Protein AF-0000000082410310 (afdb_homodimer)

Structure (mmCIF, N/CA/C/O backbone):
data_AF-0000000082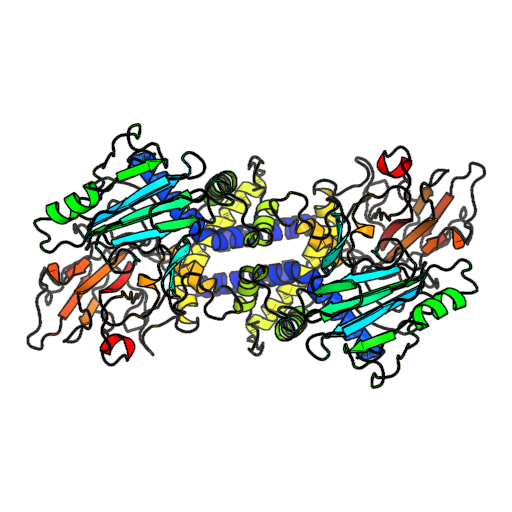410310-model_v1
#
loop_
_entity.id
_entity.type
_entity.pdbx_description
1 polymer 'DUF1254 domain-containing protein'
#
loop_
_atom_site.group_PDB
_atom_site.id
_atom_site.type_symbol
_atom_site.label_atom_id
_atom_site.label_alt_id
_atom_site.label_comp_id
_atom_site.label_asym_id
_atom_site.label_entity_id
_atom_site.label_seq_id
_atom_site.pdbx_PDB_ins_code
_atom_site.Cartn_x
_atom_site.Cartn_y
_atom_site.Cartn_z
_atom_site.occupancy
_atom_site.B_iso_or_equiv
_atom_site.auth_seq_id
_atom_site.auth_comp_id
_atom_site.auth_asym_id
_atom_site.auth_atom_id
_atom_site.pdbx_PDB_model_num
ATOM 1 N N . MET A 1 1 ? -22.594 12.805 -18.594 1 62.59 1 MET A N 1
ATOM 2 C CA . MET A 1 1 ? -21.312 12.867 -17.875 1 62.59 1 MET A CA 1
ATOM 3 C C . MET A 1 1 ? -20.953 11.508 -17.297 1 62.59 1 MET A C 1
ATOM 5 O O . MET A 1 1 ? -21.828 10.758 -16.859 1 62.59 1 MET A O 1
ATOM 9 N N . GLY A 1 2 ? -19.766 10.953 -17.625 1 86.56 2 GLY A N 1
ATOM 10 C CA . GLY A 1 2 ? -19.359 9.625 -17.172 1 86.56 2 GLY A CA 1
ATOM 11 C C . GLY A 1 2 ? -19.109 9.555 -15.672 1 86.56 2 GLY A C 1
ATOM 12 O O . GLY A 1 2 ? -19.141 10.578 -14.984 1 86.56 2 GLY A O 1
ATOM 13 N N . HIS A 1 3 ? -19.234 8.484 -15.047 1 93.5 3 HIS A N 1
ATOM 14 C CA . HIS A 1 3 ? -19.062 8.211 -13.625 1 93.5 3 HIS A CA 1
ATOM 15 C C . HIS A 1 3 ? -17.922 9.039 -13.039 1 93.5 3 HIS A C 1
ATOM 17 O O . HIS A 1 3 ? -18.078 9.648 -11.977 1 93.5 3 HIS A O 1
ATOM 23 N N . TYR A 1 4 ? -16.859 9.227 -13.773 1 97.44 4 TYR A N 1
ATOM 24 C CA . TYR A 1 4 ? -15.695 9.953 -13.281 1 97.44 4 TYR A CA 1
ATOM 25 C C . TYR A 1 4 ? -15.977 11.445 -13.211 1 97.44 4 TYR A C 1
ATOM 27 O O . TYR A 1 4 ? -15.539 12.117 -12.273 1 97.44 4 TYR A O 1
ATOM 35 N N . ASP A 1 5 ? -16.688 11.977 -14.156 1 97.44 5 ASP A N 1
ATOM 36 C CA . ASP A 1 5 ? -17.062 13.391 -14.133 1 97.44 5 ASP A CA 1
ATOM 37 C C . ASP A 1 5 ? -17.984 13.688 -12.945 1 97.44 5 ASP A C 1
ATOM 39 O O . ASP A 1 5 ? -17.828 14.727 -12.289 1 97.44 5 ASP A O 1
ATOM 43 N N . ASP A 1 6 ? -18.938 12.797 -12.711 1 96.88 6 ASP A N 1
ATOM 44 C CA . ASP A 1 6 ? -19.859 12.977 -11.602 1 96.88 6 ASP A CA 1
ATOM 45 C C . ASP A 1 6 ? -19.125 13.055 -10.266 1 96.88 6 ASP A C 1
ATOM 47 O O . ASP A 1 6 ? -19.484 13.859 -9.406 1 96.88 6 ASP A O 1
ATOM 51 N N . LEU A 1 7 ? -18.156 12.18 -10.062 1 98.06 7 LEU A N 1
ATOM 52 C CA . LEU A 1 7 ? -17.359 12.195 -8.836 1 98.06 7 LEU A CA 1
ATOM 53 C C . LEU A 1 7 ? -16.531 13.469 -8.742 1 98.06 7 LEU A C 1
ATOM 55 O O . LEU A 1 7 ? -16.547 14.148 -7.707 1 98.06 7 LEU A O 1
ATOM 59 N N . ALA A 1 8 ? -15.828 13.82 -9.844 1 98 8 ALA A N 1
ATOM 60 C CA . ALA A 1 8 ? -14.938 14.977 -9.875 1 98 8 ALA A CA 1
ATOM 61 C C . ALA A 1 8 ? -15.711 16.266 -9.633 1 98 8 ALA A C 1
ATOM 63 O O . ALA A 1 8 ? -15.172 17.219 -9.078 1 98 8 ALA A O 1
ATOM 64 N N . ASP A 1 9 ? -17 16.281 -9.992 1 97 9 ASP A N 1
ATOM 65 C CA . ASP A 1 9 ? -17.797 17.5 -9.914 1 97 9 ASP A CA 1
ATOM 66 C C . ASP A 1 9 ? -18.828 17.406 -8.789 1 97 9 ASP A C 1
ATOM 68 O O . ASP A 1 9 ? -19.844 18.109 -8.805 1 97 9 ASP A O 1
ATOM 72 N N . SER A 1 10 ? -18.609 16.422 -7.887 1 96.81 10 SER A N 1
ATOM 73 C CA . SER A 1 10 ? -19.531 16.281 -6.766 1 96.81 10 SER A CA 1
ATOM 74 C C . SER A 1 10 ? -19.781 17.625 -6.09 1 96.81 10 SER A C 1
ATOM 76 O O . SER A 1 10 ? -18.875 18.453 -5.961 1 96.81 10 SER A O 1
ATOM 78 N N . LYS A 1 11 ? -20.922 17.828 -5.566 1 96.19 11 LYS A N 1
ATOM 79 C CA . LYS A 1 11 ? -21.375 19.141 -5.121 1 96.19 11 LYS A CA 1
ATOM 80 C C . LYS A 1 11 ? -20.938 19.406 -3.688 1 96.19 11 LYS A C 1
ATOM 82 O O . LYS A 1 11 ? -21.141 18.594 -2.797 1 96.19 11 LYS A O 1
ATOM 87 N N . PHE A 1 12 ? -20.344 20.484 -3.508 1 96.88 12 PHE A N 1
ATOM 88 C CA . PHE A 1 12 ? -20.062 21.078 -2.211 1 96.88 12 PHE A CA 1
ATOM 89 C C . PHE A 1 12 ? -20.766 22.422 -2.064 1 96.88 12 PHE A C 1
ATOM 91 O O . PHE A 1 12 ? -20.969 23.125 -3.051 1 96.88 12 PHE A O 1
ATOM 98 N N . GLU A 1 13 ? -21.219 22.688 -0.843 1 96 13 GLU A N 1
ATOM 99 C CA . GLU A 1 13 ? -21.797 23.969 -0.507 1 96 13 GLU A CA 1
ATOM 100 C C . GLU A 1 13 ? -21 24.672 0.589 1 96 13 GLU A C 1
ATOM 102 O O . GLU A 1 13 ? -20.891 24.156 1.701 1 96 13 GLU A O 1
ATOM 107 N N . THR A 1 14 ? -20.484 25.828 0.313 1 94.62 14 THR A N 1
ATOM 108 C CA . THR A 1 14 ? -19.656 26.641 1.2 1 94.62 14 THR A CA 1
ATOM 109 C C . THR A 1 14 ? -18.469 25.828 1.729 1 94.62 14 THR A C 1
ATOM 111 O O . THR A 1 14 ? -18.125 25.938 2.906 1 94.62 14 THR A O 1
ATOM 114 N N . GLY A 1 15 ? -18 24.906 0.914 1 95.56 15 GLY A N 1
ATOM 115 C CA . GLY A 1 15 ? -16.797 24.172 1.256 1 95.56 15 GLY A CA 1
ATOM 116 C C . GLY A 1 15 ? -17.078 22.875 1.994 1 95.56 15 GLY A C 1
ATOM 117 O O . GLY A 1 15 ? -16.156 22.156 2.367 1 95.56 15 GLY A O 1
ATOM 118 N N . PHE A 1 16 ? -18.344 22.484 2.221 1 98.25 16 PHE A N 1
ATOM 119 C CA . PHE A 1 16 ? -18.719 21.25 2.896 1 98.25 16 PHE A CA 1
ATOM 120 C C . PHE A 1 16 ? -19.531 20.344 1.968 1 98.25 16 PHE A C 1
ATOM 122 O O . PHE A 1 16 ? -20.266 20.828 1.106 1 98.25 16 PHE A O 1
ATOM 129 N N . PRO A 1 17 ? -19.375 19.047 2.082 1 97.94 17 PRO A N 1
ATOM 130 C CA . PRO A 1 17 ? -20.125 18.125 1.202 1 97.94 17 PRO A CA 1
ATOM 131 C C . PRO A 1 17 ? -21.609 18.078 1.519 1 97.94 17 PRO A C 1
ATOM 133 O O . PRO A 1 17 ? -22 18.172 2.686 1 97.94 17 PRO A O 1
ATOM 136 N N . THR A 1 18 ? -22.453 17.953 0.521 1 97.19 18 THR A N 1
ATOM 137 C CA . THR A 1 18 ? -23.859 17.625 0.757 1 97.19 18 THR A CA 1
ATOM 138 C C . THR A 1 18 ? -23.984 16.203 1.304 1 97.19 18 THR A C 1
ATOM 140 O O . THR A 1 18 ? -23.031 15.43 1.279 1 97.19 18 THR A O 1
ATOM 143 N N . ARG A 1 19 ? -25.141 15.922 1.809 1 95.44 19 ARG A N 1
ATOM 144 C CA . ARG A 1 19 ? -25.391 14.562 2.291 1 95.44 19 ARG A CA 1
ATOM 145 C C . ARG A 1 19 ? -25.188 13.539 1.179 1 95.44 19 ARG A C 1
ATOM 147 O O . ARG A 1 19 ? -24.562 12.5 1.395 1 95.44 19 ARG A O 1
ATOM 154 N N . GLU A 1 20 ? -25.703 13.891 -0.002 1 96.31 20 GLU A N 1
ATOM 155 C CA . GLU A 1 20 ? -25.578 13 -1.151 1 96.31 20 GLU A CA 1
ATOM 156 C C . GLU A 1 20 ? -24.109 12.805 -1.527 1 96.31 20 GLU A C 1
ATOM 158 O O . GLU A 1 20 ? -23.688 11.68 -1.816 1 96.31 20 GLU A O 1
ATOM 163 N N . THR A 1 21 ? -23.328 13.898 -1.521 1 97.56 21 THR A N 1
ATOM 164 C CA . THR A 1 21 ? -21.906 13.836 -1.831 1 97.56 21 THR A CA 1
ATOM 165 C C . THR A 1 21 ? -21.156 12.977 -0.811 1 97.56 21 THR A C 1
ATOM 167 O O . THR A 1 21 ? -20.328 12.156 -1.179 1 97.56 21 THR A O 1
ATOM 170 N N . SER A 1 22 ? -21.484 13.125 0.457 1 97.5 22 SER A N 1
ATOM 171 C CA . SER A 1 22 ? -20.828 12.344 1.509 1 97.5 22 SER A CA 1
ATOM 172 C C . SER A 1 22 ? -21.062 10.852 1.311 1 97.5 22 SER A C 1
ATOM 174 O O . SER A 1 22 ? -20.125 10.047 1.427 1 97.5 22 SER A O 1
ATOM 176 N N . ILE A 1 23 ? -22.297 10.477 0.98 1 96.62 23 ILE A N 1
ATOM 177 C CA . ILE A 1 23 ? -22.641 9.078 0.796 1 96.62 23 ILE A CA 1
ATOM 178 C C . ILE A 1 23 ? -21.938 8.523 -0.446 1 96.62 23 ILE A C 1
ATOM 180 O O . ILE A 1 23 ? -21.328 7.457 -0.401 1 96.62 23 ILE A O 1
ATOM 184 N N . SER A 1 24 ? -22.016 9.281 -1.545 1 97 24 SER A N 1
ATOM 185 C CA . SER A 1 24 ? -21.469 8.828 -2.816 1 97 24 SER A CA 1
ATOM 186 C C . SER A 1 24 ? -19.953 8.672 -2.73 1 97 24 SER A C 1
ATOM 188 O O . SER A 1 24 ? -19.406 7.668 -3.191 1 97 24 SER A O 1
ATOM 190 N N . LEU A 1 25 ? -19.25 9.609 -2.131 1 98.5 25 LEU A N 1
ATOM 191 C CA . LEU A 1 25 ? -17.797 9.555 -2.076 1 98.5 25 LEU A CA 1
ATOM 192 C C . LEU A 1 25 ? -17.328 8.531 -1.049 1 98.5 25 LEU A C 1
ATOM 194 O O . LEU A 1 25 ? -16.297 7.895 -1.23 1 98.5 25 LEU A O 1
ATOM 198 N N . ARG A 1 26 ? -18.094 8.328 0.012 1 98.38 26 ARG A N 1
ATOM 199 C CA . ARG A 1 26 ? -17.781 7.246 0.938 1 98.38 26 ARG A CA 1
ATOM 200 C C . ARG A 1 26 ? -17.906 5.891 0.25 1 98.38 26 ARG A C 1
ATOM 202 O O . ARG A 1 26 ? -17.047 5.027 0.397 1 98.38 26 ARG A O 1
ATOM 209 N N . ASN A 1 27 ? -19.016 5.688 -0.485 1 98.06 27 ASN A N 1
ATOM 210 C CA . ASN A 1 27 ? -19.203 4.434 -1.208 1 98.06 27 ASN A CA 1
ATOM 211 C C . ASN A 1 27 ? -18.109 4.203 -2.234 1 98.06 27 ASN A C 1
ATOM 213 O O . ASN A 1 27 ? -17.609 3.082 -2.387 1 98.06 27 ASN A O 1
ATOM 217 N N . GLU A 1 28 ? -17.766 5.301 -2.93 1 98.56 28 GLU A N 1
ATOM 218 C CA . GLU A 1 28 ? -16.688 5.203 -3.896 1 98.56 28 GLU A CA 1
ATOM 219 C C . GLU A 1 28 ? -15.375 4.816 -3.217 1 98.56 28 GLU A C 1
ATOM 221 O O . GLU A 1 28 ? -14.609 4 -3.738 1 98.56 28 GLU A O 1
ATOM 226 N N . LEU A 1 29 ? -15.078 5.398 -2.059 1 98.75 29 LEU A N 1
ATOM 227 C CA . LEU A 1 29 ? -13.875 5.082 -1.298 1 98.75 29 LEU A CA 1
ATOM 228 C C . LEU A 1 29 ? -13.844 3.605 -0.919 1 98.75 29 LEU A C 1
ATOM 230 O O . LEU A 1 29 ? -12.828 2.932 -1.118 1 98.75 29 LEU A O 1
ATOM 234 N N . VAL A 1 30 ? -14.922 3.08 -0.416 1 98.62 30 VAL A N 1
ATOM 235 C CA . VAL A 1 30 ? -15.031 1.685 -0.002 1 98.62 30 VAL A CA 1
ATOM 236 C C . VAL A 1 30 ? -14.859 0.771 -1.214 1 98.62 30 VAL A C 1
ATOM 238 O O . VAL A 1 30 ? -14.102 -0.204 -1.161 1 98.62 30 VAL A O 1
ATOM 241 N N . PHE A 1 31 ? -15.547 1.104 -2.338 1 98.81 31 PHE A N 1
ATOM 242 C CA . PHE A 1 31 ? -15.484 0.291 -3.547 1 98.81 31 PHE A CA 1
ATOM 243 C C . PHE A 1 31 ? -14.055 0.214 -4.074 1 98.81 31 PHE A C 1
ATOM 245 O O . PHE A 1 31 ? -13.555 -0.874 -4.371 1 98.81 31 PHE A O 1
ATOM 252 N N . GLN A 1 32 ? -13.359 1.367 -4.18 1 98.88 32 GLN A N 1
ATOM 253 C CA . GLN A 1 32 ? -11.992 1.401 -4.691 1 98.88 32 GLN A CA 1
ATOM 254 C C . GLN A 1 32 ? -11.055 0.601 -3.797 1 98.88 32 GLN A C 1
ATOM 256 O O . GLN A 1 32 ? -10.242 -0.185 -4.289 1 98.88 32 GLN A O 1
ATOM 261 N N . ARG A 1 33 ? -11.125 0.815 -2.494 1 98.94 33 ARG A N 1
ATOM 262 C CA . ARG A 1 33 ? -10.211 0.133 -1.585 1 98.94 33 ARG A CA 1
ATOM 263 C C . ARG A 1 33 ? -10.508 -1.361 -1.526 1 98.94 33 ARG A C 1
ATOM 265 O O . ARG A 1 33 ? -9.602 -2.174 -1.343 1 98.94 33 ARG A O 1
ATOM 272 N N . ALA A 1 34 ? -11.789 -1.742 -1.723 1 98.94 34 ALA A N 1
ATOM 273 C CA . ALA A 1 34 ? -12.117 -3.162 -1.817 1 98.94 34 ALA A CA 1
ATOM 274 C C . ALA A 1 34 ? -11.484 -3.793 -3.053 1 98.94 34 ALA A C 1
ATOM 276 O O . ALA A 1 34 ? -10.867 -4.855 -2.967 1 98.94 34 ALA A O 1
ATOM 277 N N . VAL A 1 35 ? -11.609 -3.146 -4.215 1 98.94 35 VAL A N 1
ATOM 278 C CA . VAL A 1 35 ? -11.031 -3.654 -5.457 1 98.94 35 VAL A CA 1
ATOM 279 C C . VAL A 1 35 ? -9.516 -3.783 -5.309 1 98.94 35 VAL A C 1
ATOM 281 O O . VAL A 1 35 ? -8.945 -4.828 -5.621 1 98.94 35 VAL A O 1
ATOM 284 N N . GLN A 1 36 ? -8.898 -2.768 -4.805 1 98.94 36 GLN A N 1
ATOM 285 C CA . GLN A 1 36 ? -7.441 -2.758 -4.691 1 98.94 36 GLN A CA 1
ATOM 286 C C . GLN A 1 36 ? -6.965 -3.764 -3.646 1 98.94 36 GLN A C 1
ATOM 288 O O . GLN A 1 36 ? -5.898 -4.359 -3.793 1 98.94 36 GLN A O 1
ATOM 293 N N . SER A 1 37 ? -7.738 -3.916 -2.543 1 98.94 37 SER A N 1
ATOM 294 C CA . SER A 1 37 ? -7.398 -4.922 -1.541 1 98.94 37 SER A CA 1
ATOM 295 C C . SER A 1 37 ? -7.441 -6.328 -2.129 1 98.94 37 SER A C 1
ATOM 297 O O . SER A 1 37 ? -6.582 -7.16 -1.832 1 98.94 37 SER A O 1
ATOM 299 N N . TYR A 1 38 ? -8.477 -6.574 -2.943 1 98.94 38 TYR A N 1
ATOM 300 C CA . TYR A 1 38 ? -8.586 -7.852 -3.635 1 98.94 38 TYR A CA 1
ATOM 301 C C . TYR A 1 38 ? -7.359 -8.109 -4.504 1 98.94 38 TYR A C 1
ATOM 303 O O . TYR A 1 38 ? -6.715 -9.156 -4.383 1 98.94 38 TYR A O 1
ATOM 311 N N . LEU A 1 39 ? -6.98 -7.184 -5.32 1 98.94 39 LEU A N 1
ATOM 312 C CA . LEU A 1 39 ? -5.859 -7.328 -6.242 1 98.94 39 LEU A CA 1
ATOM 313 C C . LEU A 1 39 ? -4.547 -7.477 -5.477 1 98.94 39 LEU A C 1
ATOM 315 O O . LEU A 1 39 ? -3.707 -8.312 -5.828 1 98.94 39 LEU A O 1
ATOM 319 N N . TRP A 1 40 ? -4.367 -6.699 -4.391 1 98.69 40 TRP A N 1
ATOM 320 C CA . TRP A 1 40 ? -3.152 -6.719 -3.586 1 98.69 40 TRP A CA 1
ATOM 321 C C . TRP A 1 40 ? -2.984 -8.062 -2.887 1 98.69 40 TRP A C 1
ATOM 323 O O . TRP A 1 40 ? -1.87 -8.586 -2.787 1 98.69 40 TRP A O 1
ATOM 333 N N . SER A 1 41 ? -4.082 -8.664 -2.449 1 98.81 41 SER A N 1
ATOM 334 C CA . SER A 1 41 ? -3.996 -9.828 -1.574 1 98.81 41 SER A CA 1
ATOM 335 C C . SER A 1 41 ? -4.121 -11.125 -2.365 1 98.81 41 SER A C 1
ATOM 337 O O . SER A 1 41 ? -4.191 -12.203 -1.783 1 98.81 41 SER A O 1
ATOM 339 N N . LEU A 1 42 ? -4.066 -11.055 -3.684 1 98.75 42 LEU A N 1
ATOM 340 C CA . LEU A 1 42 ? -4.219 -12.234 -4.531 1 98.75 42 LEU A CA 1
ATOM 341 C C . LEU A 1 42 ? -3.193 -13.305 -4.164 1 98.75 42 LEU A C 1
ATOM 343 O O . LEU A 1 42 ? -3.539 -14.477 -4.016 1 98.75 42 LEU A O 1
ATOM 347 N N . PRO A 1 43 ? -1.905 -12.953 -3.955 1 98.56 43 PRO A N 1
ATOM 348 C CA . PRO A 1 43 ? -0.968 -14.016 -3.588 1 98.56 43 PRO A CA 1
ATOM 349 C C . PRO A 1 43 ? -1.386 -14.758 -2.322 1 98.56 43 PRO A C 1
ATOM 351 O O . PRO A 1 43 ? -1.319 -15.992 -2.275 1 98.56 43 PRO A O 1
ATOM 354 N N . ALA A 1 44 ? -1.865 -14.055 -1.363 1 98.75 44 ALA A N 1
ATOM 355 C CA . ALA A 1 44 ? -2.205 -14.633 -0.065 1 98.75 44 ALA A CA 1
ATOM 356 C C . ALA A 1 44 ? -3.484 -15.461 -0.15 1 98.75 44 ALA A C 1
ATOM 358 O O . ALA A 1 44 ? -3.551 -16.562 0.387 1 98.75 44 ALA A O 1
ATOM 359 N N . ILE A 1 45 ? -4.516 -14.938 -0.831 1 98.88 45 ILE A N 1
ATOM 360 C CA . ILE A 1 45 ? -5.809 -15.609 -0.82 1 98.88 45 ILE A CA 1
ATOM 361 C C . ILE A 1 45 ? -5.789 -16.781 -1.798 1 98.88 45 ILE A C 1
ATOM 363 O O . ILE A 1 45 ? -6.477 -17.781 -1.591 1 98.88 45 ILE A O 1
ATOM 367 N N . ASN A 1 46 ? -4.957 -16.672 -2.836 1 98.75 46 ASN A N 1
ATOM 368 C CA . ASN A 1 46 ? -4.723 -17.812 -3.709 1 98.75 46 ASN A CA 1
ATOM 369 C C . ASN A 1 46 ? -4.242 -19.031 -2.922 1 98.75 46 ASN A C 1
ATOM 371 O O . ASN A 1 46 ? -4.871 -20.094 -2.971 1 98.75 46 ASN A O 1
ATOM 375 N N . ILE A 1 47 ? -3.242 -18.891 -2.096 1 98.69 47 ILE A N 1
ATOM 376 C CA . ILE A 1 47 ? -2.682 -20.016 -1.354 1 98.69 47 ILE A CA 1
ATOM 377 C C . ILE A 1 47 ? -3.578 -20.344 -0.162 1 98.69 47 ILE A C 1
ATOM 379 O O . ILE A 1 47 ? -3.697 -21.5 0.231 1 98.69 47 ILE A O 1
ATOM 383 N N . TRP A 1 48 ? 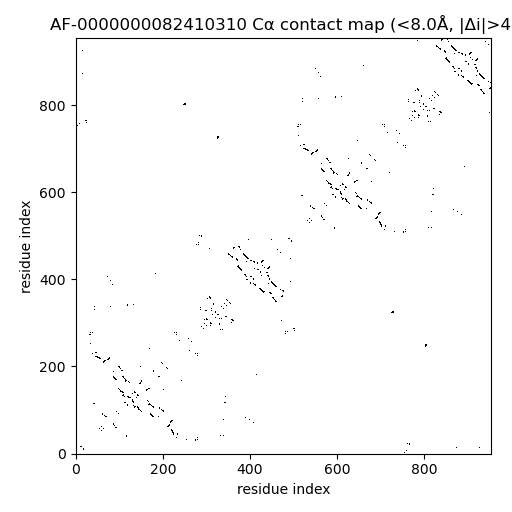-4.227 -19.375 0.393 1 98.88 48 TRP A N 1
ATOM 384 C CA . TRP A 1 48 ? -5.172 -19.656 1.469 1 98.88 48 TRP A CA 1
ATOM 385 C C . TRP A 1 48 ? -6.324 -20.516 0.97 1 98.88 48 TRP A C 1
ATOM 387 O O . TRP A 1 48 ? -6.785 -21.406 1.674 1 98.88 48 TRP A O 1
ATOM 397 N N . ALA A 1 49 ? -6.836 -20.234 -0.211 1 98.88 49 ALA A N 1
ATOM 398 C CA . ALA A 1 49 ? -7.879 -21.047 -0.824 1 98.88 49 ALA A CA 1
ATOM 399 C C . ALA A 1 49 ? -7.395 -22.469 -1.059 1 98.88 49 ALA A C 1
ATOM 401 O O . ALA A 1 49 ? -8.148 -23.422 -0.86 1 98.88 49 ALA A O 1
ATOM 402 N N . MET A 1 50 ? -6.148 -22.609 -1.487 1 98.88 50 MET A N 1
ATOM 403 C CA . MET A 1 50 ? -5.57 -23.938 -1.623 1 98.88 50 MET A CA 1
ATOM 404 C C . MET A 1 50 ? -5.59 -24.688 -0.29 1 98.88 50 MET A C 1
ATOM 406 O O . MET A 1 50 ? -5.992 -25.844 -0.227 1 98.88 50 MET A O 1
ATOM 410 N N . LYS A 1 51 ? -5.148 -23.984 0.728 1 98.88 51 LYS A N 1
ATOM 411 C CA . LYS A 1 51 ? -5.129 -24.578 2.059 1 98.88 51 LYS A CA 1
ATOM 412 C C . LYS A 1 51 ? -6.52 -25.062 2.467 1 98.88 51 LYS A C 1
ATOM 414 O O . LYS A 1 51 ? -6.699 -26.219 2.828 1 98.88 51 LYS A O 1
ATOM 419 N N . GLU A 1 52 ? -7.484 -24.141 2.389 1 98.81 52 GLU A N 1
ATOM 420 C CA . GLU A 1 52 ? -8.828 -24.5 2.836 1 98.81 52 GLU A CA 1
ATOM 421 C C . GLU A 1 52 ? -9.414 -25.609 1.985 1 98.81 52 GLU A C 1
ATOM 423 O O . GLU A 1 52 ? -10.039 -26.547 2.512 1 98.81 52 GLU A O 1
ATOM 428 N N . GLY A 1 53 ? -9.297 -25.531 0.671 1 98.81 53 GLY A N 1
ATOM 429 C CA . GLY A 1 53 ? -9.781 -26.594 -0.205 1 98.81 53 GLY A CA 1
ATOM 430 C C . GLY A 1 53 ? -9.141 -27.938 0.071 1 98.81 53 GLY A C 1
ATOM 431 O O . GLY A 1 53 ? -9.836 -28.938 0.201 1 98.81 53 GLY A O 1
ATOM 432 N N . SER A 1 54 ? -7.812 -27.938 0.188 1 98.75 54 SER A N 1
ATOM 433 C CA . SER A 1 54 ? -7.07 -29.172 0.43 1 98.75 54 SER A CA 1
ATOM 434 C C . SER A 1 54 ? -7.426 -29.781 1.784 1 98.75 54 SER A C 1
ATOM 436 O O . SER A 1 54 ? -7.723 -30.969 1.88 1 98.75 54 SER A O 1
ATOM 438 N N . GLU A 1 55 ? -7.41 -28.969 2.795 1 98.69 55 GLU A N 1
ATOM 439 C CA . GLU A 1 55 ? -7.648 -29.484 4.141 1 98.69 55 GLU A CA 1
ATOM 440 C C . GLU A 1 55 ? -9.086 -29.969 4.297 1 98.69 55 GLU A C 1
ATOM 442 O O . GLU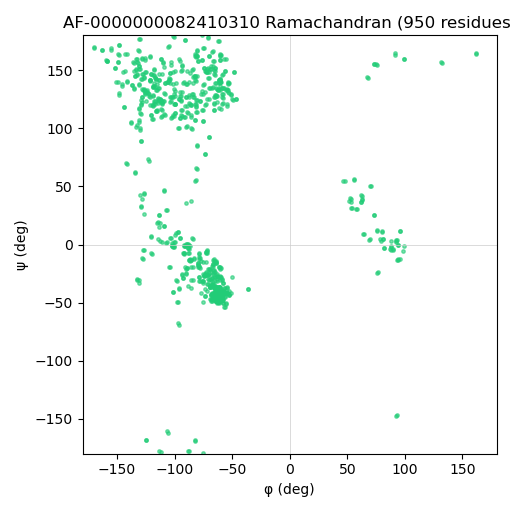 A 1 55 ? -9.344 -30.938 5.027 1 98.69 55 GLU A O 1
ATOM 447 N N . SER A 1 56 ? -10.023 -29.297 3.629 1 98.56 56 SER A N 1
ATOM 448 C CA . SER A 1 56 ? -11.406 -29.75 3.672 1 98.56 56 SER A CA 1
ATOM 449 C C . SER A 1 56 ? -11.555 -31.109 2.998 1 98.56 56 SER A C 1
ATOM 451 O O . SER A 1 56 ? -12.414 -31.906 3.383 1 98.56 56 SER A O 1
ATOM 453 N N . THR A 1 57 ? -10.711 -31.438 2.049 1 98.56 57 THR A N 1
ATOM 454 C CA . THR A 1 57 ? -10.82 -32.656 1.257 1 98.56 57 THR A CA 1
ATOM 455 C C . THR A 1 57 ? -9.938 -33.75 1.834 1 98.56 57 THR A C 1
ATOM 457 O O . THR A 1 57 ? -10.344 -34.938 1.89 1 98.56 57 THR A O 1
ATOM 460 N N . PHE A 1 58 ? -8.75 -33.438 2.332 1 98.62 58 PHE A N 1
ATOM 461 C CA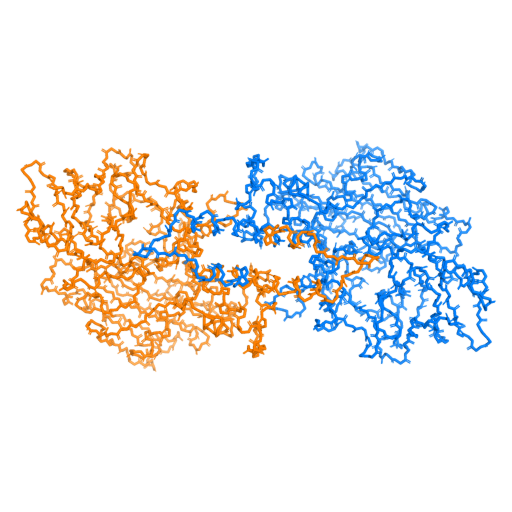 . PHE A 1 58 ? -7.754 -34.469 2.619 1 98.62 58 PHE A CA 1
ATOM 462 C C . PHE A 1 58 ? -7.387 -34.469 4.098 1 98.62 58 PHE A C 1
ATOM 464 O O . PHE A 1 58 ? -6.664 -35.344 4.566 1 98.62 58 PHE A O 1
ATOM 471 N N . GLY A 1 59 ? -7.855 -33.5 4.828 1 98.31 59 GLY A N 1
ATOM 472 C CA . GLY A 1 59 ? -7.492 -33.344 6.227 1 98.31 59 GLY A CA 1
ATOM 473 C C . GLY A 1 59 ? -6.418 -32.312 6.457 1 98.31 59 GLY A C 1
ATOM 474 O O . GLY A 1 59 ? -5.734 -31.891 5.52 1 98.31 59 GLY A O 1
ATOM 475 N N . ALA A 1 60 ? -6.34 -31.828 7.703 1 98 60 ALA A N 1
ATOM 476 C CA . ALA A 1 60 ? -5.391 -30.797 8.109 1 98 60 ALA A CA 1
ATOM 477 C C . ALA A 1 60 ? -4.348 -31.359 9.07 1 98 60 ALA A C 1
ATOM 479 O O . ALA A 1 60 ? -4.574 -32.375 9.719 1 98 60 ALA A O 1
ATOM 480 N N . GLY A 1 61 ? -3.186 -30.625 9.164 1 97.81 61 GLY A N 1
ATOM 481 C CA . GLY A 1 61 ? -2.111 -31 10.062 1 97.81 61 GLY A CA 1
ATOM 482 C C . GLY A 1 61 ? -0.745 -31 9.406 1 97.81 61 GLY A C 1
ATOM 483 O O . GLY A 1 61 ? -0.632 -31.172 8.195 1 97.81 61 GLY A O 1
ATOM 484 N N . TYR A 1 62 ? 0.27 -30.844 10.297 1 98.25 62 TYR A N 1
ATOM 485 C CA . TYR A 1 62 ? 1.626 -30.828 9.766 1 98.25 62 TYR A CA 1
ATOM 486 C C . TYR A 1 62 ? 2.006 -32.188 9.188 1 98.25 62 TYR A C 1
ATOM 488 O O . TYR A 1 62 ? 2.895 -32.281 8.336 1 98.25 62 TYR A O 1
ATOM 496 N N . ASN A 1 63 ? 1.328 -33.281 9.695 1 98.5 63 ASN A N 1
ATOM 497 C CA . ASN A 1 63 ? 1.668 -34.625 9.312 1 98.5 63 ASN A CA 1
ATOM 498 C C . ASN A 1 63 ? 0.845 -35.094 8.109 1 98.5 63 ASN A C 1
ATOM 500 O O . ASN A 1 63 ? 0.919 -36.25 7.719 1 98.5 63 ASN A O 1
ATOM 504 N N . VAL A 1 64 ? -0.055 -34.25 7.586 1 98.75 64 VAL A N 1
ATOM 505 C CA . VAL A 1 64 ? -0.91 -34.594 6.461 1 98.75 64 VAL A CA 1
ATOM 506 C C . VAL A 1 64 ? -0.354 -34 5.176 1 98.75 64 VAL A C 1
ATOM 508 O O . VAL A 1 64 ? -0.4 -32.781 4.996 1 98.75 64 VAL A O 1
ATOM 511 N N . LEU A 1 65 ? 0.145 -34.812 4.27 1 98.81 65 LEU A N 1
ATOM 512 C CA . LEU A 1 65 ? 0.756 -34.375 3.021 1 98.81 65 LEU A CA 1
ATOM 513 C C . LEU A 1 65 ? 0.143 -35.125 1.832 1 98.81 65 LEU A C 1
ATOM 515 O O . LEU A 1 65 ? 0.655 -36.156 1.405 1 98.81 65 LEU A O 1
ATOM 519 N N . PRO A 1 66 ? -0.946 -34.531 1.293 1 98.81 66 PRO A N 1
ATOM 520 C CA . PRO A 1 66 ? -1.556 -35.188 0.13 1 98.81 66 PRO A CA 1
ATOM 521 C C . PRO A 1 66 ? -0.595 -35.281 -1.052 1 98.81 66 PRO A C 1
ATOM 523 O O . PRO A 1 66 ? 0.192 -34.375 -1.304 1 98.81 66 PRO A O 1
ATOM 526 N N . ILE A 1 67 ? -0.665 -36.438 -1.757 1 98.75 67 ILE A N 1
ATOM 527 C CA . ILE A 1 67 ? 0.143 -36.719 -2.941 1 98.75 67 ILE A CA 1
ATOM 528 C C . ILE A 1 67 ? -0.768 -37 -4.133 1 98.75 67 ILE A C 1
ATOM 530 O O . ILE A 1 67 ? -1.729 -37.781 -4.016 1 98.75 67 ILE A O 1
ATOM 534 N N . TRP A 1 68 ? -0.572 -36.312 -5.203 1 97.94 68 TRP A N 1
ATOM 535 C CA . TRP A 1 68 ? -1.196 -36.719 -6.461 1 97.94 68 TRP A CA 1
ATOM 536 C C . TRP A 1 68 ? -0.414 -37.844 -7.133 1 97.94 68 TRP A C 1
ATOM 538 O O . TRP A 1 68 ? 0.338 -37.594 -8.078 1 97.94 68 TRP A O 1
ATOM 548 N N . GLN A 1 69 ? -0.666 -39.094 -6.77 1 97 69 GLN A N 1
ATOM 549 C CA . GLN A 1 69 ? 0.159 -40.281 -7.035 1 97 69 GLN A CA 1
ATOM 550 C C . GLN A 1 69 ? 0.141 -40.656 -8.516 1 97 69 GLN A C 1
ATOM 552 O O . GLN A 1 69 ? 1.08 -41.281 -9.016 1 97 69 GLN A O 1
ATOM 557 N N . ASN A 1 70 ? -0.935 -40.375 -9.164 1 95.44 70 ASN A N 1
ATOM 558 C CA . ASN A 1 70 ? -1.037 -40.625 -10.602 1 95.44 70 ASN A CA 1
ATOM 559 C C . ASN A 1 70 ? -0.974 -39.312 -11.391 1 95.44 70 ASN A C 1
ATOM 561 O O . ASN A 1 70 ? -1.676 -39.156 -12.391 1 95.44 70 ASN A O 1
ATOM 565 N N . ARG A 1 71 ? -0.263 -38.281 -10.859 1 94.81 71 ARG A N 1
ATOM 566 C CA . ARG A 1 71 ? -0.194 -36.938 -11.422 1 94.81 71 ARG A CA 1
ATOM 567 C C . ARG A 1 71 ? -1.499 -36.188 -11.188 1 94.81 71 ARG A C 1
ATOM 569 O O . ARG A 1 71 ? -2.539 -36.781 -10.938 1 94.81 71 ARG A O 1
ATOM 576 N N . ILE A 1 72 ? -1.391 -34.938 -11.188 1 95.12 72 ILE A N 1
ATOM 577 C CA . ILE A 1 72 ? -2.57 -34.094 -10.984 1 95.12 72 ILE A CA 1
ATOM 578 C C . ILE A 1 72 ? -3.395 -34.031 -12.266 1 95.12 72 ILE A C 1
ATOM 580 O O . ILE A 1 72 ? -2.84 -33.969 -13.367 1 95.12 72 ILE A O 1
ATOM 584 N N . ASP A 1 73 ? -4.656 -34.281 -12.195 1 92.69 73 ASP A N 1
ATOM 585 C CA . ASP A 1 73 ? -5.547 -34.219 -13.352 1 92.69 73 ASP A CA 1
ATOM 586 C C . ASP A 1 73 ? -6.527 -33.062 -13.234 1 92.69 73 ASP A C 1
ATOM 588 O O . ASP A 1 73 ? -6.398 -32.219 -12.352 1 92.69 73 ASP A O 1
ATOM 592 N N . ALA A 1 74 ? -7.414 -32.906 -14.195 1 91 74 ALA A N 1
ATOM 593 C CA . ALA A 1 74 ? -8.273 -31.75 -14.336 1 91 74 ALA A CA 1
ATOM 594 C C . ALA A 1 74 ? -9.359 -31.719 -13.258 1 91 74 ALA A C 1
ATOM 596 O O . ALA A 1 74 ? -10.039 -30.719 -13.078 1 91 74 ALA A O 1
ATOM 597 N N . LYS A 1 75 ? -9.477 -32.75 -12.406 1 91.69 75 LYS A N 1
ATOM 598 C CA . LYS A 1 75 ? -10.453 -32.781 -11.312 1 91.69 75 LYS A CA 1
ATOM 599 C C . LYS A 1 75 ? -10.023 -31.891 -10.164 1 91.69 75 LYS A C 1
ATOM 601 O O . LYS A 1 75 ? -10.859 -31.453 -9.367 1 91.69 75 LYS A O 1
ATOM 606 N N . THR A 1 76 ? -8.758 -31.781 -10.008 1 95.44 76 THR A N 1
ATOM 607 C CA . THR A 1 76 ? -8.25 -30.828 -9.039 1 95.44 76 THR A CA 1
ATOM 608 C C . THR A 1 76 ? -8.219 -29.422 -9.633 1 95.44 76 THR A C 1
ATOM 610 O O . THR A 1 76 ? -7.527 -29.172 -10.617 1 95.44 76 THR A O 1
ATOM 613 N N . LEU A 1 77 ? -9.062 -28.562 -9.062 1 97.44 77 LEU A N 1
ATOM 614 C CA . LEU A 1 77 ? -9.055 -27.172 -9.5 1 97.44 77 LEU A CA 1
ATOM 615 C C . LEU A 1 77 ? -7.992 -26.375 -8.758 1 97.44 77 LEU A C 1
ATOM 617 O O . LEU A 1 77 ? -8.203 -25.984 -7.605 1 97.44 77 LEU A O 1
ATOM 621 N N . VAL A 1 78 ? -6.879 -26.172 -9.367 1 98.12 78 VAL A N 1
ATOM 622 C CA . VAL A 1 78 ? -5.758 -25.344 -8.914 1 98.12 78 VAL A CA 1
ATOM 623 C C . VAL A 1 78 ? -5.117 -24.641 -10.109 1 98.12 78 VAL A C 1
ATOM 625 O O . VAL A 1 78 ? -5.188 -25.125 -11.242 1 98.12 78 VAL A O 1
ATOM 628 N N . THR A 1 79 ? -4.586 -23.484 -9.867 1 97.88 79 THR A N 1
ATOM 629 C CA . THR A 1 79 ? -4.09 -22.688 -10.977 1 97.88 79 THR A CA 1
ATOM 630 C C . THR A 1 79 ? -2.814 -23.297 -11.555 1 97.88 79 THR A C 1
ATOM 632 O O . THR A 1 79 ? -1.832 -23.484 -10.836 1 97.88 79 THR A O 1
ATOM 635 N N . THR A 1 80 ? -2.785 -23.562 -12.797 1 97.06 80 THR A N 1
ATOM 636 C CA . THR A 1 80 ? -1.723 -23.953 -13.727 1 97.06 80 THR A CA 1
ATOM 637 C C . THR A 1 80 ? -0.864 -25.062 -13.133 1 97.06 80 THR A C 1
ATOM 639 O O . THR A 1 80 ? 0.364 -24.969 -13.109 1 97.06 80 THR A O 1
ATOM 642 N N . PRO A 1 81 ? -1.456 -26.141 -12.727 1 96.38 81 PRO A N 1
ATOM 643 C CA . PRO A 1 81 ? -0.629 -27.266 -12.281 1 96.38 81 PRO A CA 1
ATOM 644 C C . PRO A 1 81 ? 0.213 -27.859 -13.406 1 96.38 81 PRO A C 1
ATOM 646 O O . PRO A 1 81 ? -0.154 -27.766 -14.578 1 96.38 81 PRO A O 1
ATOM 649 N N . ASN A 1 82 ? 1.37 -28.312 -13.055 1 95.25 82 ASN A N 1
ATOM 650 C CA . ASN A 1 82 ? 2.176 -29.141 -13.945 1 95.25 82 ASN A CA 1
ATOM 651 C C . ASN A 1 82 ? 1.67 -30.578 -13.984 1 95.25 82 ASN A C 1
ATOM 653 O O . ASN A 1 82 ? 1.626 -31.266 -12.953 1 95.25 82 ASN A O 1
ATOM 657 N N . PHE A 1 83 ? 1.349 -31.094 -15.125 1 93.88 83 PHE A N 1
ATOM 658 C CA . PHE A 1 83 ? 0.763 -32.406 -15.258 1 93.88 83 PHE A CA 1
ATOM 659 C C . PHE A 1 83 ? 1.849 -33.469 -15.414 1 93.88 83 PHE A C 1
ATOM 661 O O . PHE A 1 83 ? 1.553 -34.656 -15.5 1 93.88 83 PHE A O 1
ATOM 668 N N . ASP A 1 84 ? 3.074 -33.062 -15.398 1 92 84 ASP A N 1
ATOM 669 C CA . ASP A 1 84 ? 4.156 -33.906 -15.844 1 92 84 ASP A CA 1
ATOM 670 C C . ASP A 1 84 ? 5.09 -34.281 -14.695 1 92 84 ASP A C 1
ATOM 672 O O . ASP A 1 84 ? 6.234 -34.688 -14.914 1 92 84 ASP A O 1
ATOM 676 N N . VAL A 1 85 ? 4.629 -34.062 -13.516 1 93.75 85 VAL A N 1
ATOM 677 C CA . VAL A 1 85 ? 5.355 -34.438 -12.305 1 93.75 85 VAL A CA 1
ATOM 678 C C . VAL A 1 85 ? 4.379 -34.969 -11.266 1 93.75 85 VAL A C 1
ATOM 680 O O . VAL A 1 85 ? 3.16 -34.875 -11.438 1 93.75 85 VAL A O 1
ATOM 683 N N . VAL A 1 86 ? 4.957 -35.656 -10.242 1 96.62 86 VAL A N 1
ATOM 684 C CA . VAL A 1 86 ? 4.164 -36.031 -9.07 1 96.62 86 VAL A CA 1
ATOM 685 C C . VAL A 1 86 ? 4.258 -34.906 -8.023 1 96.62 86 VAL A C 1
ATOM 687 O O . VAL A 1 86 ? 5.355 -34.5 -7.633 1 96.62 86 VAL A O 1
ATOM 690 N N . TYR A 1 87 ? 3.068 -34.438 -7.578 1 97.88 87 TYR A N 1
ATOM 691 C CA . TYR A 1 87 ? 2.986 -33.344 -6.637 1 97.88 87 TYR A CA 1
ATOM 692 C C . TYR A 1 87 ? 2.658 -33.844 -5.23 1 97.88 87 TYR A C 1
ATOM 694 O O . TYR A 1 87 ? 1.971 -34.844 -5.07 1 97.88 87 TYR A O 1
ATOM 702 N N . ALA A 1 88 ? 3.141 -33.188 -4.309 1 98.75 88 ALA A N 1
ATOM 703 C CA . ALA A 1 88 ? 2.6 -33.156 -2.953 1 98.75 88 ALA A CA 1
ATOM 704 C C . ALA A 1 88 ? 2.537 -31.75 -2.398 1 98.75 88 ALA A C 1
ATOM 706 O O . ALA A 1 88 ? 3.453 -30.953 -2.617 1 98.75 88 ALA A O 1
ATOM 707 N N . MET A 1 89 ? 1.399 -31.391 -1.777 1 98.75 89 MET A N 1
ATOM 708 C CA . MET A 1 89 ? 1.214 -30.047 -1.242 1 98.75 89 MET A CA 1
ATOM 709 C C . MET A 1 89 ? 0.771 -30.094 0.216 1 98.75 89 MET A C 1
ATOM 711 O O . MET A 1 89 ? -0.18 -30.797 0.556 1 98.75 89 MET A O 1
ATOM 715 N N . GLY A 1 90 ? 1.458 -29.406 1.077 1 98.62 90 GLY A N 1
ATOM 716 C CA . GLY A 1 90 ? 1.128 -29.266 2.486 1 98.62 90 GLY A CA 1
ATOM 717 C C . GLY A 1 90 ? 1.095 -27.828 2.953 1 98.62 90 GLY A C 1
ATOM 718 O O . GLY A 1 90 ? 1.652 -26.938 2.297 1 98.62 90 GLY A O 1
ATOM 719 N N . TYR A 1 91 ? 0.443 -27.625 4.035 1 98.69 91 TYR A N 1
ATOM 720 C CA . TYR A 1 91 ? 0.247 -26.312 4.629 1 98.69 91 TYR A CA 1
ATOM 721 C C . TYR A 1 91 ? 0.588 -26.328 6.117 1 98.69 91 TYR A C 1
ATOM 723 O O . TYR A 1 91 ? -0.193 -26.812 6.934 1 98.69 91 TYR A O 1
ATOM 731 N N . LEU A 1 92 ? 1.726 -25.719 6.445 1 98.81 92 LEU A N 1
ATOM 732 C CA . LEU A 1 92 ? 2.309 -25.875 7.773 1 98.81 92 LEU A CA 1
ATOM 733 C C . LEU A 1 92 ? 2.002 -24.656 8.641 1 98.81 92 LEU A C 1
ATOM 735 O O . LEU A 1 92 ? 2.385 -23.531 8.305 1 98.81 92 LEU A O 1
ATOM 739 N N . ASP A 1 93 ? 1.338 -24.891 9.75 1 98.38 93 ASP A N 1
ATOM 740 C CA . ASP A 1 93 ? 0.934 -23.828 10.672 1 98.38 93 ASP A CA 1
ATOM 741 C C . ASP A 1 93 ? 1.939 -23.672 11.812 1 98.38 93 ASP A C 1
ATOM 743 O O . ASP A 1 93 ? 1.858 -24.391 12.812 1 98.38 93 ASP A O 1
ATOM 747 N N . LEU A 1 94 ? 2.803 -22.703 11.734 1 98.38 94 LEU A N 1
ATOM 748 C CA . LEU A 1 94 ? 3.865 -22.5 12.719 1 98.38 94 LEU A CA 1
ATOM 749 C C . LEU A 1 94 ? 3.328 -21.812 13.969 1 98.38 94 LEU A C 1
ATOM 751 O O . LEU A 1 94 ? 3.99 -21.812 15.008 1 98.38 94 LEU A O 1
ATOM 755 N N . ASP A 1 95 ? 2.189 -21.219 13.828 1 96.81 95 ASP A N 1
ATOM 756 C CA . ASP A 1 95 ? 1.574 -20.672 15.031 1 96.81 95 ASP A CA 1
ATOM 757 C C . ASP A 1 95 ? 1.112 -21.781 15.969 1 96.81 95 ASP A C 1
ATOM 759 O O . ASP A 1 95 ? 1.221 -21.656 17.188 1 96.81 95 ASP A O 1
ATOM 763 N N . LYS A 1 96 ? 0.673 -22.859 15.469 1 94.62 96 LYS A N 1
ATOM 764 C CA . LYS A 1 96 ? 0.141 -23.984 16.234 1 94.62 96 LYS A CA 1
ATOM 765 C C . LYS A 1 96 ? 1.251 -24.953 16.641 1 94.62 96 LYS A C 1
ATOM 767 O O . LYS A 1 96 ? 1.202 -25.531 17.734 1 94.62 96 LYS A O 1
ATOM 772 N N . TYR A 1 97 ? 2.301 -25.141 15.734 1 92.56 97 TYR A N 1
ATOM 773 C CA . TYR A 1 97 ? 3.279 -26.188 15.945 1 92.56 97 TYR A CA 1
ATOM 774 C C . TYR A 1 97 ? 4.699 -25.656 15.836 1 92.56 97 TYR A C 1
ATOM 776 O O . TYR A 1 97 ? 5.656 -26.422 15.727 1 92.56 97 TYR A O 1
ATOM 784 N N . CYS A 1 98 ? 5.117 -24.641 16.281 1 86.12 98 CYS A N 1
ATOM 785 C CA . CYS A 1 98 ? 6.426 -24.062 16.016 1 86.12 98 CYS A CA 1
ATOM 786 C C . CYS A 1 98 ? 7.461 -24.562 17.016 1 86.12 98 CYS A C 1
ATOM 788 O O . CYS A 1 98 ? 7.141 -24.828 18.172 1 86.12 98 CYS A O 1
ATOM 790 N N . PRO A 1 99 ? 8.734 -24.641 16.531 1 96 99 PRO A N 1
ATOM 791 C CA . PRO A 1 99 ? 9.227 -24.75 15.164 1 96 99 PRO A CA 1
ATOM 792 C C . PRO A 1 99 ? 8.891 -26.094 14.523 1 96 99 PRO A C 1
ATOM 794 O O . PRO A 1 99 ? 8.641 -27.078 15.234 1 96 99 PRO A O 1
ATOM 797 N N . LEU A 1 100 ? 8.75 -26.094 13.266 1 98.44 100 LEU A N 1
ATOM 798 C CA . LEU A 1 100 ? 8.539 -27.359 12.57 1 98.44 100 LEU A CA 1
ATOM 799 C C . LEU A 1 100 ? 9.812 -27.797 11.852 1 98.44 100 LEU A C 1
ATOM 801 O O . LEU A 1 100 ? 10.562 -26.969 11.344 1 98.44 100 LEU A O 1
ATOM 805 N N . VAL A 1 101 ? 10.055 -29.031 11.859 1 98.62 101 VAL A N 1
ATOM 806 C CA . VAL A 1 101 ? 11.164 -29.672 11.156 1 98.62 101 VAL A CA 1
ATOM 807 C C . VAL A 1 101 ? 10.633 -30.469 9.969 1 98.62 101 VAL A C 1
ATOM 809 O O . VAL A 1 101 ? 9.648 -31.203 10.102 1 98.62 101 VAL A O 1
ATOM 812 N N . VAL A 1 102 ? 11.164 -30.281 8.859 1 98.81 102 VAL A N 1
ATOM 813 C CA . VAL A 1 102 ? 10.867 -31.062 7.664 1 98.81 102 VAL A CA 1
ATOM 814 C C . VAL A 1 102 ? 12.117 -31.828 7.23 1 98.81 102 VAL A C 1
ATOM 816 O O . VAL A 1 102 ? 13.141 -31.234 6.902 1 98.81 102 VAL A O 1
ATOM 819 N N . GLU A 1 103 ? 12.07 -33.094 7.262 1 98.62 103 GLU A N 1
ATOM 820 C CA . GLU A 1 103 ? 13.094 -33.938 6.633 1 98.62 103 GLU A CA 1
ATOM 821 C C . GLU A 1 103 ? 12.727 -34.25 5.184 1 98.62 103 GLU A C 1
ATOM 823 O O . GLU A 1 103 ? 11.883 -35.094 4.922 1 98.62 103 GLU A O 1
ATOM 828 N N . ALA A 1 104 ? 13.359 -33.531 4.328 1 98.62 104 ALA A N 1
ATOM 829 C CA . ALA A 1 104 ? 13.133 -33.75 2.9 1 98.62 104 ALA A CA 1
ATOM 830 C C . ALA A 1 104 ? 13.984 -34.875 2.363 1 98.62 104 ALA A C 1
ATOM 832 O O . ALA A 1 104 ? 15.195 -34.938 2.578 1 98.62 104 ALA A O 1
ATOM 833 N N . PRO A 1 105 ? 13.383 -35.781 1.691 1 97.88 105 PRO A N 1
ATOM 834 C CA . PRO A 1 105 ? 14.164 -36.875 1.151 1 97.88 105 PRO A CA 1
ATOM 835 C C . PRO A 1 105 ? 14.984 -36.5 -0.078 1 97.88 105 PRO A C 1
ATOM 837 O O . PRO A 1 105 ? 14.664 -35.5 -0.738 1 97.88 105 PRO A O 1
ATOM 840 N N . ALA A 1 106 ? 16 -37.281 -0.345 1 96.62 106 ALA A N 1
ATOM 841 C CA . ALA A 1 106 ? 16.781 -37.094 -1.568 1 96.62 106 ALA A CA 1
ATOM 842 C C . ALA A 1 106 ? 15.898 -37.25 -2.805 1 96.62 106 ALA A C 1
ATOM 844 O O . ALA A 1 106 ? 15.008 -38.094 -2.838 1 96.62 106 ALA A O 1
ATOM 845 N N . GLY A 1 107 ? 16.141 -36.406 -3.766 1 93.25 107 GLY A N 1
ATOM 846 C CA . GLY A 1 107 ? 15.508 -36.562 -5.066 1 93.25 107 GLY A CA 1
ATOM 847 C C . GLY A 1 107 ? 14.234 -35.75 -5.215 1 93.25 107 GLY A C 1
ATOM 848 O O . GLY A 1 107 ? 13.727 -35.594 -6.324 1 93.25 107 GLY A O 1
ATOM 849 N N . VAL A 1 108 ? 13.703 -35.219 -4.152 1 95.31 108 VAL A N 1
ATOM 850 C CA . VAL A 1 108 ? 12.547 -34.312 -4.277 1 95.31 108 VAL A CA 1
ATOM 851 C C . VAL A 1 108 ? 13.008 -32.906 -4.648 1 95.31 108 VAL A C 1
ATOM 853 O O . VAL A 1 108 ? 14.094 -32.5 -4.25 1 95.31 108 VAL A O 1
ATOM 856 N N . GLN A 1 109 ? 12.25 -32.312 -5.496 1 93.12 109 GLN A N 1
ATOM 857 C CA . GLN A 1 109 ? 12.352 -30.859 -5.73 1 93.12 109 GLN A CA 1
ATOM 858 C C . GLN A 1 109 ? 11.211 -30.109 -5.051 1 93.12 109 GLN A C 1
ATOM 860 O O . GLN A 1 109 ? 10.039 -30.484 -5.188 1 93.12 109 GLN A O 1
ATOM 865 N N . GLY A 1 110 ? 11.609 -29.125 -4.273 1 95.5 110 GLY A N 1
ATOM 866 C CA . GLY A 1 110 ? 10.531 -28.547 -3.496 1 95.5 110 GLY A CA 1
ATOM 867 C C . GLY A 1 110 ? 10.734 -27.062 -3.225 1 95.5 110 GLY A C 1
ATOM 868 O O . GLY A 1 110 ? 11.758 -26.484 -3.598 1 95.5 110 GLY A O 1
ATOM 869 N N . ILE A 1 111 ? 9.641 -26.469 -2.65 1 97.12 111 ILE A N 1
ATOM 870 C CA . ILE A 1 111 ? 9.57 -25.047 -2.334 1 97.12 111 ILE A CA 1
ATOM 871 C C . ILE A 1 111 ? 8.938 -24.859 -0.956 1 97.12 111 ILE A C 1
ATOM 873 O O . ILE A 1 111 ? 7.965 -25.531 -0.612 1 97.12 111 ILE A O 1
ATOM 877 N N . PHE A 1 112 ? 9.547 -23.922 -0.16 1 98.62 112 PHE A N 1
ATOM 878 C CA . PHE A 1 112 ? 8.898 -23.344 1.006 1 98.62 112 PHE A CA 1
ATOM 879 C C . PHE A 1 112 ? 8.523 -21.891 0.744 1 98.62 112 PHE A C 1
ATOM 881 O O . PHE A 1 112 ? 9.406 -21.031 0.612 1 98.62 112 PHE A O 1
ATOM 888 N N . ASP A 1 113 ? 7.25 -21.609 0.656 1 98.75 113 ASP A N 1
ATOM 889 C CA . ASP A 1 113 ? 6.766 -20.234 0.508 1 98.75 113 ASP A CA 1
ATOM 890 C C . ASP A 1 113 ? 5.988 -19.797 1.743 1 98.75 113 ASP A C 1
ATOM 892 O O . ASP A 1 113 ? 5.273 -20.594 2.355 1 98.75 113 ASP A O 1
ATOM 896 N N . ASP A 1 114 ? 6.168 -18.531 2.135 1 98.69 114 ASP A N 1
ATOM 897 C CA . ASP A 1 114 ? 5.211 -18 3.1 1 98.69 114 ASP A CA 1
ATOM 898 C C . ASP A 1 114 ? 3.844 -17.781 2.455 1 98.69 114 ASP A C 1
ATOM 900 O O . ASP A 1 114 ? 3.646 -18.109 1.282 1 98.69 114 ASP A O 1
ATOM 904 N N . PHE A 1 115 ? 2.865 -17.359 3.154 1 98.62 115 PHE A N 1
ATOM 905 C CA . PHE A 1 115 ? 1.5 -17.359 2.645 1 98.62 115 PHE A CA 1
ATOM 906 C C . PHE A 1 115 ? 1.229 -16.109 1.817 1 98.62 115 PHE A C 1
ATOM 908 O O . PHE A 1 115 ? 0.102 -15.891 1.369 1 98.62 115 PHE A O 1
ATOM 915 N N . TRP A 1 116 ? 2.176 -15.258 1.558 1 98.44 116 TRP A N 1
ATOM 916 C CA . TRP A 1 116 ? 2.174 -14.289 0.468 1 98.44 116 TRP A CA 1
ATOM 917 C C . TRP A 1 116 ? 2.906 -14.836 -0.751 1 98.44 116 TRP A C 1
ATOM 919 O O . TRP A 1 116 ? 3.146 -14.109 -1.718 1 98.44 116 TRP A O 1
ATOM 929 N N . GLN A 1 117 ? 3.303 -16.125 -0.654 1 98.25 117 GLN A N 1
ATOM 930 C CA . GLN A 1 117 ? 3.98 -16.906 -1.684 1 98.25 117 GLN A CA 1
ATOM 931 C C . GLN A 1 117 ? 5.344 -16.297 -2.018 1 98.25 117 GLN A C 1
ATOM 933 O O . GLN A 1 117 ? 5.723 -16.219 -3.188 1 98.25 117 GLN A O 1
ATOM 938 N N . ARG A 1 118 ? 6.004 -15.844 -1.024 1 98.06 118 ARG A N 1
ATOM 939 C CA . ARG A 1 118 ? 7.414 -15.461 -1.055 1 98.06 118 ARG A CA 1
ATOM 940 C C . ARG A 1 118 ? 8.297 -16.609 -0.584 1 98.06 118 ARG A C 1
ATOM 942 O O . ARG A 1 118 ? 8.031 -17.219 0.452 1 98.06 118 ARG A O 1
ATOM 949 N N . PRO A 1 119 ? 9.336 -16.891 -1.36 1 98.25 119 PRO A N 1
ATOM 950 C CA . PRO A 1 119 ? 10.25 -17.906 -0.835 1 98.25 119 PRO A CA 1
ATOM 951 C C . PRO A 1 119 ? 10.836 -17.516 0.523 1 98.25 119 PRO A C 1
ATOM 953 O O . PRO A 1 119 ? 11.391 -16.438 0.675 1 98.25 119 PRO A O 1
ATOM 956 N N . ILE A 1 120 ? 10.695 -18.422 1.515 1 98.19 120 ILE A N 1
ATOM 957 C CA . ILE A 1 120 ? 11.133 -18.062 2.857 1 98.19 120 ILE A CA 1
ATOM 958 C C . ILE A 1 120 ? 12.664 -18.062 2.918 1 98.19 120 ILE A C 1
ATOM 960 O O . ILE A 1 120 ? 13.32 -18.812 2.207 1 98.19 120 ILE A O 1
ATOM 964 N N . VAL A 1 121 ? 13.242 -17.219 3.748 1 97.69 121 VAL A N 1
ATOM 965 C CA . VAL A 1 121 ? 14.68 -16.953 3.777 1 97.69 121 VAL A CA 1
ATOM 966 C C . VAL A 1 121 ? 15.383 -18.031 4.613 1 97.69 121 VAL A C 1
ATOM 968 O O . VAL A 1 121 ? 14.961 -18.312 5.738 1 97.69 121 VAL A O 1
ATOM 971 N N . GLY A 1 122 ? 16.391 -18.641 4.004 1 97.69 122 GLY A N 1
ATOM 972 C CA . GLY A 1 122 ? 17.219 -19.625 4.664 1 97.69 122 GLY A CA 1
ATOM 973 C C . GLY A 1 122 ? 18.609 -19.125 5.004 1 97.69 122 GLY A C 1
ATOM 974 O O . GLY A 1 122 ? 18.812 -17.938 5.227 1 97.69 122 GLY A O 1
ATOM 975 N N . PRO A 1 123 ? 19.516 -20 5.234 1 96.94 123 PRO A N 1
ATOM 976 C CA . PRO A 1 123 ? 20.875 -19.609 5.633 1 96.94 123 PRO A CA 1
ATOM 977 C C . PRO A 1 123 ? 21.672 -18.984 4.488 1 96.94 123 PRO A C 1
ATOM 979 O O . PRO A 1 123 ? 21.344 -19.219 3.316 1 96.94 123 PRO A O 1
ATOM 982 N N . THR A 1 124 ? 22.562 -18.125 4.852 1 97.19 124 THR A N 1
ATOM 983 C CA . THR A 1 124 ? 23.594 -17.672 3.922 1 97.19 124 THR A CA 1
ATOM 984 C C . THR A 1 124 ? 24.812 -18.594 3.979 1 97.19 124 THR A C 1
ATOM 986 O O . THR A 1 124 ? 25.438 -18.75 5.035 1 97.19 124 THR A O 1
ATOM 989 N N . ILE A 1 125 ? 25.078 -19.297 2.936 1 96.06 125 ILE A N 1
ATOM 990 C CA . ILE A 1 125 ? 26.203 -20.219 2.801 1 96.06 125 ILE A CA 1
ATOM 991 C C . ILE A 1 125 ? 27.125 -19.734 1.684 1 96.06 125 ILE A C 1
ATOM 993 O O . ILE A 1 125 ? 26.703 -19.594 0.533 1 96.06 125 ILE A O 1
ATOM 997 N N . GLU A 1 126 ? 28.406 -19.469 2.018 1 94.94 126 GLU A N 1
ATOM 998 C CA . GLU A 1 126 ? 29.422 -19.016 1.063 1 94.94 126 GLU A CA 1
ATOM 999 C C . GLU A 1 126 ? 28.938 -17.781 0.298 1 94.94 126 GLU A C 1
ATOM 1001 O O . GLU A 1 126 ? 28.984 -17.75 -0.933 1 94.94 126 GLU A O 1
ATOM 1006 N N . GLY A 1 127 ? 28.297 -16.953 0.995 1 94.75 127 GLY A N 1
ATOM 1007 C CA . GLY A 1 127 ? 27.922 -15.656 0.452 1 94.75 127 GLY A CA 1
ATOM 1008 C C . GLY A 1 127 ? 26.594 -15.68 -0.268 1 94.75 127 GLY A C 1
ATOM 1009 O O . GLY A 1 127 ? 26.109 -14.641 -0.736 1 94.75 127 GLY A O 1
ATOM 1010 N N . HIS A 1 128 ? 25.953 -16.828 -0.35 1 94.12 128 HIS A N 1
ATOM 1011 C CA . HIS A 1 128 ? 24.656 -16.953 -1.006 1 94.12 128 HIS A CA 1
ATOM 1012 C C . HIS A 1 128 ? 23.547 -17.25 0.004 1 94.12 128 HIS A C 1
ATOM 1014 O O . HIS A 1 128 ? 23.641 -18.219 0.753 1 94.12 128 HIS A O 1
ATOM 1020 N N . THR A 1 129 ? 22.594 -16.344 0.02 1 96.5 129 THR A N 1
ATOM 1021 C CA . THR A 1 129 ? 21.422 -16.594 0.87 1 96.5 129 THR A CA 1
ATOM 1022 C C . THR A 1 129 ? 20.391 -17.438 0.143 1 96.5 129 THR A C 1
ATOM 1024 O O . THR A 1 129 ? 19.875 -17.047 -0.904 1 96.5 129 THR A O 1
ATOM 1027 N N . TRP A 1 130 ? 20.109 -18.547 0.687 1 96.56 130 TRP A N 1
ATOM 1028 C CA . TRP A 1 130 ? 19.141 -19.469 0.098 1 96.56 130 TRP A CA 1
ATOM 1029 C C . TRP A 1 130 ? 17.703 -19.062 0.46 1 96.56 130 TRP A C 1
ATOM 1031 O O . TRP A 1 130 ? 17.469 -18.531 1.545 1 96.56 130 TRP A O 1
ATOM 1041 N N . LYS A 1 131 ? 16.812 -19.312 -0.534 1 96.56 131 LYS A N 1
ATOM 1042 C CA . LYS A 1 131 ? 15.43 -18.922 -0.317 1 96.56 131 LYS A CA 1
ATOM 1043 C C . LYS A 1 131 ? 14.477 -20 -0.816 1 96.56 131 LYS A C 1
ATOM 1045 O O . LYS A 1 131 ? 14.219 -20.109 -2.018 1 96.56 131 LYS A O 1
ATOM 1050 N N . GLY A 1 132 ? 13.906 -20.734 -0.045 1 96.19 132 GLY A N 1
ATOM 1051 C CA . GLY A 1 132 ? 12.703 -21.531 -0.197 1 96.19 132 GLY A CA 1
ATOM 1052 C C . GLY A 1 132 ? 12.93 -22.797 -1 1 96.19 132 GLY A C 1
ATOM 1053 O O . GLY A 1 132 ? 12.164 -23.766 -0.879 1 96.19 132 GLY A O 1
ATOM 1054 N N . ASP A 1 133 ? 13.961 -22.875 -1.864 1 94.75 133 ASP A N 1
ATOM 1055 C CA . ASP A 1 133 ? 14.156 -24.031 -2.744 1 94.75 133 ASP A CA 1
ATOM 1056 C C . ASP A 1 133 ? 14.695 -25.234 -1.97 1 94.75 133 ASP A C 1
ATOM 1058 O O . ASP A 1 133 ? 15.547 -25.078 -1.092 1 94.75 133 ASP A O 1
ATOM 1062 N N . VAL A 1 134 ? 14.18 -26.359 -2.252 1 95.94 134 VAL A N 1
ATOM 1063 C CA . VAL A 1 134 ? 14.617 -27.672 -1.785 1 95.94 134 VAL A CA 1
ATOM 1064 C C . VAL A 1 134 ? 14.984 -28.547 -2.979 1 95.94 134 VAL A C 1
ATOM 1066 O O . VAL A 1 134 ? 14.359 -28.469 -4.035 1 95.94 134 VAL A O 1
ATOM 1069 N N . GLY A 1 135 ? 15.977 -29.422 -2.809 1 93.81 135 GLY A N 1
ATOM 1070 C CA . GLY A 1 135 ? 16.406 -30.266 -3.914 1 93.81 135 GLY A CA 1
ATOM 1071 C C . GLY A 1 135 ? 17.562 -29.656 -4.703 1 93.81 135 GLY A C 1
ATOM 1072 O O . GLY A 1 135 ? 18.422 -28.984 -4.137 1 93.81 135 GLY A O 1
ATOM 1073 N N . LEU A 1 136 ? 17.641 -29.875 -5.977 1 87.12 136 LEU A N 1
ATOM 1074 C CA . LEU A 1 136 ? 18.766 -29.5 -6.816 1 87.12 136 LEU A CA 1
ATOM 1075 C C . LEU A 1 136 ? 19.031 -28 -6.73 1 87.12 136 LEU A C 1
ATOM 1077 O O . LEU A 1 136 ? 20.188 -27.562 -6.766 1 87.12 136 LEU A O 1
ATOM 1081 N N . ALA A 1 137 ? 17.953 -27.266 -6.645 1 88.06 137 ALA A N 1
ATOM 1082 C CA . ALA A 1 137 ? 18.078 -25.812 -6.617 1 88.06 137 ALA A CA 1
ATOM 1083 C C . ALA A 1 137 ? 18.266 -25.297 -5.188 1 88.06 137 ALA A C 1
ATOM 1085 O O . ALA A 1 137 ? 18.438 -24.094 -4.965 1 88.06 137 ALA A O 1
ATOM 1086 N N . GLY A 1 138 ? 18.203 -26.203 -4.219 1 92.69 138 GLY A N 1
ATOM 1087 C CA . GLY A 1 138 ? 18.328 -25.828 -2.822 1 92.69 138 GLY A CA 1
ATOM 1088 C C . GLY A 1 138 ? 19.719 -26.094 -2.254 1 92.69 138 GLY A C 1
ATOM 1089 O O . GLY A 1 138 ? 20.594 -26.594 -2.961 1 92.69 138 GLY A O 1
ATOM 1090 N N . PRO A 1 139 ? 19.875 -25.75 -1.033 1 95.31 139 PRO A N 1
ATOM 1091 C CA . PRO A 1 139 ? 21.188 -25.953 -0.392 1 95.31 139 PRO A CA 1
ATOM 1092 C C . PRO A 1 139 ? 21.547 -27.422 -0.243 1 95.31 139 PRO A C 1
ATOM 1094 O O . PRO A 1 139 ? 22.719 -27.766 -0.032 1 95.31 139 PRO A O 1
ATOM 1097 N N . ASP A 1 140 ? 20.578 -28.328 -0.249 1 95.56 140 ASP A N 1
ATOM 1098 C CA . ASP A 1 140 ? 20.828 -29.75 -0.084 1 95.56 140 ASP A CA 1
ATOM 1099 C C . ASP A 1 140 ? 21.312 -30.391 -1.389 1 95.56 140 ASP A C 1
ATOM 1101 O O . ASP A 1 140 ? 21.781 -31.531 -1.397 1 95.56 140 ASP A O 1
ATOM 1105 N N . ALA A 1 141 ? 21.109 -29.656 -2.504 1 93 141 ALA A N 1
ATOM 1106 C CA . ALA A 1 141 ? 21.625 -30.062 -3.809 1 93 141 ALA A CA 1
ATOM 1107 C C . ALA A 1 141 ? 21.094 -31.453 -4.199 1 93 141 ALA A C 1
ATOM 1109 O O . ALA A 1 141 ? 21.828 -32.25 -4.777 1 93 141 ALA A O 1
ATOM 1110 N N . GLY A 1 142 ? 19.969 -31.75 -3.762 1 93.44 142 GLY A N 1
ATOM 1111 C CA . GLY A 1 142 ? 19.312 -32.969 -4.184 1 93.44 142 GLY A CA 1
ATOM 1112 C C . GLY A 1 142 ? 19.562 -34.156 -3.244 1 93.44 142 GLY A C 1
ATOM 1113 O O . GLY A 1 142 ? 18.984 -35.219 -3.404 1 93.44 142 GLY A O 1
ATOM 1114 N N . SER A 1 143 ? 20.312 -33.969 -2.195 1 96.62 143 SER A N 1
ATOM 1115 C CA . SER A 1 143 ? 20.703 -35.062 -1.317 1 96.62 143 SER A CA 1
ATOM 1116 C C . SER A 1 143 ? 19.719 -35.25 -0.177 1 96.62 143 SER A C 1
ATOM 1118 O O . SER A 1 143 ? 19.844 -36.188 0.619 1 96.62 143 SER A O 1
ATOM 1120 N N . GLY A 1 144 ? 18.719 -34.406 -0.167 1 97.19 144 GLY A N 1
ATOM 1121 C CA . GLY A 1 144 ? 17.875 -34.406 1.015 1 97.19 144 GLY A CA 1
ATOM 1122 C C . GLY A 1 144 ? 18.531 -33.719 2.205 1 97.19 144 GLY A C 1
ATOM 1123 O O . GLY A 1 144 ? 19.75 -33.625 2.27 1 97.19 144 GLY A O 1
ATOM 1124 N N . ALA A 1 145 ? 17.719 -33.25 3.037 1 98.12 145 ALA A N 1
ATOM 1125 C CA . ALA A 1 145 ? 18.234 -32.562 4.223 1 98.12 145 ALA A CA 1
ATOM 1126 C C . ALA A 1 145 ? 17.109 -32.281 5.219 1 98.12 145 ALA A C 1
ATOM 1128 O O . ALA A 1 145 ? 15.938 -32.562 4.941 1 98.12 145 ALA A O 1
ATOM 1129 N N . THR A 1 146 ? 17.562 -31.875 6.352 1 98.38 146 THR A N 1
ATOM 1130 C CA . THR A 1 146 ? 16.641 -31.406 7.387 1 98.38 146 THR A CA 1
ATOM 1131 C C . THR A 1 146 ? 16.5 -29.891 7.34 1 98.38 146 THR A C 1
ATOM 1133 O O . THR A 1 146 ? 17.484 -29.172 7.316 1 98.38 146 THR A O 1
ATOM 1136 N N . TYR A 1 147 ? 15.289 -29.453 7.289 1 98.69 147 TYR A N 1
ATOM 1137 C CA . TYR A 1 147 ? 14.953 -28.031 7.324 1 98.69 147 TYR A CA 1
ATOM 1138 C C . TYR A 1 147 ? 14.188 -27.688 8.602 1 98.69 147 TYR A C 1
ATOM 1140 O O . TYR A 1 147 ? 13.32 -28.453 9.031 1 98.69 147 TYR A O 1
ATOM 1148 N N . VAL A 1 148 ? 14.555 -26.609 9.25 1 98.69 148 VAL A N 1
ATOM 1149 C CA . VAL A 1 148 ? 13.836 -26.094 10.414 1 98.69 148 VAL A CA 1
ATOM 1150 C C . VAL A 1 148 ? 13.156 -24.781 10.062 1 98.69 148 VAL A C 1
ATOM 1152 O O . VAL A 1 148 ? 13.812 -23.828 9.625 1 98.69 148 VAL A O 1
ATOM 1155 N N . LEU A 1 149 ? 11.844 -24.688 10.219 1 98.69 149 LEU A N 1
ATOM 1156 C CA . LEU A 1 149 ? 11.039 -23.516 9.867 1 98.69 149 LEU A CA 1
ATOM 1157 C C . LEU A 1 149 ? 10.656 -22.734 11.109 1 98.69 149 LEU A C 1
ATOM 1159 O O . LEU A 1 149 ? 10.039 -23.281 12.031 1 98.69 149 LEU A O 1
ATOM 1163 N N . LEU A 1 150 ? 11 -21.516 11.141 1 98.44 150 LEU A N 1
ATOM 1164 C CA . LEU A 1 150 ? 10.719 -20.641 12.273 1 98.44 150 LEU A CA 1
ATOM 1165 C C . LEU A 1 150 ? 9.641 -19.625 11.922 1 98.44 150 LEU A C 1
ATOM 1167 O O . LEU A 1 150 ? 9.609 -19.109 10.812 1 98.44 150 LEU A O 1
ATOM 1171 N N . PRO A 1 151 ? 8.703 -19.375 12.875 1 97.5 151 PRO A N 1
ATOM 1172 C CA . PRO A 1 151 ? 7.633 -18.391 12.664 1 97.5 151 PRO A CA 1
ATOM 1173 C C . PRO A 1 151 ? 8.125 -16.953 12.766 1 97.5 151 PRO A C 1
ATOM 1175 O O . PRO A 1 151 ? 9.266 -16.719 13.148 1 97.5 151 PRO A O 1
ATOM 1178 N N . PRO A 1 152 ? 7.238 -16.047 12.359 1 96.56 152 PRO A N 1
ATOM 1179 C CA . PRO A 1 152 ? 7.598 -14.648 12.555 1 96.56 152 PRO A CA 1
ATOM 1180 C C . PRO A 1 152 ? 7.895 -14.312 14.016 1 96.56 152 PRO A C 1
ATOM 1182 O O . PRO A 1 152 ? 7.172 -14.75 14.914 1 96.56 152 PRO A O 1
ATOM 1185 N N . GLY A 1 153 ? 8.984 -13.586 14.18 1 92.19 153 GLY A N 1
ATOM 1186 C CA . GLY A 1 153 ? 9.289 -13.078 15.508 1 92.19 153 GLY A CA 1
ATOM 1187 C C . GLY A 1 153 ? 9.836 -14.141 16.438 1 92.19 153 GLY A C 1
ATOM 1188 O O . GLY A 1 153 ? 9.875 -13.945 17.656 1 92.19 153 GLY A O 1
ATOM 1189 N N . TYR A 1 154 ? 10.18 -15.273 15.922 1 95.25 154 TYR A N 1
ATOM 1190 C CA . TYR A 1 154 ? 10.727 -16.328 16.766 1 95.25 154 TYR A CA 1
ATOM 1191 C C . TYR A 1 154 ? 11.844 -15.797 17.656 1 95.25 154 TYR A C 1
ATOM 1193 O O . TYR A 1 154 ? 12.812 -15.211 17.156 1 95.25 154 TYR A O 1
ATOM 1201 N N . SER A 1 155 ? 11.758 -15.953 18.938 1 92.81 155 SER A N 1
ATOM 1202 C CA . SER A 1 155 ? 12.727 -15.453 19.906 1 92.81 155 SER A CA 1
ATOM 1203 C C . SER A 1 155 ? 13.336 -16.594 20.719 1 92.81 155 SER A C 1
ATOM 1205 O O . SER A 1 155 ? 14.023 -16.344 21.719 1 92.81 155 SER A O 1
ATOM 1207 N N . GLY A 1 156 ? 13.062 -17.828 20.375 1 93.44 156 GLY A N 1
ATOM 1208 C CA . GLY A 1 156 ? 13.633 -18.969 21.062 1 93.44 156 GLY A CA 1
ATOM 1209 C C . GLY A 1 156 ? 15.078 -19.234 20.688 1 93.44 156 GLY A C 1
ATOM 1210 O O . GLY A 1 156 ? 15.68 -18.453 19.938 1 93.44 156 GLY A O 1
ATOM 1211 N N . PRO A 1 157 ? 15.602 -20.234 21.281 1 93.88 157 PRO A N 1
ATOM 1212 C CA . PRO A 1 157 ? 16.984 -20.609 20.938 1 93.88 157 PRO A CA 1
ATOM 1213 C C . PRO A 1 157 ? 17.141 -21 19.484 1 93.88 157 PRO A C 1
ATOM 1215 O O . PRO A 1 157 ? 16.25 -21.641 18.906 1 93.88 157 PRO A O 1
ATOM 1218 N N . GLU A 1 158 ? 18.172 -20.609 18.984 1 92.94 158 GLU A N 1
ATOM 1219 C CA . GLU A 1 158 ? 18.469 -21.031 17.609 1 92.94 158 GLU A CA 1
ATOM 1220 C C . GLU A 1 158 ? 18.641 -22.547 17.516 1 92.94 158 GLU A C 1
ATOM 1222 O O . GLU A 1 158 ? 19.344 -23.156 18.328 1 92.94 158 GLU A O 1
ATOM 1227 N N . PRO A 1 159 ? 17.906 -23.125 16.594 1 95.31 159 PRO A N 1
ATOM 1228 C CA . PRO A 1 159 ? 18.094 -24.562 16.422 1 95.31 159 PRO A CA 1
ATOM 1229 C C . PRO A 1 159 ? 19.547 -24.938 16.125 1 95.31 159 PRO A C 1
ATOM 1231 O O . PRO A 1 159 ? 20.25 -24.203 15.422 1 95.31 159 PRO A O 1
ATOM 1234 N N . ALA A 1 160 ? 20.016 -26.172 16.547 1 92.81 160 ALA A N 1
ATOM 1235 C CA . ALA A 1 160 ? 21.406 -26.594 16.469 1 92.81 160 ALA A CA 1
ATOM 1236 C C . ALA A 1 160 ? 21.703 -27.297 15.156 1 92.81 160 ALA A C 1
ATOM 1238 O O . ALA A 1 160 ? 22.859 -27.344 14.711 1 92.81 160 ALA A O 1
ATOM 1239 N N . GLU A 1 161 ? 20.734 -27.812 14.625 1 93.06 161 GLU A N 1
ATOM 1240 C CA . GLU A 1 161 ? 20.922 -28.625 13.422 1 93.06 161 GLU A CA 1
ATOM 1241 C C . GLU A 1 161 ? 19.875 -28.281 12.359 1 93.06 161 GLU A C 1
ATOM 1243 O O . GLU A 1 161 ? 18.859 -27.672 12.664 1 93.06 161 GLU A O 1
ATOM 1248 N N . GLY A 1 162 ? 20.281 -28.594 11 1 96.75 162 GLY A N 1
ATOM 1249 C CA . GLY A 1 162 ? 19.391 -28.375 9.875 1 96.75 162 GLY A CA 1
ATOM 1250 C C . GLY A 1 162 ? 19.562 -27.016 9.25 1 96.75 162 GLY A C 1
ATOM 1251 O O . GLY A 1 162 ? 20.234 -26.141 9.805 1 96.75 162 GLY A O 1
ATOM 1252 N N . TYR A 1 163 ? 19.031 -26.828 8.031 1 98.31 163 TYR A N 1
ATOM 1253 C CA . TYR A 1 163 ? 18.938 -25.516 7.414 1 98.31 163 TYR A CA 1
ATOM 1254 C C . TYR A 1 163 ? 17.797 -24.719 8.023 1 98.31 163 TYR A C 1
ATOM 1256 O O . TYR A 1 163 ? 16.625 -25.094 7.918 1 98.31 163 TYR A O 1
ATOM 1264 N N . ILE A 1 164 ? 18.156 -23.641 8.664 1 98.12 164 ILE A N 1
ATOM 1265 C CA . ILE A 1 164 ? 17.156 -22.844 9.375 1 98.12 164 ILE A CA 1
ATOM 1266 C C . ILE A 1 164 ? 16.531 -21.828 8.422 1 98.12 164 ILE A C 1
ATOM 1268 O O . ILE A 1 164 ? 17.234 -21.047 7.781 1 98.12 164 ILE A O 1
ATOM 1272 N N . TYR A 1 165 ? 15.242 -21.906 8.273 1 98.38 165 TYR A N 1
ATOM 1273 C CA . TYR A 1 165 ? 14.469 -20.984 7.449 1 98.38 165 TYR A CA 1
ATOM 1274 C C . TYR A 1 165 ? 13.492 -20.188 8.297 1 98.38 165 TYR A C 1
ATOM 1276 O O . TYR A 1 165 ? 12.922 -20.703 9.266 1 98.38 165 TYR A O 1
ATOM 1284 N N . ARG A 1 166 ? 13.336 -18.969 7.961 1 97.94 166 ARG A N 1
ATOM 1285 C CA . ARG A 1 166 ? 12.477 -18.047 8.711 1 97.94 166 ARG A CA 1
ATOM 1286 C C . ARG A 1 166 ? 11.344 -17.531 7.832 1 97.94 166 ARG A C 1
ATOM 1288 O O . ARG A 1 166 ? 11.586 -17.016 6.734 1 97.94 166 ARG A O 1
ATOM 1295 N N . SER A 1 167 ? 10.156 -17.656 8.344 1 98.12 167 SER A N 1
ATOM 1296 C CA . SER A 1 167 ? 8.977 -17.234 7.605 1 98.12 167 SER A CA 1
ATOM 1297 C C . SER A 1 167 ? 8.477 -15.875 8.102 1 98.12 167 SER A C 1
ATOM 1299 O O . SER A 1 167 ? 8.594 -15.562 9.289 1 98.12 167 SER A O 1
ATOM 1301 N N . ARG A 1 168 ? 7.898 -15.094 7.184 1 97.56 168 ARG A N 1
ATOM 1302 C CA . ARG A 1 168 ? 7.27 -13.836 7.551 1 97.56 168 ARG A CA 1
ATOM 1303 C C . ARG A 1 168 ? 5.785 -14.031 7.855 1 97.56 168 ARG A C 1
ATOM 1305 O O . ARG A 1 168 ? 5.113 -13.102 8.312 1 97.56 168 ARG A O 1
ATOM 1312 N N . THR A 1 169 ? 5.223 -15.219 7.609 1 98.56 169 THR A N 1
ATOM 1313 C CA . THR A 1 169 ? 3.859 -15.586 7.98 1 98.56 169 THR A CA 1
ATOM 1314 C C . THR A 1 169 ? 3.854 -16.812 8.891 1 98.56 169 THR A C 1
ATOM 1316 O O . THR A 1 169 ? 4.84 -17.547 8.953 1 98.56 169 THR A O 1
ATOM 1319 N N . ASN A 1 170 ? 2.742 -17 9.57 1 98.56 170 ASN A N 1
ATOM 1320 C CA . ASN A 1 170 ? 2.57 -18.172 10.406 1 98.56 170 ASN A CA 1
ATOM 1321 C C . ASN A 1 170 ? 2.461 -19.453 9.562 1 98.56 170 ASN A C 1
ATOM 1323 O O . ASN A 1 170 ? 3.035 -20.484 9.914 1 98.56 170 ASN A O 1
ATOM 1327 N N . ASN A 1 171 ? 1.732 -19.359 8.508 1 98.69 171 ASN A N 1
ATOM 1328 C CA . ASN A 1 171 ? 1.557 -20.5 7.633 1 98.69 171 ASN A CA 1
ATOM 1329 C C . ASN A 1 171 ? 2.629 -20.562 6.547 1 98.69 171 ASN A C 1
ATOM 1331 O O . ASN A 1 171 ? 3.01 -19.516 5.996 1 98.69 171 ASN A O 1
ATOM 1335 N N . VAL A 1 172 ? 3.131 -21.734 6.273 1 98.81 172 VAL A N 1
ATOM 1336 C CA . VAL A 1 172 ? 4.133 -21.969 5.242 1 98.81 172 VAL A CA 1
ATOM 1337 C C . VAL A 1 172 ? 3.641 -23.047 4.285 1 98.81 172 VAL A C 1
ATOM 1339 O O . VAL A 1 172 ? 3.125 -24.078 4.715 1 98.81 172 VAL A O 1
ATOM 1342 N N . PHE A 1 173 ? 3.713 -22.766 3.027 1 98.88 173 PHE A N 1
ATOM 1343 C CA . PHE A 1 173 ? 3.359 -23.703 1.981 1 98.88 173 PHE A CA 1
ATOM 1344 C C . PHE A 1 173 ? 4.52 -24.656 1.7 1 98.88 173 PHE A C 1
ATOM 1346 O O . PHE A 1 173 ? 5.633 -24.219 1.421 1 98.88 173 PHE A O 1
ATOM 1353 N N . LEU A 1 174 ? 4.32 -25.906 1.852 1 98.81 174 LEU A N 1
ATOM 1354 C CA . LEU A 1 174 ? 5.242 -26.953 1.438 1 98.81 174 LEU A CA 1
ATOM 1355 C C . LEU A 1 174 ? 4.809 -27.562 0.109 1 98.81 174 LEU A C 1
ATOM 1357 O O . LEU A 1 174 ? 3.713 -28.125 0.005 1 98.81 174 LEU A O 1
ATOM 1361 N N . PHE A 1 175 ? 5.652 -27.484 -0.866 1 98.56 175 PHE A N 1
ATOM 1362 C CA . PHE A 1 175 ? 5.344 -27.969 -2.207 1 98.56 175 PHE A CA 1
ATOM 1363 C C . PHE A 1 175 ? 6.441 -28.891 -2.719 1 98.56 175 PHE A C 1
ATOM 1365 O O . PHE A 1 175 ? 7.566 -28.453 -2.957 1 98.56 175 PHE A O 1
ATOM 1372 N N . TRP A 1 176 ? 6.168 -30.203 -2.891 1 98.06 176 TRP A N 1
ATOM 1373 C CA . TRP A 1 176 ? 7.105 -31.188 -3.426 1 98.06 176 TRP A CA 1
ATOM 1374 C C . TRP A 1 176 ? 6.75 -31.547 -4.863 1 98.06 176 TRP A C 1
ATOM 1376 O O . TRP A 1 176 ? 5.57 -31.672 -5.203 1 98.06 176 TRP A O 1
ATOM 1386 N N . ARG A 1 177 ? 7.73 -31.719 -5.641 1 95.94 177 ARG A N 1
ATOM 1387 C CA . ARG A 1 177 ? 7.672 -32.312 -6.969 1 95.94 177 ARG A CA 1
ATOM 1388 C C . ARG A 1 177 ? 8.664 -33.469 -7.094 1 95.94 177 ARG A C 1
ATOM 1390 O O . ARG A 1 177 ? 9.781 -33.406 -6.562 1 95.94 177 ARG A O 1
ATOM 1397 N N . ALA A 1 178 ? 8.219 -34.5 -7.609 1 95 178 ALA A N 1
ATOM 1398 C CA . ALA A 1 178 ? 9.125 -35.594 -7.98 1 95 178 ALA A CA 1
ATOM 1399 C C . ALA A 1 178 ? 8.984 -35.938 -9.461 1 95 178 ALA A C 1
ATOM 1401 O O . ALA A 1 178 ? 7.871 -36.125 -9.953 1 95 178 ALA A O 1
ATOM 1402 N N . PHE A 1 179 ? 10.078 -36 -10.094 1 88.19 179 PHE A N 1
ATOM 1403 C CA . PHE A 1 179 ? 10.109 -36.344 -11.508 1 88.19 179 PHE A CA 1
ATOM 1404 C C . PHE A 1 179 ? 10.047 -37.875 -11.688 1 88.19 179 PHE A C 1
ATOM 1406 O O . PHE A 1 179 ? 10.516 -38.625 -10.828 1 88.19 179 PHE A O 1
ATOM 1413 N N . PHE A 1 180 ? 9.445 -38.281 -12.648 1 88.31 180 PHE A N 1
ATOM 1414 C CA . PHE A 1 180 ? 9.414 -39.719 -12.992 1 88.31 180 PHE A CA 1
ATOM 1415 C C . PHE A 1 180 ? 10.062 -39.938 -14.352 1 88.31 180 PHE A C 1
ATOM 1417 O O . PHE A 1 180 ? 10.062 -39.062 -15.211 1 88.31 180 PHE A O 1
ATOM 1424 N N . ALA A 1 181 ? 10.625 -41.125 -14.516 1 82.31 181 ALA A N 1
ATOM 1425 C CA . ALA A 1 181 ? 11.273 -41.5 -15.773 1 82.31 181 ALA A CA 1
ATOM 1426 C C . ALA A 1 181 ? 10.305 -42.219 -16.703 1 82.31 181 ALA A C 1
ATOM 1428 O O . ALA A 1 181 ? 10.484 -42.219 -17.922 1 82.31 181 ALA A O 1
ATOM 1429 N N . ASP A 1 182 ? 9.383 -42.875 -16.125 1 84.62 182 ASP A N 1
ATOM 1430 C CA . ASP A 1 182 ? 8.391 -43.656 -16.844 1 84.62 182 ASP A CA 1
ATOM 1431 C C . ASP A 1 182 ? 6.977 -43.344 -16.375 1 84.62 182 ASP A C 1
ATOM 1433 O O . ASP A 1 182 ? 6.621 -43.625 -15.227 1 84.62 182 ASP A O 1
ATOM 1437 N N . PRO A 1 183 ? 6.152 -42.781 -17.344 1 86.06 183 PRO A N 1
ATOM 1438 C CA . PRO A 1 183 ? 4.793 -42.406 -16.938 1 86.06 183 PRO A CA 1
ATOM 1439 C C . PRO A 1 183 ? 3.953 -43.625 -16.531 1 86.06 183 PRO A C 1
ATOM 1441 O O . PRO A 1 183 ? 2.908 -43.469 -15.891 1 86.06 183 PRO A O 1
ATOM 1444 N N . ALA A 1 184 ? 4.406 -44.812 -16.859 1 87.81 184 ALA A N 1
ATOM 1445 C CA . ALA A 1 184 ? 3.654 -46.031 -16.547 1 87.81 184 ALA A CA 1
ATOM 1446 C C . ALA A 1 184 ? 3.971 -46.5 -15.125 1 87.81 184 ALA A C 1
ATOM 1448 O O . ALA A 1 184 ? 3.248 -47.344 -14.57 1 87.81 184 ALA A O 1
ATOM 1449 N N . ASP A 1 185 ? 5.023 -46.062 -14.625 1 93.81 185 ASP A N 1
ATOM 1450 C CA . ASP A 1 185 ? 5.402 -46.406 -13.266 1 93.81 185 ASP A CA 1
ATOM 1451 C C . ASP A 1 185 ? 5.84 -45.188 -12.469 1 93.81 185 ASP A C 1
ATOM 1453 O O . ASP A 1 185 ? 7.02 -44.812 -12.484 1 93.81 185 ASP A O 1
ATOM 1457 N N . LEU A 1 186 ? 4.992 -44.719 -11.641 1 95.69 186 LEU A N 1
ATOM 1458 C CA . LEU A 1 186 ? 5.246 -43.5 -10.859 1 95.69 186 LEU A CA 1
ATOM 1459 C C . LEU A 1 186 ? 5.668 -43.844 -9.438 1 95.69 186 LEU A C 1
ATOM 1461 O O . LEU A 1 186 ? 5.926 -42.969 -8.625 1 95.69 186 LEU A O 1
ATOM 1465 N N . SER A 1 187 ? 5.801 -45.125 -9.109 1 96.81 187 SER A N 1
ATOM 1466 C CA . SER A 1 187 ? 6.016 -45.562 -7.734 1 96.81 187 SER A CA 1
ATOM 1467 C C . SER A 1 187 ? 7.32 -45 -7.168 1 96.81 187 SER A C 1
ATOM 1469 O O . SER A 1 187 ? 7.371 -44.594 -6.008 1 96.81 187 SER A O 1
ATOM 1471 N N . PRO A 1 188 ? 8.367 -45 -8.016 1 96.06 188 PRO A N 1
ATOM 1472 C CA . PRO A 1 188 ? 9.594 -44.438 -7.43 1 96.06 188 PRO A CA 1
ATOM 1473 C C . PRO A 1 188 ? 9.438 -43 -6.996 1 96.06 188 PRO A C 1
ATOM 1475 O O . PRO A 1 188 ? 9.938 -42.594 -5.938 1 96.06 188 PRO A O 1
ATOM 1478 N N . ALA A 1 189 ? 8.828 -42.188 -7.852 1 96.25 189 ALA A N 1
ATOM 1479 C CA . ALA A 1 189 ? 8.594 -40.781 -7.531 1 96.25 189 ALA A CA 1
ATOM 1480 C C . ALA A 1 189 ? 7.715 -40.656 -6.293 1 96.25 189 ALA A C 1
ATOM 1482 O O . ALA A 1 189 ? 7.996 -39.844 -5.41 1 96.25 189 ALA A O 1
ATOM 1483 N N . VAL A 1 190 ? 6.672 -41.438 -6.16 1 98.19 190 VAL A N 1
ATOM 1484 C CA . VAL A 1 190 ? 5.746 -41.406 -5.031 1 98.19 190 VAL A CA 1
ATOM 1485 C C . VAL A 1 190 ? 6.473 -41.812 -3.756 1 98.19 190 VAL A C 1
ATOM 1487 O O . VAL A 1 190 ? 6.332 -41.156 -2.717 1 98.19 190 VAL A O 1
ATOM 1490 N N . ASN A 1 191 ? 7.25 -42.875 -3.875 1 97.69 191 ASN A N 1
ATOM 1491 C CA . ASN A 1 191 ? 7.988 -43.375 -2.723 1 97.69 191 ASN A CA 1
ATOM 1492 C C . ASN A 1 191 ? 8.961 -42.344 -2.174 1 97.69 191 ASN A C 1
ATOM 1494 O O . ASN A 1 191 ? 9.156 -42.25 -0.96 1 97.69 191 ASN A O 1
ATOM 1498 N N . ARG A 1 192 ? 9.547 -41.594 -3.055 1 97.31 192 ARG A N 1
ATOM 1499 C CA . ARG A 1 192 ? 10.445 -40.531 -2.625 1 97.31 192 ARG A CA 1
ATOM 1500 C C . ARG A 1 192 ? 9.711 -39.531 -1.753 1 97.31 192 ARG A C 1
ATOM 1502 O O . ARG A 1 192 ? 10.188 -39.156 -0.676 1 97.31 192 ARG A O 1
ATOM 1509 N N . ILE A 1 193 ? 8.555 -39.094 -2.213 1 98.5 193 ILE A N 1
ATOM 1510 C CA . ILE A 1 193 ? 7.777 -38.094 -1.479 1 98.5 193 ILE A CA 1
ATOM 1511 C C . ILE A 1 193 ? 7.32 -38.688 -0.145 1 98.5 193 ILE A C 1
ATOM 1513 O O . ILE A 1 193 ? 7.352 -38 0.883 1 98.5 193 ILE A O 1
ATOM 1517 N N . GLU A 1 194 ? 6.977 -39.969 -0.111 1 98.56 194 GLU A N 1
ATOM 1518 C CA . GLU A 1 194 ? 6.426 -40.625 1.074 1 98.56 194 GLU A CA 1
ATOM 1519 C C . GLU A 1 194 ? 7.496 -40.844 2.143 1 98.56 194 GLU A C 1
ATOM 1521 O O . GLU A 1 194 ? 7.184 -41.156 3.287 1 98.56 194 GLU A O 1
ATOM 1526 N N . SER A 1 195 ? 8.695 -40.562 1.827 1 98.31 195 SER A N 1
ATOM 1527 C CA . SER A 1 195 ? 9.781 -40.625 2.803 1 98.31 195 SER A CA 1
ATOM 1528 C C . SER A 1 195 ? 9.93 -39.312 3.557 1 98.31 195 SER A C 1
ATOM 1530 O O . SER A 1 195 ? 10.797 -39.188 4.43 1 98.31 195 SER A O 1
ATOM 1532 N N . THR A 1 196 ? 9.109 -38.344 3.25 1 98.69 196 THR A N 1
ATOM 1533 C CA . THR A 1 196 ? 9.102 -37.062 3.951 1 98.69 196 THR A CA 1
ATOM 1534 C C . THR A 1 196 ? 8.648 -37.25 5.395 1 98.69 196 THR A C 1
ATOM 1536 O O . THR A 1 196 ? 7.691 -37.969 5.664 1 98.69 196 THR A O 1
ATOM 1539 N N . VAL A 1 197 ? 9.367 -36.594 6.324 1 98.44 197 VAL A N 1
ATOM 1540 C CA . VAL A 1 197 ? 8.969 -36.594 7.73 1 98.44 197 VAL A CA 1
ATOM 1541 C C . VAL A 1 197 ? 8.867 -35.156 8.219 1 98.44 197 VAL A C 1
ATOM 1543 O O . VAL A 1 197 ? 9.766 -34.344 7.984 1 98.44 197 VAL A O 1
ATOM 1546 N N . ILE A 1 198 ? 7.773 -34.844 8.867 1 98.75 198 ILE A N 1
ATOM 1547 C CA . ILE A 1 198 ? 7.547 -33.5 9.445 1 98.75 198 ILE A CA 1
ATOM 1548 C C . ILE A 1 198 ? 7.156 -33.656 10.914 1 98.75 198 ILE A C 1
ATOM 1550 O O . ILE A 1 198 ? 6.336 -34.5 11.266 1 98.75 198 ILE A O 1
ATOM 1554 N N . TYR A 1 199 ? 7.746 -32.875 11.781 1 98.31 199 TYR A N 1
ATOM 1555 C CA . TYR A 1 199 ? 7.453 -32.938 13.211 1 98.31 199 TYR A CA 1
ATOM 1556 C C . TYR A 1 199 ? 7.859 -31.641 13.906 1 98.31 199 TYR A C 1
ATOM 1558 O O . TYR A 1 199 ? 8.664 -30.859 13.383 1 98.31 199 TYR A O 1
ATOM 1566 N N . PRO A 1 200 ? 7.262 -31.359 15.102 1 97.56 200 PRO A N 1
ATOM 1567 C CA . PRO A 1 200 ? 7.754 -30.234 15.891 1 97.56 200 PRO A CA 1
ATOM 1568 C C . PRO A 1 200 ? 9.18 -30.438 16.391 1 97.56 200 PRO A C 1
ATOM 1570 O O . PRO A 1 200 ? 9.555 -31.562 16.766 1 97.56 200 PRO A O 1
ATOM 1573 N N . LEU A 1 201 ? 9.945 -29.375 16.328 1 96.94 201 LEU A N 1
ATOM 1574 C CA . LEU A 1 201 ? 11.344 -29.438 16.734 1 96.94 201 LEU A CA 1
ATOM 1575 C C . LEU A 1 201 ? 11.469 -30.062 18.125 1 96.94 201 LEU A C 1
ATOM 1577 O O . LEU A 1 201 ? 10.789 -29.641 19.062 1 96.94 201 LEU A O 1
ATOM 1581 N N . GLY A 1 202 ? 12.328 -31.047 18.234 1 94.56 202 GLY A N 1
ATOM 1582 C CA . GLY A 1 202 ? 12.602 -31.703 19.5 1 94.56 202 GLY A CA 1
ATOM 1583 C C . GLY A 1 202 ? 11.562 -32.75 19.859 1 94.56 202 GLY A C 1
ATOM 1584 O O . GLY A 1 202 ? 11.633 -33.375 20.922 1 94.56 202 GLY A O 1
ATOM 1585 N N . GLN A 1 203 ? 10.633 -33.031 19.031 1 96.06 203 GLN A N 1
ATOM 1586 C CA . GLN A 1 203 ? 9.531 -33.938 19.375 1 96.06 203 GLN A CA 1
ATOM 1587 C C . GLN A 1 203 ? 9.367 -35 18.312 1 96.06 203 GLN A C 1
ATOM 1589 O O . GLN A 1 203 ? 8.242 -35.375 17.969 1 96.06 203 GLN A O 1
ATOM 1594 N N . LYS A 1 204 ? 10.398 -35.406 17.703 1 95.56 204 LYS A N 1
ATOM 1595 C CA . LYS A 1 204 ? 10.312 -36.375 16.641 1 95.56 204 LYS A CA 1
ATOM 1596 C C . LYS A 1 204 ? 9.68 -37.688 17.125 1 95.56 204 LYS A C 1
ATOM 1598 O O . LYS A 1 204 ? 8.828 -38.25 16.453 1 95.56 204 LYS A O 1
ATOM 1603 N N . ASP A 1 205 ? 10.023 -38.156 18.328 1 96 205 ASP A N 1
ATOM 1604 C CA . ASP A 1 205 ? 9.547 -39.438 18.859 1 96 205 ASP A CA 1
ATOM 1605 C C . ASP A 1 205 ? 8.047 -39.406 19.125 1 96 205 ASP A C 1
ATOM 1607 O O . ASP A 1 205 ? 7.359 -40.406 18.984 1 96 205 ASP A O 1
ATOM 1611 N N . GLY A 1 206 ? 7.527 -38.281 19.516 1 95.62 206 GLY A N 1
ATOM 1612 C CA . GLY A 1 206 ? 6.113 -38.156 19.828 1 95.62 206 GLY A CA 1
ATOM 1613 C C . GLY A 1 206 ? 5.301 -37.562 18.703 1 95.62 206 GLY A C 1
ATOM 1614 O O . GLY A 1 206 ? 4.113 -37.25 18.875 1 95.62 206 GLY A O 1
ATOM 1615 N N . ALA A 1 207 ? 5.941 -37.438 17.562 1 96.88 207 ALA A N 1
ATOM 1616 C CA . ALA A 1 207 ? 5.254 -36.781 16.438 1 96.88 207 ALA A CA 1
ATOM 1617 C C . ALA A 1 207 ? 4.156 -37.688 15.883 1 96.88 207 ALA A C 1
ATOM 1619 O O . ALA A 1 207 ? 4.23 -38.938 16.016 1 96.88 207 ALA A O 1
ATOM 1620 N N . LEU A 1 208 ? 3.09 -37.062 15.383 1 97.44 208 LEU A N 1
ATOM 1621 C CA . LEU A 1 208 ? 2.061 -37.844 14.688 1 97.44 208 LEU A CA 1
ATOM 1622 C C . LEU A 1 208 ? 2.643 -38.562 13.469 1 97.44 208 LEU A C 1
ATOM 1624 O O . LEU A 1 208 ? 3.498 -38 12.773 1 97.44 208 LEU A O 1
ATOM 1628 N N . PRO A 1 209 ? 2.227 -39.75 13.242 1 97.94 209 PRO A N 1
ATOM 1629 C CA . PRO A 1 209 ? 2.699 -40.438 12.031 1 97.94 209 PRO A CA 1
ATOM 1630 C C . PRO A 1 209 ? 2.273 -39.688 10.758 1 97.94 209 PRO A C 1
ATOM 1632 O O . PRO A 1 209 ? 1.145 -39.219 10.672 1 97.94 209 PRO A O 1
ATOM 1635 N N . MET A 1 210 ? 3.178 -39.656 9.844 1 98.69 210 MET A N 1
ATOM 1636 C CA . MET A 1 210 ? 2.857 -39.031 8.57 1 98.69 210 MET A CA 1
ATOM 1637 C C . MET A 1 210 ? 1.693 -39.75 7.887 1 98.69 210 MET A C 1
ATOM 1639 O O . MET A 1 210 ? 1.589 -40.969 7.941 1 98.69 210 MET A O 1
ATOM 1643 N N . GLN A 1 211 ? 0.827 -38.969 7.289 1 98.75 211 GLN A N 1
ATOM 1644 C CA . GLN A 1 211 ? -0.244 -39.438 6.414 1 98.75 211 GLN A CA 1
ATOM 1645 C C . GLN A 1 211 ? -0.086 -38.875 5.004 1 98.75 211 GLN A C 1
ATOM 1647 O O . GLN A 1 211 ? 0.207 -37.688 4.828 1 98.75 211 GLN A O 1
ATOM 1652 N N . PHE A 1 212 ? -0.273 -39.719 4.055 1 98.75 212 PHE A N 1
ATOM 1653 C CA . PHE A 1 212 ? -0.161 -39.312 2.656 1 98.75 212 PHE A CA 1
ATOM 1654 C C . PHE A 1 212 ? -1.447 -39.625 1.9 1 98.75 212 PHE A C 1
ATOM 1656 O O . PHE A 1 212 ? -1.472 -40.531 1.05 1 98.75 212 PHE A O 1
ATOM 1663 N N . PRO A 1 213 ? -2.523 -38.844 2.129 1 98.69 213 PRO A N 1
ATOM 1664 C CA . PRO A 1 213 ? -3.768 -39.094 1.391 1 98.69 213 PRO A CA 1
ATOM 1665 C C . PRO A 1 213 ? -3.559 -39.125 -0.121 1 98.69 213 PRO A C 1
ATOM 1667 O O . PRO A 1 213 ? -2.762 -38.344 -0.657 1 98.69 213 PRO A O 1
ATOM 1670 N N . ARG A 1 214 ? -4.23 -40.062 -0.822 1 97.75 214 ARG A N 1
ATOM 1671 C CA . ARG A 1 214 ? -4.238 -40.094 -2.281 1 97.75 214 ARG A CA 1
ATOM 1672 C C . ARG A 1 214 ? -5.109 -39 -2.859 1 97.75 214 ARG A C 1
ATOM 1674 O O . ARG A 1 214 ? -6.324 -38.969 -2.633 1 97.75 214 ARG A O 1
ATOM 1681 N N . ALA A 1 215 ? -4.492 -38.156 -3.643 1 97.88 215 ALA A N 1
ATOM 1682 C CA . ALA A 1 215 ? -5.223 -37 -4.141 1 97.88 215 ALA A CA 1
ATOM 1683 C C . ALA A 1 215 ? -5.629 -37.188 -5.598 1 97.88 215 ALA A C 1
ATOM 1685 O O . ALA A 1 215 ? -6.535 -36.531 -6.09 1 97.88 215 ALA A O 1
ATOM 1686 N N . SER A 1 216 ? -4.977 -38.094 -6.289 1 95.75 216 SER A N 1
ATOM 1687 C CA . SER A 1 216 ? -5.289 -38.312 -7.695 1 95.75 216 SER A CA 1
ATOM 1688 C C . SER A 1 216 ? -6.73 -38.781 -7.871 1 95.75 216 SER A C 1
ATOM 1690 O O . SER A 1 216 ? -7.18 -39.688 -7.176 1 95.75 216 SER A O 1
ATOM 1692 N N . GLY A 1 217 ? -7.383 -38.156 -8.812 1 93 217 GLY A N 1
ATOM 1693 C CA . GLY A 1 217 ? -8.742 -38.562 -9.141 1 93 217 GLY A CA 1
ATOM 1694 C C . GLY A 1 217 ? -9.773 -38.031 -8.164 1 93 217 GLY A C 1
ATOM 1695 O O . GLY A 1 217 ? -10.961 -38.344 -8.289 1 93 217 GLY A O 1
ATOM 1696 N N . VAL A 1 218 ? -9.359 -37.25 -7.219 1 96 218 VAL A N 1
ATOM 1697 C CA . VAL A 1 218 ? -10.273 -36.719 -6.219 1 96 218 VAL A CA 1
ATOM 1698 C C . VAL A 1 218 ? -10.656 -35.281 -6.59 1 96 218 VAL A C 1
ATOM 1700 O O . VAL A 1 218 ? -9.781 -34.469 -6.895 1 96 218 VAL A O 1
ATOM 1703 N N . GLU A 1 219 ? -11.984 -35.031 -6.625 1 96.12 219 GLU A N 1
ATOM 1704 C CA . GLU A 1 219 ? -12.43 -33.656 -6.863 1 96.12 219 GLU A CA 1
ATOM 1705 C C . GLU A 1 219 ? -12.031 -32.75 -5.711 1 96.12 219 GLU A C 1
ATOM 1707 O O . GLU A 1 219 ? -12.367 -33 -4.555 1 96.12 219 GLU A O 1
ATOM 1712 N N . CYS A 1 220 ? -11.312 -31.766 -5.941 1 97.62 220 CYS A N 1
ATOM 1713 C CA . CYS A 1 220 ? -10.828 -30.797 -4.961 1 97.62 220 CYS A CA 1
ATOM 1714 C C . CYS A 1 220 ? -10.781 -29.391 -5.559 1 97.62 220 CYS A C 1
ATOM 1716 O O . CYS A 1 220 ? -10.125 -29.172 -6.578 1 97.62 220 CYS A O 1
ATOM 1718 N N . ASN A 1 221 ? -11.562 -28.469 -4.984 1 98.5 221 ASN A N 1
ATOM 1719 C CA . ASN A 1 221 ? -11.547 -27.078 -5.426 1 98.5 221 ASN A CA 1
ATOM 1720 C C . ASN A 1 221 ? -10.602 -26.234 -4.574 1 98.5 221 ASN A C 1
ATOM 1722 O O . ASN A 1 221 ? -10.898 -25.938 -3.412 1 98.5 221 ASN A O 1
ATOM 1726 N N . MET A 1 222 ? -9.516 -25.828 -5.121 1 98.69 222 MET A N 1
ATOM 1727 C CA . MET A 1 222 ? -8.5 -25.047 -4.422 1 98.69 222 MET A CA 1
ATOM 1728 C C . MET A 1 222 ? -8.398 -23.641 -4.992 1 98.69 222 MET A C 1
ATOM 1730 O O . MET A 1 222 ? -7.344 -23 -4.906 1 98.69 222 MET A O 1
ATOM 1734 N N . LEU A 1 223 ? -9.477 -23.141 -5.605 1 98.75 223 LEU A N 1
ATOM 1735 C CA . LEU A 1 223 ? -9.477 -21.812 -6.223 1 98.75 223 LEU A CA 1
ATOM 1736 C C . LEU A 1 223 ? -10 -20.766 -5.254 1 98.75 223 LEU A C 1
ATOM 1738 O O . LEU A 1 223 ? -10.805 -21.078 -4.371 1 98.75 223 LEU A O 1
ATOM 1742 N N . PHE A 1 224 ? -9.547 -19.562 -5.363 1 98.81 224 PHE A N 1
ATOM 1743 C CA . PHE A 1 224 ? -10.039 -18.438 -4.562 1 98.81 224 PHE A CA 1
ATOM 1744 C C . PHE A 1 224 ? -11.344 -17.906 -5.129 1 98.81 224 PHE A C 1
ATOM 1746 O O . PHE A 1 224 ? -11.625 -18.062 -6.32 1 98.81 224 PHE A O 1
ATOM 1753 N N . PRO A 1 225 ? -12.156 -17.203 -4.285 1 98.75 225 PRO A N 1
ATOM 1754 C CA . PRO A 1 225 ? -13.469 -16.734 -4.715 1 98.75 225 PRO A CA 1
ATOM 1755 C C . PRO A 1 225 ? -13.391 -15.57 -5.703 1 98.75 225 PRO A C 1
ATOM 1757 O O . PRO A 1 225 ? -12.477 -14.75 -5.621 1 98.75 225 PRO A O 1
ATOM 1760 N N . GLN A 1 226 ? -14.375 -15.531 -6.574 1 98.38 226 GLN A N 1
ATOM 1761 C CA . GLN A 1 226 ? -14.5 -14.469 -7.566 1 98.38 226 GLN A CA 1
ATOM 1762 C C . GLN A 1 226 ? -15.562 -13.453 -7.152 1 98.38 226 GLN A C 1
ATOM 1764 O O . GLN A 1 226 ? -15.812 -12.484 -7.871 1 98.38 226 GLN A O 1
ATOM 1769 N N . ASP A 1 227 ? -16.25 -13.672 -5.988 1 98.56 227 ASP A N 1
ATOM 1770 C CA . ASP A 1 227 ? -17.328 -12.812 -5.492 1 98.56 227 ASP A CA 1
ATOM 1771 C C . ASP A 1 227 ? -17.031 -12.336 -4.074 1 98.56 227 ASP A C 1
ATOM 1773 O O . ASP A 1 227 ? -15.891 -12.445 -3.6 1 98.56 227 ASP A O 1
ATOM 1777 N N . GLY A 1 228 ? -18.016 -11.766 -3.418 1 98.81 228 GLY A N 1
ATOM 1778 C CA . GLY A 1 228 ? -17.828 -11.094 -2.139 1 98.81 228 GLY A CA 1
ATOM 1779 C C . GLY A 1 228 ? -17.328 -12.016 -1.047 1 98.81 228 GLY A C 1
ATOM 1780 O O . GLY A 1 228 ? -16.766 -11.562 -0.052 1 98.81 228 GLY A O 1
ATOM 1781 N N . THR A 1 229 ? -17.469 -13.352 -1.162 1 98.81 229 THR A N 1
ATOM 1782 C CA . THR A 1 229 ? -16.984 -14.289 -0.156 1 98.81 229 THR A CA 1
ATOM 1783 C C . THR A 1 229 ? -15.461 -14.25 -0.073 1 98.81 229 THR A C 1
ATOM 1785 O O . THR A 1 229 ? -14.875 -14.75 0.889 1 98.81 229 THR A O 1
ATOM 1788 N N . TYR A 1 230 ? -14.852 -13.609 -1.109 1 98.94 230 TYR A N 1
ATOM 1789 C CA . TYR A 1 230 ? -13.414 -13.359 -1.083 1 98.94 230 TYR A CA 1
ATOM 1790 C C . TYR A 1 230 ? -13.016 -12.617 0.19 1 98.94 230 TYR A C 1
ATOM 1792 O O . TYR A 1 230 ? -12 -12.945 0.812 1 98.94 230 TYR A O 1
ATOM 1800 N N . PHE A 1 231 ? -13.789 -11.648 0.598 1 98.94 231 PHE A N 1
ATOM 1801 C CA . PHE A 1 231 ? -13.414 -10.797 1.721 1 98.94 231 PHE A CA 1
ATOM 1802 C C . PHE A 1 231 ? -13.586 -11.539 3.043 1 98.94 231 PHE A C 1
ATOM 1804 O O . PHE A 1 231 ? -12.883 -11.266 4.012 1 98.94 231 PHE A O 1
ATOM 1811 N N . GLU A 1 232 ? -14.492 -12.547 3.117 1 98.81 232 GLU A N 1
ATOM 1812 C CA . GLU A 1 232 ? -14.562 -13.422 4.281 1 98.81 232 GLU A CA 1
ATOM 1813 C C . GLU A 1 232 ? -13.297 -14.266 4.41 1 98.81 232 GLU A C 1
ATOM 1815 O O . GLU A 1 232 ? -12.773 -14.445 5.512 1 98.81 232 GLU A O 1
ATOM 1820 N N . MET A 1 233 ? -12.867 -14.773 3.295 1 98.88 233 MET A N 1
ATOM 1821 C CA . MET A 1 233 ? -11.633 -15.555 3.287 1 98.88 233 MET A CA 1
ATOM 1822 C C . MET A 1 233 ? -10.438 -14.688 3.648 1 98.88 233 MET A C 1
ATOM 1824 O O . MET A 1 233 ? -9.562 -15.109 4.41 1 98.88 233 MET A O 1
ATOM 1828 N N . LEU A 1 234 ? -10.375 -13.477 3.086 1 98.94 234 LEU A N 1
ATOM 1829 C CA . LEU A 1 234 ? -9.32 -12.523 3.414 1 98.94 234 LEU A CA 1
ATOM 1830 C C . LEU A 1 234 ? -9.305 -12.227 4.91 1 98.94 234 LEU A C 1
ATOM 1832 O O . LEU A 1 234 ? -8.234 -12.141 5.52 1 98.94 234 LEU A O 1
ATOM 1836 N N . ASP A 1 235 ? -10.477 -12.07 5.496 1 98.94 235 ASP A N 1
ATOM 1837 C CA . ASP A 1 235 ? -10.555 -11.836 6.938 1 98.94 235 ASP A CA 1
ATOM 1838 C C . ASP A 1 235 ? -9.969 -13.016 7.715 1 98.94 235 ASP A C 1
ATOM 1840 O O . ASP A 1 235 ? -9.234 -12.82 8.688 1 98.94 235 ASP A O 1
ATOM 1844 N N . ARG A 1 236 ? -10.266 -14.25 7.32 1 98.75 236 ARG A N 1
ATOM 1845 C CA . ARG A 1 236 ? -9.711 -15.414 8 1 98.75 236 ARG A CA 1
ATOM 1846 C C . ARG A 1 236 ? -8.188 -15.445 7.895 1 98.75 236 ARG A C 1
ATOM 1848 O O . ARG A 1 236 ? -7.5 -15.766 8.859 1 98.75 236 ARG A O 1
ATOM 1855 N N . PHE A 1 237 ? -7.719 -15.062 6.758 1 98.75 237 PHE A N 1
ATOM 1856 C CA . PHE A 1 237 ? -6.273 -14.953 6.578 1 98.75 237 PHE A CA 1
ATOM 1857 C C . PHE A 1 237 ? -5.688 -13.922 7.531 1 98.75 237 PHE A C 1
ATOM 1859 O O . PHE A 1 237 ? -4.707 -14.188 8.227 1 98.75 237 PHE A O 1
ATOM 1866 N N . ILE A 1 238 ? -6.285 -12.719 7.559 1 98.75 238 ILE A N 1
ATOM 1867 C CA . ILE A 1 238 ? -5.789 -11.617 8.367 1 98.75 238 ILE A CA 1
ATOM 1868 C C . ILE A 1 238 ? -5.793 -12.008 9.844 1 98.75 238 ILE A C 1
ATOM 1870 O O . ILE A 1 238 ? -4.844 -11.719 10.57 1 98.75 238 ILE A O 1
ATOM 1874 N N . GLN A 1 239 ? -6.816 -12.703 10.281 1 98.56 239 GLN A N 1
ATOM 1875 C CA . GLN A 1 239 ? -6.914 -13.133 11.68 1 98.56 239 GLN A CA 1
ATOM 1876 C C . GLN A 1 239 ? -5.84 -14.164 12.016 1 98.56 239 GLN A C 1
ATOM 1878 O O . GLN A 1 239 ? -5.328 -14.188 13.133 1 98.56 239 GLN A O 1
ATOM 1883 N N . SER A 1 240 ? -5.41 -14.938 11.062 1 98.25 240 SER A N 1
ATOM 1884 C CA . SER A 1 240 ? -4.535 -16.078 11.312 1 98.25 240 SER A CA 1
ATOM 1885 C C . SER A 1 240 ? -3.066 -15.672 11.258 1 98.25 240 SER A C 1
ATOM 1887 O O . SER A 1 240 ? -2.205 -16.359 11.812 1 98.25 240 SER A O 1
ATOM 1889 N N . GLU A 1 241 ? -2.75 -14.586 10.641 1 98.31 241 GLU A N 1
ATOM 1890 C CA . GLU A 1 241 ? -1.354 -14.336 10.297 1 98.31 241 GLU A CA 1
ATOM 1891 C C . GLU A 1 241 ? -0.774 -13.203 11.148 1 98.31 241 GLU A C 1
ATOM 1893 O O . GLU A 1 241 ? -1.519 -12.398 11.711 1 98.31 241 GLU A O 1
ATOM 1898 N N . ALA A 1 242 ? 0.537 -13.211 11.266 1 97.19 242 ALA A N 1
ATOM 1899 C CA . ALA A 1 242 ? 1.26 -12.133 11.938 1 97.19 242 ALA A CA 1
ATOM 1900 C C . ALA A 1 242 ? 1.146 -10.828 11.156 1 97.19 242 ALA A C 1
ATOM 1902 O O . ALA A 1 242 ? 0.784 -10.836 9.977 1 97.19 242 ALA A O 1
ATOM 1903 N N . VAL A 1 243 ? 1.343 -9.758 11.836 1 97.44 243 VAL A N 1
ATOM 1904 C CA . VAL A 1 243 ? 1.33 -8.445 11.195 1 97.44 243 VAL A CA 1
ATOM 1905 C C . VAL A 1 243 ? 2.715 -8.125 10.633 1 97.44 243 VAL A C 1
ATOM 1907 O O . VAL A 1 243 ? 3.686 -8.016 11.391 1 97.44 243 VAL A O 1
ATOM 1910 N N . ASP A 1 244 ? 2.832 -8.094 9.352 1 96.25 244 ASP A N 1
ATOM 1911 C CA . ASP A 1 244 ? 4.051 -7.645 8.688 1 96.25 244 ASP A CA 1
ATOM 1912 C C . ASP A 1 244 ? 4.098 -6.117 8.609 1 96.25 244 ASP A C 1
ATOM 1914 O O . ASP A 1 244 ? 3.205 -5.492 8.031 1 96.25 244 ASP A O 1
ATOM 1918 N N . PRO A 1 245 ? 5.148 -5.418 9.109 1 94.81 245 PRO A N 1
ATOM 1919 C CA . PRO A 1 245 ? 5.211 -3.955 9.102 1 94.81 245 PRO A CA 1
ATOM 1920 C C . PRO A 1 245 ? 5.168 -3.371 7.695 1 94.81 245 PRO A C 1
ATOM 1922 O O . PRO A 1 245 ? 4.785 -2.213 7.512 1 94.81 245 PRO A O 1
ATOM 1925 N N . TYR A 1 246 ? 5.473 -4.156 6.668 1 94.88 246 TYR A N 1
ATOM 1926 C CA . TYR A 1 246 ? 5.504 -3.678 5.289 1 94.88 246 TYR A CA 1
ATOM 1927 C C . TYR A 1 246 ? 4.094 -3.584 4.715 1 94.88 246 TYR A C 1
ATOM 1929 O O . TYR A 1 246 ? 3.889 -2.984 3.656 1 94.88 246 TYR A O 1
ATOM 1937 N N . ASP A 1 247 ? 3.096 -4.094 5.477 1 96.94 247 ASP A N 1
ATOM 1938 C CA . ASP A 1 247 ? 1.747 -4.199 4.926 1 96.94 247 ASP A CA 1
ATOM 1939 C C . ASP A 1 247 ? 0.823 -3.148 5.535 1 96.94 247 ASP A C 1
ATOM 1941 O O . ASP A 1 247 ? -0.356 -3.07 5.184 1 96.94 247 ASP A O 1
ATOM 1945 N N . LEU A 1 248 ? 1.291 -2.283 6.406 1 97.88 248 LEU A N 1
ATOM 1946 C CA . LEU A 1 248 ? 0.427 -1.514 7.293 1 97.88 248 LEU A CA 1
ATOM 1947 C C . LEU A 1 248 ? -0.459 -0.561 6.5 1 97.88 248 LEU A C 1
ATOM 1949 O O . LEU A 1 248 ? -1.632 -0.374 6.832 1 97.88 248 LEU A O 1
ATOM 1953 N N . ASP A 1 249 ? 0.062 0.046 5.406 1 97.94 249 ASP A N 1
ATOM 1954 C CA . ASP A 1 249 ? -0.751 0.973 4.625 1 97.94 249 ASP A CA 1
ATOM 1955 C C . ASP A 1 249 ? -1.876 0.239 3.9 1 97.94 249 ASP A C 1
ATOM 1957 O O . ASP A 1 249 ? -3.02 0.698 3.893 1 97.94 249 ASP A O 1
ATOM 1961 N N . LEU A 1 250 ? -1.54 -0.902 3.324 1 98.56 250 LEU A N 1
ATOM 1962 C CA . LEU A 1 250 ? -2.582 -1.637 2.613 1 98.56 250 LEU A CA 1
ATOM 1963 C C . LEU A 1 250 ? -3.539 -2.307 3.592 1 98.56 250 LEU A C 1
ATOM 1965 O O . LEU A 1 250 ? -4.723 -2.48 3.289 1 98.56 250 LEU A O 1
ATOM 1969 N N . ARG A 1 251 ? -3.059 -2.633 4.812 1 98.62 251 ARG A N 1
ATOM 1970 C CA . ARG A 1 251 ? -3.977 -3.041 5.871 1 98.62 251 ARG A CA 1
ATOM 1971 C C . ARG A 1 251 ? -4.895 -1.892 6.273 1 98.62 251 ARG A C 1
ATOM 1973 O O . ARG A 1 251 ? -5.984 -2.117 6.805 1 98.62 251 ARG A O 1
ATOM 1980 N N . GLY A 1 252 ? -4.469 -0.641 6.027 1 98.62 252 GLY A N 1
ATOM 1981 C CA . GLY A 1 252 ? -5.367 0.494 6.172 1 98.62 252 GLY A CA 1
ATOM 1982 C C . GLY A 1 252 ? -6.562 0.433 5.242 1 98.62 252 GLY A C 1
ATOM 1983 O O . GLY A 1 252 ? -7.664 0.836 5.613 1 98.62 252 GLY A O 1
ATOM 1984 N N . PHE A 1 253 ? -6.406 -0.061 3.979 1 98.81 253 PHE A N 1
ATOM 1985 C CA . PHE A 1 253 ? -7.535 -0.304 3.088 1 98.81 253 PHE A CA 1
ATOM 1986 C C . PHE A 1 253 ? -8.508 -1.307 3.701 1 98.81 253 PHE A C 1
ATOM 1988 O O . PHE A 1 253 ? -9.719 -1.117 3.645 1 98.81 253 PHE A O 1
ATOM 1995 N N . LEU A 1 254 ? -7.938 -2.363 4.312 1 98.88 254 LEU A N 1
ATOM 1996 C CA . LEU A 1 254 ? -8.773 -3.387 4.934 1 98.88 254 LEU A CA 1
ATOM 1997 C C . LEU A 1 254 ? -9.578 -2.801 6.086 1 98.88 254 LEU A C 1
ATOM 1999 O O . LEU A 1 254 ? -10.75 -3.145 6.27 1 98.88 254 LEU A O 1
ATOM 2003 N N . HIS A 1 255 ? -8.922 -1.927 6.828 1 98.38 255 HIS A N 1
ATOM 2004 C CA . HIS A 1 255 ? -9.625 -1.24 7.902 1 98.38 255 HIS A CA 1
ATOM 2005 C C . HIS A 1 255 ? -10.859 -0.513 7.383 1 98.38 255 HIS A C 1
ATOM 2007 O O . HIS A 1 255 ? -11.93 -0.57 8 1 98.38 255 HIS A O 1
ATOM 2013 N N . THR A 1 256 ? -10.766 0.144 6.238 1 98.31 256 THR A N 1
ATOM 2014 C CA . THR A 1 256 ? -11.891 0.822 5.605 1 98.31 256 THR A CA 1
ATOM 2015 C C . THR A 1 256 ? -13.031 -0.155 5.344 1 98.31 256 THR A C 1
ATOM 2017 O O . THR A 1 256 ? -14.203 0.213 5.434 1 98.31 256 THR A O 1
ATOM 2020 N N . LEU A 1 257 ? -12.711 -1.413 5.059 1 98.69 257 LEU A N 1
ATOM 2021 C CA . LEU A 1 257 ? -13.695 -2.428 4.707 1 98.69 257 LEU A CA 1
ATOM 2022 C C . LEU A 1 257 ? -14.273 -3.082 5.957 1 98.69 257 LEU A C 1
ATOM 2024 O O . LEU A 1 257 ? -15.234 -3.848 5.875 1 98.69 257 LEU A O 1
ATOM 2028 N N . GLY A 1 258 ? -13.641 -2.861 7.109 1 98.19 258 GLY A N 1
ATOM 2029 C CA . GLY A 1 258 ? -14.055 -3.51 8.344 1 98.19 258 GLY A CA 1
ATOM 2030 C C . GLY A 1 258 ? -13.266 -4.77 8.648 1 98.19 258 GLY A C 1
ATOM 2031 O O . GLY A 1 258 ? -13.641 -5.547 9.523 1 98.19 258 GLY A O 1
ATOM 2032 N N . ILE A 1 259 ? -12.172 -5.023 7.93 1 98.81 259 ILE A N 1
ATOM 2033 C CA . ILE A 1 259 ? -11.312 -6.172 8.18 1 98.81 259 ILE A CA 1
ATOM 2034 C C . ILE A 1 259 ? -10.094 -5.738 8.984 1 98.81 259 ILE A C 1
ATOM 2036 O O . ILE A 1 259 ? -9.258 -4.973 8.5 1 98.81 259 ILE A O 1
ATOM 2040 N N . GLU A 1 260 ? -9.961 -6.164 10.164 1 97.69 260 GLU A N 1
ATOM 2041 C CA . GLU A 1 260 ? -8.898 -5.844 11.109 1 97.69 260 GLU A CA 1
ATOM 2042 C C . GLU A 1 260 ? -8.562 -7.047 11.992 1 97.69 260 GLU A C 1
ATOM 2044 O O . GLU A 1 260 ? -9.453 -7.777 12.422 1 97.69 260 GLU A O 1
ATOM 2049 N N . LYS A 1 261 ? -7.316 -7.234 12.195 1 98.06 261 LYS A N 1
ATOM 2050 C CA . LYS A 1 261 ? -6.922 -8.297 13.109 1 98.06 261 LYS A CA 1
ATOM 2051 C C . LYS A 1 261 ? -7.52 -8.078 14.5 1 98.06 261 LYS A C 1
ATOM 2053 O O . LYS A 1 261 ? -7.445 -6.977 15.039 1 98.06 261 LYS A O 1
ATOM 2058 N N . GLY A 1 262 ? -8.133 -9.117 15 1 97.44 262 GLY A N 1
ATOM 2059 C CA . GLY A 1 262 ? -8.703 -9.062 16.344 1 97.44 262 GLY A CA 1
ATOM 2060 C C . GLY A 1 262 ? -10.141 -8.57 16.359 1 97.44 262 GLY A C 1
ATOM 2061 O O . GLY A 1 262 ? -10.781 -8.539 17.406 1 97.44 262 GLY A O 1
ATOM 2062 N N . LYS A 1 263 ? -10.688 -8.188 15.266 1 97.06 263 LYS A N 1
ATOM 2063 C CA . LYS A 1 263 ? -12.062 -7.707 15.172 1 97.06 263 LYS A CA 1
ATOM 2064 C C . LYS A 1 263 ? -12.875 -8.562 14.203 1 97.06 263 LYS A C 1
ATOM 2066 O O . LYS A 1 263 ? -12.383 -8.961 13.148 1 97.06 263 LYS A O 1
ATOM 2071 N N . ALA A 1 264 ? -14.125 -8.805 14.547 1 97.94 264 ALA A N 1
ATOM 2072 C CA . ALA A 1 264 ? -15.008 -9.57 13.68 1 97.94 264 ALA A CA 1
ATOM 2073 C C . ALA A 1 264 ? -15.359 -8.781 12.422 1 97.94 264 ALA A C 1
ATOM 2075 O O . ALA A 1 264 ? -15.641 -7.586 12.492 1 97.94 264 ALA A O 1
ATOM 2076 N N . PHE A 1 265 ? -15.305 -9.422 11.289 1 98.62 265 PHE A N 1
ATOM 2077 C CA . PHE A 1 265 ? -15.727 -8.836 10.023 1 98.62 265 PHE A CA 1
ATOM 2078 C C . PHE A 1 265 ? -17.234 -8.945 9.852 1 98.62 265 PHE A C 1
ATOM 2080 O O . PHE A 1 265 ? -17.766 -10.039 9.672 1 98.62 265 PHE A O 1
ATOM 2087 N N . ASP A 1 266 ? -17.875 -7.848 9.977 1 97.75 266 ASP A N 1
ATOM 2088 C CA . ASP A 1 266 ? -19.344 -7.824 9.922 1 97.75 266 ASP A CA 1
ATOM 2089 C C . ASP A 1 266 ? -19.844 -6.586 9.188 1 97.75 266 ASP A C 1
ATOM 2091 O O . ASP A 1 266 ? -20.453 -5.707 9.797 1 97.75 266 ASP A O 1
ATOM 2095 N N . PRO A 1 267 ? -19.641 -6.535 7.898 1 97.69 267 PRO A N 1
ATOM 2096 C CA . PRO A 1 267 ? -20.078 -5.359 7.145 1 97.69 267 PRO A CA 1
ATOM 2097 C C . PRO A 1 267 ? -21.609 -5.199 7.141 1 97.69 267 PRO A C 1
ATOM 2099 O O . PRO A 1 267 ? -22.328 -6.188 7.27 1 97.69 267 PRO A O 1
ATOM 2102 N N . THR A 1 268 ? -22.125 -4.008 7.031 1 97.19 268 THR A N 1
ATOM 2103 C CA . THR A 1 268 ? -23.547 -3.76 6.836 1 97.19 268 THR A CA 1
ATOM 2104 C C . THR A 1 268 ? -24.047 -4.406 5.539 1 97.19 268 THR A C 1
ATOM 2106 O O . THR A 1 268 ? -23.234 -4.727 4.66 1 97.19 268 THR A O 1
ATOM 2109 N N . PRO A 1 269 ? -25.328 -4.562 5.41 1 97.56 269 PRO A N 1
ATOM 2110 C CA . PRO A 1 269 ? -25.859 -5.137 4.168 1 97.56 269 PRO A CA 1
ATOM 2111 C C . PRO A 1 269 ? -25.469 -4.336 2.932 1 97.56 269 PRO A C 1
ATOM 2113 O O . PRO A 1 269 ? -25.094 -4.918 1.906 1 97.56 269 PRO A O 1
ATOM 2116 N N . ASP A 1 270 ? -25.484 -3.006 3.031 1 96.88 270 ASP A N 1
ATOM 2117 C CA . ASP A 1 270 ? -25.109 -2.156 1.908 1 96.88 270 ASP A CA 1
ATOM 2118 C C . ASP A 1 270 ? -23.641 -2.352 1.551 1 96.88 270 ASP A C 1
ATOM 2120 O O . ASP A 1 270 ? -23.281 -2.436 0.372 1 96.88 270 ASP A O 1
ATOM 2124 N N . ASP A 1 271 ? -22.828 -2.443 2.559 1 97.75 271 ASP A N 1
ATOM 2125 C CA . ASP A 1 271 ? -21.391 -2.643 2.309 1 97.75 271 ASP A CA 1
ATOM 2126 C C . ASP A 1 271 ? -21.125 -4.035 1.744 1 97.75 271 ASP A C 1
ATOM 2128 O O . ASP A 1 271 ? -20.25 -4.211 0.903 1 97.75 271 ASP A O 1
ATOM 2132 N N . ARG A 1 272 ? -21.859 -5.012 2.195 1 98.12 272 ARG A N 1
ATOM 2133 C CA . ARG A 1 272 ? -21.719 -6.367 1.673 1 98.12 272 ARG A CA 1
ATOM 2134 C C . ARG A 1 272 ? -22 -6.41 0.176 1 98.12 272 ARG A C 1
ATOM 2136 O O . ARG A 1 272 ? -21.281 -7.082 -0.578 1 98.12 272 ARG A O 1
ATOM 2143 N N . GLU A 1 273 ? -23.047 -5.746 -0.207 1 98.06 273 GLU A N 1
ATOM 2144 C CA . GLU A 1 273 ? -23.375 -5.684 -1.627 1 98.06 273 GLU A CA 1
ATOM 2145 C C . GLU A 1 273 ? -22.281 -4.977 -2.418 1 98.06 273 GLU A C 1
ATOM 2147 O O . GLU A 1 273 ? -21.922 -5.422 -3.508 1 98.06 273 GLU A O 1
ATOM 2152 N N . LEU A 1 274 ? -21.812 -3.879 -1.873 1 98.25 274 LEU A N 1
ATOM 2153 C CA . LEU A 1 274 ? -20.75 -3.125 -2.52 1 98.25 274 LEU A CA 1
ATOM 2154 C C . LEU A 1 274 ? -19.484 -3.969 -2.633 1 98.25 274 LEU A C 1
ATOM 2156 O O . LEU A 1 274 ? -18.812 -3.945 -3.664 1 98.25 274 LEU A O 1
ATOM 2160 N N . LEU A 1 275 ? -19.141 -4.727 -1.562 1 98.88 275 LEU A N 1
ATOM 2161 C CA . LEU A 1 275 ? -17.969 -5.59 -1.551 1 98.88 275 LEU A CA 1
ATOM 2162 C C . LEU A 1 275 ? -18.094 -6.707 -2.582 1 98.88 275 LEU A C 1
ATOM 2164 O O . LEU A 1 275 ? -17.109 -7.09 -3.221 1 98.88 275 LEU A O 1
ATOM 2168 N N . ASP A 1 276 ? -19.297 -7.238 -2.773 1 98.88 276 ASP A N 1
ATOM 2169 C CA . ASP A 1 276 ? -19.516 -8.258 -3.793 1 98.88 276 ASP A CA 1
ATOM 2170 C C . ASP A 1 276 ? -19.234 -7.711 -5.191 1 98.88 276 ASP A C 1
ATOM 2172 O O . ASP A 1 276 ? -18.547 -8.352 -5.984 1 98.88 276 ASP A O 1
ATOM 2176 N N . LYS A 1 277 ? -19.812 -6.52 -5.484 1 98.81 277 LYS A N 1
ATOM 2177 C CA . LYS A 1 277 ? -19.578 -5.887 -6.777 1 98.81 277 LYS A CA 1
ATOM 2178 C C . LYS A 1 277 ? -18.094 -5.586 -6.965 1 98.81 277 LYS A C 1
ATOM 2180 O O . LYS A 1 277 ? -17.547 -5.742 -8.07 1 98.81 277 LYS A O 1
ATOM 2185 N N . ALA A 1 278 ? -17.406 -5.184 -5.863 1 98.94 278 ALA A N 1
ATOM 2186 C CA . ALA A 1 278 ? -15.977 -4.891 -5.926 1 98.94 278 ALA A CA 1
ATOM 2187 C C . ALA A 1 278 ? -15.172 -6.148 -6.227 1 98.94 278 ALA A C 1
ATOM 2189 O O . ALA A 1 278 ? -14.234 -6.117 -7.035 1 98.94 278 ALA A O 1
ATOM 2190 N N . ALA A 1 279 ? -15.531 -7.25 -5.586 1 98.94 279 ALA A N 1
ATOM 2191 C CA . ALA A 1 279 ? -14.812 -8.508 -5.793 1 98.94 279 ALA A CA 1
ATOM 2192 C C . ALA A 1 279 ? -14.961 -8.984 -7.234 1 98.94 279 ALA A C 1
ATOM 2194 O O . ALA A 1 279 ? -13.977 -9.391 -7.859 1 98.94 279 ALA A O 1
ATOM 2195 N N . ARG A 1 280 ? -16.156 -8.961 -7.746 1 98.81 280 ARG A N 1
ATOM 2196 C CA . ARG A 1 280 ? -16.406 -9.383 -9.125 1 98.81 280 ARG A CA 1
ATOM 2197 C C . ARG A 1 280 ? -15.656 -8.477 -10.109 1 98.81 280 ARG A C 1
ATOM 2199 O O . ARG A 1 280 ? -15.102 -8.961 -11.094 1 98.81 280 ARG A O 1
ATOM 2206 N N . THR A 1 281 ? -15.641 -7.172 -9.828 1 98.88 281 THR A N 1
ATOM 2207 C CA . THR A 1 281 ? -14.883 -6.223 -10.641 1 98.88 281 THR A CA 1
ATOM 2208 C C . THR A 1 281 ? -13.391 -6.535 -10.586 1 98.88 281 THR A C 1
ATOM 2210 O O . THR A 1 281 ? -12.719 -6.574 -11.617 1 98.88 281 THR A O 1
ATOM 2213 N N . ALA A 1 282 ? -12.891 -6.797 -9.383 1 98.94 282 ALA A N 1
ATOM 2214 C CA . ALA A 1 282 ? -11.469 -7.043 -9.18 1 98.94 282 ALA A CA 1
ATOM 2215 C C . ALA A 1 282 ? -11.016 -8.312 -9.898 1 98.94 282 ALA A C 1
ATOM 2217 O O . ALA A 1 282 ? -9.938 -8.344 -10.5 1 98.94 282 ALA A O 1
ATOM 2218 N N . PHE A 1 283 ? -11.828 -9.344 -9.797 1 98.75 283 PHE A N 1
ATOM 2219 C CA . PHE A 1 283 ? -11.5 -10.57 -10.5 1 98.75 283 PHE A CA 1
ATOM 2220 C C . PHE A 1 283 ? -11.367 -10.32 -12 1 98.75 283 PHE A C 1
ATOM 2222 O O . PHE A 1 283 ? -10.383 -10.734 -12.625 1 98.75 283 PHE A O 1
ATOM 2229 N N . LYS A 1 284 ? -12.297 -9.641 -12.562 1 98.75 284 LYS A N 1
ATOM 2230 C CA . LYS A 1 284 ? -12.273 -9.344 -13.992 1 98.75 284 LYS A CA 1
ATOM 2231 C C . LYS A 1 284 ? -11.102 -8.43 -14.344 1 98.75 284 LYS A C 1
ATOM 2233 O O . LYS A 1 284 ? -10.492 -8.57 -15.406 1 98.75 284 LYS A O 1
ATOM 2238 N N . MET A 1 285 ? -10.805 -7.48 -13.469 1 98.81 285 MET A N 1
ATOM 2239 C CA . MET A 1 285 ? -9.641 -6.621 -13.656 1 98.81 285 MET A CA 1
ATOM 2240 C C . MET A 1 285 ? -8.359 -7.441 -13.656 1 98.81 285 MET A C 1
ATOM 2242 O O . MET A 1 285 ? -7.441 -7.164 -14.438 1 98.81 285 MET A O 1
ATOM 2246 N N . SER A 1 286 ? -8.25 -8.414 -12.773 1 98.62 286 SER A N 1
ATOM 2247 C CA . SER A 1 286 ? -7.078 -9.289 -12.75 1 98.62 286 SER A CA 1
ATOM 2248 C C . SER A 1 286 ? -6.941 -10.062 -14.055 1 98.62 286 SER A C 1
ATOM 2250 O O . SER A 1 286 ? -5.828 -10.281 -14.539 1 98.62 286 SER A O 1
ATOM 2252 N N . LYS A 1 287 ? -8.055 -10.477 -14.633 1 98.38 287 LYS A N 1
ATOM 2253 C CA . LYS A 1 287 ? -8.047 -11.164 -15.922 1 98.38 287 LYS A CA 1
ATOM 2254 C C . LYS A 1 287 ? -7.582 -10.234 -17.047 1 98.38 287 LYS A C 1
ATOM 2256 O O . LYS A 1 287 ? -6.809 -10.641 -17.906 1 98.38 287 LYS A O 1
ATOM 2261 N N . VAL A 1 288 ? -8.047 -9.008 -17.016 1 98.5 288 VAL A N 1
ATOM 2262 C CA . VAL A 1 288 ? -7.582 -8.016 -17.984 1 98.5 288 VAL A CA 1
ATOM 2263 C C . VAL A 1 288 ? -6.082 -7.789 -17.812 1 98.5 288 VAL A C 1
ATOM 2265 O O . VAL A 1 288 ? -5.355 -7.621 -18.797 1 98.5 288 VAL A O 1
ATOM 2268 N N . THR A 1 289 ? -5.602 -7.797 -16.594 1 98.06 289 THR A N 1
ATOM 2269 C CA . THR A 1 289 ? -4.188 -7.594 -16.312 1 98.06 289 THR A CA 1
ATOM 2270 C C . THR A 1 289 ? -3.344 -8.695 -16.953 1 98.06 289 THR A C 1
ATOM 2272 O O . THR A 1 289 ? -2.383 -8.406 -17.672 1 98.06 289 THR A O 1
ATOM 2275 N N . VAL A 1 290 ? -3.709 -9.93 -16.766 1 97.12 290 VAL A N 1
ATOM 2276 C CA . VAL A 1 290 ? -2.896 -11.031 -17.266 1 97.12 290 VAL A CA 1
ATOM 2277 C C . VAL A 1 290 ? -3.031 -11.125 -18.781 1 97.12 290 VAL A C 1
ATOM 2279 O O . VAL A 1 290 ? -2.072 -11.469 -19.484 1 97.12 290 VAL A O 1
ATOM 2282 N N . THR A 1 291 ? -4.16 -10.656 -19.391 1 97.06 291 THR A N 1
ATOM 2283 C CA . THR A 1 291 ? -4.414 -10.859 -20.812 1 97.06 291 THR A CA 1
ATOM 2284 C C . THR A 1 291 ? -3.916 -9.672 -21.625 1 97.06 291 THR A C 1
ATOM 2286 O O . THR A 1 291 ? -3.582 -9.812 -22.797 1 97.06 291 THR A O 1
ATOM 2289 N N . SER A 1 292 ? -3.873 -8.523 -20.938 1 95.62 292 SER A N 1
ATOM 2290 C CA . SER A 1 292 ? -3.707 -7.336 -21.781 1 95.62 292 SER A CA 1
ATOM 2291 C C . SER A 1 292 ? -2.623 -6.418 -21.234 1 95.62 292 SER A C 1
ATOM 2293 O O . SER A 1 292 ? -1.927 -5.742 -21.984 1 95.62 292 SER A O 1
ATOM 2295 N N . LEU A 1 293 ? -2.447 -6.406 -19.953 1 96.44 293 LEU A N 1
ATOM 2296 C CA . LEU A 1 293 ? -1.556 -5.406 -19.375 1 96.44 293 LEU A CA 1
ATOM 2297 C C . LEU A 1 293 ? -0.17 -5.992 -19.125 1 96.44 293 LEU A C 1
ATOM 2299 O O . LEU A 1 293 ? 0.833 -5.277 -19.203 1 96.44 293 LEU A O 1
ATOM 2303 N N . LEU A 1 294 ? -0.053 -7.254 -18.828 1 96.06 294 LEU A N 1
ATOM 2304 C CA . LEU A 1 294 ? 1.211 -7.922 -18.547 1 96.06 294 LEU A CA 1
ATOM 2305 C C . LEU A 1 294 ? 2.209 -7.715 -19.672 1 96.06 294 LEU A C 1
ATOM 2307 O O . LEU A 1 294 ? 3.385 -7.438 -19.438 1 96.06 294 LEU A O 1
ATOM 2311 N N . ALA A 1 295 ? 1.785 -7.793 -20.922 1 95 295 ALA A N 1
ATOM 2312 C CA . ALA A 1 295 ? 2.658 -7.711 -22.094 1 95 295 ALA A CA 1
ATOM 2313 C C . ALA A 1 295 ? 3.283 -6.324 -22.219 1 95 295 ALA A C 1
ATOM 2315 O O . ALA A 1 295 ? 4.281 -6.145 -22.922 1 95 295 ALA A O 1
ATOM 2316 N N . LEU A 1 296 ? 2.703 -5.336 -21.562 1 93.56 296 LEU A N 1
ATOM 2317 C CA . LEU A 1 296 ? 3.182 -3.961 -21.641 1 93.56 296 LEU A CA 1
ATOM 2318 C C . LEU A 1 296 ? 4.266 -3.697 -20.609 1 93.56 296 LEU A C 1
ATOM 2320 O O . LEU A 1 296 ? 4.957 -2.678 -20.672 1 93.56 296 LEU A O 1
ATOM 2324 N N . GLU A 1 297 ? 4.41 -4.59 -19.656 1 94.69 297 GLU A N 1
ATOM 2325 C CA . GLU A 1 297 ? 5.441 -4.441 -18.625 1 94.69 297 GLU A CA 1
ATOM 2326 C C . GLU A 1 297 ? 6.824 -4.758 -19.188 1 94.69 297 GLU A C 1
ATOM 2328 O O . GLU A 1 297 ? 6.953 -5.543 -20.125 1 94.69 297 GLU A O 1
ATOM 2333 N N . PRO A 1 298 ? 7.852 -4.133 -18.609 1 91.06 298 PRO A N 1
ATOM 2334 C CA . PRO A 1 298 ? 9.203 -4.504 -19.047 1 91.06 298 PRO A CA 1
ATOM 2335 C C . PRO A 1 298 ? 9.461 -6.004 -18.938 1 91.06 298 PRO A C 1
ATOM 2337 O O . PRO A 1 298 ? 9.289 -6.594 -17.875 1 91.06 298 PRO A O 1
ATOM 2340 N N . GLY A 1 299 ? 9.781 -6.609 -20.125 1 91.81 299 GLY A N 1
ATOM 2341 C CA . GLY A 1 299 ? 10.07 -8.031 -20.141 1 91.81 299 GLY A CA 1
ATOM 2342 C C . GLY A 1 299 ? 8.82 -8.898 -20.125 1 91.81 299 GLY A C 1
ATOM 2343 O O . GLY A 1 299 ? 8.898 -10.117 -19.984 1 91.81 299 GLY A O 1
ATOM 2344 N N . GLY A 1 300 ? 7.684 -8.289 -20.312 1 94.81 300 GLY A N 1
ATOM 2345 C CA . GLY A 1 300 ? 6.418 -8.984 -20.156 1 94.81 300 GLY A CA 1
ATOM 2346 C C . GLY A 1 300 ? 6.133 -9.961 -21.281 1 94.81 300 GLY A C 1
ATOM 2347 O O . GLY A 1 300 ? 5.18 -10.742 -21.203 1 94.81 300 GLY A O 1
ATOM 2348 N N . THR A 1 301 ? 6.98 -9.953 -22.328 1 95.19 301 THR A N 1
ATOM 2349 C CA . THR A 1 301 ? 6.918 -10.914 -23.422 1 95.19 301 THR A CA 1
ATOM 2350 C C . THR A 1 301 ? 8.281 -11.562 -23.656 1 95.19 301 THR A C 1
ATOM 2352 O O . THR A 1 301 ? 9.32 -10.953 -23.391 1 95.19 301 THR A O 1
ATOM 2355 N N . TYR A 1 302 ? 8.25 -12.797 -24.062 1 93.94 302 TYR A N 1
ATOM 2356 C CA . TYR A 1 302 ? 9.508 -13.477 -24.328 1 93.94 302 TYR A CA 1
ATOM 2357 C C . TYR A 1 302 ? 10.086 -13.031 -25.672 1 93.94 302 TYR A C 1
ATOM 2359 O O . TYR A 1 302 ? 11.281 -12.719 -25.766 1 93.94 302 TYR A O 1
ATOM 2367 N N . TYR A 1 303 ? 9.141 -12.922 -26.672 1 91.62 303 TYR A N 1
ATOM 2368 C CA . TYR A 1 303 ? 9.586 -12.68 -28.031 1 91.62 303 TYR A CA 1
ATOM 2369 C C . TYR A 1 303 ? 8.914 -11.438 -28.609 1 91.62 303 TYR A C 1
ATOM 2371 O O . TYR A 1 303 ? 7.688 -11.305 -28.562 1 91.62 303 TYR A O 1
ATOM 2379 N N . PRO A 1 304 ? 9.609 -10.336 -29.125 1 84.56 304 PRO A N 1
ATOM 2380 C CA . PRO A 1 304 ? 9.062 -9.055 -29.578 1 84.56 304 PRO A CA 1
ATOM 2381 C C . PRO A 1 304 ? 7.902 -9.219 -30.547 1 84.56 304 PRO A C 1
ATOM 2383 O O . PRO A 1 304 ? 6.945 -8.438 -30.516 1 84.56 304 PRO A O 1
ATOM 2386 N N . ASN A 1 305 ? 7.785 -10.305 -31.359 1 87.94 305 ASN A N 1
ATOM 2387 C CA . ASN A 1 305 ? 6.773 -10.398 -32.406 1 87.94 305 ASN A CA 1
ATOM 2388 C C . ASN A 1 305 ? 5.949 -11.68 -32.281 1 87.94 305 ASN A C 1
ATOM 2390 O O . ASN A 1 305 ? 5.371 -12.148 -33.25 1 87.94 305 ASN A O 1
ATOM 2394 N N . GLN A 1 306 ? 5.883 -12.164 -31.109 1 95.25 306 GLN A N 1
ATOM 2395 C CA . GLN A 1 306 ? 5.082 -13.352 -30.844 1 95.25 306 GLN A CA 1
ATOM 2396 C C . GLN A 1 306 ? 4.25 -13.172 -29.562 1 95.25 306 GLN A C 1
ATOM 2398 O O . GLN A 1 306 ? 4.617 -12.398 -28.688 1 95.25 306 GLN A O 1
ATOM 2403 N N . PRO A 1 307 ? 3.133 -13.758 -29.484 1 96.12 307 PRO A N 1
ATOM 2404 C CA . PRO A 1 307 ? 2.215 -13.516 -28.359 1 96.12 307 PRO A CA 1
ATOM 2405 C C . PRO A 1 307 ? 2.512 -14.398 -27.156 1 96.12 307 PRO A C 1
ATOM 2407 O O . PRO A 1 307 ? 1.587 -14.898 -26.516 1 96.12 307 PRO A O 1
ATOM 2410 N N . TRP A 1 308 ? 3.791 -14.664 -26.859 1 97.69 308 TRP A N 1
ATOM 2411 C CA . TRP A 1 308 ? 4.18 -15.43 -25.672 1 97.69 308 TRP A CA 1
ATOM 2412 C C . TRP A 1 308 ? 4.512 -14.5 -24.516 1 97.69 308 TRP A C 1
ATOM 2414 O O . TRP A 1 308 ? 5.473 -13.734 -24.578 1 97.69 308 TRP A O 1
ATOM 2424 N N . VAL A 1 309 ? 3.732 -14.578 -23.453 1 96.69 309 VAL A N 1
ATOM 2425 C CA . VAL A 1 309 ? 3.908 -13.664 -22.328 1 96.69 309 VAL A CA 1
ATOM 2426 C C . VAL A 1 309 ? 4.82 -14.312 -21.281 1 96.69 309 VAL A C 1
ATOM 2428 O O . VAL A 1 309 ? 4.961 -15.531 -21.25 1 96.69 309 VAL A O 1
ATOM 2431 N N . ASN A 1 310 ? 5.449 -13.453 -20.531 1 94.88 310 ASN A N 1
ATOM 2432 C CA . ASN A 1 310 ? 6.363 -13.797 -19.438 1 94.88 310 ASN A CA 1
ATOM 2433 C C . ASN A 1 310 ? 5.875 -13.25 -18.109 1 94.88 310 ASN A C 1
ATOM 2435 O O . ASN A 1 310 ? 5.996 -12.055 -17.828 1 94.88 310 ASN A O 1
ATOM 2439 N N . THR A 1 311 ? 5.41 -14.062 -17.219 1 89.5 311 THR A N 1
ATOM 2440 C CA . THR A 1 311 ? 4.867 -13.602 -15.945 1 89.5 311 THR A CA 1
ATOM 2441 C C . THR A 1 311 ? 5.988 -13.266 -14.969 1 89.5 311 THR A C 1
ATOM 2443 O O . THR A 1 311 ? 5.762 -12.586 -13.969 1 89.5 311 THR A O 1
ATOM 2446 N N . PHE A 1 312 ? 7.246 -13.773 -15.227 1 91.06 312 PHE A N 1
ATOM 2447 C CA . PHE A 1 312 ? 8.406 -13.477 -14.391 1 91.06 312 PHE A CA 1
ATOM 2448 C C . PHE A 1 312 ? 9.375 -12.555 -15.125 1 91.06 312 PHE A C 1
ATOM 2450 O O . PHE A 1 312 ? 10.57 -12.82 -15.188 1 91.06 312 PHE A O 1
ATOM 2457 N N . ALA A 1 313 ? 8.93 -11.469 -15.75 1 83.19 313 ALA A N 1
ATOM 2458 C CA . ALA A 1 313 ? 9.648 -10.547 -16.625 1 83.19 313 ALA A CA 1
ATOM 2459 C C . ALA A 1 313 ? 10.82 -9.898 -15.898 1 83.19 313 ALA A C 1
ATOM 2461 O O . ALA A 1 313 ? 11.836 -9.57 -16.516 1 83.19 313 ALA A O 1
ATOM 2462 N N . GLY A 1 314 ? 10.883 -9.852 -14.656 1 82.62 314 GLY A N 1
ATOM 2463 C CA . GLY A 1 314 ? 11.938 -9.148 -13.938 1 82.62 314 GLY A CA 1
ATOM 2464 C C . GLY A 1 314 ? 12.836 -10.078 -13.141 1 82.62 314 GLY A C 1
ATOM 2465 O O . GLY A 1 314 ? 13.742 -9.625 -12.438 1 82.62 314 GLY A O 1
ATOM 2466 N N . GLU A 1 315 ? 12.641 -11.289 -13.266 1 88.38 315 GLU A N 1
ATOM 2467 C CA . GLU A 1 315 ? 13.453 -12.312 -12.617 1 88.38 315 GLU A CA 1
ATOM 2468 C C . GLU A 1 315 ? 13.586 -12.055 -11.117 1 88.38 315 GLU A C 1
ATOM 2470 O O . GLU A 1 315 ? 14.68 -12.148 -10.555 1 88.38 315 GLU A O 1
ATOM 2475 N N . ASN A 1 316 ? 12.648 -11.625 -10.562 1 94 316 ASN A N 1
ATOM 2476 C CA . ASN A 1 316 ? 12.594 -11.289 -9.141 1 94 316 ASN A CA 1
ATOM 2477 C C . ASN A 1 316 ? 11.391 -11.922 -8.461 1 94 316 ASN A C 1
ATOM 2479 O O . ASN A 1 316 ? 10.25 -11.695 -8.867 1 94 316 ASN A O 1
ATOM 2483 N N . THR A 1 317 ? 11.648 -12.75 -7.434 1 95 317 THR A N 1
ATOM 2484 C CA . THR A 1 317 ? 10.586 -13.5 -6.773 1 95 317 THR A CA 1
ATOM 2485 C C . THR A 1 317 ? 9.641 -12.57 -6.031 1 95 317 THR A C 1
ATOM 2487 O O . THR A 1 317 ? 8.516 -12.961 -5.688 1 95 317 THR A O 1
ATOM 2490 N N . GLU A 1 318 ? 10.094 -11.344 -5.812 1 95.25 318 GLU A N 1
ATOM 2491 C CA . GLU A 1 318 ? 9.266 -10.398 -5.07 1 95.25 318 GLU A CA 1
ATOM 2492 C C . GLU A 1 318 ? 8.586 -9.406 -6.012 1 95.25 318 GLU A C 1
ATOM 2494 O O . GLU A 1 318 ? 7.852 -8.523 -5.566 1 95.25 318 GLU A O 1
ATOM 2499 N N . PHE A 1 319 ? 8.828 -9.516 -7.352 1 96.94 319 PHE A N 1
ATOM 2500 C CA . PHE A 1 319 ? 8.281 -8.633 -8.375 1 96.94 319 PHE A CA 1
ATOM 2501 C C . PHE A 1 319 ? 8.758 -7.203 -8.172 1 96.94 319 PHE A C 1
ATOM 2503 O O . PHE A 1 319 ? 8.008 -6.25 -8.383 1 96.94 319 PHE A O 1
ATOM 2510 N N . GLN A 1 320 ? 10 -7.062 -7.738 1 96.38 320 GLN A N 1
ATOM 2511 C CA . GLN A 1 320 ? 10.609 -5.77 -7.438 1 96.38 320 GLN A CA 1
ATOM 2512 C C . GLN A 1 320 ? 11.922 -5.594 -8.188 1 96.38 320 GLN A C 1
ATOM 2514 O O . GLN A 1 320 ? 12.914 -5.133 -7.617 1 96.38 320 GLN A O 1
ATOM 2519 N N . SER A 1 321 ? 11.922 -5.953 -9.477 1 94.19 321 SER A N 1
ATOM 2520 C CA . SER A 1 321 ? 13.148 -5.957 -10.258 1 94.19 321 SER A CA 1
ATOM 2521 C C . SER A 1 321 ? 13.633 -4.539 -10.539 1 94.19 321 SER A C 1
ATOM 2523 O O . SER A 1 321 ? 14.836 -4.316 -10.727 1 94.19 321 SER A O 1
ATOM 2525 N N . SER A 1 322 ? 12.742 -3.59 -10.453 1 93.75 322 SER A N 1
ATOM 2526 C CA . SER A 1 322 ? 13.125 -2.205 -10.703 1 93.75 322 SER A CA 1
ATOM 2527 C C . SER A 1 322 ? 13.945 -1.641 -9.555 1 93.75 322 SER A C 1
ATOM 2529 O O . SER A 1 322 ? 14.672 -0.657 -9.727 1 93.75 322 SER A O 1
ATOM 2531 N N . GLY A 1 323 ? 13.727 -2.219 -8.391 1 95.44 323 GLY A N 1
ATOM 2532 C CA . GLY A 1 323 ? 14.352 -1.698 -7.184 1 95.44 323 GLY A CA 1
ATOM 2533 C C . GLY A 1 323 ? 13.609 -0.517 -6.59 1 95.44 323 GLY A C 1
ATOM 2534 O O . GLY A 1 323 ? 13.93 -0.066 -5.488 1 95.44 323 GLY A O 1
ATOM 2535 N N . THR A 1 324 ? 12.531 -0.045 -7.23 1 97.25 324 THR A N 1
ATOM 2536 C CA . THR A 1 324 ? 11.93 1.195 -6.754 1 97.25 324 THR A CA 1
ATOM 2537 C C . THR A 1 324 ? 10.438 1.014 -6.512 1 97.25 324 THR A C 1
ATOM 2539 O O . THR A 1 324 ? 9.789 1.867 -5.898 1 97.25 324 THR A O 1
ATOM 2542 N N . PHE A 1 325 ? 9.828 -0.065 -6.965 1 97.56 325 PHE A N 1
ATOM 2543 C CA . PHE A 1 325 ? 8.414 -0.356 -6.75 1 97.56 325 PHE A CA 1
ATOM 2544 C C . PHE A 1 325 ? 8.141 -1.846 -6.914 1 97.56 325 PHE A C 1
ATOM 2546 O O . PHE A 1 325 ? 8.953 -2.576 -7.477 1 97.56 325 PHE A O 1
ATOM 2553 N N . THR A 1 326 ? 7.059 -2.348 -6.34 1 97.56 326 THR A N 1
ATOM 2554 C CA . THR A 1 326 ? 6.52 -3.666 -6.645 1 97.56 326 THR A CA 1
ATOM 2555 C C . THR A 1 326 ? 5.676 -3.625 -7.918 1 97.56 326 THR A C 1
ATOM 2557 O O . THR A 1 326 ? 4.73 -2.842 -8.016 1 97.56 326 THR A O 1
ATOM 2560 N N . ASN A 1 327 ? 6.078 -4.371 -8.93 1 97.62 327 ASN A N 1
ATOM 2561 C CA . ASN A 1 327 ? 5.297 -4.441 -10.156 1 97.62 327 ASN A CA 1
ATOM 2562 C C . ASN A 1 327 ? 3.988 -5.199 -9.945 1 97.62 327 ASN A C 1
ATOM 2564 O O . ASN A 1 327 ? 3.932 -6.418 -10.141 1 97.62 327 ASN A O 1
ATOM 2568 N N . LEU A 1 328 ? 2.951 -4.48 -9.625 1 97.81 328 LEU A N 1
ATOM 2569 C CA . LEU A 1 328 ? 1.676 -5.074 -9.242 1 97.81 328 LEU A CA 1
ATOM 2570 C C . LEU A 1 328 ? 0.97 -5.676 -10.453 1 97.81 328 LEU A C 1
ATOM 2572 O O . LEU A 1 328 ? 0.152 -6.59 -10.312 1 97.81 328 LEU A O 1
ATOM 2576 N N . GLU A 1 329 ? 1.249 -5.211 -11.695 1 97.44 329 GLU A N 1
ATOM 2577 C CA . GLU A 1 329 ? 0.698 -5.84 -12.891 1 97.44 329 GLU A CA 1
ATOM 2578 C C . GLU A 1 329 ? 1.251 -7.25 -13.078 1 97.44 329 GLU A C 1
ATOM 2580 O O . GLU A 1 329 ? 0.493 -8.188 -13.32 1 97.44 329 GLU A O 1
ATOM 2585 N N . GLN A 1 330 ? 2.531 -7.352 -12.883 1 96.94 330 GLN A N 1
ATOM 2586 C CA . GLN A 1 330 ? 3.139 -8.672 -13.023 1 96.94 330 GLN A CA 1
ATOM 2587 C C . GLN A 1 330 ? 2.693 -9.602 -11.898 1 96.94 330 GLN A C 1
ATOM 2589 O O . GLN A 1 330 ? 2.348 -10.758 -12.141 1 96.94 330 GLN A O 1
ATOM 2594 N N . ARG A 1 331 ? 2.746 -9.086 -10.68 1 97.56 331 ARG A N 1
ATOM 2595 C CA . ARG A 1 331 ? 2.371 -9.898 -9.523 1 97.56 331 ARG A CA 1
ATOM 2596 C C . ARG A 1 331 ? 0.912 -10.328 -9.617 1 97.56 331 ARG A C 1
ATOM 2598 O O . ARG A 1 331 ? 0.588 -11.492 -9.359 1 97.56 331 ARG A O 1
ATOM 2605 N N . GLY A 1 332 ? 0.029 -9.359 -9.961 1 97.38 332 GLY A N 1
ATOM 2606 C CA . GLY A 1 332 ? -1.383 -9.672 -10.125 1 97.38 332 GLY A CA 1
ATOM 2607 C C . GLY A 1 332 ? -1.654 -10.664 -11.234 1 97.38 332 GLY A C 1
ATOM 2608 O O . GLY A 1 332 ? -2.459 -11.586 -11.07 1 97.38 332 GLY A O 1
ATOM 2609 N N . ALA A 1 333 ? -0.97 -10.469 -12.352 1 96.94 333 ALA A N 1
ATOM 2610 C CA . ALA A 1 333 ? -1.104 -11.414 -13.461 1 96.94 333 ALA A CA 1
ATOM 2611 C C . ALA A 1 333 ? -0.685 -12.82 -13.039 1 96.94 333 ALA A C 1
ATOM 2613 O O . ALA A 1 333 ? -1.4 -13.789 -13.297 1 96.94 333 ALA A O 1
ATOM 2614 N N . PHE A 1 334 ? 0.403 -12.898 -12.367 1 97.31 334 PHE A N 1
ATOM 2615 C CA . PHE A 1 334 ? 0.938 -14.195 -11.969 1 97.31 334 PHE A CA 1
ATOM 2616 C C . PHE A 1 334 ? -0.021 -14.906 -11.023 1 97.31 334 PHE A C 1
ATOM 2618 O O . PHE A 1 334 ? -0.451 -16.031 -11.305 1 97.31 334 PHE A O 1
ATOM 2625 N N . PHE A 1 335 ? -0.492 -14.281 -9.992 1 98.06 335 PHE A N 1
ATOM 2626 C CA . PHE A 1 335 ? -1.193 -14.992 -8.93 1 98.06 335 PHE A CA 1
ATOM 2627 C C . PHE A 1 335 ? -2.678 -15.109 -9.25 1 98.06 335 PHE A C 1
ATOM 2629 O O . PHE A 1 335 ? -3.408 -15.836 -8.57 1 98.06 335 PHE A O 1
ATOM 2636 N N . THR A 1 336 ? -3.121 -14.445 -10.305 1 97.38 336 THR A N 1
ATOM 2637 C CA . THR A 1 336 ? -4.449 -14.742 -10.836 1 97.38 336 THR A CA 1
ATOM 2638 C C . THR A 1 336 ? -4.469 -16.109 -11.516 1 97.38 336 THR A C 1
ATOM 2640 O O . THR A 1 336 ? -5.496 -16.781 -11.516 1 97.38 336 THR A O 1
ATOM 2643 N N . ALA A 1 337 ? -3.234 -16.5 -12 1 97.25 337 ALA A N 1
ATOM 2644 C CA . ALA A 1 337 ? -3.238 -17.672 -12.875 1 97.25 337 ALA A CA 1
ATOM 2645 C C . ALA A 1 337 ? -2.258 -18.734 -12.383 1 97.25 337 ALA A C 1
ATOM 2647 O O . ALA A 1 337 ? -2.178 -19.812 -12.953 1 97.25 337 ALA A O 1
ATOM 2648 N N . ALA A 1 338 ? -1.533 -18.422 -11.383 1 97.5 338 ALA A N 1
ATOM 2649 C CA . ALA A 1 338 ? -0.509 -19.359 -10.945 1 97.5 338 ALA A CA 1
ATOM 2650 C C . ALA A 1 338 ? -0.292 -19.281 -9.438 1 97.5 338 ALA A C 1
ATOM 2652 O O . ALA A 1 338 ? -0.82 -18.391 -8.773 1 97.5 338 ALA A O 1
ATOM 2653 N N . TYR A 1 339 ? 0.337 -20.281 -8.922 1 97.75 339 TYR A N 1
ATOM 2654 C CA . TYR A 1 339 ? 0.758 -20.328 -7.523 1 97.75 339 TYR A CA 1
ATOM 2655 C C . TYR A 1 339 ? 2.217 -20.75 -7.41 1 97.75 339 TYR A C 1
ATOM 2657 O O . TYR A 1 339 ? 2.807 -21.234 -8.375 1 97.75 339 TYR A O 1
ATOM 2665 N N . SER A 1 340 ? 2.799 -20.578 -6.211 1 96.38 340 SER A N 1
ATOM 2666 C CA . SER A 1 340 ? 4.164 -20.938 -5.84 1 96.38 340 SER A CA 1
ATOM 2667 C C . SER A 1 340 ? 5.184 -20.078 -6.574 1 96.38 340 SER A C 1
ATOM 2669 O O . SER A 1 340 ? 4.934 -19.625 -7.695 1 96.38 340 SER A O 1
ATOM 2671 N N . ASN A 1 341 ? 6.219 -19.75 -5.953 1 94.94 341 ASN A N 1
ATOM 2672 C CA . ASN A 1 341 ? 7.281 -18.875 -6.422 1 94.94 341 ASN A CA 1
ATOM 2673 C C . ASN A 1 341 ? 8.633 -19.266 -5.844 1 94.94 341 ASN A C 1
ATOM 2675 O O . ASN A 1 341 ? 8.742 -19.547 -4.648 1 94.94 341 ASN A O 1
ATOM 2679 N N . SER A 1 342 ? 9.672 -19.406 -6.645 1 94.69 342 SER A N 1
ATOM 2680 C CA . SER A 1 342 ? 11.008 -19.734 -6.164 1 94.69 342 SER A CA 1
ATOM 2681 C C . SER A 1 342 ? 12.086 -19.125 -7.066 1 94.69 342 SER A C 1
ATOM 2683 O O . SER A 1 342 ? 11.836 -18.859 -8.242 1 94.69 342 SER A O 1
ATOM 2685 N N . PRO A 1 343 ? 13.281 -18.938 -6.504 1 92.62 343 PRO A N 1
ATOM 2686 C CA . PRO A 1 343 ? 14.398 -18.516 -7.348 1 92.62 343 PRO A CA 1
ATOM 2687 C C . PRO A 1 343 ? 14.633 -19.438 -8.539 1 92.62 343 PRO A C 1
ATOM 2689 O O . PRO A 1 343 ? 14.883 -18.969 -9.648 1 92.62 343 PRO A O 1
ATOM 2692 N N . GLY A 1 344 ? 14.461 -20.703 -8.352 1 87.81 344 GLY A N 1
ATOM 2693 C CA . GLY A 1 344 ? 14.672 -21.656 -9.414 1 87.81 344 GLY A CA 1
ATOM 2694 C C . GLY A 1 344 ? 13.727 -21.469 -10.586 1 87.81 344 GLY A C 1
ATOM 2695 O O . GLY A 1 344 ? 14.047 -21.859 -11.719 1 87.81 344 GLY A O 1
ATOM 2696 N N . MET A 1 345 ? 12.555 -20.891 -10.344 1 88.94 345 MET A N 1
ATOM 2697 C CA . MET A 1 345 ? 11.555 -20.641 -11.375 1 88.94 345 MET A CA 1
ATOM 2698 C C . MET A 1 345 ? 11.828 -19.312 -12.086 1 88.94 345 MET A C 1
ATOM 2700 O O . MET A 1 345 ? 11.523 -19.172 -13.273 1 88.94 345 MET A O 1
ATOM 2704 N N . VAL A 1 346 ? 12.414 -18.359 -11.367 1 91.5 346 VAL A N 1
ATOM 2705 C CA . VAL A 1 346 ? 12.383 -16.969 -11.789 1 91.5 346 VAL A CA 1
ATOM 2706 C C . VAL A 1 346 ? 13.719 -16.594 -12.43 1 91.5 346 VAL A C 1
ATOM 2708 O O . VAL A 1 346 ? 13.758 -15.891 -13.438 1 91.5 346 VAL A O 1
ATOM 2711 N N . VAL A 1 347 ? 14.797 -17.047 -11.867 1 88.5 347 VAL A N 1
ATOM 2712 C CA . VAL A 1 347 ? 16.125 -16.641 -12.305 1 88.5 347 VAL A CA 1
ATOM 2713 C C . VAL A 1 347 ? 16.547 -17.469 -13.516 1 88.5 347 VAL A C 1
ATOM 2715 O O . VAL A 1 347 ? 16.125 -18.609 -13.672 1 88.5 347 VAL A O 1
ATOM 2718 N N . ASN A 1 348 ? 17.234 -16.828 -14.398 1 87.88 348 ASN A N 1
ATOM 2719 C CA . ASN A 1 348 ? 17.75 -17.516 -15.57 1 87.88 348 ASN A CA 1
ATOM 2720 C C . ASN A 1 348 ? 18.953 -18.375 -15.219 1 87.88 348 ASN A C 1
ATOM 2722 O O . ASN A 1 348 ? 20.031 -17.859 -14.906 1 87.88 348 ASN A O 1
ATOM 2726 N N . ILE A 1 349 ? 18.719 -19.562 -15.211 1 86.38 349 ILE A N 1
ATOM 2727 C CA . ILE A 1 349 ? 19.781 -20.547 -14.984 1 86.38 349 ILE A CA 1
ATOM 2728 C C . ILE A 1 349 ? 19.875 -21.484 -16.188 1 86.38 349 ILE A C 1
ATOM 2730 O O . ILE A 1 349 ? 19.031 -22.359 -16.359 1 86.38 349 ILE A O 1
ATOM 2734 N N . VAL A 1 350 ? 20.953 -21.359 -16.891 1 90.81 350 VAL A N 1
ATOM 2735 C CA . VAL A 1 350 ? 21.125 -22.141 -18.109 1 90.81 350 VAL A CA 1
ATOM 2736 C C . VAL A 1 350 ? 21.172 -23.625 -17.781 1 90.81 350 VAL A C 1
ATOM 2738 O O . VAL A 1 350 ? 21.859 -24.031 -16.828 1 90.81 350 VAL A O 1
ATOM 2741 N N . ASP A 1 351 ? 20.391 -24.422 -18.422 1 89.31 351 ASP A N 1
ATOM 2742 C CA . ASP A 1 351 ? 20.328 -25.875 -18.422 1 89.31 351 ASP A CA 1
ATOM 2743 C C . ASP A 1 351 ? 19.812 -26.406 -17.078 1 89.31 351 ASP A C 1
ATOM 2745 O O . ASP A 1 351 ? 19.75 -27.609 -16.859 1 89.31 351 ASP A O 1
ATOM 2749 N N . LYS A 1 352 ? 19.406 -25.641 -16.125 1 79.12 352 LYS A N 1
ATOM 2750 C CA . LYS A 1 352 ? 18.969 -26.125 -14.82 1 79.12 352 LYS A CA 1
ATOM 2751 C C . LYS A 1 352 ? 17.625 -25.5 -14.438 1 79.12 352 LYS A C 1
ATOM 2753 O O . LYS A 1 352 ? 16.844 -26.109 -13.695 1 79.12 352 LYS A O 1
ATOM 2758 N N . GLY A 1 353 ? 17.266 -24.406 -14.734 1 85 353 GLY A N 1
ATOM 2759 C CA . GLY A 1 353 ? 16.047 -23.734 -14.344 1 85 353 GLY A CA 1
ATOM 2760 C C . GLY A 1 353 ? 14.844 -24.125 -15.195 1 85 353 GLY A C 1
ATOM 2761 O O . GLY A 1 353 ? 14.789 -25.25 -15.711 1 85 353 GLY A O 1
ATOM 2762 N N . ALA A 1 354 ? 13.805 -23.406 -15.055 1 90.5 354 ALA A N 1
ATOM 2763 C CA . ALA A 1 354 ? 12.586 -23.594 -15.836 1 90.5 354 ALA A CA 1
ATOM 2764 C C . ALA A 1 354 ? 12.062 -22.281 -16.391 1 90.5 354 ALA A C 1
ATOM 2766 O O . ALA A 1 354 ? 12.281 -21.219 -15.797 1 90.5 354 ALA A O 1
ATOM 2767 N N . LYS A 1 355 ? 11.484 -22.297 -17.531 1 94.38 355 LYS A N 1
ATOM 2768 C CA . LYS A 1 355 ? 10.805 -21.156 -18.141 1 94.38 355 LYS A CA 1
ATOM 2769 C C . LYS A 1 355 ? 9.445 -21.562 -18.688 1 94.38 355 LYS A C 1
ATOM 2771 O O . LYS A 1 355 ? 9.242 -22.703 -19.094 1 94.38 355 LYS A O 1
ATOM 2776 N N . TYR A 1 356 ? 8.531 -20.578 -18.688 1 95.38 356 TYR A N 1
ATOM 2777 C CA . TYR A 1 356 ? 7.125 -20.906 -18.922 1 95.38 356 TYR A CA 1
ATOM 2778 C C . TYR A 1 356 ? 6.496 -19.938 -19.922 1 95.38 356 TYR A C 1
ATOM 2780 O O . TYR A 1 356 ? 5.508 -19.266 -19.609 1 95.38 356 TYR A O 1
ATOM 2788 N N . PRO A 1 357 ? 6.969 -19.891 -21.156 1 97 357 PRO A N 1
ATOM 2789 C CA . PRO A 1 357 ? 6.199 -19.094 -22.125 1 97 357 PRO A CA 1
ATOM 2790 C C . PRO A 1 357 ? 4.727 -19.5 -22.172 1 97 357 PRO A C 1
ATOM 2792 O O . PRO A 1 357 ? 4.414 -20.688 -22.25 1 97 357 PRO A O 1
ATOM 2795 N N . ALA A 1 358 ? 3.867 -18.484 -22.094 1 97.88 358 ALA A N 1
ATOM 2796 C CA . ALA A 1 358 ? 2.43 -18.734 -22.172 1 97.88 358 ALA A CA 1
ATOM 2797 C C . ALA A 1 358 ? 1.791 -17.891 -23.266 1 97.88 358 ALA A C 1
ATOM 2799 O O . ALA A 1 358 ? 2.254 -16.781 -23.562 1 97.88 358 ALA A O 1
ATOM 2800 N N . THR A 1 359 ? 0.751 -18.406 -23.875 1 98.31 359 THR A N 1
ATOM 2801 C CA . THR A 1 359 ? 0.041 -17.609 -24.859 1 98.31 359 THR A CA 1
ATOM 2802 C C . THR A 1 359 ? -1.465 -17.828 -24.766 1 98.31 359 THR A C 1
ATOM 2804 O O . THR A 1 359 ? -1.914 -18.938 -24.453 1 98.31 359 THR A O 1
ATOM 2807 N N . MET A 1 360 ? -2.191 -16.781 -24.906 1 98.25 360 MET A N 1
ATOM 2808 C CA . MET A 1 360 ? -3.65 -16.766 -24.938 1 98.25 360 MET A CA 1
ATOM 2809 C C . MET A 1 360 ? -4.172 -16.406 -26.312 1 98.25 360 MET A C 1
ATOM 2811 O O . MET A 1 360 ? -5.383 -16.344 -26.531 1 98.25 360 MET A O 1
ATOM 2815 N N . LYS A 1 361 ? -3.25 -16.219 -27.25 1 97.81 361 LYS A N 1
ATOM 2816 C CA . LYS A 1 361 ? -3.605 -15.727 -28.562 1 97.81 361 LYS A CA 1
ATOM 2817 C C . LYS A 1 361 ? -2.99 -16.594 -29.656 1 97.81 361 LYS A C 1
ATOM 2819 O O . LYS A 1 361 ? -1.953 -17.219 -29.453 1 97.81 361 LYS A O 1
ATOM 2824 N N . ASP A 1 362 ? -3.697 -16.578 -30.828 1 98 362 ASP A N 1
ATOM 2825 C CA . ASP A 1 362 ? -3.137 -17.25 -32 1 98 362 ASP A CA 1
ATOM 2826 C C . ASP A 1 362 ? -2.221 -16.312 -32.781 1 98 362 ASP A C 1
ATOM 2828 O O . ASP A 1 362 ? -1.951 -15.195 -32.344 1 98 362 ASP A O 1
ATOM 2832 N N . SER A 1 363 ? -1.684 -16.75 -33.875 1 97.25 363 SER A N 1
ATOM 2833 C CA . SER A 1 363 ? -0.713 -16.031 -34.688 1 97.25 363 SER A CA 1
ATOM 2834 C C . SER A 1 363 ? -1.323 -14.758 -35.281 1 97.25 363 SER A C 1
ATOM 2836 O O . SER A 1 363 ? -0.6 -13.859 -35.688 1 97.25 363 SER A O 1
ATOM 2838 N N . GLU A 1 364 ? -2.639 -14.633 -35.281 1 96.12 364 GLU A N 1
ATOM 2839 C CA . GLU A 1 364 ? -3.324 -13.477 -35.844 1 96.12 364 GLU A CA 1
ATOM 2840 C C . GLU A 1 364 ? -3.752 -12.492 -34.75 1 96.12 364 GLU A C 1
ATOM 2842 O O . GLU A 1 364 ? -4.375 -11.469 -35.062 1 96.12 364 GLU A O 1
ATOM 2847 N N . GLY A 1 365 ? -3.479 -12.852 -33.531 1 94.88 365 GLY A N 1
ATOM 2848 C CA . GLY A 1 365 ? -3.764 -11.953 -32.438 1 94.88 365 GLY A CA 1
ATOM 2849 C C . GLY A 1 365 ? -5.133 -12.172 -31.812 1 94.88 365 GLY A C 1
ATOM 2850 O O . GLY A 1 365 ? -5.562 -11.406 -30.953 1 94.88 365 GLY A O 1
ATOM 2851 N N . ASN A 1 366 ? -5.84 -13.156 -32.25 1 96.94 366 ASN A N 1
ATOM 2852 C CA . ASN A 1 366 ? -7.148 -13.477 -31.703 1 96.94 366 ASN A CA 1
ATOM 2853 C C . ASN A 1 366 ? -7.02 -14.367 -30.469 1 96.94 366 ASN A C 1
ATOM 2855 O O . ASN A 1 366 ? -6.078 -15.148 -30.344 1 96.94 366 ASN A O 1
ATOM 2859 N N . TRP A 1 367 ? -7.988 -14.234 -29.562 1 98.06 367 TRP A N 1
ATOM 2860 C CA . TRP A 1 367 ? -8.031 -15.133 -28.406 1 98.06 367 TRP A CA 1
ATOM 2861 C C . TRP A 1 367 ? -8.188 -16.578 -28.859 1 98.06 367 TRP A C 1
ATOM 2863 O O . TRP A 1 367 ? -8.922 -16.875 -29.812 1 98.06 367 TRP A O 1
ATOM 2873 N N . LEU A 1 368 ? -7.527 -17.484 -28.172 1 98.5 368 LEU A N 1
ATOM 2874 C CA . LEU A 1 368 ? -7.68 -18.906 -28.469 1 98.5 368 LEU A CA 1
ATOM 2875 C C . LEU A 1 368 ? -9.102 -19.375 -28.156 1 98.5 368 LEU A C 1
ATOM 2877 O O . LEU A 1 368 ? -9.602 -19.172 -27.062 1 98.5 368 LEU A O 1
ATOM 2881 N N . ASP A 1 369 ? -9.711 -19.984 -29.141 1 97.44 369 ASP A N 1
ATOM 2882 C CA . ASP A 1 369 ? -11.094 -20.438 -29.078 1 97.44 369 ASP A CA 1
ATOM 2883 C C . ASP A 1 369 ? -11.172 -21.969 -29.141 1 97.44 369 ASP A C 1
ATOM 2885 O O . ASP A 1 369 ? -10.688 -22.578 -30.094 1 97.44 369 ASP A O 1
ATOM 2889 N N . GLY A 1 370 ? -11.828 -22.609 -28.188 1 97.94 370 GLY A N 1
ATOM 2890 C CA . GLY A 1 370 ? -11.891 -24.062 -28.094 1 97.94 370 GLY A CA 1
ATOM 2891 C C . GLY A 1 370 ? -12.656 -24.703 -29.234 1 97.94 370 GLY A C 1
ATOM 2892 O O . GLY A 1 370 ? -12.57 -25.906 -29.438 1 97.94 370 GLY A O 1
ATOM 2893 N N . GLY A 1 371 ? -13.367 -23.922 -29.984 1 97.44 371 GLY A N 1
ATOM 2894 C CA . GLY A 1 371 ? -14.094 -24.422 -31.141 1 97.44 371 GLY A CA 1
ATOM 2895 C C . GLY A 1 371 ? -13.258 -24.453 -32.406 1 97.44 371 GLY A C 1
ATOM 2896 O O . GLY A 1 371 ? -13.648 -25.094 -33.406 1 97.44 371 GLY A O 1
ATOM 2897 N N . ASN A 1 372 ? -12.125 -23.844 -32.438 1 97.44 372 ASN A N 1
ATOM 2898 C CA . ASN A 1 372 ? -11.234 -23.797 -33.562 1 97.44 372 ASN A CA 1
ATOM 2899 C C . ASN A 1 372 ? -10.047 -24.734 -33.406 1 97.44 372 ASN A C 1
ATOM 2901 O O . ASN A 1 372 ? -9.742 -25.156 -32.281 1 97.44 372 ASN A O 1
ATOM 2905 N N . SER A 1 373 ? -9.484 -25.156 -34.5 1 98.06 373 SER A N 1
ATOM 2906 C CA . SER A 1 373 ? -8.289 -25.984 -34.5 1 98.06 373 SER A CA 1
ATOM 2907 C C . SER A 1 373 ? -7.031 -25.172 -34.75 1 98.06 373 SER A C 1
ATOM 2909 O O . SER A 1 373 ? -7.062 -24.234 -35.562 1 98.06 373 SER A O 1
ATOM 2911 N N . TYR A 1 374 ? -5.984 -25.438 -34.062 1 98.44 374 TYR A N 1
ATOM 2912 C CA . TYR A 1 374 ? -4.703 -24.766 -34.219 1 98.44 374 TYR A CA 1
ATOM 2913 C C . TYR A 1 374 ? -3.559 -25.766 -34.281 1 98.44 374 TYR A C 1
ATOM 2915 O O . TYR A 1 374 ? -3.713 -26.922 -33.875 1 98.44 374 TYR A O 1
ATOM 2923 N N . SER A 1 375 ? -2.469 -25.422 -34.844 1 98.38 375 SER A N 1
ATOM 2924 C CA . SER A 1 375 ? -1.212 -26.156 -34.781 1 98.38 375 SER A CA 1
ATOM 2925 C C . SER A 1 375 ? -0.097 -25.297 -34.188 1 98.38 375 SER A C 1
ATOM 2927 O O . SER A 1 375 ? -0.059 -24.078 -34.438 1 98.38 375 SER A O 1
ATOM 2929 N N . LEU A 1 376 ? 0.756 -25.812 -33.406 1 98.62 376 LEU A N 1
ATOM 2930 C CA . LEU A 1 376 ? 1.968 -25.203 -32.844 1 98.62 376 LEU A CA 1
ATOM 2931 C C . LEU A 1 376 ? 3.211 -25.938 -33.344 1 98.62 376 LEU A C 1
ATOM 2933 O O . LEU A 1 376 ? 3.389 -27.125 -33.094 1 98.62 376 LEU A O 1
ATOM 2937 N N . HIS A 1 377 ? 4.031 -25.281 -34.094 1 98.38 377 HIS A N 1
ATOM 2938 C CA . HIS A 1 377 ? 5.285 -25.859 -34.594 1 98.38 377 HIS A CA 1
ATOM 2939 C C . HIS A 1 377 ? 6.426 -25.578 -33.625 1 98.38 377 HIS A C 1
ATOM 2941 O O . HIS A 1 377 ? 6.734 -24.422 -33.312 1 98.38 377 HIS A O 1
ATOM 2947 N N . LEU A 1 378 ? 7.035 -26.594 -33.094 1 98.38 378 LEU A N 1
ATOM 2948 C CA . LEU A 1 378 ? 8.242 -26.516 -32.281 1 98.38 378 LEU A CA 1
ATOM 2949 C C . LEU A 1 378 ? 9.469 -26.938 -33.062 1 98.38 378 LEU A C 1
ATOM 2951 O O . LEU A 1 378 ? 9.617 -28.109 -33.406 1 98.38 378 LEU A O 1
ATOM 2955 N N . PRO A 1 379 ? 10.328 -26 -33.406 1 98.19 379 PRO A N 1
ATOM 2956 C CA . PRO A 1 379 ? 11.508 -26.328 -34.188 1 98.19 379 PRO A CA 1
ATOM 2957 C C . PRO A 1 379 ? 12.375 -27.406 -33.562 1 98.19 379 PRO A C 1
ATOM 2959 O O . PRO A 1 379 ? 12.227 -27.703 -32.375 1 98.19 379 PRO A O 1
ATOM 2962 N N . PRO A 1 380 ? 13.234 -28.062 -34.375 1 97.38 380 PRO A N 1
ATOM 2963 C CA . PRO A 1 380 ? 14.125 -29.078 -33.844 1 97.38 380 PRO A CA 1
ATOM 2964 C C . PRO A 1 380 ? 15.07 -28.516 -32.781 1 97.38 380 PRO A C 1
ATOM 2966 O O . PRO A 1 380 ? 15.211 -27.297 -32.656 1 97.38 380 PRO A O 1
ATOM 2969 N N . ASP A 1 381 ? 15.648 -29.422 -32 1 96 381 ASP A N 1
ATOM 2970 C CA . ASP A 1 381 ? 16.641 -29.094 -30.969 1 96 381 ASP A CA 1
ATOM 2971 C C . ASP A 1 381 ? 16.031 -28.203 -29.891 1 96 381 ASP A C 1
ATOM 2973 O O . ASP A 1 381 ? 16.594 -27.172 -29.547 1 96 381 ASP A O 1
ATOM 2977 N N . LEU A 1 382 ? 14.82 -28.594 -29.562 1 96.19 382 LEU A N 1
ATOM 2978 C CA . LEU A 1 382 ? 14.164 -27.875 -28.469 1 96.19 382 LEU A CA 1
ATOM 2979 C C . LEU A 1 382 ? 15.117 -27.703 -27.281 1 96.19 382 LEU A C 1
ATOM 2981 O O . LEU A 1 382 ? 15.711 -28.672 -26.812 1 96.19 382 LEU A O 1
ATOM 2985 N N . PRO A 1 383 ? 15.336 -26.484 -26.812 1 96.62 383 PRO A N 1
ATOM 2986 C CA . PRO A 1 383 ? 16.344 -26.203 -25.766 1 96.62 383 PRO A CA 1
ATOM 2987 C C . PRO A 1 383 ? 15.836 -26.516 -24.359 1 96.62 383 PRO A C 1
ATOM 2989 O O . PRO A 1 383 ? 15.742 -25.609 -23.531 1 96.62 383 PRO A O 1
ATOM 2992 N N . ALA A 1 384 ? 15.562 -27.734 -24.031 1 95.75 384 ALA A N 1
ATOM 2993 C CA . ALA A 1 384 ? 15.141 -28.266 -22.75 1 95.75 384 ALA A CA 1
ATOM 2994 C C . ALA A 1 384 ? 15.992 -29.469 -22.344 1 95.75 384 ALA A C 1
ATOM 2996 O O . ALA A 1 384 ? 15.711 -30.594 -22.75 1 95.75 384 ALA A O 1
ATOM 2997 N N . ALA A 1 385 ? 16.938 -29.188 -21.516 1 92.38 385 ALA A N 1
ATOM 2998 C CA . ALA A 1 385 ? 17.906 -30.219 -21.141 1 92.38 385 ALA A CA 1
ATOM 2999 C C . ALA A 1 385 ? 17.25 -31.375 -20.406 1 92.38 385 ALA A C 1
ATOM 3001 O O . ALA A 1 385 ? 17.672 -32.531 -20.516 1 92.38 385 ALA A O 1
ATOM 3002 N N . LEU A 1 386 ? 16.234 -31.125 -19.688 1 88.44 386 LEU A N 1
ATOM 3003 C CA . LEU A 1 386 ? 15.539 -32.156 -18.938 1 88.44 386 LEU A CA 1
ATOM 3004 C C . LEU A 1 386 ? 14.328 -32.688 -19.719 1 88.44 386 LEU A C 1
ATOM 3006 O O . LEU A 1 386 ? 14.375 -33.781 -20.281 1 88.44 386 LEU A O 1
ATOM 3010 N N . PHE A 1 387 ? 13.289 -31.828 -19.875 1 91.38 387 PHE A N 1
ATOM 3011 C CA . PHE A 1 387 ? 12.141 -32.156 -20.719 1 91.38 387 PHE A CA 1
ATOM 3012 C C . PHE A 1 387 ? 11.344 -30.906 -21.047 1 91.38 387 PHE A C 1
ATOM 3014 O O . PHE A 1 387 ? 11.594 -29.844 -20.484 1 91.38 387 PHE A O 1
ATOM 3021 N N . TRP A 1 388 ? 10.453 -30.984 -21.969 1 95.56 388 TRP A N 1
ATOM 3022 C CA . TRP A 1 388 ? 9.508 -29.922 -22.297 1 95.56 388 TRP A CA 1
ATOM 3023 C C . TRP A 1 388 ? 8.078 -30.453 -22.25 1 95.56 388 TRP A C 1
ATOM 3025 O O . TRP A 1 388 ? 7.848 -31.656 -22.25 1 95.56 388 TRP A O 1
ATOM 3035 N N . SER A 1 389 ? 7.184 -29.531 -22.125 1 96.56 389 SER A N 1
ATOM 3036 C CA . SER A 1 389 ? 5.766 -29.859 -22.062 1 96.56 389 SER A CA 1
ATOM 3037 C C . SER A 1 389 ? 4.906 -28.734 -22.625 1 96.56 389 SER A C 1
ATOM 3039 O O . SER A 1 389 ? 5.234 -27.562 -22.484 1 96.56 389 SER A O 1
ATOM 3041 N N . VAL A 1 390 ? 3.885 -29.094 -23.359 1 97.94 390 VAL A N 1
ATOM 3042 C CA . VAL A 1 390 ? 2.818 -28.188 -23.766 1 97.94 390 VAL A CA 1
ATOM 3043 C C . VAL A 1 390 ? 1.523 -28.547 -23.047 1 97.94 390 VAL A C 1
ATOM 3045 O O . VAL A 1 390 ? 1.067 -29.688 -23.125 1 97.94 390 VAL A O 1
ATOM 3048 N N . ALA A 1 391 ? 0.968 -27.594 -22.344 1 97.38 391 ALA A N 1
ATOM 3049 C CA . ALA A 1 391 ? -0.213 -27.891 -21.547 1 97.38 391 ALA A CA 1
ATOM 3050 C C . ALA A 1 391 ? -1.322 -26.875 -21.797 1 97.38 391 ALA A C 1
ATOM 3052 O O . ALA A 1 391 ? -1.05 -25.719 -22.156 1 97.38 391 ALA A O 1
ATOM 3053 N N . LEU A 1 392 ? -2.631 -27.312 -21.641 1 97.75 392 LEU A N 1
ATOM 3054 C CA . LEU A 1 392 ? -3.812 -26.469 -21.812 1 97.75 392 LEU A CA 1
ATOM 3055 C C . LEU A 1 392 ? -4.434 -26.109 -20.469 1 97.75 392 LEU A C 1
ATOM 3057 O O . LEU A 1 392 ? -4.562 -26.969 -19.594 1 97.75 392 LEU A O 1
ATOM 3061 N N . TYR A 1 393 ? -4.871 -24.891 -20.359 1 97.88 393 TYR A N 1
ATOM 3062 C CA . TYR A 1 393 ? -5.508 -24.422 -19.141 1 97.88 393 TYR A CA 1
ATOM 3063 C C . TYR A 1 393 ? -6.773 -23.641 -19.453 1 97.88 393 TYR A C 1
ATOM 3065 O O . TYR A 1 393 ? -6.84 -22.922 -20.453 1 97.88 393 TYR A O 1
ATOM 3073 N N . ASP A 1 394 ? -7.746 -23.781 -18.578 1 97.75 394 ASP A N 1
ATOM 3074 C CA . ASP A 1 394 ? -9.008 -23.047 -18.672 1 97.75 394 ASP A CA 1
ATOM 3075 C C . ASP A 1 394 ? -8.781 -21.531 -18.531 1 97.75 394 ASP A C 1
ATOM 3077 O O . ASP A 1 394 ? -8.055 -21.094 -17.625 1 97.75 394 ASP A O 1
ATOM 3081 N N . SER A 1 395 ? -9.391 -20.734 -19.391 1 97.38 395 SER A N 1
ATOM 3082 C CA . SER A 1 395 ? -9.125 -19.297 -19.438 1 97.38 395 SER A CA 1
ATOM 3083 C C . SER A 1 395 ? -9.672 -18.594 -18.203 1 97.38 395 SER A C 1
ATOM 3085 O O . SER A 1 395 ? -9.203 -17.516 -17.844 1 97.38 395 SER A O 1
ATOM 3087 N N . VAL A 1 396 ? -10.609 -19.188 -17.531 1 96.81 396 VAL A N 1
ATOM 3088 C CA . VAL A 1 396 ? -11.25 -18.516 -16.391 1 96.81 396 VAL A CA 1
ATOM 3089 C C . VAL A 1 396 ? -10.609 -18.984 -15.086 1 96.81 396 VAL A C 1
ATOM 3091 O O . VAL A 1 396 ? -10.117 -18.172 -14.305 1 96.81 396 VAL A O 1
ATOM 3094 N N . THR A 1 397 ? -10.477 -20.312 -14.898 1 97.19 397 THR A N 1
ATOM 3095 C CA . THR A 1 397 ? -10.016 -20.859 -13.633 1 97.19 397 THR A CA 1
ATOM 3096 C C . THR A 1 397 ? -8.492 -21.016 -13.625 1 97.19 397 THR A C 1
ATOM 3098 O O . THR A 1 397 ? -7.887 -21.156 -12.562 1 97.19 397 THR A O 1
ATOM 3101 N N . ALA A 1 398 ? -7.918 -21.031 -14.82 1 97.75 398 ALA A N 1
ATOM 3102 C CA . ALA A 1 398 ? -6.496 -21.312 -15.023 1 97.75 398 ALA A CA 1
ATOM 3103 C C . ALA A 1 398 ? -6.148 -22.734 -14.578 1 97.75 398 ALA A C 1
ATOM 3105 O O . ALA A 1 398 ? -4.973 -23.094 -14.492 1 97.75 398 ALA A O 1
ATOM 3106 N N . SER A 1 399 ? -7.152 -23.562 -14.266 1 97.56 399 SER A N 1
ATOM 3107 C CA . SER A 1 399 ? -6.938 -24.984 -14 1 97.56 399 SER A CA 1
ATOM 3108 C C . SER A 1 399 ? -6.82 -25.781 -15.297 1 97.56 399 SER A C 1
ATOM 3110 O O . SER A 1 399 ? -7.09 -25.25 -16.375 1 97.56 399 SER A O 1
ATOM 3112 N N . GLY A 1 400 ? -6.359 -27.016 -15.164 1 96.69 400 GLY A N 1
ATOM 3113 C CA . GLY A 1 400 ? -6.32 -27.844 -16.359 1 96.69 400 GLY A CA 1
ATOM 3114 C C . GLY A 1 400 ? -7.656 -27.938 -17.062 1 96.69 400 GLY A C 1
ATOM 3115 O O . GLY A 1 400 ? -8.703 -28.062 -16.422 1 96.69 400 GLY A O 1
ATOM 3116 N N . LEU A 1 401 ? -7.598 -27.766 -18.359 1 95.5 401 LEU A N 1
ATOM 3117 C CA . LEU A 1 401 ? -8.828 -27.906 -19.125 1 95.5 401 LEU A CA 1
ATOM 3118 C C . LEU A 1 401 ? -9.398 -29.312 -18.984 1 95.5 401 LEU A C 1
ATOM 3120 O O . LEU A 1 401 ? -8.719 -30.297 -19.266 1 95.5 401 LEU A O 1
ATOM 3124 N N . ASP A 1 402 ? -10.602 -29.375 -18.406 1 93.88 402 ASP A N 1
ATOM 3125 C CA . ASP A 1 402 ? -11.266 -30.672 -18.281 1 93.88 402 ASP A CA 1
ATOM 3126 C C . ASP A 1 402 ? -11.805 -31.141 -19.641 1 93.88 402 ASP A C 1
ATOM 3128 O O . ASP A 1 402 ? -13.008 -31.125 -19.875 1 93.88 402 ASP A O 1
ATOM 3132 N N . ASN A 1 403 ? -10.977 -31.641 -20.484 1 94.38 403 ASN A N 1
ATOM 3133 C CA . ASN A 1 403 ? -11.258 -31.891 -21.891 1 94.38 403 ASN A CA 1
ATOM 3134 C C . ASN A 1 403 ? -11.484 -33.375 -22.156 1 94.38 403 ASN A C 1
ATOM 3136 O O . ASN A 1 403 ? -11.5 -33.812 -23.312 1 94.38 403 ASN A O 1
ATOM 3140 N N . GLY A 1 404 ? -11.523 -34.188 -21.172 1 91.5 404 GLY A N 1
ATOM 3141 C CA . GLY A 1 404 ? -11.75 -35.594 -21.328 1 91.5 404 GLY A CA 1
ATOM 3142 C C . GLY A 1 404 ? -10.461 -36.406 -21.422 1 91.5 404 GLY A C 1
ATOM 3143 O O . GLY A 1 404 ? -10.484 -37.625 -21.344 1 91.5 404 GLY A O 1
ATOM 3144 N N . GLN A 1 405 ? -9.32 -35.781 -21.625 1 89.69 405 GLN A N 1
ATOM 3145 C CA . GLN A 1 405 ? -8.016 -36.438 -21.562 1 89.69 405 GLN A CA 1
ATOM 3146 C C . GLN A 1 405 ? -7.492 -36.438 -20.125 1 89.69 405 GLN A C 1
ATOM 3148 O O . GLN A 1 405 ? -7.742 -35.531 -19.344 1 89.69 405 GLN A O 1
ATOM 3153 N N . PRO A 1 406 ? -6.902 -37.594 -19.812 1 81.62 406 PRO A N 1
ATOM 3154 C CA . PRO A 1 406 ? -6.461 -37.656 -18.422 1 81.62 406 PRO A CA 1
ATOM 3155 C C . PRO A 1 406 ? -5.582 -36.469 -18.016 1 81.62 406 PRO A C 1
ATOM 3157 O O . PRO A 1 406 ? -5.68 -36 -16.875 1 81.62 406 PRO A O 1
ATOM 3160 N N . PHE A 1 407 ? -4.688 -36.156 -18.891 1 91.12 407 PHE A N 1
ATOM 3161 C CA . PHE A 1 407 ? -3.811 -35 -18.688 1 91.12 407 PHE A CA 1
ATOM 3162 C C . PHE A 1 407 ? -3.836 -34.094 -19.906 1 91.12 407 PHE A C 1
ATOM 3164 O O . PHE A 1 407 ? -3.543 -34.531 -21.031 1 91.12 407 PHE A O 1
ATOM 3171 N N . PRO A 1 408 ? -4.184 -32.875 -19.703 1 93.81 408 PRO A N 1
ATOM 3172 C CA . PRO A 1 408 ? -4.262 -31.953 -20.844 1 93.81 408 PRO A CA 1
ATOM 3173 C C . PRO A 1 408 ? -2.9 -31.391 -21.234 1 93.81 408 PRO A C 1
ATOM 3175 O O . PRO A 1 408 ? -2.74 -30.172 -21.344 1 93.81 408 PRO A O 1
ATOM 3178 N N . SER A 1 409 ? -1.977 -32.281 -21.5 1 95.38 409 SER A N 1
ATOM 3179 C CA . SER A 1 409 ? -0.617 -31.906 -21.859 1 95.38 409 SER A CA 1
ATOM 3180 C C . SER A 1 409 ? 0.041 -32.969 -22.75 1 95.38 409 SER A C 1
ATOM 3182 O O . SER A 1 409 ? -0.39 -34.125 -22.766 1 95.38 409 SER A O 1
ATOM 3184 N N . VAL A 1 410 ? 0.945 -32.531 -23.547 1 94.25 410 VAL A N 1
ATOM 3185 C CA . VAL A 1 410 ? 1.899 -33.344 -24.297 1 94.25 410 VAL A CA 1
ATOM 3186 C C . VAL A 1 410 ? 3.322 -33 -23.844 1 94.25 410 VAL A C 1
ATOM 3188 O O . VAL A 1 410 ? 3.705 -31.828 -23.812 1 94.25 410 VAL A O 1
ATOM 3191 N N . ASN A 1 411 ? 4.027 -34 -23.406 1 92.88 411 ASN A N 1
ATOM 3192 C CA . ASN A 1 411 ? 5.395 -33.75 -22.953 1 92.88 411 ASN A CA 1
ATOM 3193 C C . ASN A 1 411 ? 6.379 -34.719 -23.578 1 92.88 411 ASN A C 1
ATOM 3195 O O . ASN A 1 411 ? 5.973 -35.688 -24.266 1 92.88 411 ASN A O 1
ATOM 3199 N N . THR A 1 412 ? 7.637 -34.562 -23.312 1 92.19 412 THR A N 1
ATOM 3200 C CA . THR A 1 412 ? 8.719 -35.406 -23.844 1 92.19 412 THR A CA 1
ATOM 3201 C C . THR A 1 412 ? 8.508 -36.875 -23.516 1 92.19 412 THR A C 1
ATOM 3203 O O . THR A 1 412 ? 8.734 -37.75 -24.344 1 92.19 412 THR A O 1
ATOM 3206 N N . MET A 1 413 ? 8.086 -37.125 -22.359 1 87.94 413 MET A N 1
ATOM 3207 C CA . MET A 1 413 ? 7.965 -38.5 -21.875 1 87.94 413 MET A CA 1
ATOM 3208 C C . MET A 1 413 ? 6.789 -39.219 -22.531 1 87.94 413 MET A C 1
ATOM 3210 O O . MET A 1 413 ? 6.707 -40.438 -22.5 1 87.94 413 MET A O 1
ATOM 3214 N N . ASP A 1 414 ? 5.891 -38.469 -23.156 1 88.31 414 ASP A N 1
ATOM 3215 C CA . ASP A 1 414 ? 4.793 -39.062 -23.922 1 88.31 414 ASP A CA 1
ATOM 3216 C C . ASP A 1 414 ? 5.27 -39.531 -25.281 1 88.31 414 ASP A C 1
ATOM 3218 O O . ASP A 1 414 ? 4.531 -40.219 -26 1 88.31 414 ASP A O 1
ATOM 3222 N N . LYS A 1 415 ? 6.469 -39.156 -25.656 1 90.38 415 LYS A N 1
ATOM 3223 C CA . LYS A 1 415 ? 7.078 -39.531 -26.938 1 90.38 415 LYS A CA 1
ATOM 3224 C C . LYS A 1 415 ? 6.191 -39.125 -28.109 1 90.38 415 LYS A C 1
ATOM 3226 O O . LYS A 1 415 ? 5.859 -39.969 -28.953 1 90.38 415 LYS A O 1
ATOM 3231 N N . PRO A 1 416 ? 5.867 -37.875 -28.156 1 94.19 416 PRO A N 1
ATOM 3232 C CA . PRO A 1 416 ? 5.09 -37.406 -29.312 1 94.19 416 PRO A CA 1
ATOM 3233 C C . PRO A 1 416 ? 5.797 -37.656 -30.641 1 94.19 416 PRO A C 1
ATOM 3235 O O . PRO A 1 416 ? 7.031 -37.688 -30.688 1 94.19 416 PRO A O 1
ATOM 3238 N N . THR A 1 417 ? 4.984 -37.938 -31.672 1 96.19 417 THR A N 1
ATOM 3239 C CA . THR A 1 417 ? 5.531 -38.156 -33 1 96.19 417 THR A CA 1
ATOM 3240 C C . THR A 1 417 ? 6.418 -37 -33.438 1 96.19 417 THR A C 1
ATOM 3242 O O . THR A 1 417 ? 6.027 -35.844 -33.312 1 96.19 417 THR A O 1
ATOM 3245 N N . ILE A 1 418 ? 7.59 -37.344 -33.969 1 96.25 418 ILE A N 1
ATOM 3246 C CA . ILE A 1 418 ? 8.578 -36.344 -34.375 1 96.25 418 ILE A CA 1
ATOM 3247 C C . ILE A 1 418 ? 8.586 -36.25 -35.906 1 96.25 418 ILE A C 1
ATOM 3249 O O . ILE A 1 418 ? 8.477 -37.281 -36.594 1 96.25 418 ILE A O 1
ATOM 3253 N N . ASN A 1 419 ? 8.688 -35.062 -36.406 1 97 419 ASN A N 1
ATOM 3254 C CA . ASN A 1 419 ? 8.836 -34.875 -37.844 1 97 419 ASN A CA 1
ATOM 3255 C C . ASN A 1 419 ? 10.203 -35.344 -38.344 1 97 419 ASN A C 1
ATOM 3257 O O . ASN A 1 419 ? 11.141 -35.469 -37.562 1 97 419 ASN A O 1
ATOM 3261 N N . PRO A 1 420 ? 10.359 -35.562 -39.625 1 97.31 420 PRO A N 1
ATOM 3262 C CA . PRO A 1 420 ? 11.641 -36.031 -40.156 1 97.31 420 PRO A CA 1
ATOM 3263 C C . PRO A 1 420 ? 12.789 -35.062 -39.844 1 97.31 420 PRO A C 1
ATOM 3265 O O . PRO A 1 420 ? 13.93 -35.5 -39.656 1 97.31 420 PRO A O 1
ATOM 3268 N N . ASP A 1 421 ? 12.523 -33.844 -39.75 1 97.88 421 ASP A N 1
ATOM 3269 C CA . ASP A 1 421 ? 13.578 -32.875 -39.5 1 97.88 421 ASP A CA 1
ATOM 3270 C C . ASP A 1 421 ? 13.859 -32.688 -38 1 97.88 421 ASP A C 1
ATOM 3272 O O . ASP A 1 421 ? 14.688 -31.875 -37.625 1 97.88 421 ASP A O 1
ATOM 3276 N N . GLY A 1 422 ? 13.117 -33.375 -37.219 1 96.88 422 GLY A N 1
ATOM 3277 C CA . GLY A 1 422 ? 13.344 -33.312 -35.781 1 96.88 422 GLY A CA 1
ATOM 3278 C C . GLY A 1 422 ? 12.414 -32.375 -35.062 1 96.88 422 GLY A C 1
ATOM 3279 O O . GLY A 1 422 ? 12.406 -32.312 -33.844 1 96.88 422 GLY A O 1
ATOM 3280 N N . SER A 1 423 ? 11.602 -31.656 -35.781 1 97.81 423 SER A N 1
ATOM 3281 C CA . SER A 1 423 ? 10.633 -30.75 -35.188 1 97.81 423 SER A CA 1
ATOM 3282 C C . SER A 1 423 ? 9.391 -31.5 -34.719 1 97.81 423 SER A C 1
ATOM 3284 O O . SER A 1 423 ? 9.227 -32.688 -35 1 97.81 423 SER A O 1
ATOM 3286 N N . HIS A 1 424 ? 8.617 -30.828 -33.844 1 97.62 424 HIS A N 1
ATOM 3287 C CA . HIS A 1 424 ? 7.324 -31.344 -33.406 1 97.62 424 HIS A CA 1
ATOM 3288 C C . HIS A 1 424 ? 6.191 -30.406 -33.812 1 97.62 424 HIS A C 1
ATOM 3290 O O . HIS A 1 424 ? 6.344 -29.188 -33.781 1 97.62 424 HIS A O 1
ATOM 3296 N N . ASP A 1 425 ? 5.125 -30.969 -34.25 1 98.12 425 ASP A N 1
ATOM 3297 C CA . ASP A 1 425 ? 3.867 -30.25 -34.438 1 98.12 425 ASP A CA 1
ATOM 3298 C C . ASP A 1 425 ? 2.832 -30.719 -33.406 1 98.12 425 ASP A C 1
ATOM 3300 O O . ASP A 1 425 ? 2.473 -31.906 -33.375 1 98.12 425 ASP A O 1
ATOM 3304 N N . ILE A 1 426 ? 2.445 -29.828 -32.562 1 98.31 426 ILE A N 1
ATOM 3305 C CA . ILE A 1 426 ? 1.382 -30.125 -31.594 1 98.31 426 ILE A CA 1
ATOM 3306 C C . ILE A 1 426 ? 0.067 -29.516 -32.094 1 98.31 426 ILE A C 1
ATOM 3308 O O . ILE A 1 426 ? 0.028 -28.359 -32.531 1 98.31 426 ILE A O 1
ATOM 3312 N N . TYR A 1 427 ? -0.972 -30.281 -32.031 1 98.19 427 TYR A N 1
ATOM 3313 C CA . TYR A 1 427 ? -2.258 -29.859 -32.594 1 98.19 427 TYR A CA 1
ATOM 3314 C C . TYR A 1 427 ? -3.281 -29.656 -31.469 1 98.19 427 TYR A C 1
ATOM 3316 O O . TYR A 1 427 ? -3.238 -30.344 -30.453 1 98.19 427 TYR A O 1
ATOM 3324 N N . PHE A 1 428 ? -4.145 -28.719 -31.656 1 98.12 428 PHE A N 1
ATOM 3325 C CA . PHE A 1 428 ? -5.23 -28.359 -30.75 1 98.12 428 PHE A CA 1
ATOM 3326 C C . PHE A 1 428 ? -6.562 -28.312 -31.5 1 98.12 428 PHE A C 1
ATOM 3328 O O . PHE A 1 428 ? -6.629 -27.859 -32.625 1 98.12 428 PHE A O 1
ATOM 3335 N N . GLY A 1 429 ? -7.605 -28.766 -30.828 1 97.62 429 GLY A N 1
ATOM 3336 C CA . GLY A 1 429 ? -8.93 -28.656 -31.422 1 97.62 429 GLY A CA 1
ATOM 3337 C C . GLY A 1 429 ? -9.945 -29.578 -30.766 1 97.62 429 GLY A C 1
ATOM 3338 O O . GLY A 1 429 ? -9.578 -30.516 -30.062 1 97.62 429 GLY A O 1
ATOM 3339 N N . PRO A 1 430 ? -11.242 -29.281 -31.047 1 97.38 430 PRO A N 1
ATOM 3340 C CA . PRO A 1 430 ? -12.289 -30.109 -30.438 1 97.38 430 PRO A CA 1
ATOM 3341 C C . PRO A 1 430 ? -12.336 -31.516 -31.016 1 97.38 430 PRO A C 1
ATOM 3343 O O . PRO A 1 430 ? -12.828 -32.438 -30.375 1 97.38 430 PRO A O 1
ATOM 3346 N N . THR A 1 431 ? -11.859 -31.625 -32.25 1 96.38 431 THR A N 1
ATOM 3347 C CA . THR A 1 431 ? -11.633 -32.906 -32.906 1 96.38 431 THR A CA 1
ATOM 3348 C C . THR A 1 431 ? -10.195 -33 -33.438 1 96.38 431 THR A C 1
ATOM 3350 O O . THR A 1 431 ? -9.578 -31.984 -33.75 1 96.38 431 THR A O 1
ATOM 3353 N N . LYS A 1 432 ? -9.719 -34.188 -33.312 1 95.25 432 LYS A N 1
ATOM 3354 C CA . LYS A 1 432 ? -8.336 -34.344 -33.781 1 95.25 432 LYS A CA 1
ATOM 3355 C C . LYS A 1 432 ? -8.188 -33.969 -35.219 1 95.25 432 LYS A C 1
ATOM 3357 O O . LYS A 1 432 ? -8.836 -34.531 -36.094 1 95.25 432 LYS A O 1
ATOM 3362 N N . PRO A 1 433 ? -7.391 -33.062 -35.531 1 93.19 433 PRO A N 1
ATOM 3363 C CA . PRO A 1 433 ? -7.145 -32.75 -36.938 1 93.19 433 PRO A CA 1
ATOM 3364 C C . PRO A 1 433 ? -6.57 -33.938 -37.719 1 93.19 433 PRO A C 1
ATOM 3366 O O . PRO A 1 433 ? -5.863 -34.781 -37.156 1 93.19 433 PRO A O 1
ATOM 3369 N N . ASN A 1 434 ? -6.699 -33.938 -39.031 1 91.19 434 ASN A N 1
ATOM 3370 C CA . ASN A 1 434 ? -6.266 -35.031 -39.875 1 91.19 434 ASN A CA 1
ATOM 3371 C C . ASN A 1 434 ? -4.75 -35.219 -39.844 1 91.19 434 ASN A C 1
ATOM 3373 O O . ASN A 1 434 ? -4.246 -36.344 -39.906 1 91.19 434 ASN A O 1
ATOM 3377 N N . ALA A 1 435 ? -4.117 -34.188 -39.75 1 89 435 ALA A N 1
ATOM 3378 C CA . ALA A 1 435 ? -2.66 -34.219 -39.812 1 89 435 ALA A CA 1
ATOM 3379 C C . ALA A 1 435 ? -2.055 -34.688 -38.5 1 89 435 ALA A C 1
ATOM 3381 O O . ALA A 1 435 ? -0.868 -35.031 -38.438 1 89 435 ALA A O 1
ATOM 3382 N N . ALA A 1 436 ? -2.799 -34.781 -37.469 1 90.94 436 ALA A N 1
ATOM 3383 C CA . ALA A 1 436 ? -2.273 -35 -36.125 1 90.94 436 ALA A CA 1
ATOM 3384 C C . ALA A 1 436 ? -2.25 -36.5 -35.812 1 90.94 436 ALA A C 1
ATOM 3386 O O . ALA A 1 436 ? -3.168 -37.25 -36.188 1 90.94 436 ALA A O 1
ATOM 3387 N N . ASP A 1 437 ? -1.211 -36.906 -35.188 1 91.44 437 ASP A N 1
ATOM 3388 C CA . ASP A 1 437 ? -1.219 -38.188 -34.469 1 91.44 437 ASP A CA 1
ATOM 3389 C C . ASP A 1 437 ? -1.874 -38.031 -33.125 1 91.44 437 ASP A C 1
ATOM 3391 O O . ASP A 1 437 ? -1.947 -36.938 -32.562 1 91.44 437 ASP A O 1
ATOM 3395 N N . GLU A 1 438 ? -2.252 -39.156 -32.562 1 89.25 438 GLU A N 1
ATOM 3396 C CA . GLU A 1 438 ? -2.92 -39.125 -31.266 1 89.25 438 GLU A CA 1
ATOM 3397 C C . GLU A 1 438 ? -2.006 -38.562 -30.188 1 89.25 438 GLU A C 1
ATOM 3399 O O . GLU A 1 438 ? -2.473 -37.938 -29.25 1 89.25 438 GLU A O 1
ATOM 3404 N N . THR A 1 439 ? -0.776 -38.75 -30.359 1 91.44 439 THR A N 1
ATOM 3405 C CA . THR A 1 439 ? 0.183 -38.375 -29.328 1 91.44 439 THR A CA 1
ATOM 3406 C C . THR A 1 439 ? 0.534 -36.875 -29.438 1 91.44 439 THR A C 1
ATOM 3408 O O . THR A 1 439 ? 1.143 -36.312 -28.531 1 91.44 439 THR A O 1
ATOM 3411 N N . ASN A 1 440 ? 0.126 -36.25 -30.531 1 96.62 440 ASN A N 1
ATOM 3412 C CA . ASN A 1 440 ? 0.458 -34.844 -30.781 1 96.62 440 ASN A CA 1
ATOM 3413 C C . ASN A 1 440 ? -0.787 -33.969 -30.766 1 96.62 440 ASN A C 1
ATOM 3415 O O . ASN A 1 440 ? -0.8 -32.875 -31.359 1 96.62 440 ASN A O 1
ATOM 3419 N N . TRP A 1 441 ? -1.865 -34.5 -30.141 1 96.88 441 TRP A N 1
ATOM 3420 C CA . TRP A 1 441 ? -3.121 -33.75 -30.172 1 96.88 441 TRP A CA 1
ATOM 3421 C C . TRP A 1 441 ? -3.646 -33.5 -28.75 1 96.88 441 TRP A C 1
ATOM 3423 O O . TRP A 1 441 ? -3.662 -34.438 -27.922 1 96.88 441 TRP A O 1
ATOM 3433 N N . LEU A 1 442 ? -4.027 -32.25 -28.469 1 97.44 442 LEU A N 1
ATOM 3434 C CA . LEU A 1 442 ? -4.719 -31.859 -27.25 1 97.44 442 LEU A CA 1
ATOM 3435 C C . LEU A 1 442 ? -6.129 -31.375 -27.547 1 97.44 442 LEU A C 1
ATOM 3437 O O . LEU A 1 442 ? -6.309 -30.422 -28.312 1 97.44 442 LEU A O 1
ATOM 3441 N N . ARG A 1 443 ? -7.098 -31.969 -26.953 1 97.56 443 ARG A N 1
ATOM 3442 C CA . ARG A 1 443 ? -8.5 -31.656 -27.203 1 97.56 443 ARG A CA 1
ATOM 3443 C C . ARG A 1 443 ? -8.891 -30.344 -26.547 1 97.56 443 ARG A C 1
ATOM 3445 O O . ARG A 1 443 ? -8.508 -30.062 -25.406 1 97.56 443 ARG A O 1
ATOM 3452 N N . THR A 1 444 ? -9.484 -29.5 -27.281 1 98 444 THR A N 1
ATOM 3453 C CA . THR A 1 444 ? -10.078 -28.281 -26.75 1 98 444 THR A CA 1
ATOM 3454 C C . THR A 1 444 ? -11.594 -28.391 -26.688 1 98 444 THR A C 1
ATOM 3456 O O . THR A 1 444 ? -12.164 -29.422 -27.062 1 98 444 THR A O 1
ATOM 3459 N N . LEU A 1 445 ? -12.305 -27.469 -26.078 1 97.69 445 LEU A N 1
ATOM 3460 C CA . LEU A 1 445 ? -13.742 -27.562 -25.844 1 97.69 445 LEU A CA 1
ATOM 3461 C C . LEU A 1 445 ? -14.469 -26.391 -26.484 1 97.69 445 LEU A C 1
ATOM 3463 O O . LEU A 1 445 ? -14.242 -25.234 -26.109 1 97.69 445 LEU A O 1
ATOM 3467 N N . PRO A 1 446 ? -15.414 -26.734 -27.438 1 97.06 446 PRO A N 1
ATOM 3468 C CA . PRO A 1 446 ? -16.203 -25.625 -28 1 97.06 446 PRO A CA 1
ATOM 3469 C C . PRO A 1 446 ? -16.875 -24.766 -26.938 1 97.06 446 PRO A C 1
ATOM 3471 O O . PRO A 1 446 ? -17.391 -25.297 -25.953 1 97.06 446 PRO A O 1
ATOM 3474 N N . GLY A 1 447 ? -16.844 -23.469 -27.156 1 95.69 447 GLY A N 1
ATOM 3475 C CA . GLY A 1 447 ? -17.5 -22.547 -26.234 1 95.69 447 GLY A CA 1
ATOM 3476 C C . GLY A 1 447 ? -16.609 -22.125 -25.094 1 95.69 447 GLY A C 1
ATOM 3477 O O . GLY A 1 447 ? -16.984 -21.266 -24.281 1 95.69 447 GLY A O 1
ATOM 3478 N N . LYS A 1 448 ? -15.422 -22.672 -25 1 96.5 448 LYS A N 1
ATOM 3479 C CA . LYS A 1 448 ? -14.477 -22.312 -23.938 1 96.5 448 LYS A CA 1
ATOM 3480 C C . LYS A 1 448 ? -13.195 -21.719 -24.531 1 96.5 448 LYS A C 1
ATOM 3482 O O . LYS A 1 448 ? -12.719 -22.156 -25.578 1 96.5 448 LYS A O 1
ATOM 3487 N N . GLY A 1 449 ? -12.742 -20.625 -23.906 1 97.88 449 GLY A N 1
ATOM 3488 C CA . GLY A 1 449 ? -11.375 -20.203 -24.156 1 97.88 449 GLY A CA 1
ATOM 3489 C C . GLY A 1 449 ? -10.352 -20.953 -23.328 1 97.88 449 GLY A C 1
ATOM 3490 O O . GLY A 1 449 ? -10.719 -21.688 -22.422 1 97.88 449 GLY A O 1
ATOM 3491 N N . TYR A 1 450 ? -9.125 -20.875 -23.719 1 98.31 450 TYR A N 1
ATOM 3492 C CA . TYR A 1 450 ? -8.031 -21.531 -23.016 1 98.31 450 TYR A CA 1
ATOM 3493 C C . TYR A 1 450 ? -6.707 -20.828 -23.281 1 98.31 450 TYR A C 1
ATOM 3495 O O . TYR A 1 450 ? -6.648 -19.875 -24.062 1 98.31 450 TYR A O 1
ATOM 3503 N N . PHE A 1 451 ? -5.699 -21.141 -22.547 1 98.31 451 PHE A N 1
ATOM 3504 C CA . PHE A 1 451 ? -4.344 -20.703 -22.859 1 98.31 451 PHE A CA 1
ATOM 3505 C C . PHE A 1 451 ? -3.361 -21.859 -22.766 1 98.31 451 PHE A C 1
ATOM 3507 O O . PHE A 1 451 ? -3.701 -22.938 -22.266 1 98.31 451 PHE A O 1
ATOM 3514 N N . VAL A 1 452 ? -2.242 -21.672 -23.406 1 98.5 452 VAL A N 1
ATOM 3515 C CA . VAL A 1 452 ? -1.219 -22.703 -23.562 1 98.5 452 VAL A CA 1
ATOM 3516 C C . VAL A 1 452 ? 0.058 -22.266 -22.844 1 98.5 452 VAL A C 1
ATOM 3518 O O . VAL A 1 452 ? 0.461 -21.094 -22.922 1 98.5 452 VAL A O 1
ATOM 3521 N N . ILE A 1 453 ? 0.627 -23.172 -22.062 1 98.38 453 ILE A N 1
ATOM 3522 C CA . ILE A 1 453 ? 1.958 -22.953 -21.516 1 98.38 453 ILE A CA 1
ATOM 3523 C C . ILE A 1 453 ? 2.945 -23.938 -22.125 1 98.38 453 ILE A C 1
ATOM 3525 O O . ILE A 1 453 ? 2.691 -25.141 -22.141 1 98.38 453 ILE A O 1
ATOM 3529 N N . LEU A 1 454 ? 3.982 -23.422 -22.688 1 98.19 454 LEU A N 1
ATOM 3530 C CA . LEU A 1 454 ? 5.164 -24.203 -23.047 1 98.19 454 LEU A CA 1
ATOM 3531 C C . LEU A 1 454 ? 6.184 -24.188 -21.922 1 98.19 454 LEU A C 1
ATOM 3533 O O . LEU A 1 454 ? 6.797 -23.156 -21.641 1 98.19 454 LEU A O 1
ATOM 3537 N N . ARG A 1 455 ? 6.352 -25.344 -21.25 1 96.94 455 ARG A N 1
ATOM 3538 C CA . ARG A 1 455 ? 7.32 -25.469 -20.172 1 96.94 455 ARG A CA 1
ATOM 3539 C C . ARG A 1 455 ? 8.648 -26.016 -20.672 1 96.94 455 ARG A C 1
ATOM 3541 O O . ARG A 1 455 ? 8.688 -27.047 -21.344 1 96.94 455 ARG A O 1
ATOM 3548 N N . LEU A 1 456 ? 9.656 -25.281 -20.422 1 95.62 456 LEU A N 1
ATOM 3549 C CA . LEU A 1 456 ? 11.008 -25.734 -20.688 1 95.62 456 LEU A CA 1
ATOM 3550 C C . LEU A 1 456 ? 11.781 -25.969 -19.391 1 95.62 456 LEU A C 1
ATOM 3552 O O . LEU A 1 456 ? 12.07 -25.031 -18.656 1 95.62 456 LEU A O 1
ATOM 3556 N N . TYR A 1 457 ? 12.055 -27.203 -19.094 1 92.06 457 TYR A N 1
ATOM 3557 C CA . TYR A 1 457 ? 12.875 -27.547 -17.938 1 92.06 457 TYR A CA 1
ATOM 3558 C C . TYR A 1 457 ? 14.328 -27.766 -18.359 1 92.06 457 TYR A C 1
ATOM 3560 O O . TYR A 1 457 ? 14.609 -28.562 -19.25 1 92.06 457 TYR A O 1
ATOM 3568 N N . GLY A 1 458 ? 15.172 -27.062 -17.719 1 91.62 458 GLY A N 1
ATOM 3569 C CA . GLY A 1 458 ? 16.547 -27.016 -18.156 1 91.62 458 GLY A CA 1
ATOM 3570 C C . GLY A 1 458 ? 16.734 -26.25 -19.453 1 91.62 458 GLY A C 1
ATOM 3571 O O . GLY A 1 458 ? 17.344 -26.766 -20.406 1 91.62 458 GLY A O 1
ATOM 3572 N N . PRO A 1 459 ? 16.188 -25.047 -19.516 1 95.44 459 PRO A N 1
ATOM 3573 C CA . PRO A 1 459 ? 16.328 -24.281 -20.766 1 95.44 459 PRO A CA 1
ATOM 3574 C C . PRO A 1 459 ? 17.781 -23.969 -21.109 1 95.44 459 PRO A C 1
ATOM 3576 O O . PRO A 1 459 ? 18.547 -23.562 -20.25 1 95.44 459 PRO A O 1
ATOM 3579 N N . GLY A 1 460 ? 18.078 -24.219 -22.344 1 96.31 460 GLY A N 1
ATOM 3580 C CA . GLY A 1 460 ? 19.438 -24.016 -22.797 1 96.31 460 GLY A CA 1
ATOM 3581 C C . GLY A 1 460 ? 19.688 -22.609 -23.344 1 96.31 460 GLY A C 1
ATOM 3582 O O . GLY A 1 460 ? 18.75 -21.812 -23.422 1 96.31 460 GLY A O 1
ATOM 3583 N N . LYS A 1 461 ? 20.922 -22.344 -23.688 1 96.75 461 LYS A N 1
ATOM 3584 C CA . LYS A 1 461 ? 21.391 -21.047 -24.172 1 96.75 461 LYS A CA 1
ATOM 3585 C C . LYS A 1 461 ? 20.547 -20.562 -25.344 1 96.75 461 LYS A C 1
ATOM 3587 O O . LYS A 1 461 ? 20.234 -19.359 -25.453 1 96.75 461 LYS A O 1
ATOM 3592 N N . PRO A 1 462 ? 20.156 -21.5 -26.281 1 97.31 462 PRO A N 1
ATOM 3593 C CA . PRO A 1 462 ? 19.375 -21.031 -27.422 1 97.31 462 PRO A CA 1
ATOM 3594 C C . PRO A 1 462 ? 18.047 -20.391 -27.031 1 97.31 462 PRO A C 1
ATOM 3596 O O . PRO A 1 462 ? 17.531 -19.531 -27.734 1 97.31 462 PRO A O 1
ATOM 3599 N N . PHE A 1 463 ? 17.5 -20.781 -25.953 1 96.56 463 PHE A N 1
ATOM 3600 C CA . PHE A 1 463 ? 16.281 -20.141 -25.453 1 96.56 463 PHE A CA 1
ATOM 3601 C C . PHE A 1 463 ? 16.578 -18.719 -25 1 96.56 463 PHE A C 1
ATOM 3603 O O . PHE A 1 463 ? 15.875 -17.781 -25.375 1 96.56 463 PHE A O 1
ATOM 3610 N N . PHE A 1 464 ? 17.641 -18.562 -24.203 1 94 464 PHE A N 1
ATOM 3611 C CA . PHE A 1 464 ? 17.953 -17.297 -23.562 1 94 464 PHE A CA 1
ATOM 3612 C C . PHE A 1 464 ? 18.453 -16.281 -24.578 1 94 464 PHE A C 1
ATOM 3614 O O . PHE A 1 464 ? 18.172 -15.086 -24.453 1 94 464 PHE A O 1
ATOM 3621 N N . ASP A 1 465 ? 19.156 -16.766 -25.578 1 94.75 465 ASP A N 1
ATOM 3622 C CA . ASP A 1 465 ? 19.656 -15.836 -26.594 1 94.75 465 ASP A CA 1
ATOM 3623 C C . ASP A 1 465 ? 18.672 -15.703 -27.75 1 94.75 465 ASP A C 1
ATOM 3625 O O . ASP A 1 465 ? 18.938 -14.984 -28.719 1 94.75 465 ASP A O 1
ATOM 3629 N N . GLN A 1 466 ? 17.609 -16.547 -27.75 1 94.06 466 GLN A N 1
ATOM 3630 C CA . GLN A 1 466 ? 16.469 -16.453 -28.672 1 94.06 466 GLN A CA 1
ATOM 3631 C C . GLN A 1 466 ? 16.859 -16.891 -30.078 1 94.06 466 GLN A C 1
ATOM 3633 O O . GLN A 1 466 ? 16.312 -16.391 -31.062 1 94.06 466 GLN A O 1
ATOM 3638 N N . THR A 1 467 ? 17.828 -17.688 -30.062 1 96.44 467 THR A N 1
ATOM 3639 C CA . THR A 1 467 ? 18.141 -18.328 -31.344 1 96.44 467 THR A CA 1
ATOM 3640 C C . THR A 1 467 ? 17.188 -19.484 -31.609 1 96.44 467 THR A C 1
ATOM 3642 O O . THR A 1 467 ? 17.078 -19.938 -32.75 1 96.44 467 THR A O 1
ATOM 3645 N N . TRP A 1 468 ? 16.547 -20 -30.641 1 97 468 TRP A N 1
ATOM 3646 C CA . TRP A 1 468 ? 15.406 -20.891 -30.75 1 97 468 TRP A CA 1
ATOM 3647 C C . TRP A 1 468 ? 14.133 -20.219 -30.25 1 97 468 TRP A C 1
ATOM 3649 O O . TRP A 1 468 ? 14.109 -19.688 -29.141 1 97 468 TRP A O 1
ATOM 3659 N N . THR A 1 469 ? 13.141 -20.188 -31.078 1 96.88 469 THR A N 1
ATOM 3660 C CA . THR A 1 469 ? 11.836 -19.672 -30.672 1 96.88 469 THR A CA 1
ATOM 3661 C C . THR A 1 469 ? 10.727 -20.656 -31.078 1 96.88 469 THR A C 1
ATOM 3663 O O . THR A 1 469 ? 10.797 -21.281 -32.125 1 96.88 469 THR A O 1
ATOM 3666 N N . PRO A 1 470 ? 9.75 -20.875 -30.172 1 97.94 470 PRO A N 1
ATOM 3667 C CA . PRO A 1 470 ? 8.594 -21.656 -30.609 1 97.94 470 PRO A CA 1
ATOM 3668 C C . PRO A 1 470 ? 7.789 -20.938 -31.703 1 97.94 470 PRO A C 1
ATOM 3670 O O . PRO A 1 470 ? 7.828 -19.703 -31.797 1 97.94 470 PRO A O 1
ATOM 3673 N N . GLY A 1 471 ? 7.148 -21.703 -32.594 1 97.44 471 GLY A N 1
ATOM 3674 C CA . GLY A 1 471 ? 6.129 -21.094 -33.438 1 97.44 471 GLY A CA 1
ATOM 3675 C C . GLY A 1 471 ? 4.965 -20.531 -32.656 1 97.44 471 GLY A C 1
ATOM 3676 O O . GLY A 1 471 ? 4.938 -20.625 -31.422 1 97.44 471 GLY A O 1
ATOM 3677 N N . ASP A 1 472 ? 4.082 -19.891 -33.344 1 98.12 472 ASP A N 1
ATOM 3678 C CA . ASP A 1 472 ? 2.818 -19.453 -32.781 1 98.12 472 ASP A CA 1
ATOM 3679 C C . ASP A 1 472 ? 1.703 -20.453 -33.062 1 98.12 472 ASP A C 1
ATOM 3681 O O . ASP A 1 472 ? 1.877 -21.359 -33.875 1 98.12 472 ASP A O 1
ATOM 3685 N N . LEU A 1 473 ? 0.676 -20.391 -32.25 1 98.56 473 LEU A N 1
ATOM 3686 C CA . LEU A 1 473 ? -0.477 -21.203 -32.594 1 98.56 473 LEU A CA 1
ATOM 3687 C C . LEU A 1 473 ? -1.114 -20.703 -33.906 1 98.56 473 LEU A C 1
ATOM 3689 O O . LEU A 1 473 ? -1.646 -19.594 -33.938 1 98.56 473 LEU A O 1
ATOM 3693 N N . GLU A 1 474 ? -1.091 -21.547 -34.938 1 98.25 474 GLU A N 1
ATOM 3694 C CA . GLU A 1 474 ? -1.634 -21.219 -36.25 1 98.25 474 GLU A CA 1
ATOM 3695 C C . GLU A 1 474 ? -2.998 -21.859 -36.469 1 98.25 474 GLU A C 1
ATOM 3697 O O . GLU A 1 474 ? -3.148 -23.078 -36.312 1 98.25 474 GLU A O 1
ATOM 3702 N N . PRO A 1 475 ? -3.969 -21.031 -36.844 1 97.56 475 PRO A N 1
ATOM 3703 C CA . PRO A 1 475 ? -5.262 -21.656 -37.156 1 97.56 475 PRO A CA 1
ATOM 3704 C C . PRO A 1 475 ? -5.176 -22.656 -38.312 1 97.56 475 PRO A C 1
ATOM 3706 O O . PRO A 1 475 ? -4.461 -22.406 -39.281 1 97.56 475 PRO A O 1
ATOM 3709 N N . ILE A 1 476 ? -5.871 -23.797 -38.031 1 95.19 476 ILE A N 1
ATOM 3710 C CA . ILE A 1 476 ? -6.016 -24.797 -39.062 1 95.19 476 ILE A CA 1
ATOM 3711 C C . ILE A 1 476 ? -7.332 -24.578 -39.812 1 95.19 476 ILE A C 1
ATOM 3713 O O . ILE A 1 476 ? -8.398 -24.531 -39.188 1 95.19 476 ILE A O 1
ATOM 3717 N N . ARG A 1 477 ? -7.309 -24.156 -41.094 1 81.56 477 ARG A N 1
ATOM 3718 C CA . ARG A 1 477 ? -8.484 -23.922 -41.938 1 81.56 477 ARG A CA 1
ATOM 3719 C C . ARG A 1 477 ? -8.898 -25.188 -42.656 1 81.56 477 ARG A C 1
ATOM 3721 O O . ARG A 1 477 ? -8.055 -26.016 -43 1 81.56 477 ARG A O 1
ATOM 3728 N N . MET B 1 1 ? -28.531 0.455 -14.266 1 61.34 1 MET B N 1
ATOM 3729 C CA . MET B 1 1 ? -27.469 -0.223 -13.508 1 61.34 1 MET B CA 1
ATOM 3730 C C . MET B 1 1 ? -26.359 0.746 -13.148 1 61.34 1 MET B C 1
ATOM 3732 O O . MET B 1 1 ? -26.031 1.639 -13.93 1 61.34 1 MET B O 1
ATOM 3736 N N . GLY B 1 2 ? -26.031 0.942 -11.852 1 86.56 2 GLY B N 1
ATOM 3737 C CA . GLY B 1 2 ? -25.031 1.903 -11.406 1 86.56 2 GLY B CA 1
ATOM 3738 C C . GLY B 1 2 ? -23.625 1.545 -11.836 1 86.56 2 GLY B C 1
ATOM 3739 O O . GLY B 1 2 ? -23.391 0.469 -12.391 1 86.56 2 GLY B O 1
ATOM 3740 N N . HIS B 1 3 ? -22.766 2.422 -11.984 1 93.5 3 HIS B N 1
ATOM 3741 C CA . HIS B 1 3 ? -21.375 2.293 -12.414 1 93.5 3 HIS B CA 1
ATOM 3742 C C . HIS B 1 3 ? -20.75 1.014 -11.883 1 93.5 3 HIS B C 1
ATOM 3744 O O . HIS B 1 3 ? -20.094 0.275 -12.625 1 93.5 3 HIS B O 1
ATOM 3750 N N . TYR B 1 4 ? -21.062 0.635 -10.672 1 97.44 4 TYR B N 1
ATOM 3751 C CA . TYR B 1 4 ? -20.484 -0.544 -10.047 1 97.44 4 TYR B CA 1
ATOM 3752 C C . TYR B 1 4 ? -21.031 -1.822 -10.664 1 97.44 4 TYR B C 1
ATOM 3754 O O . TYR B 1 4 ? -20.312 -2.799 -10.852 1 97.44 4 TYR B O 1
ATOM 3762 N N . ASP B 1 5 ? -22.297 -1.853 -10.961 1 97.44 5 ASP B N 1
ATOM 3763 C CA . ASP B 1 5 ? -22.906 -3.002 -11.625 1 97.44 5 ASP B CA 1
ATOM 3764 C C . ASP B 1 5 ? -22.312 -3.223 -13.008 1 97.44 5 ASP B C 1
ATOM 3766 O O . ASP B 1 5 ? -22.062 -4.359 -13.406 1 97.44 5 ASP B O 1
ATOM 3770 N N . ASP B 1 6 ? -22.141 -2.133 -13.742 1 96.88 6 ASP B N 1
ATOM 3771 C CA . ASP B 1 6 ? -21.578 -2.221 -15.086 1 96.88 6 ASP B CA 1
ATOM 3772 C C . ASP B 1 6 ? -20.188 -2.846 -15.055 1 96.88 6 ASP B C 1
ATOM 3774 O O . ASP B 1 6 ? -19.844 -3.65 -15.922 1 96.88 6 ASP B O 1
ATOM 3778 N N . LEU B 1 7 ? -19.344 -2.434 -14.102 1 98.06 7 LEU B N 1
ATOM 3779 C CA . LEU B 1 7 ? -18 -2.998 -13.961 1 98.06 7 LEU B CA 1
ATOM 3780 C C . LEU B 1 7 ? -18.078 -4.473 -13.578 1 98.06 7 LEU B C 1
ATOM 3782 O O . LEU B 1 7 ? -17.422 -5.312 -14.203 1 98.06 7 LEU B O 1
ATOM 3786 N N . ALA B 1 8 ? -18.906 -4.785 -12.562 1 98 8 ALA B N 1
ATOM 3787 C CA . ALA B 1 8 ? -19.016 -6.141 -12.031 1 98 8 ALA B CA 1
ATOM 3788 C C . ALA B 1 8 ? -19.547 -7.102 -13.102 1 98 8 ALA B C 1
ATOM 3790 O O . ALA B 1 8 ? -19.203 -8.289 -13.094 1 98 8 ALA B O 1
ATOM 3791 N N . ASP B 1 9 ? -20.312 -6.582 -14.047 1 97 9 ASP B N 1
ATOM 3792 C CA . ASP B 1 9 ? -20.953 -7.422 -15.055 1 97 9 ASP B CA 1
ATOM 3793 C C . ASP B 1 9 ? -20.312 -7.227 -16.422 1 97 9 ASP B C 1
ATOM 3795 O O . ASP B 1 9 ? -20.922 -7.516 -17.453 1 97 9 ASP B O 1
ATOM 3799 N N . SER B 1 10 ? -19.109 -6.617 -16.406 1 96.81 10 SER B N 1
ATOM 3800 C CA . SER B 1 10 ? -18.422 -6.414 -17.672 1 96.81 10 SER B CA 1
ATOM 3801 C C . SER B 1 10 ? -18.391 -7.695 -18.5 1 96.81 10 SER B C 1
ATOM 3803 O O . SER B 1 10 ? -18.25 -8.789 -17.953 1 96.81 10 SER B O 1
ATOM 3805 N N . LYS B 1 11 ? -18.406 -7.598 -19.75 1 96.19 11 LYS B N 1
ATOM 3806 C CA . LYS B 1 11 ? -18.641 -8.727 -20.641 1 96.19 11 LYS B CA 1
ATOM 3807 C C . LYS B 1 11 ? -17.344 -9.461 -20.969 1 96.19 11 LYS B C 1
ATOM 3809 O O . LYS B 1 11 ? -16.359 -8.836 -21.359 1 96.19 11 LYS B O 1
ATOM 3814 N N . PHE B 1 12 ? -17.359 -10.68 -20.766 1 96.94 12 PHE B N 1
ATOM 3815 C CA . PHE B 1 12 ? -16.344 -11.625 -21.234 1 96.94 12 PHE B CA 1
ATOM 3816 C C . PHE B 1 12 ? -16.938 -12.633 -22.203 1 96.94 12 PHE B C 1
ATOM 3818 O O . PHE B 1 12 ? -18.109 -12.977 -22.109 1 96.94 12 PHE B O 1
ATOM 3825 N N . GLU B 1 13 ? -16.125 -12.969 -23.203 1 96 13 GLU B N 1
ATOM 3826 C CA . GLU B 1 13 ? -16.5 -14.016 -24.156 1 96 13 GLU B CA 1
ATOM 3827 C C . GLU B 1 13 ? -15.508 -15.18 -24.109 1 96 13 GLU B C 1
ATOM 3829 O O . GLU B 1 13 ? -14.32 -15.008 -24.375 1 96 13 GLU B O 1
ATOM 3834 N N . THR B 1 14 ? -15.977 -16.359 -23.781 1 94.75 14 THR B N 1
ATOM 3835 C CA . THR B 1 14 ? -15.195 -17.594 -23.641 1 94.75 14 THR B CA 1
ATOM 3836 C C . THR B 1 14 ? -14.039 -17.391 -22.672 1 94.75 14 THR B C 1
ATOM 3838 O O . THR B 1 14 ? -12.93 -17.875 -22.922 1 94.75 14 THR B O 1
ATOM 3841 N N . GLY B 1 15 ? -14.25 -16.531 -21.688 1 95.62 15 GLY B N 1
ATOM 3842 C CA . GLY B 1 15 ? -13.266 -16.359 -20.641 1 95.62 15 GLY B CA 1
ATOM 3843 C C . GLY B 1 15 ? -12.273 -15.242 -20.922 1 95.62 15 GLY B C 1
ATOM 3844 O O . GLY B 1 15 ? -11.367 -14.992 -20.125 1 95.62 15 GLY B O 1
ATOM 3845 N N . PHE B 1 16 ? -12.383 -14.492 -22.047 1 98.25 16 PHE B N 1
ATOM 3846 C CA . PHE B 1 16 ? -11.5 -13.391 -22.391 1 98.25 16 PHE B CA 1
ATOM 3847 C C . PHE B 1 16 ? -12.273 -12.078 -22.469 1 98.25 16 PHE B C 1
ATOM 3849 O O . PHE B 1 16 ? -13.445 -12.07 -22.844 1 98.25 16 PHE B O 1
ATOM 3856 N N . PRO B 1 17 ? -11.664 -10.969 -22.094 1 98 17 PRO B N 1
ATOM 3857 C CA . PRO B 1 17 ? -12.367 -9.68 -22.141 1 98 17 PRO B CA 1
ATOM 3858 C C . PRO B 1 17 ? -12.602 -9.188 -23.562 1 98 17 PRO B C 1
ATOM 3860 O O . PRO B 1 17 ? -11.758 -9.391 -24.438 1 98 17 PRO B O 1
ATOM 3863 N N . THR B 1 18 ? -13.719 -8.562 -23.844 1 97.19 18 THR B N 1
ATOM 3864 C CA . THR B 1 18 ? -13.891 -7.824 -25.078 1 97.19 18 THR B CA 1
ATOM 3865 C C . THR B 1 18 ? -12.969 -6.609 -25.125 1 97.19 18 THR B C 1
ATOM 3867 O O . THR B 1 18 ? -12.375 -6.234 -24.109 1 97.19 18 THR B O 1
ATOM 3870 N N . ARG B 1 19 ? -12.844 -6.047 -26.281 1 95.5 19 ARG B N 1
ATOM 3871 C CA . ARG B 1 19 ? -12.039 -4.836 -26.406 1 95.5 19 ARG B CA 1
ATOM 3872 C C . ARG B 1 19 ? -12.562 -3.729 -25.5 1 95.5 19 ARG B C 1
ATOM 3874 O O . ARG B 1 19 ? -11.789 -3.049 -24.828 1 95.5 19 ARG B O 1
ATOM 3881 N N . GLU B 1 20 ? -13.891 -3.607 -25.5 1 96.25 20 GLU B N 1
ATOM 3882 C CA . GLU B 1 20 ? -14.531 -2.588 -24.672 1 96.25 20 GLU B CA 1
ATOM 3883 C C . GLU B 1 20 ? -14.266 -2.834 -23.188 1 96.25 20 GLU B C 1
ATOM 3885 O O . GLU B 1 20 ? -13.977 -1.898 -22.453 1 96.25 20 GLU B O 1
ATOM 3890 N N . THR B 1 21 ? -14.367 -4.105 -22.766 1 97.62 21 THR B N 1
ATOM 3891 C CA . THR B 1 21 ? -14.117 -4.477 -21.375 1 97.62 21 THR B CA 1
ATOM 3892 C C . THR B 1 21 ? -12.664 -4.184 -21 1 97.62 21 THR B C 1
ATOM 3894 O O . THR B 1 21 ? -12.398 -3.652 -19.922 1 97.62 21 THR B O 1
ATOM 3897 N N . SER B 1 22 ? -11.727 -4.488 -21.875 1 97.5 22 SER B N 1
ATOM 3898 C CA . SER B 1 22 ? -10.312 -4.242 -21.609 1 97.5 22 SER B CA 1
ATOM 3899 C C . SER B 1 22 ? -10.039 -2.758 -21.375 1 97.5 22 SER B C 1
ATOM 3901 O O . SER B 1 22 ? -9.328 -2.385 -20.453 1 97.5 22 SER B O 1
ATOM 3903 N N . ILE B 1 23 ? -10.633 -1.915 -22.219 1 96.62 23 ILE B N 1
ATOM 3904 C CA . ILE B 1 23 ? -10.422 -0.474 -22.125 1 96.62 23 ILE B CA 1
ATOM 3905 C C . ILE B 1 23 ? -11.055 0.058 -20.844 1 96.62 23 ILE B C 1
ATOM 3907 O O . ILE B 1 23 ? -10.43 0.809 -20.094 1 96.62 23 ILE B O 1
ATOM 3911 N N . SER B 1 24 ? -12.305 -0.353 -20.594 1 97.06 24 SER B N 1
ATOM 3912 C CA . SER B 1 24 ? -13.047 0.151 -19.438 1 97.06 24 SER B CA 1
ATOM 3913 C C . SER B 1 24 ? -12.383 -0.255 -18.125 1 97.06 24 SER B C 1
ATOM 3915 O O . SER B 1 24 ? -12.234 0.566 -17.219 1 97.06 24 SER B O 1
ATOM 3917 N N . LEU B 1 25 ? -11.953 -1.495 -18 1 98.5 25 LEU B N 1
ATOM 3918 C CA . LEU B 1 25 ? -11.375 -1.968 -16.75 1 98.5 25 LEU B CA 1
ATOM 3919 C C . LEU B 1 25 ? -9.953 -1.432 -16.578 1 98.5 25 LEU B C 1
ATOM 3921 O O . LEU B 1 25 ? -9.523 -1.175 -15.445 1 98.5 25 LEU B O 1
ATOM 3925 N N . ARG B 1 26 ? -9.227 -1.221 -17.656 1 98.38 26 ARG B N 1
ATOM 3926 C CA . ARG B 1 26 ? -7.938 -0.547 -17.562 1 98.38 26 ARG B CA 1
ATOM 3927 C C . ARG B 1 26 ? -8.102 0.884 -17.062 1 98.38 26 ARG B C 1
ATOM 3929 O O . ARG B 1 26 ? -7.367 1.326 -16.172 1 98.38 26 ARG B O 1
ATOM 3936 N N . ASN B 1 27 ? -9.062 1.617 -17.641 1 98.06 27 ASN B N 1
ATOM 3937 C CA . ASN B 1 27 ? -9.32 2.986 -17.203 1 98.06 27 ASN B CA 1
ATOM 3938 C C . ASN B 1 27 ? -9.742 3.037 -15.742 1 98.06 27 ASN B C 1
ATOM 3940 O O . ASN B 1 27 ? -9.312 3.922 -15 1 98.06 27 ASN B O 1
ATOM 3944 N N . GLU B 1 28 ? -10.609 2.08 -15.383 1 98.56 28 GLU B N 1
ATOM 3945 C CA . GLU B 1 28 ? -11.031 2.004 -13.992 1 98.56 28 GLU B CA 1
ATOM 3946 C C . GLU B 1 28 ? -9.844 1.742 -13.07 1 98.56 28 GLU B C 1
ATOM 3948 O O . GLU B 1 28 ? -9.742 2.336 -11.992 1 98.56 28 GLU B O 1
ATOM 3953 N N . LEU B 1 29 ? -8.938 0.854 -13.461 1 98.75 29 LEU B N 1
ATOM 3954 C CA . LEU B 1 29 ? -7.742 0.549 -12.688 1 98.75 29 LEU B CA 1
ATOM 3955 C C . LEU B 1 29 ? -6.887 1.797 -12.492 1 98.75 29 LEU B C 1
ATOM 3957 O O . LEU B 1 29 ? -6.469 2.1 -11.375 1 98.75 29 LEU B O 1
ATOM 3961 N N . VAL B 1 30 ? -6.648 2.535 -13.531 1 98.62 30 VAL B N 1
ATOM 3962 C CA . VAL B 1 30 ? -5.84 3.75 -13.492 1 98.62 30 VAL B CA 1
ATOM 3963 C C . VAL B 1 30 ? -6.512 4.789 -12.602 1 98.62 30 VAL B C 1
ATOM 3965 O O . VAL B 1 30 ? -5.859 5.402 -11.75 1 98.62 30 VAL B O 1
ATOM 3968 N N . PHE B 1 31 ? -7.848 4.98 -12.766 1 98.81 31 PHE B N 1
ATOM 3969 C CA . PHE B 1 31 ? -8.586 5.969 -11.992 1 98.81 31 PHE B CA 1
ATOM 3970 C C . PHE B 1 31 ? -8.516 5.656 -10.5 1 98.81 31 PHE B C 1
ATOM 3972 O O . PHE B 1 31 ? -8.219 6.539 -9.695 1 98.81 31 PHE B O 1
ATOM 3979 N N . GLN B 1 32 ? -8.766 4.391 -10.117 1 98.94 32 GLN B N 1
ATOM 3980 C CA . GLN B 1 32 ? -8.734 3.996 -8.719 1 98.94 32 GLN B CA 1
ATOM 3981 C C . GLN B 1 32 ? -7.352 4.195 -8.117 1 98.94 32 GLN B C 1
ATOM 3983 O O . GLN B 1 32 ? -7.215 4.738 -7.016 1 98.94 32 GLN B O 1
ATOM 3988 N N . ARG B 1 33 ? -6.316 3.736 -8.805 1 98.94 33 ARG B N 1
ATOM 3989 C CA . ARG B 1 33 ? -4.969 3.832 -8.258 1 98.94 33 ARG B CA 1
ATOM 3990 C C . ARG B 1 33 ? -4.5 5.285 -8.211 1 98.94 33 ARG B C 1
ATOM 3992 O O . ARG B 1 33 ? -3.732 5.664 -7.324 1 98.94 33 ARG B O 1
ATOM 3999 N N . ALA B 1 34 ? -4.988 6.121 -9.148 1 98.94 34 ALA B N 1
ATOM 4000 C CA . ALA B 1 34 ? -4.691 7.551 -9.07 1 98.94 34 ALA B CA 1
ATOM 4001 C C . ALA B 1 34 ? -5.316 8.18 -7.832 1 98.94 34 ALA B C 1
ATOM 4003 O O . ALA B 1 34 ? -4.652 8.906 -7.094 1 98.94 34 ALA B O 1
ATOM 4004 N N . VAL B 1 35 ? -6.602 7.895 -7.566 1 98.94 35 VAL B N 1
ATOM 4005 C CA . VAL B 1 35 ? -7.297 8.43 -6.402 1 98.94 35 VAL B CA 1
ATOM 4006 C C . VAL B 1 35 ? -6.586 7.984 -5.125 1 98.94 35 VAL B C 1
ATOM 4008 O O . VAL B 1 35 ? -6.285 8.805 -4.258 1 98.94 35 VAL B O 1
ATOM 4011 N N . GLN B 1 36 ? -6.281 6.734 -5.043 1 98.94 36 GLN B N 1
ATOM 4012 C CA . GLN B 1 36 ? -5.672 6.188 -3.834 1 98.94 36 GLN B CA 1
ATOM 4013 C C . GLN B 1 36 ? -4.246 6.703 -3.656 1 98.94 36 GLN B C 1
ATOM 4015 O O . GLN B 1 36 ? -3.789 6.902 -2.529 1 98.94 36 GLN B O 1
ATOM 4020 N N . SER B 1 37 ? -3.512 6.871 -4.777 1 98.94 37 SER B N 1
ATOM 4021 C CA . SER B 1 37 ? -2.17 7.438 -4.699 1 98.94 37 SER B CA 1
ATOM 4022 C C . SER B 1 37 ? -2.203 8.867 -4.164 1 98.94 37 SER B C 1
ATOM 4024 O O . SER B 1 37 ? -1.35 9.258 -3.363 1 98.94 37 SER B O 1
ATOM 4026 N N . TYR B 1 38 ? -3.189 9.633 -4.637 1 98.94 38 TYR B N 1
ATOM 4027 C CA . TYR B 1 38 ? -3.381 10.984 -4.141 1 98.94 38 TYR B CA 1
ATOM 4028 C C . TYR B 1 38 ? -3.611 10.992 -2.635 1 98.94 38 TYR B C 1
ATOM 4030 O O . TYR B 1 38 ? -2.912 11.688 -1.895 1 98.94 38 TYR B O 1
ATOM 4038 N N . LEU B 1 39 ? -4.508 10.195 -2.152 1 98.94 39 LEU B N 1
ATOM 4039 C CA . LEU B 1 39 ? -4.859 10.141 -0.737 1 98.94 39 LEU B CA 1
ATOM 4040 C C . LEU B 1 39 ? -3.686 9.641 0.097 1 98.94 39 LEU B C 1
ATOM 4042 O O . LEU B 1 39 ? -3.404 10.188 1.168 1 98.94 39 LEU B O 1
ATOM 4046 N N . TRP B 1 40 ? -2.955 8.633 -0.413 1 98.69 40 TRP B N 1
ATOM 4047 C CA . TRP B 1 40 ? -1.82 8.047 0.29 1 98.69 40 TRP B CA 1
ATOM 4048 C C . TRP B 1 40 ? -0.682 9.047 0.429 1 98.69 40 TRP B C 1
ATOM 4050 O O . TRP B 1 40 ? -0.022 9.109 1.469 1 98.69 40 TRP B O 1
ATOM 4060 N N . SER B 1 41 ? -0.479 9.875 -0.582 1 98.81 41 SER B N 1
ATOM 4061 C CA . SER B 1 41 ? 0.721 10.703 -0.635 1 98.81 41 SER B CA 1
ATOM 4062 C C . SER B 1 41 ? 0.448 12.102 -0.099 1 98.81 41 SER B C 1
ATOM 4064 O O . SER B 1 41 ? 1.311 12.984 -0.173 1 98.81 41 SER B O 1
ATOM 4066 N N . LEU B 1 42 ? -0.698 12.328 0.523 1 98.81 42 LEU B N 1
ATOM 4067 C CA . LEU B 1 42 ? -1.074 13.641 1.034 1 98.81 42 LEU B CA 1
ATOM 4068 C C . LEU B 1 42 ? -0.021 14.172 2.002 1 98.81 42 LEU B C 1
ATOM 4070 O O . LEU B 1 42 ? 0.399 15.328 1.897 1 98.81 42 LEU B O 1
ATOM 4074 N N . PRO B 1 43 ? 0.5 13.359 2.939 1 98.56 43 PRO B N 1
ATOM 4075 C CA . PRO B 1 43 ? 1.523 13.914 3.828 1 98.56 43 PRO B CA 1
ATOM 4076 C C . PRO B 1 43 ? 2.734 14.445 3.068 1 98.56 43 PRO B C 1
ATOM 4078 O O . PRO B 1 43 ? 3.232 15.531 3.381 1 98.56 43 PRO B O 1
ATOM 4081 N N . ALA B 1 44 ? 3.148 13.758 2.072 1 98.75 44 ALA B N 1
ATOM 4082 C CA . ALA 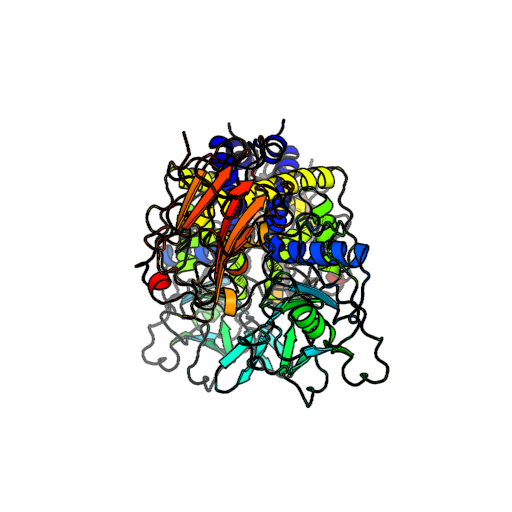B 1 44 ? 4.359 14.109 1.33 1 98.75 44 ALA B CA 1
ATOM 4083 C C . ALA B 1 44 ? 4.125 15.328 0.44 1 98.75 44 ALA B C 1
ATOM 4085 O O . ALA B 1 44 ? 4.953 16.234 0.389 1 98.75 44 ALA B O 1
ATOM 4086 N N . ILE B 1 45 ? 2.984 15.367 -0.266 1 98.88 45 ILE B N 1
ATOM 4087 C CA . ILE B 1 45 ? 2.771 16.438 -1.244 1 98.88 45 ILE B CA 1
ATOM 4088 C C . ILE B 1 45 ? 2.344 17.719 -0.53 1 98.88 45 ILE B C 1
ATOM 4090 O O . ILE B 1 45 ? 2.635 18.812 -0.995 1 98.88 45 ILE B O 1
ATOM 4094 N N . ASN B 1 46 ? 1.699 17.547 0.619 1 98.75 46 ASN B N 1
ATOM 4095 C CA . ASN B 1 46 ? 1.425 18.703 1.463 1 98.75 46 ASN B CA 1
ATOM 4096 C C . ASN B 1 46 ? 2.703 19.469 1.801 1 98.75 46 ASN B C 1
ATOM 4098 O O . ASN B 1 46 ? 2.811 20.656 1.52 1 98.75 46 ASN B O 1
ATOM 4102 N N . ILE B 1 47 ? 3.721 18.812 2.277 1 98.75 47 ILE B N 1
ATOM 4103 C CA . ILE B 1 47 ? 4.957 19.469 2.688 1 98.75 47 ILE B CA 1
ATOM 4104 C C . ILE B 1 47 ? 5.793 19.812 1.456 1 98.75 47 ILE B C 1
ATOM 4106 O O . ILE B 1 47 ? 6.496 20.812 1.44 1 98.75 47 ILE B O 1
ATOM 4110 N N . TRP B 1 48 ? 5.703 19.031 0.43 1 98.88 48 TRP B N 1
ATOM 4111 C CA . TRP B 1 48 ? 6.402 19.375 -0.803 1 98.88 48 TRP B CA 1
ATOM 4112 C C . TRP B 1 48 ? 5.867 20.672 -1.388 1 98.88 48 TRP B C 1
ATOM 4114 O O . TRP B 1 48 ? 6.633 21.5 -1.894 1 98.88 48 TRP B O 1
ATOM 4124 N N . ALA B 1 49 ? 4.559 20.859 -1.369 1 98.88 49 ALA B N 1
ATOM 4125 C CA . ALA B 1 49 ? 3.945 22.094 -1.82 1 98.88 49 ALA B CA 1
ATOM 4126 C C . ALA B 1 49 ? 4.414 23.281 -0.976 1 98.88 49 ALA B C 1
ATOM 4128 O O . ALA B 1 49 ? 4.656 24.375 -1.501 1 98.88 49 ALA B O 1
ATOM 4129 N N . MET B 1 50 ? 4.531 23.062 0.327 1 98.88 50 MET B N 1
ATOM 4130 C CA . MET B 1 50 ? 5.086 24.109 1.19 1 98.88 50 MET B CA 1
ATOM 4131 C C . MET B 1 50 ? 6.492 24.484 0.747 1 98.88 50 MET B C 1
ATOM 4133 O O . MET B 1 50 ? 6.812 25.672 0.628 1 98.88 50 MET B O 1
ATOM 4137 N N . LYS B 1 51 ? 7.277 23.469 0.519 1 98.88 51 LYS B N 1
ATOM 4138 C CA . LYS B 1 51 ? 8.648 23.703 0.078 1 98.88 51 LYS B CA 1
ATOM 4139 C C . LYS B 1 51 ? 8.68 24.531 -1.201 1 98.88 51 LYS B C 1
ATOM 4141 O O . LYS B 1 51 ? 9.336 25.578 -1.256 1 98.88 51 LYS B O 1
ATOM 4146 N N . GLU B 1 52 ? 7.965 24.062 -2.207 1 98.81 52 GLU B N 1
ATOM 4147 C CA . GLU B 1 52 ? 8 24.75 -3.492 1 98.81 52 GLU B CA 1
ATOM 4148 C C . GLU B 1 52 ? 7.449 26.172 -3.371 1 98.81 52 GLU B C 1
ATOM 4150 O O . GLU B 1 52 ? 8.008 27.109 -3.941 1 98.81 52 GLU B O 1
ATOM 4155 N N . GLY B 1 53 ? 6.32 26.359 -2.703 1 98.81 53 GLY B N 1
ATOM 4156 C CA . GLY B 1 53 ? 5.758 27.672 -2.5 1 98.81 53 GLY B CA 1
ATOM 4157 C C . GLY B 1 53 ? 6.695 28.625 -1.765 1 98.81 53 GLY B C 1
ATOM 4158 O O . GLY B 1 53 ? 6.914 29.75 -2.199 1 98.81 53 GLY B O 1
ATOM 4159 N N . SER B 1 54 ? 7.262 28.141 -0.66 1 98.75 54 SER B N 1
ATOM 4160 C CA . SER B 1 54 ? 8.164 28.938 0.156 1 98.75 54 SER B CA 1
ATOM 4161 C C . SER B 1 54 ? 9.43 29.312 -0.618 1 98.75 54 SER B C 1
ATOM 4163 O O . SER B 1 54 ? 9.828 30.484 -0.646 1 98.75 54 SER B O 1
ATOM 4165 N N . GLU B 1 55 ? 10.023 28.344 -1.234 1 98.69 55 GLU B N 1
ATOM 4166 C CA . GLU B 1 55 ? 11.289 28.594 -1.925 1 98.69 55 GLU B CA 1
ATOM 4167 C C . GLU B 1 55 ? 11.094 29.5 -3.129 1 98.69 55 GLU B C 1
ATOM 4169 O O . GLU B 1 55 ? 11.969 30.312 -3.459 1 98.69 55 GLU B O 1
ATOM 4174 N N . SER B 1 56 ? 9.961 29.359 -3.797 1 98.56 56 SER B N 1
ATOM 4175 C CA . SER B 1 56 ? 9.672 30.25 -4.914 1 98.56 56 SER B CA 1
ATOM 4176 C C . SER B 1 56 ? 9.516 31.703 -4.441 1 98.56 56 SER B C 1
ATOM 4178 O O . SER B 1 56 ? 9.828 32.625 -5.176 1 98.56 56 SER B O 1
ATOM 4180 N N . THR B 1 57 ? 9.094 31.906 -3.213 1 98.56 57 THR B N 1
ATOM 4181 C CA . THR B 1 57 ? 8.789 33.25 -2.686 1 98.56 57 THR B CA 1
ATOM 4182 C C . THR B 1 57 ? 9.992 33.812 -1.925 1 98.56 57 THR B C 1
ATOM 4184 O O . THR B 1 57 ? 10.297 35 -2.033 1 98.56 57 THR B O 1
ATOM 4187 N N . PHE B 1 58 ? 10.727 32.969 -1.193 1 98.62 58 PHE B N 1
ATOM 4188 C CA . PHE B 1 58 ? 11.688 33.5 -0.221 1 98.62 58 PHE B CA 1
ATOM 4189 C C . PHE B 1 58 ? 13.102 33.031 -0.557 1 98.62 58 PHE B C 1
ATOM 4191 O O . PHE B 1 58 ? 14.07 33.469 0.068 1 98.62 58 PHE B O 1
ATOM 4198 N N . GLY B 1 59 ? 13.227 32.156 -1.511 1 98.31 59 GLY B N 1
ATOM 4199 C CA . GLY B 1 59 ? 14.516 31.578 -1.847 1 98.31 59 GLY B CA 1
ATOM 4200 C C . GLY B 1 59 ? 14.727 30.203 -1.253 1 98.31 59 GLY B C 1
ATOM 4201 O O . GLY B 1 59 ? 14.016 29.797 -0.328 1 98.31 59 GLY B O 1
ATOM 4202 N N . ALA B 1 60 ? 15.664 29.469 -1.851 1 98 60 ALA B N 1
ATOM 4203 C CA . ALA B 1 60 ? 15.992 28.094 -1.44 1 98 60 ALA B CA 1
ATOM 4204 C C . ALA B 1 60 ? 17.391 28.031 -0.833 1 98 60 ALA B C 1
ATOM 4206 O O . ALA B 1 60 ? 18.219 28.906 -1.078 1 98 60 ALA B O 1
ATOM 4207 N N . GLY B 1 61 ? 17.625 26.922 -0.033 1 97.75 61 GLY B N 1
ATOM 4208 C CA . GLY B 1 61 ? 18.922 26.688 0.583 1 97.75 61 GLY B CA 1
ATOM 4209 C C . GLY B 1 61 ? 18.828 26.359 2.059 1 97.75 61 GLY B C 1
ATOM 4210 O O . GLY B 1 61 ? 17.875 26.75 2.734 1 97.75 61 GLY B O 1
ATOM 4211 N N . TYR B 1 62 ? 19.906 25.672 2.512 1 98.25 62 TYR B N 1
ATOM 4212 C CA . TYR B 1 62 ? 19.922 25.297 3.922 1 98.25 62 TYR B CA 1
ATOM 4213 C C . TYR B 1 62 ? 20.016 26.531 4.809 1 98.25 62 TYR B C 1
ATOM 4215 O O . TYR B 1 62 ? 19.625 26.5 5.977 1 98.25 62 TYR B O 1
ATOM 4223 N N . ASN B 1 63 ? 20.594 27.641 4.238 1 98.5 63 ASN B N 1
ATOM 4224 C CA . ASN B 1 63 ? 20.875 28.859 5.004 1 98.5 63 ASN B CA 1
ATOM 4225 C C . ASN B 1 63 ? 19.703 29.844 4.926 1 98.5 63 ASN B C 1
ATOM 4227 O O . ASN B 1 63 ? 19.797 30.953 5.426 1 98.5 63 ASN B O 1
ATOM 4231 N N . VAL B 1 64 ? 18.641 29.5 4.191 1 98.75 64 VAL B N 1
ATOM 4232 C CA . VAL B 1 64 ? 17.469 30.375 4.027 1 98.75 64 VAL B CA 1
ATOM 4233 C C . VAL B 1 64 ? 16.344 29.906 4.941 1 98.75 64 VAL B C 1
ATOM 4235 O O . VAL B 1 64 ? 15.742 28.859 4.711 1 98.75 64 VAL B O 1
ATOM 4238 N N . LEU B 1 65 ? 16.016 30.688 5.965 1 98.81 65 LEU B N 1
ATOM 4239 C CA . LEU B 1 65 ? 15.008 30.359 6.957 1 98.81 65 LEU B CA 1
ATOM 4240 C C . LEU B 1 65 ? 14.008 31.516 7.117 1 98.81 65 LEU B C 1
ATOM 4242 O O . LEU B 1 65 ? 14.188 32.375 7.988 1 98.81 65 LEU B O 1
ATOM 4246 N N . PRO B 1 66 ? 12.953 31.469 6.281 1 98.81 66 PRO B N 1
ATOM 4247 C CA . PRO B 1 66 ? 11.953 32.531 6.418 1 98.81 66 PRO B CA 1
ATOM 4248 C C . PRO B 1 66 ? 11.312 32.562 7.805 1 98.81 66 PRO B C 1
ATOM 4250 O O . PRO B 1 66 ? 11.047 31.516 8.391 1 98.81 66 PRO B O 1
ATOM 4253 N N . ILE B 1 67 ? 11.07 33.812 8.32 1 98.75 67 ILE B N 1
ATOM 4254 C CA . ILE B 1 67 ? 10.43 34.031 9.609 1 98.75 67 ILE B CA 1
ATOM 4255 C C . ILE B 1 67 ? 9.172 34.875 9.422 1 98.75 67 ILE B C 1
ATOM 4257 O O . ILE B 1 67 ? 9.203 35.875 8.703 1 98.75 67 ILE B O 1
ATOM 4261 N N . TRP B 1 68 ? 8.078 34.438 9.914 1 97.94 68 TRP B N 1
ATOM 4262 C CA . TRP B 1 68 ? 6.902 35.281 10.016 1 97.94 68 TRP B CA 1
ATOM 4263 C C . TRP B 1 68 ? 6.992 36.188 11.242 1 97.94 68 TRP B C 1
ATOM 4265 O O . TRP B 1 68 ? 6.352 35.906 12.266 1 97.94 68 TRP B O 1
ATOM 4275 N N . GLN B 1 69 ? 7.656 37.344 11.148 1 97 69 GLN B N 1
ATOM 4276 C CA . GLN B 1 69 ? 8.133 38.188 12.242 1 97 69 GLN B CA 1
ATOM 4277 C C . GLN B 1 69 ? 6.969 38.875 12.961 1 97 69 GLN B C 1
ATOM 4279 O O . GLN B 1 69 ? 7.082 39.219 14.133 1 97 69 GLN B O 1
ATOM 4284 N N . ASN B 1 70 ? 5.93 39.125 12.258 1 95.44 70 ASN B N 1
ATOM 4285 C CA . ASN B 1 70 ? 4.734 39.719 12.859 1 95.44 70 ASN B CA 1
ATOM 4286 C C . ASN B 1 70 ? 3.611 38.688 12.977 1 95.44 70 ASN B C 1
ATOM 4288 O O . ASN B 1 70 ? 2.441 39.031 12.773 1 95.44 70 ASN B O 1
ATOM 4292 N N . ARG B 1 71 ? 3.961 37.375 13.133 1 94.75 71 ARG B N 1
ATOM 4293 C CA . ARG B 1 71 ? 3.027 36.25 13.133 1 94.75 71 ARG B CA 1
ATOM 4294 C C . ARG B 1 71 ? 2.502 35.969 11.734 1 94.75 71 ARG B C 1
ATOM 4296 O O . ARG B 1 71 ? 2.566 36.844 10.852 1 94.75 71 ARG B O 1
ATOM 4303 N N . ILE B 1 72 ? 2.111 34.781 11.547 1 95.06 72 ILE B N 1
ATOM 4304 C CA . ILE B 1 72 ? 1.579 34.406 10.25 1 95.06 72 ILE B CA 1
ATOM 4305 C C . ILE B 1 72 ? 0.156 34.938 10.094 1 95.06 72 ILE B C 1
ATOM 4307 O O . ILE B 1 72 ? -0.63 34.906 11.047 1 95.06 72 ILE B O 1
ATOM 4311 N N . ASP B 1 73 ? -0.14 35.562 9.008 1 92.5 73 ASP B N 1
ATOM 4312 C CA . ASP B 1 73 ? -1.475 36.094 8.742 1 92.5 73 ASP B CA 1
ATOM 4313 C C . ASP B 1 73 ? -2.133 35.344 7.582 1 92.5 73 ASP B C 1
ATOM 4315 O O . ASP B 1 73 ? -1.614 34.344 7.109 1 92.5 73 ASP B O 1
ATOM 4319 N N . ALA B 1 74 ? -3.326 35.75 7.199 1 90.81 74 ALA B N 1
ATOM 4320 C CA . ALA B 1 74 ? -4.164 35.031 6.25 1 90.81 74 ALA B CA 1
ATOM 4321 C C . ALA B 1 74 ? -3.619 35.125 4.832 1 90.81 74 ALA B C 1
ATOM 4323 O O . ALA B 1 74 ? -4.055 34.406 3.93 1 90.81 74 ALA B O 1
ATOM 4324 N N . LYS B 1 75 ? -2.559 35.906 4.578 1 91.62 75 LYS B N 1
ATOM 4325 C CA . LYS B 1 75 ? -1.946 36.062 3.26 1 91.62 75 LYS B CA 1
ATOM 4326 C C . LYS B 1 75 ? -1.113 34.812 2.916 1 91.62 75 LYS B C 1
ATOM 4328 O O . LYS B 1 75 ? -0.876 34.531 1.741 1 91.62 75 LYS B O 1
ATOM 4333 N N . THR B 1 76 ? -0.565 34.25 3.916 1 95.38 76 THR B N 1
ATOM 4334 C CA . THR B 1 76 ? 0.122 32.969 3.713 1 95.38 76 THR B CA 1
ATOM 4335 C C . THR B 1 76 ? -0.875 31.828 3.686 1 95.38 76 THR B C 1
ATOM 4337 O O . THR B 1 76 ? -1.571 31.578 4.672 1 95.38 76 THR B O 1
ATOM 4340 N N . LEU B 1 77 ? -0.978 31.219 2.518 1 97.44 77 LEU B N 1
ATOM 4341 C CA . LEU B 1 77 ? -1.844 30.047 2.408 1 97.44 77 LEU B CA 1
ATOM 4342 C C . LEU B 1 77 ? -1.1 28.781 2.818 1 97.44 77 LEU B C 1
ATOM 4344 O O . LEU B 1 77 ? -0.311 28.234 2.039 1 97.44 77 LEU B O 1
ATOM 4348 N N . VAL B 1 78 ? -1.315 28.328 4 1 98.12 78 VAL B N 1
ATOM 4349 C CA . VAL B 1 78 ? -0.816 27.094 4.586 1 98.12 78 VAL B CA 1
ATOM 4350 C C . VAL B 1 78 ? -1.872 26.5 5.516 1 98.12 78 VAL B C 1
ATOM 4352 O O . VAL B 1 78 ? -2.709 27.219 6.059 1 98.12 78 VAL B O 1
ATOM 4355 N N . THR B 1 79 ? -1.886 25.203 5.598 1 97.88 79 THR B N 1
ATOM 4356 C CA . THR B 1 79 ? -2.957 24.547 6.348 1 97.88 79 THR B CA 1
ATOM 4357 C C . THR B 1 79 ? -2.791 24.797 7.844 1 97.88 79 THR B C 1
ATOM 4359 O O . THR B 1 79 ? -1.749 24.469 8.422 1 97.88 79 THR B O 1
ATOM 4362 N N . THR B 1 80 ? -3.764 25.312 8.5 1 97.12 80 THR B N 1
ATOM 4363 C CA . THR B 1 80 ? -4.051 25.484 9.914 1 97.12 80 THR B CA 1
ATOM 4364 C C . THR B 1 80 ? -2.842 26.062 10.641 1 97.12 80 THR B C 1
ATOM 4366 O O . THR B 1 80 ? -2.424 25.547 11.68 1 97.12 80 THR B O 1
ATOM 4369 N N . PRO B 1 81 ? -2.324 27.172 10.188 1 96.44 81 PRO B N 1
ATOM 4370 C CA . PRO B 1 81 ? -1.251 27.797 10.961 1 96.44 81 PRO B CA 1
ATOM 4371 C C . PRO B 1 81 ? -1.72 28.297 12.328 1 96.44 81 PRO B C 1
ATOM 4373 O O . PRO B 1 81 ? -2.906 28.578 12.508 1 96.44 81 PRO B O 1
ATOM 4376 N N . ASN B 1 82 ? -0.846 28.234 13.281 1 95.38 82 ASN B N 1
ATOM 4377 C CA . ASN B 1 82 ? -1.05 28.906 14.562 1 95.38 82 ASN B CA 1
ATOM 4378 C C . ASN B 1 82 ? -0.756 30.406 14.469 1 95.38 82 ASN B C 1
ATOM 4380 O O . ASN B 1 82 ? 0.362 30.797 14.133 1 95.38 82 ASN B O 1
ATOM 4384 N N . PHE B 1 83 ? -1.688 31.234 14.805 1 93.81 83 PHE B N 1
ATOM 4385 C CA . PHE B 1 83 ? -1.547 32.688 14.648 1 93.81 83 PHE B CA 1
ATOM 4386 C C . PHE B 1 83 ? -0.926 33.281 15.898 1 93.81 83 PHE B C 1
ATOM 4388 O O . PHE B 1 83 ? -0.673 34.5 15.938 1 93.81 83 PHE B O 1
ATOM 4395 N N . ASP B 1 84 ? -0.625 32.469 16.859 1 92 84 ASP B N 1
ATOM 4396 C CA . ASP B 1 84 ? -0.33 33 18.188 1 92 84 ASP B CA 1
ATOM 4397 C C . ASP B 1 84 ? 1.125 32.719 18.562 1 92 84 ASP B C 1
ATOM 4399 O O . ASP B 1 84 ? 1.478 32.75 19.75 1 92 84 ASP B O 1
ATOM 4403 N N . VAL B 1 85 ? 1.905 32.438 17.594 1 93.75 85 VAL B N 1
ATOM 4404 C CA . VAL B 1 85 ? 3.342 32.25 17.781 1 93.75 85 VAL B CA 1
ATOM 4405 C C . VAL B 1 85 ? 4.09 32.812 16.578 1 93.75 85 VAL B C 1
ATOM 4407 O O . VAL B 1 85 ? 3.479 33.188 15.578 1 93.75 85 VAL B O 1
ATOM 4410 N N . VAL B 1 86 ? 5.422 33 16.781 1 96.69 86 VAL B N 1
ATOM 4411 C CA . VAL B 1 86 ? 6.285 33.344 15.664 1 96.69 86 VAL B CA 1
ATOM 4412 C C . VAL B 1 86 ? 6.84 32.094 15.023 1 96.69 86 VAL B C 1
ATOM 4414 O O . VAL B 1 86 ? 7.426 31.25 15.711 1 96.69 86 VAL B O 1
ATOM 4417 N N . TYR B 1 87 ? 6.645 31.984 13.68 1 97.88 87 TYR B N 1
ATOM 4418 C CA . TYR B 1 87 ? 7.043 30.781 12.945 1 97.88 87 TYR B CA 1
ATOM 4419 C C . TYR B 1 87 ? 8.32 31.031 12.148 1 97.88 87 TYR B C 1
ATOM 4421 O O . TYR B 1 87 ? 8.578 32.156 11.719 1 97.88 87 TYR B O 1
ATOM 4429 N N . ALA B 1 88 ? 9.062 30.062 12.016 1 98.75 88 ALA B N 1
ATOM 4430 C CA . ALA B 1 88 ? 10.047 29.938 10.945 1 98.75 88 ALA B CA 1
ATOM 4431 C C . ALA B 1 88 ? 10.008 28.547 10.328 1 98.75 88 ALA B C 1
ATOM 4433 O O . ALA B 1 88 ? 9.867 27.547 11.039 1 98.75 88 ALA B O 1
ATOM 4434 N N . MET B 1 89 ? 10.016 28.469 8.977 1 98.75 89 MET B N 1
ATOM 4435 C CA . MET B 1 89 ? 9.938 27.188 8.281 1 98.75 89 MET B CA 1
ATOM 4436 C C . MET B 1 89 ? 11.062 27.062 7.258 1 98.75 89 MET B C 1
ATOM 4438 O O . MET B 1 89 ? 11.273 27.969 6.441 1 98.75 89 MET B O 1
ATOM 4442 N N . GLY B 1 90 ? 11.812 26 7.328 1 98.62 90 GLY B N 1
ATOM 4443 C CA . GLY B 1 90 ? 12.875 25.672 6.383 1 98.62 90 GLY B CA 1
ATOM 4444 C C . GLY B 1 90 ? 12.758 24.281 5.82 1 98.62 90 GLY B C 1
ATOM 4445 O O . GLY B 1 90 ? 12.078 23.422 6.398 1 98.62 90 GLY B O 1
ATOM 4446 N N . TYR B 1 91 ? 13.391 24.078 4.719 1 98.69 91 TYR B N 1
ATOM 4447 C CA . TYR B 1 91 ? 13.383 22.828 3.988 1 98.69 91 TYR B CA 1
ATOM 4448 C C . TYR B 1 91 ? 14.797 22.391 3.629 1 98.69 91 TYR B C 1
ATOM 4450 O O . TYR B 1 91 ? 15.398 22.922 2.695 1 98.69 91 TYR B O 1
ATOM 4458 N N . LEU B 1 92 ? 15.266 21.375 4.352 1 98.81 92 LEU B N 1
ATOM 4459 C CA . LEU B 1 92 ? 16.672 21 4.301 1 98.81 92 LEU B CA 1
ATOM 4460 C C . LEU B 1 92 ? 16.891 19.812 3.377 1 98.81 92 LEU B C 1
ATOM 4462 O O . LEU B 1 92 ? 16.344 18.734 3.605 1 98.81 92 LEU B O 1
ATOM 4466 N N . ASP B 1 93 ? 17.719 20 2.355 1 98.38 93 ASP B N 1
ATOM 4467 C CA . ASP B 1 93 ? 18 18.969 1.359 1 98.38 93 ASP B CA 1
ATOM 4468 C C . ASP B 1 93 ? 19.297 18.219 1.693 1 98.38 93 ASP B C 1
ATOM 4470 O O . ASP B 1 93 ? 20.375 18.672 1.327 1 98.38 93 ASP B O 1
ATOM 4474 N N . LEU B 1 94 ? 19.188 17.062 2.256 1 98.38 94 LEU B N 1
ATOM 4475 C CA . LEU B 1 94 ? 20.344 16.281 2.699 1 98.38 94 LEU B CA 1
ATOM 4476 C C . LEU B 1 94 ? 21 15.562 1.522 1 98.38 94 LEU B C 1
ATOM 4478 O O . LEU B 1 94 ? 22.141 15.094 1.632 1 98.38 94 LEU B O 1
ATOM 4482 N N . ASP B 1 95 ? 20.266 15.453 0.458 1 96.94 95 ASP B N 1
ATOM 4483 C CA . ASP B 1 95 ? 20.906 14.898 -0.735 1 96.94 95 ASP B CA 1
ATOM 4484 C C . ASP B 1 95 ? 21.938 15.867 -1.305 1 96.94 95 ASP B C 1
ATOM 4486 O O . ASP B 1 95 ? 22.984 15.445 -1.782 1 96.94 95 ASP B O 1
ATOM 4490 N N . LYS B 1 96 ? 21.672 17.094 -1.221 1 95.19 96 LYS B N 1
ATOM 4491 C CA . LYS B 1 96 ? 22.531 18.141 -1.776 1 95.19 96 LYS B CA 1
ATOM 4492 C C . LYS B 1 96 ? 23.625 18.531 -0.784 1 95.19 96 LYS B C 1
ATOM 4494 O O . LYS B 1 96 ? 24.75 18.844 -1.18 1 95.19 96 LYS B O 1
ATOM 4499 N N . TYR B 1 97 ? 23.328 18.578 0.566 1 92.81 97 TYR B N 1
ATOM 4500 C CA . TYR B 1 97 ? 24.234 19.156 1.555 1 92.81 97 TYR B CA 1
ATOM 4501 C C . TYR B 1 97 ? 24.469 18.188 2.707 1 92.81 97 TYR B C 1
ATOM 4503 O O . TYR B 1 97 ? 24.969 18.578 3.762 1 92.81 97 TYR B O 1
ATOM 4511 N N . CYS B 1 98 ? 24.609 16.984 2.662 1 86.12 98 CYS B N 1
ATOM 4512 C CA . CYS B 1 98 ? 24.641 16.047 3.777 1 86.12 98 CYS B CA 1
ATOM 4513 C C . CYS B 1 98 ? 26.047 15.922 4.344 1 86.12 98 CYS B C 1
ATOM 4515 O O . CYS B 1 98 ? 27.031 16.031 3.607 1 86.12 98 CYS B O 1
ATOM 4517 N N . PRO B 1 99 ? 26.109 15.68 5.664 1 96 99 PRO B N 1
ATOM 4518 C CA . PRO B 1 99 ? 25.141 15.914 6.734 1 96 99 PRO B CA 1
ATOM 4519 C C . PRO B 1 99 ? 24.938 17.391 7.031 1 96 99 PRO B C 1
ATOM 4521 O O . PRO B 1 99 ? 25.797 18.219 6.703 1 96 99 PRO B O 1
ATOM 4524 N N . LEU B 1 100 ? 23.797 17.719 7.48 1 98.44 100 LEU B N 1
ATOM 4525 C CA . LEU B 1 100 ? 23.578 19.094 7.898 1 98.44 100 LEU B CA 1
ATOM 4526 C C . LEU B 1 100 ? 23.562 19.219 9.414 1 98.44 100 LEU B C 1
ATOM 4528 O O . LEU B 1 100 ? 23.094 18.297 10.109 1 98.44 100 LEU B O 1
ATOM 4532 N N . VAL B 1 101 ? 24.078 20.25 9.906 1 98.69 101 VAL B N 1
ATOM 4533 C CA . VAL B 1 101 ? 24.078 20.594 11.32 1 98.69 101 VAL B CA 1
ATOM 4534 C C . VAL B 1 101 ? 23.141 21.781 11.562 1 98.69 101 VAL B C 1
ATOM 4536 O O . VAL B 1 101 ? 23.156 22.766 10.82 1 98.69 101 VAL B O 1
ATOM 4539 N N . VAL B 1 102 ? 22.297 21.672 12.484 1 98.81 102 VAL B N 1
ATOM 4540 C CA . VAL B 1 102 ? 21.438 22.75 12.938 1 98.81 102 VAL B CA 1
ATOM 4541 C C . VAL B 1 102 ? 21.766 23.109 14.383 1 98.81 102 VAL B C 1
ATOM 4543 O O . VAL B 1 102 ? 21.641 22.281 15.281 1 98.81 102 VAL B O 1
ATOM 4546 N N . GLU B 1 103 ? 22.234 24.266 14.602 1 98.62 103 GLU B N 1
ATOM 4547 C CA . GLU B 1 103 ? 22.344 24.812 15.953 1 98.62 103 GLU B CA 1
ATOM 4548 C C . GLU B 1 103 ? 21.062 25.547 16.344 1 98.62 103 GLU B C 1
ATOM 4550 O O . GLU B 1 103 ? 20.844 26.688 15.938 1 98.62 103 GLU B O 1
ATOM 4555 N N . ALA B 1 104 ? 20.297 24.875 17.125 1 98.62 104 ALA B N 1
ATOM 4556 C CA . ALA B 1 104 ? 19.047 25.453 17.594 1 98.62 104 ALA B CA 1
ATOM 4557 C C . ALA B 1 104 ? 19.281 26.328 18.828 1 98.62 104 ALA B C 1
ATOM 4559 O O . ALA B 1 104 ? 19.906 25.891 19.797 1 98.62 104 ALA B O 1
ATOM 4560 N N . PRO B 1 105 ? 18.797 27.484 18.797 1 97.88 105 PRO B N 1
ATOM 4561 C CA . PRO B 1 105 ? 18.984 28.344 19.969 1 97.88 105 PRO B CA 1
ATOM 4562 C C . PRO B 1 105 ? 18.078 27.984 21.141 1 97.88 105 PRO B C 1
ATOM 4564 O O . PRO B 1 105 ? 17.047 27.328 20.938 1 97.88 105 PRO B O 1
ATOM 4567 N N . ALA B 1 106 ? 18.484 28.406 22.344 1 96.62 106 ALA B N 1
ATOM 4568 C CA . ALA B 1 106 ? 17.641 28.234 23.516 1 96.62 106 ALA B CA 1
ATOM 4569 C C . ALA B 1 106 ? 16.312 28.969 23.328 1 96.62 106 ALA B C 1
ATOM 4571 O O . ALA B 1 106 ? 16.266 30.062 22.766 1 96.62 106 ALA B O 1
ATOM 4572 N N . GLY B 1 107 ? 15.258 28.328 23.766 1 93.25 107 GLY B N 1
ATOM 4573 C CA . GLY B 1 107 ? 13.969 28.984 23.844 1 93.25 107 GLY B CA 1
ATOM 4574 C C . GLY B 1 107 ? 13.102 28.719 22.625 1 93.25 107 GLY B C 1
ATOM 4575 O O . GLY B 1 107 ? 11.898 29 22.625 1 93.25 107 GLY B O 1
ATOM 4576 N N . VAL B 1 108 ? 13.641 28.172 21.562 1 95.31 108 VAL B N 1
ATOM 4577 C CA . VAL B 1 108 ? 12.812 27.812 20.422 1 95.31 108 VAL B CA 1
ATOM 4578 C C . VAL B 1 108 ? 12.164 26.453 20.672 1 95.31 108 VAL B C 1
ATOM 4580 O O . VAL B 1 108 ? 12.742 25.594 21.328 1 95.31 108 VAL B O 1
ATOM 4583 N N . GLN B 1 109 ? 10.945 26.344 20.25 1 93.12 109 GLN B N 1
ATOM 4584 C CA . GLN B 1 109 ? 10.273 25.047 20.109 1 93.12 109 GLN B CA 1
ATOM 4585 C C . GLN B 1 109 ? 10.203 24.609 18.656 1 93.12 109 GLN B C 1
ATOM 4587 O O . GLN B 1 109 ? 9.789 25.391 17.797 1 93.12 109 GLN B O 1
ATOM 4592 N N . GLY B 1 110 ? 10.672 23.406 18.453 1 95.56 110 GLY B N 1
ATOM 4593 C CA . GLY B 1 110 ? 10.758 23.078 17.031 1 95.56 110 GLY B CA 1
ATOM 4594 C C . GLY B 1 110 ? 10.539 21.609 16.75 1 95.56 110 GLY B C 1
ATOM 4595 O O . GLY B 1 110 ? 10.383 20.797 17.672 1 95.56 110 GLY B O 1
ATOM 4596 N N . ILE B 1 111 ? 10.438 21.328 15.414 1 97.19 111 ILE B N 1
ATOM 4597 C CA . ILE B 1 111 ? 10.188 19.984 14.891 1 97.19 111 ILE B CA 1
ATOM 4598 C C . ILE B 1 111 ? 11.094 19.734 13.688 1 97.19 111 ILE B C 1
ATOM 4600 O O . ILE B 1 111 ? 11.281 20.609 12.844 1 97.19 111 ILE B O 1
ATOM 4604 N N . PHE B 1 112 ? 11.672 18.484 13.656 1 98.62 112 PHE B N 1
ATOM 4605 C CA . PHE B 1 112 ? 12.25 17.922 12.445 1 98.62 112 PHE B CA 1
ATOM 4606 C C . PHE B 1 112 ? 11.375 16.781 11.914 1 98.62 112 PHE B C 1
ATOM 4608 O O . PHE B 1 112 ? 11.273 15.727 12.539 1 98.62 112 PHE B O 1
ATOM 4615 N N . ASP B 1 113 ? 10.758 17 10.773 1 98.75 113 ASP B N 1
ATOM 4616 C CA . ASP B 1 113 ? 9.984 15.953 10.109 1 98.75 113 ASP B CA 1
ATOM 4617 C C . ASP B 1 113 ? 10.625 15.547 8.789 1 98.75 113 ASP B C 1
ATOM 4619 O O . ASP B 1 113 ? 11.188 16.391 8.07 1 98.75 113 ASP B O 1
ATOM 4623 N N . ASP B 1 114 ? 10.594 14.242 8.492 1 98.69 114 ASP B N 1
ATOM 4624 C CA . ASP B 1 114 ? 10.914 13.875 7.109 1 98.69 114 ASP B CA 1
ATOM 4625 C C . ASP B 1 114 ? 9.789 14.305 6.164 1 98.69 114 ASP B C 1
ATOM 4627 O O . ASP B 1 114 ? 8.812 14.93 6.586 1 98.69 114 ASP B O 1
ATOM 4631 N N . PHE B 1 115 ? 9.898 14.102 4.906 1 98.62 115 PHE B N 1
ATOM 4632 C CA . PHE B 1 115 ? 8.969 14.695 3.949 1 98.62 115 PHE B CA 1
ATOM 4633 C C . PHE B 1 115 ? 7.719 13.836 3.801 1 98.62 115 PHE B C 1
ATOM 4635 O O . PHE B 1 115 ? 6.855 14.125 2.973 1 98.62 115 PHE B O 1
ATOM 4642 N N . TRP B 1 116 ? 7.535 12.789 4.551 1 98.44 116 TRP B N 1
ATOM 4643 C CA . TRP B 1 116 ? 6.246 12.148 4.82 1 98.44 116 TRP B CA 1
ATOM 4644 C C . TRP B 1 116 ? 5.645 12.672 6.121 1 98.44 116 TRP B C 1
ATOM 4646 O O . TRP B 1 116 ? 4.641 12.133 6.602 1 98.44 116 TRP B O 1
ATOM 4656 N N . GLN B 1 117 ? 6.312 13.68 6.699 1 98.25 117 GLN B N 1
ATOM 4657 C CA . GLN B 1 117 ? 5.938 14.383 7.922 1 98.25 117 GLN B CA 1
ATOM 4658 C C . GLN B 1 117 ? 5.926 13.438 9.117 1 98.25 117 GLN B C 1
ATOM 4660 O O . GLN B 1 117 ? 5.02 13.492 9.953 1 98.25 117 GLN B O 1
ATOM 4665 N N . ARG B 1 118 ? 6.855 12.555 9.141 1 98.12 118 ARG B N 1
ATOM 4666 C CA . ARG B 1 118 ? 7.199 11.727 10.297 1 98.12 118 ARG B CA 1
ATOM 4667 C C . ARG B 1 118 ? 8.32 12.359 11.109 1 98.12 118 ARG B C 1
ATOM 4669 O O . ARG B 1 118 ? 9.336 12.789 10.555 1 98.12 118 ARG B O 1
ATOM 4676 N N . PRO B 1 119 ? 8.094 12.43 12.414 1 98.31 119 PRO B N 1
ATOM 4677 C CA . PRO B 1 119 ? 9.227 12.914 13.203 1 98.31 119 PRO B CA 1
ATOM 4678 C C . PRO B 1 119 ? 10.484 12.062 13.031 1 98.31 119 PRO B C 1
ATOM 4680 O O . PRO B 1 119 ? 10.43 10.844 13.211 1 98.31 119 PRO B O 1
ATOM 4683 N N . ILE B 1 120 ? 11.609 12.703 12.672 1 98.25 120 ILE B N 1
ATOM 4684 C CA . ILE B 1 120 ? 12.805 11.922 12.375 1 98.25 120 ILE B CA 1
ATOM 4685 C C . ILE B 1 120 ? 13.391 11.367 13.672 1 98.25 120 ILE B C 1
ATOM 4687 O O . ILE B 1 120 ? 13.273 11.992 14.727 1 98.25 120 ILE B O 1
ATOM 4691 N N . VAL B 1 121 ? 14.023 10.211 13.633 1 97.75 121 VAL B N 1
ATOM 4692 C CA . VAL B 1 121 ? 14.461 9.469 14.805 1 97.75 121 VAL B CA 1
ATOM 4693 C C . VAL B 1 121 ? 15.812 10.008 15.281 1 97.75 121 VAL B C 1
ATOM 4695 O O . VAL B 1 121 ? 16.734 10.164 14.484 1 97.75 121 VAL B O 1
ATOM 4698 N N . GLY B 1 122 ? 15.852 10.352 16.562 1 97.75 122 GLY B N 1
ATOM 4699 C CA . GLY B 1 122 ? 17.062 10.812 17.219 1 97.75 122 GLY B CA 1
ATOM 4700 C C . GLY B 1 122 ? 17.672 9.781 18.156 1 97.75 122 GLY B C 1
ATOM 4701 O O . GLY B 1 122 ? 17.5 8.578 17.953 1 97.75 122 GLY B O 1
ATOM 4702 N N . PRO B 1 123 ? 18.516 10.203 19.031 1 97 123 PRO B N 1
ATOM 4703 C CA . PRO B 1 123 ? 19.188 9.266 19.938 1 97 123 PRO B CA 1
ATOM 4704 C C . PRO B 1 123 ? 18.25 8.688 21 1 97 123 PRO B C 1
ATOM 4706 O O . PRO B 1 123 ? 17.219 9.273 21.297 1 97 123 PRO B O 1
ATOM 4709 N N . THR B 1 124 ? 18.594 7.512 21.422 1 97.25 124 THR B N 1
ATOM 4710 C CA . THR B 1 124 ? 17.984 6.957 22.641 1 97.25 124 THR B CA 1
ATOM 4711 C C . THR B 1 124 ? 18.797 7.352 23.875 1 97.25 124 THR B C 1
ATOM 4713 O O . THR B 1 124 ? 19.984 7.035 23.969 1 97.25 124 THR B O 1
ATOM 4716 N N . ILE B 1 125 ? 18.219 8.133 24.719 1 96.06 125 ILE B N 1
ATOM 4717 C CA . ILE B 1 125 ? 18.828 8.602 25.953 1 96.06 125 ILE B CA 1
ATOM 4718 C C . ILE B 1 125 ? 18.016 8.094 27.141 1 96.06 125 ILE B C 1
ATOM 4720 O O . ILE B 1 125 ? 16.828 8.375 27.266 1 96.06 125 ILE B O 1
ATOM 4724 N N . GLU B 1 126 ? 18.688 7.328 28.047 1 94.88 126 GLU B N 1
ATOM 4725 C CA . GLU B 1 126 ? 18.047 6.773 29.25 1 94.88 126 GLU B CA 1
ATOM 4726 C C . GLU B 1 126 ? 16.781 6.004 28.891 1 94.88 126 GLU B C 1
ATOM 4728 O O . GLU B 1 126 ? 15.727 6.23 29.484 1 94.88 126 GLU B O 1
ATOM 4733 N N . GLY B 1 127 ? 16.859 5.32 27.859 1 94.75 127 GLY B N 1
ATOM 4734 C CA . GLY B 1 127 ? 15.797 4.398 27.484 1 94.75 127 GLY B CA 1
ATOM 4735 C C . GLY B 1 127 ? 14.711 5.047 26.641 1 94.75 127 GLY B C 1
ATOM 4736 O O . GLY B 1 127 ? 13.773 4.375 26.203 1 94.75 127 GLY B O 1
ATOM 4737 N N . HIS B 1 128 ? 14.82 6.336 26.391 1 94.19 128 HIS B N 1
ATOM 4738 C CA . HIS B 1 128 ? 13.828 7.043 25.578 1 94.19 128 HIS B CA 1
ATOM 4739 C C . HIS B 1 128 ? 14.422 7.473 24.234 1 94.19 128 HIS B C 1
ATOM 4741 O O . HIS B 1 128 ? 15.453 8.156 24.203 1 94.19 128 HIS B O 1
ATOM 4747 N N . THR B 1 129 ? 13.781 6.988 23.188 1 96.56 129 THR B N 1
ATOM 4748 C CA . THR B 1 129 ? 14.188 7.414 21.859 1 96.56 129 THR B CA 1
ATOM 4749 C C . THR B 1 129 ? 13.492 8.719 21.469 1 96.56 129 THR B C 1
ATOM 4751 O O . THR B 1 129 ? 12.266 8.773 21.406 1 96.56 129 THR B O 1
ATOM 4754 N N . TRP B 1 130 ? 14.242 9.703 21.219 1 96.62 130 TRP B N 1
ATOM 4755 C CA . TRP B 1 130 ? 13.719 11.008 20.859 1 96.62 130 TRP B CA 1
ATOM 4756 C C . TRP B 1 130 ? 13.383 11.062 19.359 1 96.62 130 TRP B C 1
ATOM 4758 O O . TRP B 1 130 ? 14.055 10.414 18.547 1 96.62 130 TRP B O 1
ATOM 4768 N N . LYS B 1 131 ? 12.305 11.82 19.094 1 96.62 131 LYS B N 1
ATOM 4769 C CA . LYS B 1 131 ? 11.867 11.906 17.703 1 96.62 131 LYS B CA 1
ATOM 4770 C C . LYS B 1 131 ? 11.477 13.336 17.344 1 96.62 131 LYS B C 1
ATOM 4772 O O . LYS B 1 131 ? 10.383 13.797 17.688 1 96.62 131 LYS B O 1
ATOM 4777 N N . GLY B 1 132 ? 12.195 14.008 16.656 1 96.25 132 GLY B N 1
ATOM 4778 C CA . GLY B 1 132 ? 11.914 15.195 15.867 1 96.25 132 GLY B CA 1
ATOM 4779 C C . GLY B 1 132 ? 11.758 16.453 16.703 1 96.25 132 GLY B C 1
ATOM 4780 O O . GLY B 1 132 ? 11.953 17.562 16.219 1 96.25 132 GLY B O 1
ATOM 4781 N N . ASP B 1 133 ? 11.383 16.359 18 1 94.81 133 ASP B N 1
ATOM 4782 C CA . ASP B 1 133 ? 11.094 17.531 18.812 1 94.81 133 ASP B CA 1
ATOM 4783 C C . ASP B 1 133 ? 12.383 18.266 19.219 1 94.81 133 ASP B C 1
ATOM 4785 O O . ASP B 1 133 ? 13.391 17.625 19.531 1 94.81 133 ASP B O 1
ATOM 4789 N N . VAL B 1 134 ? 12.359 19.531 19.156 1 96 134 VAL B N 1
ATOM 4790 C CA . VAL B 1 134 ? 13.383 20.469 19.625 1 96 134 VAL B CA 1
ATOM 4791 C C . VAL B 1 134 ? 12.781 21.406 20.672 1 96 134 VAL B C 1
ATOM 4793 O O . VAL B 1 134 ? 11.617 21.781 20.578 1 96 134 VAL B O 1
ATOM 4796 N N . GLY B 1 135 ? 13.586 21.812 21.641 1 93.81 135 GLY B N 1
ATOM 4797 C CA . GLY B 1 135 ? 13.078 22.672 22.703 1 93.81 135 GLY B CA 1
ATOM 4798 C C . GLY B 1 135 ? 12.586 21.891 23.906 1 93.81 135 GLY B C 1
ATOM 4799 O O . GLY B 1 135 ? 13.141 20.844 24.25 1 93.81 135 GLY B O 1
ATOM 4800 N N . LEU B 1 136 ? 11.594 22.359 24.594 1 87.12 136 LEU B N 1
ATOM 4801 C CA . LEU B 1 136 ? 11.133 21.812 25.859 1 87.12 136 LEU B CA 1
ATOM 4802 C C . LEU B 1 136 ? 10.773 20.328 25.719 1 87.12 136 LEU B C 1
ATOM 4804 O O . LEU B 1 136 ? 11 19.547 26.625 1 87.12 136 LEU B O 1
ATOM 4808 N N . ALA B 1 137 ? 10.203 20.031 24.562 1 88.19 137 ALA B N 1
ATOM 4809 C CA . ALA B 1 137 ? 9.766 18.656 24.328 1 88.19 137 ALA B CA 1
ATOM 4810 C C . ALA B 1 137 ? 10.891 17.812 23.734 1 88.19 137 ALA B C 1
ATOM 4812 O O . ALA B 1 137 ? 10.727 16.609 23.516 1 88.19 137 ALA B O 1
ATOM 4813 N N . GLY B 1 138 ? 12.023 18.438 23.469 1 92.75 138 GLY B N 1
ATOM 4814 C CA . GLY B 1 138 ? 13.148 17.719 22.875 1 92.75 138 GLY B CA 1
ATOM 4815 C C . GLY B 1 138 ? 14.227 17.359 23.891 1 92.75 138 GLY B C 1
ATOM 4816 O O . GLY B 1 138 ? 14.094 17.656 25.078 1 92.75 138 GLY B O 1
ATOM 4817 N N . PRO B 1 139 ? 15.219 16.719 23.406 1 95.38 139 PRO B N 1
ATOM 4818 C CA . PRO B 1 139 ? 16.297 16.297 24.297 1 95.38 139 PRO B CA 1
ATOM 4819 C C . PRO B 1 139 ? 17.078 17.469 24.875 1 95.38 139 PRO B C 1
ATOM 4821 O O . PRO B 1 139 ? 17.797 17.328 25.875 1 95.38 139 PRO B O 1
ATOM 4824 N N . ASP B 1 140 ? 17.047 18.641 24.234 1 95.62 140 ASP B N 1
ATOM 4825 C CA . ASP B 1 140 ? 17.781 19.812 24.703 1 95.62 140 ASP B CA 1
ATOM 4826 C C . ASP B 1 140 ? 17.031 20.5 25.844 1 95.62 140 ASP B C 1
ATOM 4828 O O . ASP B 1 140 ? 17.594 21.375 26.516 1 95.62 140 ASP B O 1
ATOM 4832 N N . ALA B 1 141 ? 15.75 20.172 26 1 93.12 141 ALA B N 1
ATOM 4833 C CA . ALA B 1 141 ? 14.945 20.656 27.125 1 93.12 141 ALA B CA 1
ATOM 4834 C C . ALA B 1 141 ? 14.906 22.188 27.156 1 93.12 141 ALA B C 1
ATOM 4836 O O . ALA B 1 141 ? 14.945 22.781 28.219 1 93.12 141 ALA B O 1
ATOM 4837 N N . GLY B 1 142 ? 14.992 22.766 26.062 1 93.44 142 GLY B N 1
ATOM 4838 C CA . GLY B 1 142 ? 14.828 24.203 25.953 1 93.44 142 GLY B CA 1
ATOM 4839 C C . GLY B 1 142 ? 16.141 24.953 26.016 1 93.44 142 GLY B C 1
ATOM 4840 O O . GLY B 1 142 ? 16.172 26.172 25.812 1 93.44 142 GLY B O 1
ATOM 4841 N N . SER B 1 143 ? 17.25 24.297 26.156 1 96.69 143 SER B N 1
ATOM 4842 C CA . SER B 1 143 ? 18.547 24.969 26.344 1 96.69 143 SER B CA 1
ATOM 4843 C C . SER B 1 143 ? 19.234 25.219 25.016 1 96.69 143 SER B C 1
ATOM 4845 O O . SER B 1 143 ? 20.312 25.844 24.984 1 96.69 143 SER B O 1
ATOM 4847 N N . GLY B 1 144 ? 18.594 24.797 23.969 1 97.25 144 GLY B N 1
ATOM 4848 C CA . GLY B 1 144 ? 19.312 24.812 22.703 1 97.25 144 GLY B CA 1
ATOM 4849 C C . GLY B 1 144 ? 20.344 23.703 22.594 1 97.25 144 GLY B C 1
ATOM 4850 O O . GLY B 1 144 ? 20.797 23.172 23.594 1 97.25 144 GLY B O 1
ATOM 4851 N N . ALA B 1 145 ? 20.609 23.375 21.406 1 98.19 145 ALA B N 1
ATOM 4852 C CA . ALA B 1 145 ? 21.578 22.312 21.172 1 98.19 145 ALA B CA 1
ATOM 4853 C C . ALA B 1 145 ? 21.953 22.219 19.703 1 98.19 145 ALA B C 1
ATOM 4855 O O . ALA B 1 145 ? 21.375 22.922 18.859 1 98.19 145 ALA B O 1
ATOM 4856 N N . THR B 1 146 ? 22.953 21.453 19.5 1 98.38 146 THR B N 1
ATOM 4857 C CA . THR B 1 146 ? 23.359 21.109 18.141 1 98.38 146 THR B CA 1
ATOM 4858 C C . THR B 1 146 ? 22.734 19.797 17.688 1 98.38 146 THR B C 1
ATOM 4860 O O . THR B 1 146 ? 22.812 18.797 18.406 1 98.38 146 THR B O 1
ATOM 4863 N N . TYR B 1 147 ? 22.109 19.828 16.562 1 98.69 147 TYR B N 1
ATOM 4864 C CA . TYR B 1 147 ? 21.516 18.656 15.938 1 98.69 147 TYR B CA 1
ATOM 4865 C C . TYR B 1 147 ? 22.234 18.312 14.633 1 98.69 147 TYR B C 1
ATOM 4867 O O . TYR B 1 147 ? 22.562 19.219 13.859 1 98.69 147 TYR B O 1
ATOM 4875 N N . VAL B 1 148 ? 22.547 17.047 14.422 1 98.69 148 VAL B N 1
ATOM 4876 C CA . VAL B 1 148 ? 23.125 16.578 13.164 1 98.69 148 VAL B CA 1
ATOM 4877 C C . VAL B 1 148 ? 22.109 15.695 12.438 1 98.69 148 VAL B C 1
ATOM 4879 O O . VAL B 1 148 ? 21.641 14.703 12.992 1 98.69 148 VAL B O 1
ATOM 4882 N N . LEU B 1 149 ? 21.75 16.047 11.203 1 98.69 149 LEU B N 1
ATOM 4883 C CA . LEU B 1 149 ? 20.766 15.336 10.406 1 98.69 149 LEU B CA 1
ATOM 4884 C C . LEU B 1 149 ? 21.422 14.477 9.344 1 98.69 149 LEU B C 1
ATOM 4886 O O . LEU B 1 149 ? 22.188 14.977 8.523 1 98.69 149 LEU B O 1
ATOM 4890 N N . LEU B 1 150 ? 21.141 13.242 9.352 1 98.44 150 LEU B N 1
ATOM 4891 C CA . LEU B 1 150 ? 21.719 12.289 8.414 1 98.44 150 LEU B CA 1
ATOM 4892 C C . LEU B 1 150 ? 20.688 11.828 7.395 1 98.44 150 LEU B C 1
ATOM 4894 O O . LEU B 1 150 ? 19.516 11.617 7.746 1 98.44 150 LEU B O 1
ATOM 4898 N N . PRO B 1 151 ? 21.094 11.703 6.113 1 97.5 151 PRO B N 1
ATOM 4899 C CA . PRO B 1 151 ? 20.203 11.242 5.055 1 97.5 151 PRO B CA 1
ATOM 4900 C C . PRO B 1 151 ? 19.953 9.734 5.113 1 97.5 151 PRO B C 1
ATOM 4902 O O . PRO B 1 151 ? 20.594 9.031 5.895 1 97.5 151 PRO B O 1
ATOM 4905 N N . PRO B 1 152 ? 18.969 9.312 4.312 1 96.56 152 PRO B N 1
ATOM 4906 C CA . PRO B 1 152 ? 18.766 7.863 4.227 1 96.56 152 PRO B CA 1
ATOM 4907 C C . PRO B 1 152 ? 20.031 7.129 3.76 1 96.56 152 PRO B C 1
ATOM 4909 O O . PRO B 1 152 ? 20.703 7.582 2.836 1 96.56 152 PRO B O 1
ATOM 4912 N N . GLY B 1 153 ? 20.312 6.051 4.457 1 92.19 153 GLY B N 1
ATOM 4913 C CA . GLY B 1 153 ? 21.391 5.184 4.023 1 92.19 153 GLY B CA 1
ATOM 4914 C C . GLY B 1 153 ? 22.766 5.746 4.328 1 92.19 153 GLY B C 1
ATOM 4915 O O . GLY B 1 153 ? 23.766 5.289 3.771 1 92.19 153 GLY B O 1
ATOM 4916 N N . TYR B 1 154 ? 22.828 6.766 5.125 1 95.31 154 TYR B N 1
ATOM 4917 C CA . TYR B 1 154 ? 24.125 7.344 5.469 1 95.31 154 TYR B CA 1
ATOM 4918 C C . TYR B 1 154 ? 25.094 6.266 5.93 1 95.31 154 TYR B C 1
ATOM 4920 O O . TYR B 1 154 ? 24.797 5.508 6.859 1 95.31 154 TYR B O 1
ATOM 4928 N N . SER B 1 155 ? 26.234 6.164 5.328 1 92.81 155 SER B N 1
ATOM 4929 C CA . SER B 1 155 ? 27.25 5.148 5.633 1 92.81 155 SER B CA 1
ATOM 4930 C C . SER B 1 155 ? 28.562 5.789 6.055 1 92.81 155 SER B C 1
ATOM 4932 O O . SER B 1 155 ? 29.594 5.105 6.156 1 92.81 155 SER B O 1
ATOM 4934 N N . GLY B 1 156 ? 28.609 7.086 6.227 1 93.38 156 GLY B N 1
ATOM 4935 C CA . GLY B 1 156 ? 29.812 7.781 6.668 1 93.38 156 GLY B CA 1
ATOM 4936 C C . GLY B 1 156 ? 30.094 7.602 8.148 1 93.38 156 GLY B C 1
ATOM 4937 O O . GLY B 1 156 ? 29.391 6.859 8.836 1 93.38 156 GLY B O 1
ATOM 4938 N N . PRO B 1 157 ? 31.141 8.211 8.547 1 93.88 157 PRO B N 1
ATOM 4939 C CA . PRO B 1 157 ? 31.469 8.148 9.977 1 93.88 157 PRO B CA 1
ATOM 4940 C C . PRO B 1 157 ? 30.391 8.773 10.859 1 93.88 157 PRO B C 1
ATOM 4942 O O . PRO B 1 157 ? 29.797 9.789 10.484 1 93.88 157 PRO B O 1
ATOM 4945 N N . GLU B 1 158 ? 30.203 8.172 11.898 1 93.12 158 GLU B N 1
ATOM 4946 C CA . GLU B 1 158 ? 29.25 8.742 12.859 1 93.12 158 GLU B CA 1
ATOM 4947 C C . GLU B 1 158 ? 29.75 10.094 13.375 1 93.12 158 GLU B C 1
ATOM 4949 O O . GLU B 1 158 ? 30.922 10.219 13.773 1 93.12 158 GLU B O 1
ATOM 4954 N N . PRO B 1 159 ? 28.906 11.07 13.289 1 95.44 159 PRO B N 1
ATOM 4955 C CA . PRO B 1 159 ? 29.312 12.359 13.852 1 95.44 159 PRO B CA 1
ATOM 4956 C C . PRO B 1 159 ? 29.703 12.266 15.328 1 95.44 159 PRO B C 1
ATOM 4958 O O . PRO B 1 159 ? 29.094 11.508 16.078 1 95.44 159 PRO B O 1
ATOM 4961 N N . ALA B 1 160 ? 30.656 13.125 15.82 1 92.94 160 ALA B N 1
ATOM 4962 C CA . ALA B 1 160 ? 31.234 13.039 17.156 1 92.94 160 ALA B CA 1
ATOM 4963 C C . ALA B 1 160 ? 30.438 13.867 18.156 1 92.94 160 ALA B C 1
ATOM 4965 O O . ALA B 1 160 ? 30.484 13.609 19.359 1 92.94 160 ALA B O 1
ATOM 4966 N N . GLU B 1 161 ? 29.812 14.789 17.656 1 93.12 161 GLU B N 1
ATOM 4967 C CA . GLU B 1 161 ? 29.125 15.719 18.547 1 93.12 161 GLU B CA 1
ATOM 4968 C C . GLU B 1 161 ? 27.719 16.016 18.031 1 93.12 161 GLU B C 1
ATOM 4970 O O . GLU B 1 161 ? 27.391 15.758 16.875 1 93.12 161 GLU B O 1
ATOM 4975 N N . GLY B 1 162 ? 26.797 16.469 19.062 1 96.81 162 GLY B N 1
ATOM 4976 C CA . GLY B 1 162 ? 25.438 16.828 18.734 1 96.81 162 GLY B CA 1
ATOM 4977 C C . GLY B 1 162 ? 24.469 15.672 18.844 1 96.81 162 GLY B C 1
ATOM 4978 O O . GLY B 1 162 ? 24.875 14.523 19 1 96.81 162 GLY B O 1
ATOM 4979 N N . TYR B 1 163 ? 23.156 15.969 18.906 1 98.31 163 TYR B N 1
ATOM 4980 C CA . TYR B 1 163 ? 22.125 14.945 18.797 1 98.31 163 TYR B CA 1
ATOM 4981 C C . TYR B 1 163 ? 21.969 14.477 17.344 1 98.31 163 TYR B C 1
ATOM 4983 O O . TYR B 1 163 ? 21.594 15.258 16.469 1 98.31 163 TYR B O 1
ATOM 4991 N N . ILE B 1 164 ? 22.281 13.234 17.141 1 98.19 164 ILE B N 1
ATOM 4992 C CA . ILE B 1 164 ? 22.266 12.695 15.781 1 98.19 164 ILE B CA 1
ATOM 4993 C C . ILE B 1 164 ? 20.859 12.211 15.438 1 98.19 164 ILE B C 1
ATOM 4995 O O . ILE B 1 164 ? 20.281 11.391 16.156 1 98.19 164 ILE B O 1
ATOM 4999 N N . TYR B 1 165 ? 20.297 12.773 14.398 1 98.38 165 TYR B N 1
ATOM 5000 C CA . TYR B 1 165 ? 18.984 12.383 13.891 1 98.38 165 TYR B CA 1
ATOM 5001 C C . TYR B 1 165 ? 19.094 11.805 12.484 1 98.38 165 TYR B C 1
ATOM 5003 O O . TYR B 1 165 ? 19.906 12.266 11.68 1 98.38 165 TYR B O 1
ATOM 5011 N N . ARG B 1 166 ? 18.328 10.828 12.227 1 97.94 166 ARG B N 1
ATOM 5012 C CA . ARG B 1 166 ? 18.344 10.133 10.945 1 97.94 166 ARG B CA 1
ATOM 5013 C C . ARG B 1 166 ? 17 10.242 10.227 1 97.94 166 ARG B C 1
ATOM 5015 O O . ARG B 1 166 ? 15.961 9.938 10.812 1 97.94 166 ARG B O 1
ATOM 5022 N N . SER B 1 167 ? 17.078 10.672 9.008 1 98.19 167 SER B N 1
ATOM 5023 C CA . SER B 1 167 ? 15.875 10.852 8.211 1 98.19 167 SER B CA 1
ATOM 5024 C C . SER B 1 167 ? 15.656 9.68 7.258 1 98.19 167 SER B C 1
ATOM 5026 O O . SER B 1 167 ? 16.625 9.094 6.758 1 98.19 167 SER B O 1
ATOM 5028 N N . ARG B 1 168 ? 14.383 9.391 6.977 1 97.56 168 ARG B N 1
ATOM 5029 C CA . ARG B 1 168 ? 14.039 8.375 5.984 1 97.56 168 ARG B CA 1
ATOM 5030 C C . ARG B 1 168 ? 13.844 9 4.609 1 97.56 168 ARG B C 1
ATOM 5032 O O . ARG B 1 168 ? 13.68 8.289 3.615 1 97.56 168 ARG B O 1
ATOM 5039 N N . THR B 1 169 ? 13.844 10.336 4.492 1 98.56 169 THR B N 1
ATOM 5040 C CA . THR B 1 169 ? 13.812 11.055 3.225 1 98.56 169 THR B CA 1
ATOM 5041 C C . THR B 1 169 ? 15.023 11.969 3.09 1 98.56 169 THR B C 1
ATOM 5043 O O . THR B 1 169 ? 15.688 12.281 4.082 1 98.56 169 THR B O 1
ATOM 5046 N N . ASN B 1 170 ? 15.289 12.359 1.864 1 98.56 170 ASN B N 1
ATOM 5047 C CA . ASN B 1 170 ? 16.375 13.312 1.609 1 98.56 170 ASN B CA 1
ATOM 5048 C C . ASN B 1 170 ? 16.047 14.695 2.172 1 98.56 170 ASN B C 1
ATOM 5050 O O . ASN B 1 170 ? 16.906 15.359 2.74 1 98.56 170 ASN B O 1
ATOM 5054 N N . ASN B 1 171 ? 14.836 15.102 1.993 1 98.69 171 ASN B N 1
ATOM 5055 C CA . ASN B 1 171 ? 14.414 16.406 2.488 1 98.69 171 ASN B CA 1
ATOM 5056 C C . ASN B 1 171 ? 13.875 16.328 3.912 1 98.69 171 ASN B C 1
ATOM 5058 O O . ASN B 1 171 ? 13.172 15.367 4.254 1 98.69 171 ASN B O 1
ATOM 5062 N N . VAL B 1 172 ? 14.227 17.281 4.73 1 98.81 172 VAL B N 1
ATOM 5063 C CA . VAL B 1 172 ? 13.773 17.375 6.113 1 98.81 172 VAL B CA 1
ATOM 5064 C C . VAL B 1 172 ? 13.141 18.75 6.355 1 98.81 172 VAL B C 1
ATOM 5066 O O . VAL B 1 172 ? 13.695 19.766 5.953 1 98.81 172 VAL B O 1
ATOM 5069 N N . PHE B 1 173 ? 11.969 18.734 6.906 1 98.88 173 PHE B N 1
ATOM 5070 C CA . PHE B 1 173 ? 11.266 19.953 7.277 1 98.88 173 PHE B CA 1
ATOM 5071 C C . PHE B 1 173 ? 11.766 20.469 8.625 1 98.88 173 PHE B C 1
ATOM 5073 O O . PHE B 1 173 ? 11.758 19.734 9.617 1 98.88 173 PHE B O 1
ATOM 5080 N N . LEU B 1 174 ? 12.266 21.641 8.664 1 98.81 174 LEU B N 1
ATOM 5081 C CA . LEU B 1 174 ? 12.602 22.375 9.883 1 98.81 174 LEU B CA 1
ATOM 5082 C C . LEU B 1 174 ? 11.516 23.375 10.234 1 98.81 174 LEU B C 1
ATOM 5084 O O . LEU B 1 174 ? 11.242 24.297 9.461 1 98.81 174 LEU B O 1
ATOM 5088 N N . PHE B 1 175 ? 10.938 23.234 11.398 1 98.56 175 PHE B N 1
ATOM 5089 C CA . PHE B 1 175 ? 9.844 24.094 11.828 1 98.56 175 PHE B CA 1
ATOM 5090 C C . PHE B 1 175 ? 10.109 24.656 13.211 1 98.56 175 PHE B C 1
ATOM 5092 O O . PHE B 1 175 ? 10.156 23.922 14.195 1 98.56 175 PHE B O 1
ATOM 5099 N N . TRP B 1 176 ? 10.32 25.984 13.344 1 98.12 176 TRP B N 1
ATOM 5100 C CA . TRP B 1 176 ? 10.531 26.672 14.617 1 98.12 176 TRP B CA 1
ATOM 5101 C C . TRP B 1 176 ? 9.289 27.453 15.023 1 98.12 176 TRP B C 1
ATOM 5103 O O . TRP B 1 176 ? 8.617 28.062 14.18 1 98.12 176 TRP B O 1
ATOM 5113 N N . ARG B 1 177 ? 9.008 27.438 16.266 1 96 177 ARG B N 1
ATOM 5114 C CA . ARG B 1 177 ? 8.047 28.297 16.938 1 96 177 ARG B CA 1
ATOM 5115 C C . ARG B 1 177 ? 8.688 29.016 18.125 1 96 177 ARG B C 1
ATOM 5117 O O . ARG B 1 177 ? 9.516 28.438 18.828 1 96 177 ARG B O 1
ATOM 5124 N N . ALA B 1 178 ? 8.453 30.234 18.188 1 95.06 178 ALA B N 1
ATOM 5125 C CA . ALA B 1 178 ? 8.828 31 19.375 1 95.06 178 ALA B CA 1
ATOM 5126 C C . ALA B 1 178 ? 7.621 31.688 19.984 1 95.06 178 ALA B C 1
ATOM 5128 O O . ALA B 1 178 ? 6.871 32.375 19.297 1 95.06 178 ALA B O 1
ATOM 5129 N N . PHE B 1 179 ? 7.48 31.484 21.234 1 88.31 179 PHE B N 1
ATOM 5130 C CA . PHE B 1 179 ? 6.395 32.125 21.984 1 88.31 179 PHE B CA 1
ATOM 5131 C C . PHE B 1 179 ? 6.754 33.562 22.344 1 88.31 179 PHE B C 1
ATOM 5133 O O . PHE B 1 179 ? 7.926 33.875 22.547 1 88.31 179 PHE B O 1
ATOM 5140 N N . PHE B 1 180 ? 5.871 34.375 22.359 1 88.44 180 PHE B N 1
ATOM 5141 C CA . PHE B 1 180 ? 6.059 35.75 22.797 1 88.44 180 PHE B CA 1
ATOM 5142 C C . PHE B 1 180 ? 5.199 36.062 24.016 1 88.44 180 PHE B C 1
ATOM 5144 O O . PHE B 1 180 ? 4.145 35.438 24.203 1 88.44 180 PHE B O 1
ATOM 5151 N N . ALA B 1 181 ? 5.668 36.969 24.844 1 82.19 181 ALA B N 1
ATOM 5152 C CA . ALA B 1 181 ? 4.945 37.344 26.047 1 82.19 181 ALA B CA 1
ATOM 5153 C C . ALA B 1 181 ? 4.031 38.562 25.781 1 82.19 181 ALA B C 1
ATOM 5155 O O . ALA B 1 181 ? 3.037 38.75 26.484 1 82.19 181 ALA B O 1
ATOM 5156 N N . ASP B 1 182 ? 4.434 39.344 24.875 1 84.44 182 ASP B N 1
ATOM 5157 C CA . ASP B 1 182 ? 3.713 40.562 24.516 1 84.44 182 ASP B CA 1
ATOM 5158 C C . ASP B 1 182 ? 3.514 40.656 23 1 84.44 182 ASP B C 1
ATOM 5160 O O . ASP B 1 182 ? 4.48 40.781 22.25 1 84.44 182 ASP B O 1
ATOM 5164 N N . PRO B 1 183 ? 2.197 40.656 22.578 1 86.06 183 PRO B N 1
ATOM 5165 C CA . PRO B 1 183 ? 1.946 40.719 21.141 1 86.06 183 PRO B CA 1
ATOM 5166 C C . PRO B 1 183 ? 2.424 42 20.5 1 86.06 183 PRO B C 1
ATOM 5168 O O . PRO B 1 183 ? 2.561 42.094 19.281 1 86.06 183 PRO B O 1
ATOM 5171 N N . ALA B 1 184 ? 2.695 43 21.312 1 87.81 184 ALA B N 1
ATOM 5172 C CA . ALA B 1 184 ? 3.137 44.312 20.797 1 87.81 184 ALA B CA 1
ATOM 5173 C C . ALA B 1 184 ? 4.645 44.312 20.547 1 87.81 184 ALA B C 1
ATOM 5175 O O . ALA B 1 184 ? 5.16 45.188 19.859 1 87.81 184 ALA B O 1
ATOM 5176 N N . ASP B 1 185 ? 5.293 43.406 21.141 1 93.75 185 ASP B N 1
ATOM 5177 C CA . ASP B 1 185 ? 6.734 43.312 20.953 1 93.75 185 ASP B CA 1
ATOM 5178 C C . ASP B 1 185 ? 7.148 41.875 20.688 1 93.75 185 ASP B C 1
ATOM 5180 O O . ASP B 1 185 ? 7.43 41.125 21.641 1 93.75 185 ASP B O 1
ATOM 5184 N N . LEU B 1 186 ? 7.395 41.531 19.484 1 95.62 186 LEU B N 1
ATOM 5185 C CA . LEU B 1 186 ? 7.738 40.188 19.078 1 95.62 186 LEU B CA 1
ATOM 5186 C C . LEU B 1 186 ? 9.242 40.031 18.891 1 95.62 186 LEU B C 1
ATOM 5188 O O . LEU B 1 186 ? 9.727 38.938 18.562 1 95.62 186 LEU B O 1
ATOM 5192 N N . SER B 1 187 ? 10.023 41.062 19.141 1 96.81 187 SER B N 1
ATOM 5193 C CA . SER B 1 187 ? 11.445 41.094 18.828 1 96.81 187 SER B CA 1
ATOM 5194 C C . SER B 1 187 ? 12.203 40 19.578 1 96.81 187 SER B C 1
ATOM 5196 O O . SER B 1 187 ? 13.086 39.344 19.016 1 96.81 187 SER B O 1
ATOM 5198 N N . PRO B 1 188 ? 11.836 39.812 20.844 1 96.06 188 PRO B N 1
ATOM 5199 C CA . PRO B 1 188 ? 12.578 38.75 21.531 1 96.06 188 PRO B CA 1
ATOM 5200 C C . PRO B 1 188 ? 12.391 37.375 20.875 1 96.06 188 PRO B C 1
ATOM 5202 O O . PRO B 1 188 ? 13.352 36.625 20.766 1 96.06 188 PRO B O 1
ATOM 5205 N N . ALA B 1 189 ? 11.156 37.062 20.562 1 96.25 189 ALA B N 1
ATOM 5206 C CA . ALA B 1 189 ? 10.867 35.812 19.906 1 96.25 189 ALA B CA 1
ATOM 5207 C C . ALA B 1 189 ? 11.578 35.688 18.547 1 96.25 189 ALA B C 1
ATOM 5209 O O . ALA B 1 189 ? 12.148 34.656 18.219 1 96.25 189 ALA B O 1
ATOM 5210 N N . VAL B 1 190 ? 11.594 36.75 17.766 1 98.19 190 VAL B N 1
ATOM 5211 C CA . VAL B 1 190 ? 12.234 36.781 16.453 1 98.19 190 VAL B CA 1
ATOM 5212 C C . VAL B 1 190 ? 13.742 36.625 16.609 1 98.19 190 VAL B C 1
ATOM 5214 O O . VAL B 1 190 ? 14.367 35.844 15.875 1 98.19 190 VAL B O 1
ATOM 5217 N N . ASN B 1 191 ? 14.289 37.344 17.578 1 97.75 191 ASN B N 1
ATOM 5218 C CA . ASN B 1 191 ? 15.727 37.281 17.812 1 97.75 191 ASN B CA 1
ATOM 5219 C C . ASN B 1 191 ? 16.172 35.875 18.188 1 97.75 191 ASN B C 1
ATOM 5221 O O . ASN B 1 191 ? 17.266 35.438 17.797 1 97.75 191 ASN B O 1
ATOM 5225 N N . ARG B 1 192 ? 15.352 35.188 18.922 1 97.38 192 ARG B N 1
ATOM 5226 C CA . ARG B 1 192 ? 15.672 33.812 19.266 1 97.38 192 ARG B CA 1
ATOM 5227 C C . ARG B 1 192 ? 15.812 32.938 18.016 1 97.38 192 ARG B C 1
ATOM 5229 O O . ARG B 1 192 ? 16.797 32.219 17.859 1 97.38 192 ARG B O 1
ATOM 5236 N N . ILE B 1 193 ? 14.867 33.062 17.109 1 98.5 193 ILE B N 1
ATOM 5237 C CA . ILE B 1 193 ? 14.883 32.281 15.891 1 98.5 193 ILE B CA 1
ATOM 5238 C C . ILE B 1 193 ? 16.078 32.688 15.031 1 98.5 193 ILE B C 1
ATOM 5240 O O . ILE B 1 193 ? 16.75 31.812 14.445 1 98.5 193 ILE B O 1
ATOM 5244 N N . GLU B 1 194 ? 16.438 33.969 15.016 1 98.56 194 GLU B N 1
ATOM 5245 C CA . GLU B 1 194 ? 17.5 34.5 14.156 1 98.56 194 GLU B CA 1
ATOM 5246 C C . GLU B 1 194 ? 18.875 34.062 14.656 1 98.56 194 GLU B C 1
ATOM 5248 O O . GLU B 1 194 ? 19.875 34.219 13.953 1 98.56 194 GLU B O 1
ATOM 5253 N N . SER B 1 195 ? 18.922 33.438 15.773 1 98.31 195 SER B N 1
ATOM 5254 C CA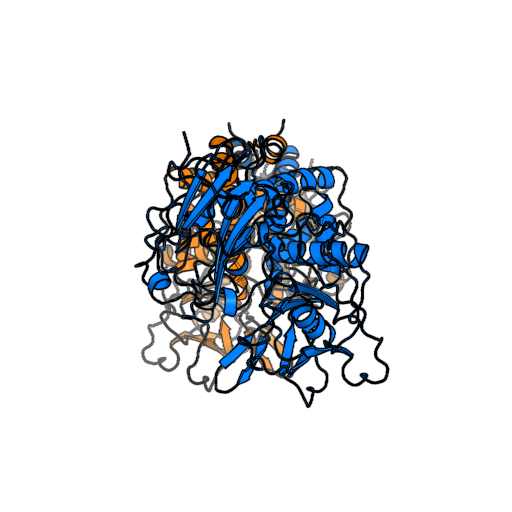 . SER B 1 195 ? 20.172 32.906 16.297 1 98.31 195 SER B CA 1
ATOM 5255 C C . SER B 1 195 ? 20.422 31.5 15.797 1 98.31 195 SER B C 1
ATOM 5257 O O . SER B 1 195 ? 21.453 30.891 16.125 1 98.31 195 SER B O 1
ATOM 5259 N N . THR B 1 196 ? 19.531 30.969 14.984 1 98.69 196 THR B N 1
ATOM 5260 C CA . THR B 1 196 ? 19.703 29.656 14.383 1 98.69 196 THR B CA 1
ATOM 5261 C C . THR B 1 196 ? 20.844 29.656 13.383 1 98.69 196 THR B C 1
ATOM 5263 O O . THR B 1 196 ? 20.984 30.594 12.594 1 98.69 196 THR B O 1
ATOM 5266 N N . VAL B 1 197 ? 21.688 28.625 13.461 1 98.44 197 VAL B N 1
ATOM 5267 C CA . VAL B 1 197 ? 22.766 28.438 12.484 1 98.44 197 VAL B CA 1
ATOM 5268 C C . VAL B 1 197 ? 22.641 27.047 11.859 1 98.44 197 VAL B C 1
ATOM 5270 O O . VAL B 1 197 ? 22.484 26.047 12.562 1 98.44 197 VAL B O 1
ATOM 5273 N N . ILE B 1 198 ? 22.703 27 10.539 1 98.75 198 ILE B N 1
ATOM 5274 C CA . ILE B 1 198 ? 22.656 25.75 9.789 1 98.75 198 ILE B CA 1
ATOM 5275 C C . ILE B 1 198 ? 23.844 25.688 8.828 1 98.75 198 ILE B C 1
ATOM 5277 O O . ILE B 1 198 ? 24.156 26.672 8.148 1 98.75 198 ILE B O 1
ATOM 5281 N N . TYR B 1 199 ? 24.531 24.562 8.797 1 98.31 199 TYR B N 1
ATOM 5282 C CA . TYR B 1 199 ? 25.688 24.406 7.926 1 98.31 199 TYR B CA 1
ATOM 5283 C C . TYR B 1 199 ? 25.984 22.938 7.68 1 98.31 199 TYR B C 1
ATOM 5285 O O . TYR B 1 199 ? 25.531 22.078 8.438 1 98.31 199 TYR B O 1
ATOM 5293 N N . PRO B 1 200 ? 26.703 22.625 6.562 1 97.56 200 PRO B N 1
ATOM 5294 C CA . PRO B 1 200 ? 27.188 21.25 6.387 1 97.56 200 PRO B CA 1
ATOM 5295 C C . PRO B 1 200 ? 28.188 20.828 7.449 1 97.56 200 PRO B C 1
ATOM 5297 O O . PRO B 1 200 ? 29.047 21.625 7.852 1 97.56 200 PRO B O 1
ATOM 5300 N N . LEU B 1 201 ? 28.031 19.609 7.898 1 96.94 201 LEU B N 1
ATOM 5301 C CA . LEU B 1 201 ? 28.906 19.078 8.945 1 96.94 201 LEU B CA 1
ATOM 5302 C C . LEU B 1 201 ? 30.359 19.281 8.578 1 96.94 201 LEU B C 1
ATOM 5304 O O . LEU B 1 201 ? 30.781 18.938 7.473 1 96.94 201 LEU B O 1
ATOM 5308 N N . GLY B 1 202 ? 31.109 19.859 9.484 1 94.56 202 GLY B N 1
ATOM 5309 C CA . GLY B 1 202 ? 32.531 20.078 9.312 1 94.56 202 GLY B CA 1
ATOM 5310 C C . GLY B 1 202 ? 32.844 21.312 8.477 1 94.56 202 GLY B C 1
ATOM 5311 O O . GLY B 1 202 ? 34.031 21.594 8.203 1 94.56 202 GLY B O 1
ATOM 5312 N N . GLN B 1 203 ? 31.891 22.078 8.094 1 96.12 203 GLN B N 1
ATOM 5313 C CA . GLN B 1 203 ? 32.125 23.203 7.188 1 96.12 203 GLN B CA 1
ATOM 5314 C C . GLN B 1 203 ? 31.516 24.5 7.754 1 96.12 203 GLN B C 1
ATOM 5316 O O . GLN B 1 203 ? 30.938 25.297 7.016 1 96.12 203 GLN B O 1
ATOM 5321 N N . LYS B 1 204 ? 31.516 24.641 9.008 1 95.75 204 LYS B N 1
ATOM 5322 C CA . LYS B 1 204 ? 30.891 25.797 9.633 1 95.75 204 LYS B CA 1
ATOM 5323 C C . LYS B 1 204 ? 31.547 27.094 9.148 1 95.75 204 LYS B C 1
ATOM 5325 O O . LYS B 1 204 ? 30.844 28.062 8.836 1 95.75 204 LYS B O 1
ATOM 5330 N N . ASP B 1 205 ? 32.875 27.141 9.023 1 96.06 205 ASP B N 1
ATOM 5331 C CA . ASP B 1 205 ? 33.594 28.344 8.664 1 96.06 205 ASP B CA 1
ATOM 5332 C C . ASP B 1 205 ? 33.281 28.766 7.234 1 96.06 205 ASP B C 1
ATOM 5334 O O . ASP B 1 205 ? 33.281 29.969 6.926 1 96.06 205 ASP B O 1
ATOM 5338 N N . GLY B 1 206 ? 33.031 27.844 6.367 1 95.62 206 GLY B N 1
ATOM 5339 C CA . GLY B 1 206 ? 32.781 28.141 4.969 1 95.62 206 GLY B CA 1
ATOM 5340 C C . GLY B 1 206 ? 31.297 28.141 4.625 1 95.62 206 GLY B C 1
ATOM 5341 O O . GLY B 1 206 ? 30.938 28.25 3.455 1 95.62 206 GLY B O 1
ATOM 5342 N N . ALA B 1 207 ? 30.5 28.047 5.656 1 96.88 207 ALA B N 1
ATOM 5343 C CA . ALA B 1 207 ? 29.062 27.969 5.41 1 96.88 207 ALA B CA 1
ATOM 5344 C C . ALA B 1 207 ? 28.516 29.297 4.91 1 96.88 207 ALA B C 1
ATOM 5346 O O . ALA B 1 207 ? 29.078 30.359 5.195 1 96.88 207 ALA B O 1
ATOM 5347 N N . LEU B 1 208 ? 27.484 29.203 4.078 1 97.38 208 LEU B N 1
ATOM 5348 C CA . LEU B 1 208 ? 26.781 30.422 3.666 1 97.38 208 LEU B CA 1
ATOM 5349 C C . LEU B 1 208 ? 26.188 31.141 4.871 1 97.38 208 LEU B C 1
ATOM 5351 O O . LEU B 1 208 ? 25.688 30.5 5.801 1 97.38 208 LEU B O 1
ATOM 5355 N N . PRO B 1 209 ? 26.266 32.438 4.883 1 97.88 209 PRO B N 1
ATOM 5356 C CA . PRO B 1 209 ? 25.609 33.156 5.98 1 97.88 209 PRO B CA 1
ATOM 5357 C C . PRO B 1 209 ? 24.094 32.938 6.02 1 97.88 209 PRO B C 1
ATOM 5359 O O . PRO B 1 209 ? 23.453 32.906 4.969 1 97.88 209 PRO B O 1
ATOM 5362 N N . MET B 1 210 ? 23.625 32.781 7.203 1 98.69 210 MET B N 1
ATOM 5363 C CA . MET B 1 210 ? 22.188 32.594 7.352 1 98.69 210 MET B CA 1
ATOM 5364 C C . MET B 1 210 ? 21.422 33.812 6.805 1 98.69 210 MET B C 1
ATOM 5366 O O . MET B 1 210 ? 21.875 34.938 6.957 1 98.69 210 MET B O 1
ATOM 5370 N N . GLN B 1 211 ? 20.328 33.531 6.141 1 98.75 211 GLN B N 1
ATOM 5371 C CA . GLN B 1 211 ? 19.359 34.531 5.707 1 98.75 211 GLN B CA 1
ATOM 5372 C C . GLN B 1 211 ? 17.984 34.281 6.348 1 98.75 211 GLN B C 1
ATOM 5374 O O . GLN B 1 211 ? 17.531 33.125 6.418 1 98.75 211 GLN B O 1
ATOM 5379 N N . PHE B 1 212 ? 17.391 35.312 6.809 1 98.75 212 PHE B N 1
ATOM 5380 C CA . PHE B 1 212 ? 16.078 35.25 7.438 1 98.75 212 PHE B CA 1
ATOM 5381 C C . PHE B 1 212 ? 15.078 36.156 6.73 1 98.75 212 PHE B C 1
ATOM 5383 O O . PHE B 1 212 ? 14.648 37.156 7.285 1 98.75 212 PHE B O 1
ATOM 5390 N N . PRO B 1 213 ? 14.633 35.781 5.504 1 98.69 213 PRO B N 1
ATOM 5391 C CA . PRO B 1 213 ? 13.633 36.594 4.809 1 98.69 213 PRO B CA 1
ATOM 5392 C C . PRO B 1 213 ? 12.406 36.875 5.668 1 98.69 213 PRO B C 1
ATOM 5394 O O . PRO B 1 213 ? 11.953 36 6.418 1 98.69 213 PRO B O 1
ATOM 5397 N N . ARG B 1 214 ? 11.883 38.125 5.617 1 97.75 214 ARG B N 1
ATOM 5398 C CA . ARG B 1 214 ? 10.633 38.5 6.266 1 97.75 214 ARG B CA 1
ATOM 5399 C C . ARG B 1 214 ? 9.43 37.906 5.52 1 97.75 214 ARG B C 1
ATOM 5401 O O . ARG B 1 214 ? 9.195 38.25 4.355 1 97.75 214 ARG B O 1
ATOM 5408 N N . ALA B 1 215 ? 8.688 37.125 6.227 1 97.81 215 ALA B N 1
ATOM 5409 C CA . ALA B 1 215 ? 7.594 36.438 5.551 1 97.81 215 ALA B CA 1
ATOM 5410 C C . ALA B 1 215 ? 6.25 37.062 5.887 1 97.81 215 ALA B C 1
ATOM 5412 O O . ALA B 1 215 ? 5.266 36.875 5.168 1 97.81 215 ALA B O 1
ATOM 5413 N N . SER B 1 216 ? 6.184 37.812 6.969 1 95.69 216 SER B N 1
ATOM 5414 C CA . SER B 1 216 ? 4.93 38.438 7.371 1 95.69 216 SER B CA 1
ATOM 5415 C C . SER B 1 216 ? 4.441 39.406 6.305 1 95.69 216 SER B C 1
ATOM 5417 O O . SER B 1 216 ? 5.211 40.25 5.812 1 95.69 216 SER B O 1
ATOM 5419 N N . GLY B 1 217 ? 3.17 39.281 6.012 1 92.88 217 GLY B N 1
ATOM 5420 C CA . GLY B 1 217 ? 2.553 40.188 5.074 1 92.88 217 GLY B CA 1
ATOM 5421 C C . GLY B 1 217 ? 2.855 39.875 3.625 1 92.88 217 GLY B C 1
ATOM 5422 O O . GLY B 1 217 ? 2.443 40.594 2.717 1 92.88 217 GLY B O 1
ATOM 5423 N N . VAL B 1 218 ? 3.553 38.781 3.379 1 95.88 218 VAL B N 1
ATOM 5424 C CA . VAL B 1 218 ? 3.904 38.406 2.02 1 95.88 218 VAL B CA 1
ATOM 5425 C C . VAL B 1 218 ? 2.947 37.312 1.532 1 95.88 218 VAL B C 1
ATOM 5427 O O . VAL B 1 218 ? 2.697 36.344 2.24 1 95.88 218 VAL B O 1
ATOM 5430 N N . GLU B 1 219 ? 2.383 37.562 0.338 1 96.12 219 GLU B N 1
ATOM 5431 C CA . GLU B 1 219 ? 1.538 36.531 -0.254 1 96.12 219 GLU B CA 1
ATOM 5432 C C . GLU B 1 219 ? 2.354 35.281 -0.623 1 96.12 219 GLU B C 1
ATOM 5434 O O . GLU B 1 219 ? 3.334 35.375 -1.366 1 96.12 219 GLU B O 1
ATOM 5439 N N . CYS B 1 220 ? 2.055 34.219 -0.121 1 97.62 220 CYS B N 1
ATOM 5440 C CA . CYS B 1 220 ? 2.734 32.938 -0.354 1 97.62 220 CYS B CA 1
ATOM 5441 C C . CYS B 1 220 ? 1.741 31.781 -0.361 1 97.62 220 CYS B C 1
ATOM 5443 O O . CYS B 1 220 ? 1.014 31.578 0.612 1 97.62 220 CYS B O 1
ATOM 5445 N N . ASN B 1 221 ? 1.641 31.078 -1.498 1 98.5 221 ASN B N 1
ATOM 5446 C CA . ASN B 1 221 ? 0.777 29.906 -1.601 1 98.5 221 ASN B CA 1
ATOM 5447 C C . ASN B 1 221 ? 1.552 28.625 -1.351 1 98.5 221 ASN B C 1
ATOM 5449 O O . ASN B 1 221 ? 2.35 28.203 -2.189 1 98.5 221 ASN B O 1
ATOM 5453 N N . MET B 1 222 ? 1.322 28 -0.255 1 98.69 222 MET B N 1
ATOM 5454 C CA . MET B 1 222 ? 2.02 26.781 0.144 1 98.69 222 MET B CA 1
ATOM 5455 C C . MET B 1 222 ? 1.064 25.594 0.169 1 98.69 222 MET B C 1
ATOM 5457 O O . MET B 1 222 ? 1.291 24.625 0.898 1 98.69 222 MET B O 1
ATOM 5461 N N . LEU B 1 223 ? -0.025 25.641 -0.606 1 98.75 223 LEU B N 1
ATOM 5462 C CA . LEU B 1 223 ? -1.025 24.578 -0.63 1 98.75 223 LEU B CA 1
ATOM 5463 C C . LEU B 1 223 ? -0.741 23.594 -1.754 1 98.75 223 LEU B C 1
ATOM 5465 O O . LEU B 1 223 ? -0.149 23.953 -2.773 1 98.75 223 LEU B O 1
ATOM 5469 N N . PHE B 1 224 ? -1.104 22.344 -1.574 1 98.81 224 PHE B N 1
ATOM 5470 C CA . PHE B 1 224 ? -0.976 21.328 -2.605 1 98.81 224 PHE B CA 1
ATOM 5471 C C . PHE B 1 224 ? -2.119 21.422 -3.607 1 98.81 224 PHE B C 1
ATOM 5473 O O . PHE B 1 224 ? -3.191 21.938 -3.287 1 98.81 224 PHE B O 1
ATOM 5480 N N . PRO B 1 225 ? -1.911 20.875 -4.848 1 98.75 225 PRO B N 1
ATOM 5481 C CA . PRO B 1 225 ? -2.914 21.016 -5.906 1 98.75 225 PRO B CA 1
ATOM 5482 C C . PRO B 1 225 ? -4.152 20.141 -5.656 1 98.75 225 PRO B C 1
ATOM 5484 O O . PRO B 1 225 ? -4.047 19.062 -5.086 1 98.75 225 PRO B O 1
ATOM 5487 N N . GLN B 1 226 ? -5.277 20.656 -6.133 1 98.38 226 GLN B N 1
ATOM 5488 C CA . GLN B 1 226 ? -6.555 19.953 -6.039 1 98.38 226 GLN B CA 1
ATOM 5489 C C . GLN B 1 226 ? -6.93 19.312 -7.371 1 98.38 226 GLN B C 1
ATOM 5491 O O . GLN B 1 226 ? -7.977 18.672 -7.488 1 98.38 226 GLN B O 1
ATOM 5496 N N . ASP B 1 227 ? -6.074 19.5 -8.445 1 98.56 227 ASP B N 1
ATOM 5497 C CA . ASP B 1 227 ? -6.324 18.984 -9.789 1 98.56 227 ASP B CA 1
ATOM 5498 C C . ASP B 1 227 ? -5.156 18.125 -10.266 1 98.56 227 ASP B C 1
ATOM 5500 O O . ASP B 1 227 ? -4.305 17.719 -9.469 1 98.56 227 ASP B O 1
ATOM 5504 N N . GLY B 1 228 ? -5.141 17.797 -11.547 1 98.81 228 GLY B N 1
ATOM 5505 C CA . GLY B 1 228 ? -4.203 16.844 -12.109 1 98.81 228 GLY B CA 1
ATOM 5506 C C . GLY B 1 228 ? -2.754 17.25 -11.945 1 98.81 228 GLY B C 1
ATOM 5507 O O . GLY B 1 228 ? -1.852 16.422 -12 1 98.81 228 GLY B O 1
ATOM 5508 N N . THR B 1 229 ? -2.434 18.547 -11.727 1 98.81 229 THR B N 1
ATOM 5509 C CA . THR B 1 229 ? -1.06 19 -11.539 1 98.81 229 THR B CA 1
ATOM 5510 C C . THR B 1 229 ? -0.464 18.406 -10.266 1 98.81 229 THR B C 1
ATOM 5512 O O . THR B 1 229 ? 0.753 18.438 -10.07 1 98.81 229 THR B O 1
ATOM 5515 N N . TYR B 1 230 ? -1.378 17.859 -9.422 1 98.94 230 TYR B N 1
ATOM 5516 C CA . TYR B 1 230 ? -0.938 17.109 -8.242 1 98.94 230 TYR B CA 1
ATOM 5517 C C . TYR B 1 230 ? 0.049 16.016 -8.625 1 98.94 230 TYR B C 1
ATOM 5519 O O . TYR B 1 230 ? 1.06 15.82 -7.949 1 98.94 230 TYR B O 1
ATOM 5527 N N . PHE B 1 231 ? -0.205 15.305 -9.695 1 98.94 231 PHE B N 1
ATOM 5528 C CA . PHE B 1 231 ? 0.604 14.148 -10.055 1 98.94 231 PHE B CA 1
ATOM 5529 C C . PHE B 1 231 ? 1.946 14.586 -10.633 1 98.94 231 PHE B C 1
ATOM 5531 O O . PHE B 1 231 ? 2.943 13.867 -10.508 1 98.94 231 PHE B O 1
ATOM 5538 N N . GLU B 1 232 ? 2.039 15.805 -11.219 1 98.81 232 GLU B N 1
ATOM 5539 C CA . GLU B 1 232 ? 3.332 16.359 -11.602 1 98.81 232 GLU B CA 1
ATOM 5540 C C . GLU B 1 232 ? 4.188 16.656 -10.375 1 98.81 232 GLU B C 1
ATOM 5542 O O . GLU B 1 232 ? 5.391 16.391 -10.367 1 98.81 232 GLU B O 1
ATOM 5547 N N . MET B 1 233 ? 3.553 17.219 -9.383 1 98.88 233 MET B N 1
ATOM 5548 C CA . MET B 1 233 ? 4.258 17.5 -8.141 1 98.88 233 MET B CA 1
ATOM 5549 C C . MET B 1 233 ? 4.688 16.203 -7.453 1 98.88 233 MET B C 1
ATOM 5551 O O . MET B 1 233 ? 5.805 16.125 -6.941 1 98.88 233 MET B O 1
ATOM 5555 N N . LEU B 1 234 ? 3.801 15.211 -7.426 1 98.94 234 LEU B N 1
ATOM 5556 C CA . LEU B 1 234 ? 4.125 13.906 -6.871 1 98.94 234 LEU B CA 1
ATOM 5557 C C . LEU B 1 234 ? 5.32 13.289 -7.59 1 98.94 234 LEU B C 1
ATOM 5559 O O . LEU B 1 234 ? 6.199 12.703 -6.953 1 98.94 234 LEU B O 1
ATOM 5563 N N . ASP B 1 235 ? 5.367 13.438 -8.898 1 98.94 235 ASP B N 1
ATOM 5564 C CA . ASP B 1 235 ? 6.504 12.93 -9.656 1 98.94 235 ASP B CA 1
ATOM 5565 C C . ASP B 1 235 ? 7.801 13.617 -9.234 1 98.94 235 ASP B C 1
ATOM 5567 O O . ASP B 1 235 ? 8.836 12.969 -9.07 1 98.94 235 ASP B O 1
ATOM 5571 N N . ARG B 1 236 ? 7.781 14.93 -9.031 1 98.75 236 ARG B N 1
ATOM 5572 C CA . ARG B 1 236 ? 8.977 15.648 -8.594 1 98.75 236 ARG B CA 1
ATOM 5573 C C . ARG B 1 236 ? 9.43 15.164 -7.219 1 98.75 236 ARG B C 1
ATOM 5575 O O . ARG B 1 236 ? 10.625 14.992 -6.98 1 98.75 236 ARG B O 1
ATOM 5582 N N . PHE B 1 237 ? 8.484 14.906 -6.383 1 98.75 237 PHE B N 1
ATOM 5583 C CA . PHE B 1 237 ? 8.805 14.344 -5.078 1 98.75 237 PHE B CA 1
ATOM 5584 C C . PHE B 1 237 ? 9.469 12.984 -5.227 1 98.75 237 PHE B C 1
ATOM 5586 O O . PHE B 1 237 ? 10.508 12.727 -4.621 1 98.75 237 PHE B O 1
ATOM 5593 N N . ILE B 1 238 ? 8.859 12.094 -6.031 1 98.75 238 ILE B N 1
ATOM 5594 C CA . ILE B 1 238 ? 9.352 10.734 -6.211 1 98.75 238 ILE B CA 1
ATOM 5595 C C . ILE B 1 238 ? 10.766 10.758 -6.781 1 98.75 238 ILE B C 1
ATOM 5597 O O . ILE B 1 238 ? 11.633 10 -6.344 1 98.75 238 ILE B O 1
ATOM 5601 N N . GLN B 1 239 ? 11.031 11.656 -7.703 1 98.56 239 GLN B N 1
ATOM 5602 C CA . GLN B 1 239 ? 12.352 11.766 -8.312 1 98.56 239 GLN B CA 1
ATOM 5603 C C . GLN B 1 239 ? 13.391 12.25 -7.297 1 98.56 239 GLN B C 1
ATOM 5605 O O . GLN B 1 239 ? 14.555 11.852 -7.348 1 98.56 239 GLN B O 1
ATOM 5610 N N . SER B 1 240 ? 12.984 13.008 -6.32 1 98.25 240 SER B N 1
ATOM 5611 C CA . SER B 1 240 ? 13.906 13.68 -5.414 1 98.25 240 SER B CA 1
ATOM 5612 C C . SER B 1 240 ? 14.242 12.812 -4.211 1 98.25 240 SER B C 1
ATOM 5614 O O . SER B 1 240 ? 15.266 13.008 -3.553 1 98.25 240 SER B O 1
ATOM 5616 N N . GLU B 1 241 ? 13.43 11.844 -3.91 1 98.31 241 GLU B N 1
ATOM 5617 C CA . GLU B 1 241 ? 13.539 11.203 -2.605 1 98.31 241 GLU B CA 1
ATOM 5618 C C . GLU B 1 241 ? 14.078 9.781 -2.732 1 98.31 241 GLU B C 1
ATOM 5620 O O . GLU B 1 241 ? 14.016 9.18 -3.807 1 98.31 241 GLU B O 1
ATOM 5625 N N . ALA B 1 242 ? 14.656 9.312 -1.652 1 97.12 242 ALA B N 1
ATOM 5626 C CA . ALA B 1 242 ? 15.117 7.926 -1.567 1 97.12 242 ALA B CA 1
ATOM 5627 C C . ALA B 1 242 ? 13.938 6.953 -1.617 1 97.12 242 ALA B C 1
ATOM 5629 O O . ALA B 1 242 ? 12.789 7.348 -1.4 1 97.12 242 ALA B O 1
ATOM 5630 N N . VAL B 1 243 ? 14.227 5.754 -1.984 1 97.44 243 VAL B N 1
ATOM 5631 C CA . VAL B 1 243 ? 13.211 4.707 -2.012 1 97.44 243 VAL B CA 1
ATOM 5632 C C . VAL B 1 243 ? 13.094 4.066 -0.631 1 97.44 243 VAL B C 1
ATOM 5634 O O . VAL B 1 243 ? 14.031 3.43 -0.153 1 97.44 243 VAL B O 1
ATOM 5637 N N . ASP B 1 244 ? 12.016 4.309 0.023 1 96.25 244 ASP B N 1
ATOM 5638 C CA . ASP B 1 244 ? 11.703 3.627 1.275 1 96.25 244 ASP B CA 1
ATOM 5639 C C . ASP B 1 244 ? 11.125 2.236 1.016 1 96.25 244 ASP B C 1
ATOM 5641 O O . ASP B 1 244 ? 10.094 2.104 0.357 1 96.25 244 ASP B O 1
ATOM 5645 N N . PRO B 1 245 ? 11.688 1.126 1.557 1 94.81 245 PRO B N 1
ATOM 5646 C CA . PRO B 1 245 ? 11.195 -0.229 1.29 1 94.81 245 PRO B CA 1
ATOM 5647 C C . PRO B 1 245 ? 9.758 -0.439 1.755 1 94.81 245 PRO B C 1
ATOM 5649 O O . PRO B 1 245 ? 9.062 -1.324 1.249 1 94.81 245 PRO B O 1
ATOM 5652 N N . TYR B 1 246 ? 9.25 0.39 2.648 1 94.88 246 TYR B N 1
ATOM 5653 C CA . TYR B 1 246 ? 7.902 0.241 3.184 1 94.88 246 TYR B CA 1
ATOM 5654 C C . TYR B 1 246 ? 6.863 0.772 2.203 1 94.88 246 TYR B C 1
ATOM 5656 O O . TYR B 1 246 ? 5.668 0.528 2.365 1 94.88 246 TYR B O 1
ATOM 5664 N N . ASP B 1 247 ? 7.332 1.419 1.107 1 97 247 ASP B N 1
ATOM 5665 C CA . ASP B 1 247 ? 6.41 2.107 0.211 1 97 247 ASP B CA 1
ATOM 5666 C C . ASP B 1 247 ? 6.246 1.342 -1.101 1 97 247 ASP B C 1
ATOM 5668 O O . ASP B 1 247 ? 5.496 1.766 -1.982 1 97 247 ASP B O 1
ATOM 5672 N N . LEU B 1 248 ? 6.867 0.208 -1.284 1 97.88 248 LEU B N 1
ATOM 5673 C CA . LEU B 1 248 ? 7.062 -0.385 -2.604 1 97.88 248 LEU B CA 1
ATOM 5674 C C . LEU B 1 248 ? 5.723 -0.763 -3.23 1 97.88 248 LEU B C 1
ATOM 5676 O O . LEU B 1 248 ? 5.531 -0.597 -4.438 1 97.88 248 LEU B O 1
ATOM 5680 N N . ASP B 1 249 ? 4.754 -1.251 -2.428 1 97.88 249 ASP B N 1
ATOM 5681 C CA . ASP B 1 249 ? 3.463 -1.632 -2.992 1 97.88 249 ASP B CA 1
ATOM 5682 C C . ASP B 1 249 ? 2.695 -0.406 -3.48 1 97.88 249 ASP B C 1
ATOM 5684 O O . ASP B 1 249 ? 2.127 -0.419 -4.574 1 97.88 249 ASP B O 1
ATOM 5688 N N . LEU B 1 250 ? 2.707 0.643 -2.688 1 98.56 250 LEU B N 1
ATOM 5689 C CA . LEU B 1 250 ? 1.98 1.835 -3.109 1 98.56 250 LEU B CA 1
ATOM 5690 C C . LEU B 1 250 ? 2.727 2.561 -4.223 1 98.56 250 LEU B C 1
ATOM 5692 O O . LEU B 1 250 ? 2.109 3.205 -5.074 1 98.56 250 LEU B O 1
ATOM 5696 N N . ARG B 1 251 ? 4.074 2.41 -4.277 1 98.62 251 ARG B N 1
ATOM 5697 C CA . ARG B 1 251 ? 4.812 2.867 -5.449 1 98.62 251 ARG B CA 1
ATOM 5698 C C . ARG B 1 251 ? 4.434 2.057 -6.684 1 98.62 251 ARG B C 1
ATOM 5700 O O . ARG B 1 251 ? 4.586 2.527 -7.812 1 98.62 251 ARG B O 1
ATOM 5707 N N . GLY B 1 252 ? 3.93 0.819 -6.484 1 98.62 252 GLY B N 1
ATOM 5708 C CA . GLY B 1 252 ? 3.344 0.07 -7.582 1 98.62 252 GLY B CA 1
ATOM 5709 C C . GLY B 1 252 ? 2.133 0.754 -8.195 1 98.62 252 GLY B C 1
ATOM 5710 O O . GLY B 1 252 ? 1.925 0.691 -9.406 1 98.62 252 GLY B O 1
ATOM 5711 N N . PHE B 1 253 ? 1.268 1.435 -7.387 1 98.81 253 PHE B N 1
ATOM 5712 C CA . PHE B 1 253 ? 0.182 2.252 -7.914 1 98.81 253 PHE B CA 1
ATOM 5713 C C . PHE B 1 253 ? 0.724 3.365 -8.805 1 98.81 253 PHE B C 1
ATOM 5715 O O . PHE B 1 253 ? 0.179 3.631 -9.875 1 98.81 253 PHE B O 1
ATOM 5722 N N . LEU B 1 254 ? 1.83 3.992 -8.344 1 98.88 254 LEU B N 1
ATOM 5723 C CA . LEU B 1 254 ? 2.43 5.074 -9.117 1 98.88 254 LEU B CA 1
ATOM 5724 C C . LEU B 1 254 ? 2.941 4.566 -10.461 1 98.88 254 LEU B C 1
ATOM 5726 O O . LEU B 1 254 ? 2.805 5.25 -11.484 1 98.88 254 LEU B O 1
ATOM 5730 N N . HIS B 1 255 ? 3.502 3.379 -10.422 1 98.31 255 HIS B N 1
ATOM 5731 C CA . HIS B 1 255 ? 3.947 2.758 -11.664 1 98.31 255 HIS B CA 1
ATOM 5732 C C . HIS B 1 255 ? 2.803 2.646 -12.664 1 98.31 255 HIS B C 1
ATOM 5734 O O . HIS B 1 255 ? 2.98 2.934 -13.852 1 98.31 255 HIS B O 1
ATOM 5740 N N . THR B 1 256 ? 1.622 2.273 -12.219 1 98.25 256 THR B N 1
ATOM 5741 C CA . THR B 1 256 ? 0.438 2.189 -13.062 1 98.25 256 THR B CA 1
ATOM 5742 C C . THR B 1 256 ? 0.147 3.537 -13.719 1 98.25 256 THR B C 1
ATOM 5744 O O . THR B 1 256 ? -0.316 3.59 -14.859 1 98.25 256 THR B O 1
ATOM 5747 N N . LEU B 1 257 ? 0.455 4.629 -13.031 1 98.69 257 LEU B N 1
ATOM 5748 C CA . LEU B 1 257 ? 0.154 5.977 -13.5 1 98.69 257 LEU B CA 1
ATOM 5749 C C . LEU B 1 257 ? 1.264 6.496 -14.414 1 98.69 257 LEU B C 1
ATOM 5751 O O . LEU B 1 257 ? 1.12 7.547 -15.031 1 98.69 257 LEU B O 1
ATOM 5755 N N . GLY B 1 258 ? 2.408 5.812 -14.43 1 98.12 258 GLY B N 1
ATOM 5756 C CA . GLY B 1 258 ? 3.561 6.27 -15.195 1 98.12 258 GLY B CA 1
ATOM 5757 C C . GLY B 1 258 ? 4.547 7.07 -14.359 1 98.12 258 GLY B C 1
ATOM 5758 O O . GLY B 1 258 ? 5.449 7.711 -14.906 1 98.12 258 GLY B O 1
ATOM 5759 N N . ILE B 1 259 ? 4.395 7.07 -13.031 1 98.81 259 ILE B N 1
ATOM 5760 C CA . ILE B 1 259 ? 5.316 7.758 -12.133 1 98.81 259 ILE B CA 1
ATOM 5761 C C . ILE B 1 259 ? 6.301 6.75 -11.539 1 98.81 259 ILE B C 1
ATOM 5763 O O . ILE B 1 259 ? 5.902 5.871 -10.773 1 98.81 259 ILE B O 1
ATOM 5767 N N . GLU B 1 260 ? 7.516 6.828 -11.852 1 97.62 260 GLU B N 1
ATOM 5768 C CA . GLU B 1 260 ? 8.602 5.949 -11.43 1 97.62 260 GLU B CA 1
ATOM 5769 C C . GLU B 1 260 ? 9.906 6.723 -11.258 1 97.62 260 GLU B C 1
ATOM 5771 O O . GLU B 1 260 ? 10.219 7.602 -12.062 1 97.62 260 GLU B O 1
ATOM 5776 N N . LYS B 1 261 ? 10.578 6.43 -10.219 1 98.06 261 LYS B N 1
ATOM 5777 C CA . LYS B 1 261 ? 11.891 7.055 -10.039 1 98.06 261 LYS B CA 1
ATOM 5778 C C . LYS B 1 261 ? 12.805 6.75 -11.219 1 98.06 261 LYS B C 1
ATOM 5780 O O . LYS B 1 261 ? 12.922 5.598 -11.641 1 98.06 261 LYS B O 1
ATOM 5785 N N . GLY B 1 262 ? 13.398 7.801 -11.75 1 97.44 262 GLY B N 1
ATOM 5786 C CA . GLY B 1 262 ? 14.336 7.648 -12.852 1 97.44 262 GLY B CA 1
ATOM 5787 C C . GLY B 1 262 ? 13.672 7.707 -14.211 1 97.44 262 GLY B C 1
ATOM 5788 O O . GLY B 1 262 ? 14.344 7.668 -15.242 1 97.44 262 GLY B O 1
ATOM 5789 N N . LYS B 1 263 ? 12.398 7.793 -14.281 1 97 263 LYS B N 1
ATOM 5790 C CA . LYS B 1 263 ? 11.664 7.863 -15.547 1 97 263 LYS B CA 1
ATOM 5791 C C . LYS B 1 263 ? 10.836 9.141 -15.633 1 97 263 LYS B C 1
ATOM 5793 O O . LYS B 1 263 ? 10.234 9.57 -14.648 1 97 263 LYS B O 1
ATOM 5798 N N . ALA B 1 264 ? 10.789 9.719 -16.812 1 97.94 264 ALA B N 1
ATOM 5799 C CA . ALA B 1 264 ? 9.984 10.922 -17.016 1 97.94 264 ALA B CA 1
ATOM 5800 C C . ALA B 1 264 ? 8.492 10.609 -16.953 1 97.94 264 ALA B C 1
ATOM 5802 O O . ALA B 1 264 ? 8.039 9.602 -17.5 1 97.94 264 ALA B O 1
ATOM 5803 N N . PHE B 1 265 ? 7.746 11.43 -16.25 1 98.62 265 PHE B N 1
ATOM 5804 C CA . PHE B 1 265 ? 6.293 11.328 -16.188 1 98.62 265 PHE B CA 1
ATOM 5805 C C . PHE B 1 265 ? 5.648 11.992 -17.391 1 98.62 265 PHE B C 1
ATOM 5807 O O . PHE B 1 265 ? 5.688 13.219 -17.531 1 98.62 265 PHE B O 1
ATOM 5814 N N . ASP B 1 266 ? 5.152 11.188 -18.266 1 97.69 266 ASP B N 1
ATOM 5815 C CA . ASP B 1 266 ? 4.586 11.695 -19.516 1 97.69 266 ASP B CA 1
ATOM 5816 C C . ASP B 1 266 ? 3.336 10.906 -19.906 1 97.69 266 ASP B C 1
ATOM 5818 O O . ASP B 1 266 ? 3.34 10.18 -20.906 1 97.69 266 ASP B O 1
ATOM 5822 N N . PRO B 1 267 ? 2.268 11.07 -19.156 1 97.69 267 PRO B N 1
ATOM 5823 C CA . PRO B 1 267 ? 1.048 10.32 -19.484 1 97.69 267 PRO B CA 1
ATOM 5824 C C . PRO B 1 267 ? 0.448 10.711 -20.828 1 97.69 267 PRO B C 1
ATOM 5826 O O . PRO B 1 267 ? 0.645 11.844 -21.281 1 97.69 267 PRO B O 1
ATOM 5829 N N . THR B 1 268 ? -0.249 9.844 -21.516 1 97.19 268 THR B N 1
ATOM 5830 C CA . THR B 1 268 ? -1.009 10.164 -22.719 1 97.19 268 THR B CA 1
ATOM 5831 C C . THR B 1 268 ? -2.078 11.211 -22.422 1 97.19 268 THR B C 1
ATOM 5833 O O . THR B 1 268 ? -2.449 11.414 -21.266 1 97.19 268 THR B O 1
ATOM 5836 N N . PRO B 1 269 ? -2.592 11.828 -23.438 1 97.62 269 PRO B N 1
ATOM 5837 C CA . PRO B 1 269 ? -3.652 12.812 -23.219 1 97.62 269 PRO B CA 1
ATOM 5838 C C . PRO B 1 269 ? -4.867 12.227 -22.5 1 97.62 269 PRO B C 1
ATOM 5840 O O . PRO B 1 269 ? -5.422 12.859 -21.594 1 97.62 269 PRO B O 1
ATOM 5843 N N . ASP B 1 270 ? -5.266 11.008 -22.875 1 96.94 270 ASP B N 1
ATOM 5844 C CA . ASP B 1 270 ? -6.402 10.352 -22.219 1 96.94 270 ASP B CA 1
ATOM 5845 C C . ASP B 1 270 ? -6.121 10.094 -20.75 1 96.94 270 ASP B C 1
ATOM 5847 O O . ASP B 1 270 ? -6.988 10.312 -19.906 1 96.94 270 ASP B O 1
ATOM 5851 N N . ASP B 1 271 ? -4.926 9.664 -20.469 1 97.75 271 ASP B N 1
ATOM 5852 C CA . ASP B 1 271 ? -4.57 9.406 -19.078 1 97.75 271 ASP B CA 1
ATOM 5853 C C . ASP B 1 271 ? -4.477 10.703 -18.281 1 97.75 271 ASP B C 1
ATOM 5855 O O . ASP B 1 271 ? -4.832 10.742 -17.109 1 97.75 271 ASP B O 1
ATOM 5859 N N . ARG B 1 272 ? -3.994 11.742 -18.891 1 98.12 272 ARG B N 1
ATOM 5860 C CA . ARG B 1 272 ? -3.92 13.039 -18.234 1 98.12 272 ARG B CA 1
ATOM 5861 C C . ARG B 1 272 ? -5.305 13.516 -17.812 1 98.12 272 ARG B C 1
ATOM 5863 O O . ARG B 1 272 ? -5.473 14.047 -16.703 1 98.12 272 ARG B O 1
ATOM 5870 N N . GLU B 1 273 ? -6.246 13.359 -18.703 1 98.12 273 GLU B N 1
ATOM 5871 C CA . GLU B 1 273 ? -7.617 13.734 -18.375 1 98.12 273 GLU B CA 1
ATOM 5872 C C . GLU B 1 273 ? -8.164 12.891 -17.219 1 98.12 273 GLU B C 1
ATOM 5874 O O . GLU B 1 273 ? -8.828 13.406 -16.328 1 98.12 273 GLU B O 1
ATOM 5879 N N . LEU B 1 274 ? -7.906 11.609 -17.312 1 98.31 274 LEU B N 1
ATOM 5880 C CA . LEU B 1 274 ? -8.352 10.695 -16.266 1 98.31 274 LEU B CA 1
ATOM 5881 C C . LEU B 1 274 ? -7.711 11.039 -14.93 1 98.31 274 LEU B C 1
ATOM 5883 O O . LEU B 1 274 ? -8.375 11.016 -13.891 1 98.31 274 LEU B O 1
ATOM 5887 N N . LEU B 1 275 ? -6.391 11.367 -14.93 1 98.88 275 LEU B N 1
ATOM 5888 C CA . LEU B 1 275 ? -5.664 11.734 -13.719 1 98.88 275 LEU B CA 1
ATOM 5889 C C . LEU B 1 275 ? -6.219 13.031 -13.133 1 98.88 275 LEU B C 1
ATOM 5891 O O . LEU B 1 275 ? -6.289 13.18 -11.914 1 98.88 275 LEU B O 1
ATOM 5895 N N . ASP B 1 276 ? -6.617 13.977 -13.961 1 98.88 276 ASP B N 1
ATOM 5896 C CA . ASP B 1 276 ? -7.227 15.211 -13.484 1 98.88 276 ASP B CA 1
ATOM 5897 C C . ASP B 1 276 ? -8.531 14.93 -12.742 1 98.88 276 ASP B C 1
ATOM 5899 O O . ASP B 1 276 ? -8.75 15.453 -11.641 1 98.88 276 ASP B O 1
ATOM 5903 N N . LYS B 1 277 ? -9.406 14.117 -13.375 1 98.81 277 LYS B N 1
ATOM 5904 C CA . LYS B 1 277 ? -10.664 13.742 -12.734 1 98.81 277 LYS B CA 1
ATOM 5905 C C . LYS B 1 277 ? -10.414 12.992 -11.43 1 98.81 277 LYS B C 1
ATOM 5907 O O . LYS B 1 277 ? -11.125 13.195 -10.445 1 98.81 277 LYS B O 1
ATOM 5912 N N . ALA B 1 278 ? -9.359 12.141 -11.414 1 98.94 278 ALA B N 1
ATOM 5913 C CA . ALA B 1 278 ? -9.008 11.391 -10.211 1 98.94 278 ALA B CA 1
ATOM 5914 C C . ALA B 1 278 ? -8.539 12.32 -9.094 1 98.94 278 ALA B C 1
ATOM 5916 O O . ALA B 1 278 ? -8.93 12.148 -7.938 1 98.94 278 ALA B O 1
ATOM 5917 N N . ALA B 1 279 ? -7.727 13.305 -9.445 1 98.94 279 ALA B N 1
ATOM 5918 C CA . ALA B 1 279 ? -7.215 14.242 -8.453 1 98.94 279 ALA B CA 1
ATOM 5919 C C . ALA B 1 279 ? -8.344 15.055 -7.828 1 98.94 279 ALA B C 1
ATOM 5921 O O . ALA B 1 279 ? -8.398 15.219 -6.609 1 98.94 279 ALA B O 1
ATOM 5922 N N . ARG B 1 280 ? -9.227 15.57 -8.648 1 98.81 280 ARG B N 1
ATOM 5923 C CA . ARG B 1 280 ? -10.359 16.344 -8.148 1 98.81 280 ARG B CA 1
ATOM 5924 C C . ARG B 1 280 ? -11.266 15.484 -7.273 1 98.81 280 ARG B C 1
ATOM 5926 O O . ARG B 1 280 ? -11.758 15.953 -6.246 1 98.81 280 ARG B O 1
ATOM 5933 N N . THR B 1 281 ? -11.477 14.227 -7.676 1 98.88 281 THR B N 1
ATOM 5934 C CA . THR B 1 281 ? -12.242 13.281 -6.871 1 98.88 281 THR B CA 1
ATOM 5935 C C . THR B 1 281 ? -11.555 13.031 -5.531 1 98.88 281 THR B C 1
ATOM 5937 O O . THR B 1 281 ? -12.203 13.062 -4.48 1 98.88 281 THR B O 1
ATOM 5940 N N . ALA B 1 282 ? -10.25 12.82 -5.57 1 98.94 282 ALA B N 1
ATOM 5941 C CA . ALA B 1 282 ? -9.484 12.5 -4.367 1 98.94 282 ALA B CA 1
ATOM 5942 C C . ALA B 1 282 ? -9.508 13.656 -3.375 1 98.94 282 ALA B C 1
ATOM 5944 O O . ALA B 1 282 ? -9.633 13.445 -2.168 1 98.94 282 ALA B O 1
ATOM 5945 N N . PHE B 1 283 ? -9.344 14.859 -3.9 1 98.75 283 PHE B N 1
ATOM 5946 C CA . PHE B 1 283 ? -9.406 16.016 -3.02 1 98.75 283 PHE B CA 1
ATOM 5947 C C . PHE B 1 283 ? -10.75 16.078 -2.297 1 98.75 283 PHE B C 1
ATOM 5949 O O . PHE B 1 283 ? -10.789 16.25 -1.077 1 98.75 283 PHE B O 1
ATOM 5956 N N . LYS B 1 284 ? -11.805 15.914 -3.01 1 98.75 284 LYS B N 1
ATOM 5957 C CA . LYS B 1 284 ? -13.141 15.953 -2.42 1 98.75 284 LYS B CA 1
ATOM 5958 C C . LYS B 1 284 ? -13.352 14.789 -1.454 1 98.75 284 LYS B C 1
ATOM 5960 O O . LYS B 1 284 ? -14.008 14.945 -0.424 1 98.75 284 LYS B O 1
ATOM 5965 N N . MET B 1 285 ? -12.82 13.633 -1.798 1 98.81 285 MET B N 1
ATOM 5966 C CA . MET B 1 285 ? -12.867 12.484 -0.897 1 98.81 285 MET B CA 1
ATOM 5967 C C . MET B 1 285 ? -12.133 12.781 0.403 1 98.81 285 MET B C 1
ATOM 5969 O O . MET B 1 285 ? -12.578 12.383 1.48 1 98.81 285 MET B O 1
ATOM 5973 N N . SER B 1 286 ? -10.984 13.438 0.33 1 98.62 286 SER B N 1
ATOM 5974 C CA . SER B 1 286 ? -10.242 13.812 1.529 1 98.62 286 SER B CA 1
ATOM 5975 C C . SER B 1 286 ? -11.055 14.766 2.402 1 98.62 286 SER B C 1
ATOM 5977 O O . SER B 1 286 ? -11.008 14.68 3.633 1 98.62 286 SER B O 1
ATOM 5979 N N . LYS B 1 287 ? -11.805 15.656 1.786 1 98.38 287 LYS B N 1
ATOM 5980 C CA . LYS B 1 287 ? -12.688 16.562 2.52 1 98.38 287 LYS B CA 1
ATOM 5981 C C . LYS B 1 287 ? -13.812 15.805 3.207 1 98.38 287 LYS B C 1
ATOM 5983 O O . LYS B 1 287 ? -14.156 16.094 4.355 1 98.38 287 LYS B O 1
ATOM 5988 N N . VAL B 1 288 ? -14.375 14.852 2.514 1 98.5 288 VAL B N 1
ATOM 5989 C CA . VAL B 1 288 ? -15.398 14 3.123 1 98.5 288 VAL B CA 1
ATOM 5990 C C . VAL B 1 288 ? -14.797 13.234 4.297 1 98.5 288 VAL B C 1
ATOM 5992 O O . VAL B 1 288 ? -15.453 13.047 5.324 1 98.5 288 VAL B O 1
ATOM 5995 N N . THR B 1 289 ? -13.57 12.797 4.176 1 98.12 289 THR B N 1
ATOM 5996 C CA . THR B 1 289 ? -12.898 12.055 5.238 1 98.12 289 THR B CA 1
ATOM 5997 C C . THR B 1 289 ? -12.781 12.906 6.496 1 98.12 289 THR B C 1
ATOM 5999 O O . THR B 1 289 ? -13.164 12.477 7.586 1 98.12 289 THR B O 1
ATOM 6002 N N . VAL B 1 290 ? -12.305 14.117 6.375 1 97.25 290 VAL B N 1
ATOM 6003 C CA . VAL B 1 290 ? -12.07 14.945 7.551 1 97.25 290 VAL B CA 1
ATOM 6004 C C . VAL B 1 290 ? -13.406 15.414 8.133 1 97.25 290 VAL B C 1
ATOM 6006 O O . VAL B 1 290 ? -13.547 15.555 9.344 1 97.25 290 VAL B O 1
ATOM 6009 N N . THR B 1 291 ? -14.484 15.516 7.309 1 97.06 291 THR B N 1
ATOM 6010 C CA . THR B 1 291 ? -15.734 16.109 7.766 1 97.06 291 THR B CA 1
ATOM 6011 C C . THR B 1 291 ? -16.688 15.039 8.289 1 97.06 291 THR B C 1
ATOM 6013 O O . THR B 1 291 ? -17.547 15.312 9.133 1 97.06 291 THR B O 1
ATOM 6016 N N . SER B 1 292 ? -16.484 13.82 7.762 1 95.62 292 SER B N 1
ATOM 6017 C CA . SER B 1 292 ? -17.562 12.875 8.008 1 95.62 292 SER B CA 1
ATOM 6018 C C . SER B 1 292 ? -17.031 11.531 8.492 1 95.62 292 SER B C 1
ATOM 6020 O O . SER B 1 292 ? -17.703 10.836 9.266 1 95.62 292 SER B O 1
ATOM 6022 N N . LEU B 1 293 ? -15.859 11.18 8.094 1 96.5 293 LEU B N 1
ATOM 6023 C CA . LEU B 1 293 ? -15.406 9.828 8.391 1 96.5 293 LEU B CA 1
ATOM 6024 C C . LEU B 1 293 ? -14.492 9.812 9.609 1 96.5 293 LEU B C 1
ATOM 6026 O O . LEU B 1 293 ? -14.461 8.828 10.352 1 96.5 293 LEU B O 1
ATOM 6030 N N . LEU B 1 294 ? -13.75 10.852 9.867 1 96.19 294 LEU B N 1
ATOM 6031 C CA . LEU B 1 294 ? -12.82 10.953 10.992 1 96.19 294 LEU B CA 1
ATOM 6032 C C . LEU B 1 294 ? -13.523 10.672 12.312 1 96.19 294 LEU B C 1
ATOM 6034 O O . LEU B 1 294 ? -12.992 9.945 13.156 1 96.19 294 LEU B O 1
ATOM 6038 N N . ALA B 1 295 ? -14.742 11.164 12.516 1 95.19 295 ALA B N 1
ATOM 6039 C CA . ALA B 1 295 ? -15.477 11.055 13.773 1 95.19 295 ALA B CA 1
ATOM 6040 C C . ALA B 1 295 ? -15.852 9.602 14.055 1 95.19 295 ALA B C 1
ATOM 6042 O O . ALA B 1 295 ? -16.172 9.242 15.188 1 95.19 295 ALA B O 1
ATOM 6043 N N . LEU B 1 296 ? -15.828 8.758 13.031 1 93.69 296 LEU B N 1
ATOM 6044 C CA . LEU B 1 296 ? -16.219 7.363 13.172 1 93.69 296 LEU B CA 1
ATOM 6045 C C . LEU B 1 296 ? -15.039 6.504 13.602 1 93.69 296 LEU B C 1
ATOM 6047 O O . LEU B 1 296 ? -15.211 5.352 14 1 93.69 296 LEU B O 1
ATOM 6051 N N . GLU B 1 297 ? -13.844 7.043 13.516 1 94.88 297 GLU B N 1
ATOM 6052 C CA . GLU B 1 297 ? -12.648 6.309 13.922 1 94.88 297 GLU B CA 1
ATOM 6053 C C . GLU B 1 297 ? -12.539 6.234 15.438 1 94.88 297 GLU B C 1
ATOM 6055 O O . GLU B 1 297 ? -13.031 7.113 16.141 1 94.88 297 GLU B O 1
ATOM 6060 N N . PRO B 1 298 ? -11.898 5.184 15.938 1 91.38 298 PRO B N 1
ATOM 6061 C CA . PRO B 1 298 ? -11.672 5.137 17.375 1 91.38 298 PRO B CA 1
ATOM 6062 C C . PRO B 1 298 ? -10.961 6.383 17.906 1 91.38 298 PRO B C 1
ATOM 6064 O O . PRO B 1 298 ? -9.883 6.734 17.422 1 91.38 298 PRO B O 1
ATOM 6067 N N . GLY B 1 299 ? -11.672 7.09 18.828 1 92 299 GLY B N 1
ATOM 6068 C CA . GLY B 1 299 ? -11.094 8.289 19.422 1 92 299 GLY B CA 1
ATOM 6069 C C . GLY B 1 299 ? -11.203 9.508 18.516 1 92 299 GLY B C 1
ATOM 6070 O O . GLY B 1 299 ? -10.617 10.547 18.812 1 92 299 GLY B O 1
ATOM 6071 N N . GLY B 1 300 ? -11.969 9.391 17.484 1 94.94 300 GLY B N 1
ATOM 6072 C CA . GLY B 1 300 ? -12.023 10.438 16.469 1 94.94 300 GLY B CA 1
ATOM 6073 C C . GLY B 1 300 ? -12.742 11.688 16.938 1 94.94 300 GLY B C 1
ATOM 6074 O O . GLY B 1 300 ? -12.727 12.711 16.266 1 94.94 300 GLY B O 1
ATOM 6075 N N . THR B 1 301 ? -13.352 11.625 18.125 1 95.25 301 THR B N 1
ATOM 6076 C CA . THR B 1 301 ? -13.977 12.773 18.781 1 95.25 301 THR B CA 1
ATOM 6077 C C . THR B 1 301 ? -13.461 12.945 20.203 1 95.25 301 THR B C 1
ATOM 6079 O O . THR B 1 301 ? -13.086 11.961 20.844 1 95.25 301 THR B O 1
ATOM 6082 N N . TYR B 1 302 ? -13.359 14.172 20.656 1 94 302 TYR B N 1
ATOM 6083 C CA . TYR B 1 302 ? -12.898 14.414 22.016 1 94 302 TYR B CA 1
ATOM 6084 C C . TYR B 1 302 ? -13.992 14.102 23.031 1 94 302 TYR B C 1
ATOM 6086 O O . TYR B 1 302 ? -13.75 13.43 24.031 1 94 302 TYR B O 1
ATOM 6094 N N . TYR B 1 303 ? -15.188 14.641 22.781 1 91.5 303 TYR B N 1
ATOM 6095 C CA . TYR B 1 303 ? -16.281 14.586 23.75 1 91.5 303 TYR B CA 1
ATOM 6096 C C . TYR B 1 303 ? -17.469 13.82 23.188 1 91.5 303 TYR B C 1
ATOM 6098 O O . TYR B 1 303 ? -17.906 14.094 22.062 1 91.5 303 TYR B O 1
ATOM 6106 N N . PRO B 1 304 ? -17.938 12.969 24.219 1 85.44 304 PRO B N 1
ATOM 6107 C CA . PRO B 1 304 ? -19.141 12.266 23.75 1 85.44 304 PRO B CA 1
ATOM 6108 C C . PRO B 1 304 ? -20.297 13.227 23.438 1 85.44 304 PRO B C 1
ATOM 6110 O O . PRO B 1 304 ? -20.5 14.203 24.156 1 85.44 304 PRO B O 1
ATOM 6113 N N . ASN B 1 305 ? -20.891 13.305 22.266 1 88.06 305 ASN B N 1
ATOM 6114 C CA . ASN B 1 305 ? -22.125 14.008 21.891 1 88.06 305 ASN B CA 1
ATOM 6115 C C . ASN B 1 305 ? -21.828 15.453 21.5 1 88.06 305 ASN B C 1
ATOM 6117 O O . ASN B 1 305 ? -22.719 16.312 21.547 1 88.06 305 ASN B O 1
ATOM 6121 N N . GLN B 1 306 ? -20.609 15.883 21.469 1 95.19 306 GLN B N 1
ATOM 6122 C CA . GLN B 1 306 ? -20.234 17.188 20.938 1 95.19 306 GLN B CA 1
ATOM 6123 C C . GLN B 1 306 ? -19.484 17.047 19.609 1 95.19 306 GLN B C 1
ATOM 6125 O O . GLN B 1 306 ? -18.859 16.016 19.359 1 95.19 306 GLN B O 1
ATOM 6130 N N . PRO B 1 307 ? -19.547 17.984 18.797 1 96.19 307 PRO B N 1
ATOM 6131 C CA . PRO B 1 307 ? -18.984 17.844 17.438 1 96.19 307 PRO B CA 1
ATOM 6132 C C . PRO B 1 307 ? -17.531 18.266 17.359 1 96.19 307 PRO B C 1
ATOM 6134 O O . PRO B 1 307 ? -17.125 18.891 16.375 1 96.19 307 PRO B O 1
ATOM 6137 N N . TRP B 1 308 ? -16.719 18.016 18.422 1 97.69 308 TRP B N 1
ATOM 6138 C CA . TRP B 1 308 ? -15.297 18.312 18.406 1 97.69 308 TRP B CA 1
ATOM 6139 C C . TRP B 1 308 ? -14.492 17.094 17.969 1 97.69 308 TRP B C 1
ATOM 6141 O O . TRP B 1 308 ? -14.477 16.078 18.656 1 97.69 308 TRP B O 1
ATOM 6151 N N . VAL B 1 309 ? -13.82 17.203 16.844 1 96.81 309 VAL B N 1
ATOM 6152 C CA . VAL B 1 309 ? -13.102 16.047 16.297 1 96.81 309 VAL B CA 1
ATOM 6153 C C . VAL B 1 309 ? -11.656 16.078 16.766 1 96.81 309 VAL B C 1
ATOM 6155 O O . VAL B 1 309 ? -11.133 17.125 17.141 1 96.81 309 VAL B O 1
ATOM 6158 N N . ASN B 1 310 ? -11.078 14.898 16.812 1 95.12 310 ASN B N 1
ATOM 6159 C CA . ASN B 1 310 ? -9.703 14.641 17.203 1 95.12 310 ASN B CA 1
ATOM 6160 C C . ASN B 1 310 ? -8.906 14.008 16.078 1 95.12 310 ASN B C 1
ATOM 6162 O O . ASN B 1 310 ? -9.031 12.805 15.812 1 95.12 310 ASN B O 1
ATOM 6166 N N . THR B 1 311 ? -8.016 14.695 15.453 1 90.38 311 THR B N 1
ATOM 6167 C CA . THR B 1 311 ? -7.262 14.164 14.32 1 90.38 311 THR B CA 1
ATOM 6168 C C . THR B 1 311 ? -6.141 13.25 14.805 1 90.38 311 THR B C 1
ATOM 6170 O O . THR B 1 311 ? -5.586 12.477 14.016 1 90.38 311 THR B O 1
ATOM 6173 N N . PHE B 1 312 ? -5.73 13.352 16.109 1 91.75 312 PHE B N 1
ATOM 6174 C CA . PHE B 1 312 ? -4.688 12.516 16.703 1 91.75 312 PHE B CA 1
ATOM 6175 C C . PHE B 1 312 ? -5.277 11.523 17.688 1 91.75 312 PHE B C 1
ATOM 6177 O O . PHE B 1 312 ? -4.785 11.398 18.812 1 91.75 312 PHE B O 1
ATOM 6184 N N . ALA B 1 313 ? -6.348 10.844 17.359 1 83.69 313 ALA B N 1
ATOM 6185 C CA . ALA B 1 313 ? -7.129 9.969 18.234 1 83.69 313 ALA B CA 1
ATOM 6186 C C . ALA B 1 313 ? -6.285 8.812 18.766 1 83.69 313 ALA B C 1
ATOM 6188 O O . ALA B 1 313 ? -6.5 8.328 19.875 1 83.69 313 ALA B O 1
ATOM 6189 N N . GLY B 1 314 ? -5.328 8.391 18.141 1 83.88 314 GLY B N 1
ATOM 6190 C CA . GLY B 1 314 ? -4.555 7.227 18.547 1 83.88 314 GLY B CA 1
ATOM 6191 C C . GLY B 1 314 ? -3.234 7.582 19.203 1 83.88 314 GLY B C 1
ATOM 6192 O O . GLY B 1 314 ? -2.475 6.695 19.594 1 83.88 314 GLY B O 1
ATOM 6193 N N . GLU B 1 315 ? -2.977 8.805 19.344 1 89.81 315 GLU B N 1
ATOM 6194 C CA . GLU B 1 315 ? -1.77 9.297 20 1 89.81 315 GLU B CA 1
ATOM 6195 C C . GLU B 1 315 ? -0.516 8.68 19.375 1 89.81 315 GLU B C 1
ATOM 6197 O O . GLU B 1 315 ? 0.389 8.258 20.109 1 89.81 315 GLU B O 1
ATOM 6202 N N . ASN B 1 316 ? -0.521 8.492 18.203 1 94.62 316 ASN B N 1
ATOM 6203 C CA . ASN B 1 316 ? 0.569 7.887 17.453 1 94.62 316 ASN B CA 1
ATOM 6204 C C . ASN B 1 316 ? 0.951 8.734 16.234 1 94.62 316 ASN B C 1
ATOM 6206 O O . ASN B 1 316 ? 0.113 9.008 15.383 1 94.62 316 ASN B O 1
ATOM 6210 N N . THR B 1 317 ? 2.217 9.18 16.188 1 95.31 317 THR B N 1
ATOM 6211 C CA . THR B 1 317 ? 2.672 10.094 15.156 1 95.31 317 THR B CA 1
ATOM 6212 C C . THR B 1 317 ? 2.646 9.414 13.789 1 95.31 317 THR B C 1
ATOM 6214 O O . THR B 1 317 ? 2.674 10.078 12.75 1 95.31 317 THR B O 1
ATOM 6217 N N . GLU B 1 318 ? 2.578 8.086 13.805 1 95.5 318 GLU B N 1
ATOM 6218 C CA . GLU B 1 318 ? 2.588 7.348 12.547 1 95.5 318 GLU B CA 1
ATOM 6219 C C . GLU B 1 318 ? 1.18 6.91 12.148 1 95.5 318 GLU B C 1
ATOM 6221 O O . GLU B 1 318 ? 0.991 6.27 11.109 1 95.5 318 GLU B O 1
ATOM 6226 N N . PHE B 1 319 ? 0.148 7.23 12.984 1 97.06 319 PHE B N 1
ATOM 6227 C CA . PHE B 1 319 ? -1.244 6.855 12.773 1 97.06 319 PHE B CA 1
ATOM 6228 C C . PHE B 1 319 ? -1.4 5.336 12.773 1 97.06 319 PHE B C 1
ATOM 6230 O O . PHE B 1 319 ? -2.182 4.789 11.992 1 97.06 319 PHE B O 1
ATOM 6237 N N . GLN B 1 320 ? -0.628 4.672 13.625 1 96.56 320 GLN B N 1
ATOM 6238 C CA . GLN B 1 320 ? -0.602 3.215 13.719 1 96.56 320 GLN B CA 1
ATOM 6239 C C . GLN B 1 320 ? -0.852 2.756 15.156 1 96.56 320 GLN B C 1
ATOM 6241 O O . GLN B 1 320 ? -0.171 1.856 15.648 1 96.56 320 GLN B O 1
ATOM 6246 N N . SER B 1 321 ? -1.822 3.379 15.812 1 94.44 321 SER B N 1
ATOM 6247 C CA . SER B 1 321 ? -2.074 3.119 17.219 1 94.44 321 SER B CA 1
ATOM 6248 C C . SER B 1 321 ? -2.662 1.728 17.438 1 94.44 321 SER B C 1
ATOM 6250 O O . SER B 1 321 ? -2.5 1.134 18.5 1 94.44 321 SER B O 1
ATOM 6252 N N . SER B 1 322 ? -3.246 1.179 16.391 1 93.94 322 SER B N 1
ATOM 6253 C CA . SER B 1 322 ? -3.832 -0.153 16.516 1 93.94 322 SER B CA 1
ATOM 6254 C C . SER B 1 322 ? -2.754 -1.226 16.609 1 93.94 322 SER B C 1
ATOM 6256 O O . SER B 1 322 ? -3.008 -2.326 17.094 1 93.94 322 SER B O 1
ATOM 6258 N N . GLY B 1 323 ? -1.609 -0.901 16.047 1 95.62 323 GLY B N 1
ATOM 6259 C CA . GLY B 1 323 ? -0.532 -1.874 15.945 1 95.62 323 GLY B CA 1
ATOM 6260 C C . GLY B 1 323 ? -0.681 -2.82 14.773 1 95.62 323 GLY B C 1
ATOM 6261 O O . GLY B 1 323 ? 0.233 -3.59 14.469 1 95.62 323 GLY B O 1
ATOM 6262 N N . THR B 1 324 ? -1.776 -2.725 14.016 1 97.31 324 THR B N 1
ATOM 6263 C CA . THR B 1 324 ? -1.998 -3.748 13 1 97.31 324 THR B CA 1
ATOM 6264 C C . THR B 1 324 ? -2.264 -3.111 11.633 1 97.31 324 THR B C 1
ATOM 6266 O O . THR B 1 324 ? -2.27 -3.799 10.617 1 97.31 324 THR B O 1
ATOM 6269 N N . PHE B 1 325 ? -2.492 -1.821 11.547 1 97.62 325 PHE B N 1
ATOM 6270 C CA . PHE B 1 325 ? -2.707 -1.106 10.297 1 97.62 325 PHE B CA 1
ATOM 6271 C C . PHE B 1 325 ? -2.428 0.382 10.469 1 97.62 325 PHE B C 1
ATOM 6273 O O . PHE B 1 325 ? -2.371 0.883 11.594 1 97.62 325 PHE B O 1
ATOM 6280 N N . THR B 1 326 ? -2.143 1.104 9.391 1 97.69 326 THR B N 1
ATOM 6281 C CA . THR B 1 326 ? -2.137 2.562 9.359 1 97.69 326 THR B CA 1
ATOM 6282 C C . THR B 1 326 ? -3.553 3.105 9.195 1 97.69 326 THR B C 1
ATOM 6284 O O . THR B 1 326 ? -4.258 2.742 8.25 1 97.69 326 THR B O 1
ATOM 6287 N N . ASN B 1 327 ? -4.02 3.873 10.156 1 97.75 327 ASN B N 1
ATOM 6288 C CA . ASN B 1 327 ? -5.336 4.492 10.047 1 97.75 327 ASN B CA 1
ATOM 6289 C C . ASN B 1 327 ? -5.352 5.59 8.984 1 97.75 327 ASN B C 1
ATOM 6291 O O . ASN B 1 327 ? -5.117 6.762 9.297 1 97.75 327 ASN B O 1
ATOM 6295 N N . LEU B 1 328 ? -5.703 5.227 7.785 1 97.88 328 LEU B N 1
ATOM 6296 C CA . LEU B 1 328 ? -5.613 6.129 6.641 1 97.88 328 LEU B CA 1
ATOM 6297 C C . LEU B 1 328 ? -6.699 7.199 6.703 1 97.88 328 LEU B C 1
ATOM 6299 O O . LEU B 1 328 ? -6.547 8.281 6.129 1 97.88 328 LEU B O 1
ATOM 6303 N N . GLU B 1 329 ? -7.832 6.957 7.402 1 97.56 329 GLU B N 1
ATOM 6304 C CA . GLU B 1 329 ? -8.844 7.992 7.602 1 97.56 329 GLU B CA 1
ATOM 6305 C C . GLU B 1 329 ? -8.312 9.125 8.477 1 97.56 329 GLU B C 1
ATOM 6307 O O . GLU B 1 329 ? -8.469 10.297 8.141 1 97.56 329 GLU B O 1
ATOM 6312 N N . GLN B 1 330 ? -7.652 8.727 9.523 1 97.06 330 GLN B N 1
ATOM 6313 C CA . GLN B 1 330 ? -7.082 9.742 10.406 1 97.06 330 GLN B CA 1
ATOM 6314 C C . GLN B 1 330 ? -5.941 10.484 9.719 1 97.06 330 GLN B C 1
ATOM 6316 O O . GLN B 1 330 ? -5.871 11.719 9.781 1 97.06 330 GLN B O 1
ATOM 6321 N N . ARG B 1 331 ? -5.051 9.719 9.102 1 97.62 331 ARG B N 1
ATOM 6322 C CA . ARG B 1 331 ? -3.9 10.328 8.438 1 97.62 331 ARG B CA 1
ATOM 6323 C C . ARG B 1 331 ? -4.34 11.25 7.312 1 97.62 331 ARG B C 1
ATOM 6325 O O . ARG B 1 331 ? -3.822 12.359 7.176 1 97.62 331 ARG B O 1
ATOM 6332 N N . GLY B 1 332 ? -5.297 10.758 6.488 1 97.44 332 GLY B N 1
ATOM 6333 C CA . GLY B 1 332 ? -5.824 11.57 5.402 1 97.44 332 GLY B CA 1
ATOM 6334 C C . GLY B 1 332 ? -6.539 12.82 5.883 1 97.44 332 GLY B C 1
ATOM 6335 O O . GLY B 1 332 ? -6.355 13.898 5.312 1 97.44 332 GLY B O 1
ATOM 6336 N N . ALA B 1 333 ? -7.32 12.664 6.926 1 97 333 ALA B N 1
ATOM 6337 C CA . ALA B 1 333 ? -8 13.812 7.508 1 97 333 ALA B CA 1
ATOM 6338 C C . ALA B 1 333 ? -7 14.852 8 1 97 333 ALA B C 1
ATOM 6340 O O . ALA B 1 333 ? -7.137 16.047 7.711 1 97 333 ALA B O 1
ATOM 6341 N N . PHE B 1 334 ? -6.004 14.383 8.664 1 97.44 334 PHE B N 1
ATOM 6342 C CA . PHE B 1 334 ? -5.016 15.289 9.242 1 97.44 334 PHE B CA 1
ATOM 6343 C C . PHE B 1 334 ? -4.281 16.062 8.148 1 97.44 334 PHE B C 1
ATOM 6345 O O . PHE B 1 334 ? -4.281 17.297 8.148 1 97.44 334 PHE B O 1
ATOM 6352 N N . PHE B 1 335 ? -3.777 15.422 7.141 1 98.12 335 PHE B N 1
ATOM 6353 C CA . PHE B 1 335 ? -2.855 16.078 6.219 1 98.12 335 PHE B CA 1
ATOM 6354 C C . PHE B 1 335 ? -3.615 16.766 5.098 1 98.12 335 PHE B C 1
ATOM 6356 O O . PHE B 1 335 ? -3.029 17.531 4.32 1 98.12 335 PHE B O 1
ATOM 6363 N N . THR B 1 336 ? -4.918 16.562 5.035 1 97.38 336 THR B N 1
ATOM 6364 C CA . THR B 1 336 ? -5.75 17.406 4.188 1 97.38 336 THR B CA 1
ATOM 6365 C C . THR B 1 336 ? -5.867 18.812 4.777 1 97.38 336 THR B C 1
ATOM 6367 O O . THR B 1 336 ? -5.996 19.781 4.039 1 97.38 336 THR B O 1
ATOM 6370 N N . ALA B 1 337 ? -5.703 18.844 6.148 1 97.31 337 ALA B N 1
ATOM 6371 C CA . ALA B 1 337 ? -6.062 20.109 6.797 1 97.31 337 ALA B CA 1
ATOM 6372 C C . ALA B 1 337 ? -4.918 20.625 7.668 1 97.31 337 ALA B C 1
ATOM 6374 O O . ALA B 1 337 ? -5.012 21.703 8.242 1 97.31 337 ALA B O 1
ATOM 6375 N N . ALA B 1 338 ? -3.896 19.859 7.773 1 97.62 338 ALA B N 1
ATOM 6376 C CA . ALA B 1 338 ? -2.828 20.266 8.68 1 97.62 338 ALA B CA 1
ATOM 6377 C C . ALA B 1 338 ? -1.471 19.781 8.188 1 97.62 338 ALA B C 1
ATOM 6379 O O . ALA B 1 338 ? -1.396 18.984 7.246 1 97.62 338 ALA B O 1
ATOM 6380 N N . TYR B 1 339 ? -0.458 20.359 8.727 1 97.81 339 TYR B N 1
ATOM 6381 C CA . TYR B 1 339 ? 0.92 19.953 8.484 1 97.81 339 TYR B CA 1
ATOM 6382 C C . TYR B 1 339 ? 1.679 19.797 9.797 1 97.81 339 TYR B C 1
ATOM 6384 O O . TYR B 1 339 ? 1.213 20.25 10.852 1 97.81 339 TYR B O 1
ATOM 6392 N N . SER B 1 340 ? 2.863 19.172 9.734 1 96.62 340 SER B N 1
ATOM 6393 C CA . SER B 1 340 ? 3.793 18.938 10.836 1 96.62 340 SER B CA 1
ATOM 6394 C C . SER B 1 340 ? 3.217 17.938 11.844 1 96.62 340 SER B C 1
ATOM 6396 O O . SER B 1 340 ? 1.999 17.875 12.023 1 96.62 340 SER B O 1
ATOM 6398 N N . ASN B 1 341 ? 4.012 17.141 12.383 1 95.25 341 ASN B N 1
ATOM 6399 C CA . ASN B 1 341 ? 3.68 16.062 13.305 1 95.25 341 ASN B CA 1
ATOM 6400 C C . ASN B 1 341 ? 4.801 15.82 14.312 1 95.25 341 ASN B C 1
ATOM 6402 O O . ASN B 1 341 ? 5.973 15.766 13.945 1 95.25 341 ASN B O 1
ATOM 6406 N N . SER B 1 342 ? 4.516 15.781 15.609 1 94.94 342 SER B N 1
ATOM 6407 C CA . SER B 1 342 ? 5.52 15.5 16.625 1 94.94 342 SER B CA 1
ATOM 6408 C C . SER B 1 342 ? 4.906 14.789 17.828 1 94.94 342 SER B C 1
ATOM 6410 O O . SER B 1 342 ? 3.701 14.891 18.078 1 94.94 342 SER B O 1
ATOM 6412 N N . PRO B 1 343 ? 5.75 14.07 18.578 1 92.94 343 PRO B N 1
ATOM 6413 C CA . PRO B 1 343 ? 5.262 13.484 19.828 1 92.94 343 PRO B CA 1
ATOM 6414 C C . PRO B 1 343 ? 4.637 14.516 20.766 1 92.94 343 PRO B C 1
ATOM 6416 O O . PRO B 1 343 ? 3.594 14.258 21.375 1 92.94 343 PRO B O 1
ATOM 6419 N N . GLY B 1 344 ? 5.168 15.68 20.812 1 88.19 344 GLY B N 1
ATOM 6420 C CA . GLY B 1 344 ? 4.652 16.734 21.688 1 88.19 344 GLY B CA 1
ATOM 6421 C C . GLY B 1 344 ? 3.232 17.141 21.344 1 88.19 344 GLY B C 1
ATOM 6422 O O . GLY B 1 344 ? 2.496 17.625 22.203 1 88.19 344 GLY B O 1
ATOM 6423 N N . MET B 1 345 ? 2.828 16.984 20.078 1 89.56 345 MET B N 1
ATOM 6424 C CA . MET B 1 345 ? 1.487 17.312 19.609 1 89.56 345 MET B CA 1
ATOM 6425 C C . MET B 1 345 ? 0.516 16.172 19.859 1 89.56 345 MET B C 1
ATOM 6427 O O . MET B 1 345 ? -0.677 16.391 20.078 1 89.56 345 MET B O 1
ATOM 6431 N N . VAL B 1 346 ? 1.032 14.93 19.844 1 91.69 346 VAL B N 1
ATOM 6432 C CA . VAL B 1 346 ? 0.184 13.75 19.688 1 91.69 346 VAL B CA 1
ATOM 6433 C C . VAL B 1 346 ? -0.03 13.086 21.047 1 91.69 346 VAL B C 1
ATOM 6435 O O . VAL B 1 346 ? -1.142 12.664 21.359 1 91.69 346 VAL B O 1
ATOM 6438 N N . VAL B 1 347 ? 0.993 13.008 21.844 1 89.19 347 VAL B N 1
ATOM 6439 C CA . VAL B 1 347 ? 0.934 12.273 23.094 1 89.19 347 VAL B CA 1
ATOM 6440 C C . VAL B 1 347 ? 0.327 13.148 24.188 1 89.19 347 VAL B C 1
ATOM 6442 O O . VAL B 1 347 ? 0.451 14.375 24.141 1 89.19 347 VAL B O 1
ATOM 6445 N N . ASN B 1 348 ? -0.415 12.531 25.031 1 88.25 348 ASN B N 1
ATOM 6446 C CA . ASN B 1 348 ? -1 13.234 26.156 1 88.25 348 ASN B CA 1
ATOM 6447 C C . ASN B 1 348 ? 0.041 13.523 27.234 1 88.25 348 ASN B C 1
ATOM 6449 O O . ASN B 1 348 ? 0.516 12.609 27.906 1 88.25 348 ASN B O 1
ATOM 6453 N N . ILE B 1 349 ? 0.38 14.68 27.297 1 86.69 349 ILE B N 1
ATOM 6454 C CA . ILE B 1 349 ? 1.296 15.148 28.328 1 86.69 349 ILE B CA 1
ATOM 6455 C C . ILE B 1 349 ? 0.621 16.234 29.156 1 86.69 349 ILE B C 1
ATOM 6457 O O . ILE B 1 349 ? 0.469 17.375 28.703 1 86.69 349 ILE B O 1
ATOM 6461 N N . VAL B 1 350 ? 0.347 15.914 30.391 1 90.88 350 VAL B N 1
ATOM 6462 C CA . VAL B 1 350 ? -0.377 16.844 31.25 1 90.88 350 VAL B CA 1
ATOM 6463 C C . VAL B 1 350 ? 0.458 18.094 31.484 1 90.88 350 VAL B C 1
ATOM 6465 O O . VAL B 1 350 ? 1.66 18.016 31.75 1 90.88 350 VAL B O 1
ATOM 6468 N N . ASP B 1 351 ? -0.106 19.219 31.266 1 89.5 351 ASP B N 1
ATOM 6469 C CA . ASP B 1 351 ? 0.394 20.562 31.531 1 89.5 351 ASP B CA 1
ATOM 6470 C C . ASP B 1 351 ? 1.552 20.922 30.609 1 89.5 351 ASP B C 1
ATOM 6472 O O . ASP B 1 351 ? 2.156 22 30.734 1 89.5 351 ASP B O 1
ATOM 6476 N N . LYS B 1 352 ? 1.98 20.156 29.656 1 79.62 352 LYS B N 1
ATOM 6477 C CA . LYS B 1 352 ? 3.119 20.469 28.797 1 79.62 352 LYS B CA 1
ATOM 6478 C C . LYS B 1 352 ? 2.764 20.281 27.328 1 79.62 352 LYS B C 1
ATOM 6480 O O . LYS B 1 352 ? 3.355 20.922 26.453 1 79.62 352 LYS B O 1
ATOM 6485 N N . GLY B 1 353 ? 1.977 19.484 26.906 1 85.25 353 GLY B N 1
ATOM 6486 C CA . GLY B 1 353 ? 1.642 19.203 25.531 1 85.25 353 GLY B CA 1
ATOM 6487 C C . GLY B 1 353 ? 0.618 20.172 24.953 1 85.25 353 GLY B C 1
ATOM 6488 O O . GLY B 1 353 ? 0.534 21.328 25.391 1 85.25 353 GLY B O 1
ATOM 6489 N N . ALA B 1 354 ? 0.114 19.844 23.812 1 90.75 354 ALA B N 1
ATOM 6490 C CA . ALA B 1 354 ? -0.928 20.625 23.156 1 90.75 354 ALA B CA 1
ATOM 6491 C C . ALA B 1 354 ? -2.053 19.719 22.656 1 90.75 354 ALA B C 1
ATOM 6493 O O . ALA B 1 354 ? -1.826 18.547 22.344 1 90.75 354 ALA B O 1
ATOM 6494 N N . LYS B 1 355 ? -3.234 20.203 22.672 1 94.62 355 LYS B N 1
ATOM 6495 C CA . LYS B 1 355 ? -4.398 19.531 22.094 1 94.62 355 LYS B CA 1
ATOM 6496 C C . LYS B 1 355 ? -5.223 20.5 21.25 1 94.62 355 LYS B C 1
ATOM 6498 O O . LYS B 1 355 ? -5.242 21.703 21.516 1 94.62 355 LYS B O 1
ATOM 6503 N N . TYR B 1 356 ? -5.898 19.922 20.234 1 95.56 356 TYR B N 1
ATOM 6504 C CA . TYR B 1 356 ? -6.477 20.75 19.188 1 95.56 356 TYR B CA 1
ATOM 6505 C C . TYR B 1 356 ? -7.902 20.328 18.859 1 95.56 356 TYR B C 1
ATOM 6507 O O . TYR B 1 356 ? -8.219 19.984 17.719 1 95.56 356 TYR B O 1
ATOM 6515 N N . PRO B 1 357 ? -8.828 20.391 19.812 1 97.06 357 PRO B N 1
ATOM 6516 C CA . PRO B 1 357 ? -10.211 20.156 19.406 1 97.06 357 PRO B CA 1
ATOM 6517 C C . PRO B 1 357 ? -10.641 21.047 18.25 1 97.06 357 PRO B C 1
ATOM 6519 O O . PRO B 1 357 ? -10.398 22.266 18.281 1 97.06 357 PRO B O 1
ATOM 6522 N N . ALA B 1 358 ? -11.219 20.422 17.234 1 97.88 358 ALA B N 1
ATOM 6523 C CA . ALA B 1 358 ? -11.711 21.156 16.078 1 97.88 358 ALA B CA 1
ATOM 6524 C C . ALA B 1 358 ? -13.188 20.859 15.82 1 97.88 358 ALA B C 1
ATOM 6526 O O . ALA B 1 358 ? -13.664 19.766 16.094 1 97.88 358 ALA B O 1
ATOM 6527 N N . THR B 1 359 ? -13.898 21.828 15.305 1 98.38 359 THR B N 1
ATOM 6528 C CA . THR B 1 359 ? -15.289 21.578 14.945 1 98.38 359 THR B CA 1
ATOM 6529 C C . THR B 1 359 ? -15.656 22.281 13.648 1 98.38 359 THR B C 1
ATOM 6531 O O . THR B 1 359 ? -15.164 23.375 13.375 1 98.38 359 THR B O 1
ATOM 6534 N N . MET B 1 360 ? -16.422 21.609 12.844 1 98.25 360 MET B N 1
ATOM 6535 C CA . MET B 1 360 ? -16.953 22.125 11.594 1 98.25 360 MET B CA 1
ATOM 6536 C C . MET B 1 360 ? -18.469 22.281 11.672 1 98.25 360 MET B C 1
ATOM 6538 O O . MET B 1 360 ? -19.109 22.688 10.703 1 98.25 360 MET B O 1
ATOM 6542 N N . LYS B 1 361 ? -19.016 22 12.844 1 97.81 361 LYS B N 1
ATOM 6543 C CA . LYS B 1 361 ? -20.453 21.969 13.016 1 97.81 361 LYS B CA 1
ATOM 6544 C C . LYS B 1 361 ? -20.891 22.781 14.234 1 97.81 361 LYS B C 1
ATOM 6546 O O . LYS B 1 361 ? -20.109 22.938 15.18 1 97.81 361 LYS B O 1
ATOM 6551 N N . ASP B 1 362 ? -22.156 23.266 14.141 1 98 362 ASP B N 1
ATOM 6552 C CA . ASP B 1 362 ? -22.734 23.953 15.297 1 98 362 ASP B CA 1
ATOM 6553 C C . ASP B 1 362 ? -23.422 22.953 16.219 1 98 362 ASP B C 1
ATOM 6555 O O . ASP B 1 362 ? -23.344 21.734 16.016 1 98 362 ASP B O 1
ATOM 6559 N N . SER B 1 363 ? -24.031 23.406 17.281 1 97.19 363 SER B N 1
ATOM 6560 C CA . SER B 1 363 ? -24.641 22.594 18.312 1 97.19 363 SER B CA 1
ATOM 6561 C C . SER B 1 363 ? -25.812 21.781 17.766 1 97.19 363 SER B C 1
ATOM 6563 O O . SER B 1 363 ? -26.25 20.812 18.375 1 97.19 363 SER B O 1
ATOM 6565 N N . GLU B 1 364 ? -26.312 22.125 16.578 1 96.12 364 GLU B N 1
ATOM 6566 C CA . GLU B 1 364 ? -27.469 21.453 15.984 1 96.12 364 GLU B CA 1
ATOM 6567 C C . GLU B 1 364 ? -27.016 20.453 14.906 1 96.12 364 GLU B C 1
ATOM 6569 O O . GLU B 1 364 ? -27.859 19.812 14.266 1 96.12 364 GLU B O 1
ATOM 6574 N N . GLY B 1 365 ? -25.734 20.406 14.68 1 94.88 365 GLY B N 1
ATOM 6575 C CA . GLY B 1 365 ? -25.203 19.438 13.734 1 94.88 365 GLY B CA 1
ATOM 6576 C C . GLY B 1 365 ? -25.078 19.984 12.328 1 94.88 365 GLY B C 1
ATOM 6577 O O . GLY B 1 365 ? -24.75 19.25 11.398 1 94.88 365 GLY B O 1
ATOM 6578 N N . ASN B 1 366 ? -25.375 21.234 12.141 1 97 366 ASN B N 1
ATOM 6579 C CA . ASN B 1 366 ? -25.234 21.859 10.828 1 97 366 ASN B CA 1
ATOM 6580 C C . ASN B 1 366 ? -23.797 22.344 10.586 1 97 366 ASN B C 1
ATOM 6582 O O . ASN B 1 366 ? -23.094 22.703 11.531 1 97 366 ASN B O 1
ATOM 6586 N N . TRP B 1 367 ? -23.406 22.359 9.32 1 98.06 367 TRP B N 1
ATOM 6587 C CA . TRP B 1 367 ? -22.109 22.938 8.977 1 98.06 367 TRP B CA 1
ATOM 6588 C C . TRP B 1 367 ? -22.047 24.406 9.367 1 98.06 367 TRP B C 1
ATOM 6590 O O . TRP B 1 367 ? -23.031 25.141 9.219 1 98.06 367 TRP B O 1
ATOM 6600 N N . LEU B 1 368 ? -20.906 24.859 9.844 1 98.5 368 LEU B N 1
ATOM 6601 C CA . LEU B 1 368 ? -20.719 26.266 10.164 1 98.5 368 LEU B CA 1
ATOM 6602 C C . LEU B 1 368 ? -20.797 27.125 8.906 1 98.5 368 LEU B C 1
ATOM 6604 O O . LEU B 1 368 ? -20.078 26.859 7.934 1 98.5 368 LEU B O 1
ATOM 6608 N N . ASP B 1 369 ? -21.641 28.109 8.945 1 97.44 369 ASP B N 1
ATOM 6609 C CA . ASP B 1 369 ? -21.922 29 7.824 1 97.44 369 ASP B CA 1
ATOM 6610 C C . ASP B 1 369 ? -21.469 30.422 8.133 1 97.44 369 ASP B C 1
ATOM 6612 O O . ASP B 1 369 ? -21.906 31.016 9.117 1 97.44 369 ASP B O 1
ATOM 6616 N N . GLY B 1 370 ? -20.641 31.016 7.277 1 97.88 370 GLY B N 1
ATOM 6617 C CA . GLY B 1 370 ? -20.078 32.344 7.508 1 97.88 370 GLY B CA 1
ATOM 6618 C C . GLY B 1 370 ? -21.109 33.438 7.5 1 97.88 370 GLY B C 1
ATOM 6619 O O . GLY B 1 370 ? -20.844 34.562 7.945 1 97.88 370 GLY B O 1
ATOM 6620 N N . GLY B 1 371 ? -22.297 33.156 7.051 1 97.44 371 GLY B N 1
ATOM 6621 C CA . GLY B 1 371 ? -23.391 34.125 7.043 1 97.44 371 GLY B CA 1
ATOM 6622 C C . GLY B 1 371 ? -24.172 34.156 8.344 1 97.44 371 GLY B C 1
ATOM 6623 O O . GLY B 1 371 ? -24.953 35.062 8.586 1 97.44 371 GLY B O 1
ATOM 6624 N N . ASN B 1 372 ? -24 33.188 9.188 1 97.38 372 ASN B N 1
ATOM 6625 C CA . ASN B 1 372 ? -24.703 33.094 10.461 1 97.38 372 ASN B CA 1
ATOM 6626 C C . ASN B 1 372 ? -23.797 33.5 11.625 1 97.38 372 ASN B C 1
ATOM 6628 O O . ASN B 1 372 ? -22.578 33.5 11.492 1 97.38 372 ASN B O 1
ATOM 6632 N N . SER B 1 373 ? -24.406 33.906 12.703 1 98 373 SER B N 1
ATOM 6633 C CA . SER B 1 373 ? -23.688 34.25 13.922 1 98 373 SER B CA 1
ATOM 6634 C C . SER B 1 373 ? -23.766 33.125 14.945 1 98 373 SER B C 1
ATOM 6636 O O . SER B 1 373 ? -24.797 32.469 15.062 1 98 373 SER B O 1
ATOM 6638 N N . TYR B 1 374 ? -22.688 32.844 15.602 1 98.38 374 TYR B N 1
ATOM 6639 C CA . TYR B 1 374 ? -22.594 31.812 16.625 1 98.38 374 TYR B CA 1
ATOM 6640 C C . TYR B 1 374 ? -21.906 32.344 17.875 1 98.38 374 TYR B C 1
ATOM 6642 O O . TYR B 1 374 ? -21.203 33.344 17.812 1 98.38 374 TYR B O 1
ATOM 6650 N N . SER B 1 375 ? -22.125 31.781 18.984 1 98.38 375 SER B N 1
ATOM 6651 C CA . SER B 1 375 ? -21.359 31.984 20.219 1 98.38 375 SER B CA 1
ATOM 6652 C C . SER B 1 375 ? -20.766 30.688 20.719 1 98.38 375 SER B C 1
ATOM 6654 O O . SER B 1 375 ? -21.375 29.625 20.594 1 98.38 375 SER B O 1
ATOM 6656 N N . LEU B 1 376 ? -19.578 30.688 21.219 1 98.62 376 LEU B N 1
ATOM 6657 C CA . LEU B 1 376 ? -18.891 29.594 21.891 1 98.62 376 LEU B CA 1
ATOM 6658 C C . LEU B 1 376 ? -18.625 29.922 23.359 1 98.62 376 LEU B C 1
ATOM 6660 O O . LEU B 1 376 ? -17.906 30.875 23.656 1 98.62 376 LEU B O 1
ATOM 6664 N N . HIS B 1 377 ? -19.219 29.203 24.25 1 98.38 377 HIS B N 1
ATOM 6665 C CA . HIS B 1 377 ? -19 29.391 25.688 1 98.38 377 HIS B CA 1
ATOM 6666 C C . HIS B 1 377 ? -17.844 28.531 26.172 1 98.38 377 HIS B C 1
ATOM 6668 O O . HIS B 1 377 ? -17.875 27.297 26.047 1 98.38 377 HIS B O 1
ATOM 6674 N N . LEU B 1 378 ? -16.828 29.109 26.688 1 98.38 378 LEU B N 1
ATOM 6675 C CA . LEU B 1 378 ? -15.711 28.438 27.359 1 98.38 378 LEU B CA 1
ATOM 6676 C C . LEU B 1 378 ? -15.836 28.562 28.875 1 98.38 378 LEU B C 1
ATOM 6678 O O . LEU B 1 378 ? -15.672 29.656 29.422 1 98.38 378 LEU B O 1
ATOM 6682 N N . PRO B 1 379 ? -16.125 27.5 29.547 1 98.19 379 PRO B N 1
ATOM 6683 C CA . PRO B 1 379 ? -16.297 27.547 31 1 98.19 379 PRO B CA 1
ATOM 6684 C C . PRO B 1 379 ? -15.062 28.094 31.719 1 98.19 379 PRO B C 1
ATOM 6686 O O . PRO B 1 379 ? -13.977 28.156 31.125 1 98.19 379 PRO B O 1
ATOM 6689 N N . PRO B 1 380 ? -15.25 28.562 32.969 1 97.38 380 PRO B N 1
ATOM 6690 C CA . PRO B 1 380 ? -14.094 29.062 33.719 1 97.38 380 PRO B CA 1
ATOM 6691 C C . PRO B 1 380 ? -13.023 27.984 33.938 1 97.38 380 PRO B C 1
ATOM 6693 O O . PRO B 1 380 ? -13.289 26.797 33.719 1 97.38 380 PRO B O 1
ATOM 6696 N N . ASP B 1 381 ? -11.836 28.438 34.312 1 96 381 ASP B N 1
ATOM 6697 C CA . ASP B 1 381 ? -10.703 27.562 34.625 1 96 381 ASP B CA 1
ATOM 6698 C C . ASP B 1 381 ? -10.289 26.734 33.438 1 96 381 ASP B C 1
ATOM 6700 O O . ASP B 1 381 ? -10.156 25.516 33.531 1 96 381 ASP B O 1
ATOM 6704 N N . LEU B 1 382 ? -10.281 27.438 32.312 1 96.25 382 LEU B N 1
ATOM 6705 C CA . LEU B 1 382 ? -9.812 26.766 31.109 1 96.25 382 LEU B CA 1
ATOM 6706 C C . LEU B 1 382 ? -8.516 26.016 31.375 1 96.25 382 LEU B C 1
ATOM 6708 O O . LEU B 1 382 ? -7.559 26.578 31.906 1 96.25 382 LEU B O 1
ATOM 6712 N N . PRO B 1 383 ? -8.453 24.719 31.078 1 96.62 383 PRO B N 1
ATOM 6713 C CA . PRO B 1 383 ? -7.301 23.891 31.422 1 96.62 383 PRO B CA 1
ATOM 6714 C C . PRO B 1 383 ? -6.148 24.016 30.422 1 96.62 383 PRO B C 1
ATOM 6716 O O . PRO B 1 383 ? -5.777 23.047 29.781 1 96.62 383 PRO B O 1
ATOM 6719 N N . ALA B 1 384 ? -5.531 25.156 30.328 1 95.81 384 ALA B N 1
ATOM 6720 C CA . ALA B 1 384 ? -4.371 25.5 29.516 1 95.81 384 ALA B CA 1
ATOM 6721 C C . ALA B 1 384 ? -3.307 26.203 30.344 1 95.81 384 ALA B C 1
ATOM 6723 O O . ALA B 1 384 ? -3.367 27.422 30.531 1 95.81 384 ALA B O 1
ATOM 6724 N N . ALA B 1 385 ? -2.34 25.438 30.719 1 92.38 385 ALA B N 1
ATOM 6725 C CA . ALA B 1 385 ? -1.32 25.938 31.625 1 92.38 385 ALA B CA 1
ATOM 6726 C C . ALA B 1 385 ? -0.509 27.062 30.984 1 92.38 385 ALA B C 1
ATOM 6728 O O . ALA B 1 385 ? -0.049 27.984 31.656 1 92.38 385 ALA B O 1
ATOM 6729 N N . LEU B 1 386 ? -0.34 27.031 29.719 1 88.5 386 LEU B N 1
ATOM 6730 C CA . LEU B 1 386 ? 0.425 28.062 29.031 1 88.5 386 LEU B CA 1
ATOM 6731 C C . LEU B 1 386 ? -0.499 29.125 28.438 1 88.5 386 LEU B C 1
ATOM 6733 O O . LEU B 1 386 ? -0.598 30.234 28.984 1 88.5 386 LEU B O 1
ATOM 6737 N N . PHE B 1 387 ? -1.288 28.75 27.422 1 91.38 387 PHE B N 1
ATOM 6738 C CA . PHE B 1 387 ? -2.309 29.641 26.875 1 91.38 387 PHE B CA 1
ATOM 6739 C C . PHE B 1 387 ? -3.318 28.859 26.047 1 91.38 387 PHE B C 1
ATOM 6741 O O . PHE B 1 387 ? -3.113 27.672 25.766 1 91.38 387 PHE B O 1
ATOM 6748 N N . TRP B 1 388 ? -4.418 29.453 25.703 1 95.56 388 TRP B N 1
ATOM 6749 C CA . TRP B 1 388 ? -5.414 28.891 24.797 1 95.56 388 TRP B CA 1
ATOM 6750 C C . TRP B 1 388 ? -5.703 29.859 23.656 1 95.56 388 TRP B C 1
ATOM 6752 O O . TRP B 1 388 ? -5.355 31.031 23.719 1 95.56 388 TRP B O 1
ATOM 6762 N N . SER B 1 389 ? -6.219 29.297 22.609 1 96.56 389 SER B N 1
ATOM 6763 C CA . SER B 1 389 ? -6.555 30.094 21.438 1 96.56 389 SER B CA 1
ATOM 6764 C C . SER B 1 389 ? -7.746 29.5 20.688 1 96.56 389 SER B C 1
ATOM 6766 O O . SER B 1 389 ? -7.91 28.266 20.641 1 96.56 389 SER B O 1
ATOM 6768 N N . VAL B 1 390 ? -8.633 30.328 20.219 1 97.94 390 VAL B N 1
ATOM 6769 C CA . VAL B 1 390 ? -9.68 29.969 19.266 1 97.94 390 VAL B CA 1
ATOM 6770 C C . VAL B 1 390 ? -9.383 30.594 17.906 1 97.94 390 VAL B C 1
ATOM 6772 O O . VAL B 1 390 ? -9.211 31.812 17.797 1 97.94 390 VAL B O 1
ATOM 6775 N N . ALA B 1 391 ? -9.305 29.766 16.891 1 97.31 391 ALA B N 1
ATOM 6776 C CA . ALA B 1 391 ? -8.922 30.266 15.578 1 97.31 391 ALA B CA 1
ATOM 6777 C C . ALA B 1 391 ? -9.891 29.797 14.5 1 97.31 391 ALA B C 1
ATOM 6779 O O . ALA B 1 391 ? -10.508 28.734 14.641 1 97.31 391 ALA B O 1
ATOM 6780 N N . LEU B 1 392 ? -10.062 30.609 13.398 1 97.75 392 LEU B N 1
ATOM 6781 C CA . LEU B 1 392 ? -10.93 30.297 12.266 1 97.75 392 LEU B CA 1
ATOM 6782 C C . LEU B 1 392 ? -10.102 29.906 11.047 1 97.75 392 LEU B C 1
ATOM 6784 O O . LEU B 1 392 ? -9.094 30.531 10.742 1 97.75 392 LEU B O 1
ATOM 6788 N N . TYR B 1 393 ? -10.602 28.906 10.344 1 97.88 393 TYR B N 1
ATOM 6789 C CA . TYR B 1 393 ? -9.93 28.438 9.141 1 97.88 393 TYR B CA 1
ATOM 6790 C C . TYR B 1 393 ? -10.922 28.234 8 1 97.88 393 TYR B C 1
ATOM 6792 O O . TYR B 1 393 ? -12.062 27.844 8.234 1 97.88 393 TYR B O 1
ATOM 6800 N N . ASP B 1 394 ? -10.445 28.516 6.805 1 97.69 394 ASP B N 1
ATOM 6801 C CA . ASP B 1 394 ? -11.234 28.312 5.594 1 97.69 394 ASP B CA 1
ATOM 6802 C C . ASP B 1 394 ? -11.555 26.828 5.387 1 97.69 394 ASP B C 1
ATOM 6804 O O . ASP B 1 394 ? -10.672 25.984 5.52 1 97.69 394 ASP B O 1
ATOM 6808 N N . SER B 1 395 ? -12.805 26.516 5.051 1 97.38 395 SER B N 1
ATOM 6809 C CA . SER B 1 395 ? -13.258 25.125 4.98 1 97.38 395 SER B CA 1
ATOM 6810 C C . SER B 1 395 ? -12.617 24.406 3.805 1 97.38 395 SER B C 1
ATOM 6812 O O . SER B 1 395 ? -12.523 23.172 3.807 1 97.38 395 SER B O 1
ATOM 6814 N N . VAL B 1 396 ? -12.156 25.109 2.814 1 96.75 396 VAL B N 1
ATOM 6815 C CA . VAL B 1 396 ? -11.633 24.469 1.609 1 96.75 396 VAL B CA 1
ATOM 6816 C C . VAL B 1 396 ? -10.117 24.375 1.693 1 96.75 396 VAL B C 1
ATOM 6818 O O . VAL B 1 396 ? -9.547 23.297 1.585 1 96.75 396 VAL B O 1
ATOM 6821 N N . THR B 1 397 ? -9.438 25.5 2.021 1 97.12 397 THR B N 1
ATOM 6822 C CA . THR B 1 397 ? -7.98 25.562 1.982 1 97.12 397 THR B CA 1
ATOM 6823 C C . THR B 1 397 ? -7.391 25.156 3.33 1 97.12 397 THR B C 1
ATOM 6825 O O . THR B 1 397 ? -6.199 24.844 3.422 1 97.12 397 THR B O 1
ATOM 6828 N N . ALA B 1 398 ? -8.219 25.25 4.367 1 97.75 398 ALA B N 1
ATOM 6829 C CA . ALA B 1 398 ? -7.793 25.047 5.75 1 97.75 398 ALA B CA 1
ATOM 6830 C C . ALA B 1 398 ? -6.789 26.109 6.176 1 97.75 398 ALA B C 1
ATOM 6832 O O . ALA B 1 398 ? -6.176 26.016 7.242 1 97.75 398 ALA B O 1
ATOM 6833 N N . SER B 1 399 ? -6.574 27.156 5.359 1 97.56 399 SER B N 1
ATOM 6834 C CA . SER B 1 399 ? -5.773 28.312 5.746 1 97.56 399 SER B CA 1
ATOM 6835 C C . SER B 1 399 ? -6.582 29.281 6.605 1 97.56 399 SER B C 1
ATOM 6837 O O . SER B 1 399 ? -7.797 29.141 6.734 1 97.56 399 SER B O 1
ATOM 6839 N N . GLY B 1 400 ? -5.871 30.219 7.223 1 96.69 400 GLY B N 1
ATOM 6840 C CA . GLY B 1 400 ? -6.598 31.219 7.973 1 96.69 400 GLY B CA 1
ATOM 6841 C C . GLY B 1 400 ? -7.652 31.938 7.148 1 96.69 400 GLY B C 1
ATOM 6842 O O . GLY B 1 400 ? -7.422 32.25 5.984 1 96.69 400 GLY B O 1
ATOM 6843 N N . LEU B 1 401 ? -8.812 32.031 7.734 1 95.38 401 LEU B N 1
ATOM 6844 C CA . LEU B 1 401 ? -9.867 32.781 7.043 1 95.38 401 LEU B CA 1
ATOM 6845 C C . LEU B 1 401 ? -9.453 34.219 6.797 1 95.38 401 LEU B C 1
ATOM 6847 O O . LEU B 1 401 ? -9.117 34.938 7.734 1 95.38 401 LEU B O 1
ATOM 6851 N N . ASP B 1 402 ? -9.352 34.594 5.508 1 93.75 402 ASP B N 1
ATOM 6852 C CA . ASP B 1 402 ? -9.031 35.969 5.168 1 93.75 402 ASP B CA 1
ATOM 6853 C C . ASP B 1 402 ? -10.234 36.875 5.418 1 93.75 402 ASP B C 1
ATOM 6855 O O . ASP B 1 402 ? -10.875 37.344 4.477 1 93.75 402 ASP B O 1
ATOM 6859 N N . ASN B 1 403 ? -10.492 37.219 6.629 1 94.19 403 ASN B N 1
ATOM 6860 C CA . ASN B 1 403 ? -11.727 37.875 7.074 1 94.19 403 ASN B CA 1
ATOM 6861 C C . ASN B 1 403 ? -11.523 39.375 7.332 1 94.19 403 ASN B C 1
ATOM 6863 O O . ASN B 1 403 ? -12.383 40.031 7.918 1 94.19 403 ASN B O 1
ATOM 6867 N N . GLY B 1 404 ? -10.406 39.875 7.043 1 91.38 404 GLY B N 1
ATOM 6868 C CA . GLY B 1 404 ? -10.117 41.312 7.23 1 91.38 404 GLY B CA 1
ATOM 6869 C C . GLY B 1 404 ? -9.477 41.594 8.57 1 91.38 404 GLY B C 1
ATOM 6870 O O . GLY B 1 404 ? -8.992 42.719 8.797 1 91.38 404 GLY B O 1
ATOM 6871 N N . GLN B 1 405 ? -9.477 40.688 9.508 1 89.44 405 GLN B N 1
ATOM 6872 C CA . GLN B 1 405 ? -8.727 40.781 10.75 1 89.44 405 GLN B CA 1
ATOM 6873 C C . GLN B 1 405 ? -7.285 40.312 10.578 1 89.44 405 GLN B C 1
ATOM 6875 O O . GLN B 1 405 ? -7.016 39.406 9.805 1 89.44 405 GLN B O 1
ATOM 6880 N N . PRO B 1 406 ? -6.422 41.094 11.242 1 81.31 406 PRO B N 1
ATOM 6881 C CA . PRO B 1 406 ? -5.023 40.688 11.031 1 81.31 406 PRO B CA 1
ATOM 6882 C C . PRO B 1 406 ? -4.766 39.219 11.328 1 81.31 406 PRO B C 1
ATOM 6884 O O . PRO B 1 406 ? -3.98 38.562 10.633 1 81.31 406 PRO B O 1
ATOM 6887 N N . PHE B 1 407 ? -5.332 38.781 12.406 1 91 407 PHE B N 1
ATOM 6888 C CA . PHE B 1 407 ? -5.254 37.375 12.805 1 91 407 PHE B CA 1
ATOM 6889 C C . PHE B 1 407 ? -6.637 36.844 13.109 1 91 407 PHE B C 1
ATOM 6891 O O . PHE B 1 407 ? -7.359 37.375 13.945 1 91 407 PHE B O 1
ATOM 6898 N N . PRO B 1 408 ? -7.004 35.781 12.445 1 93.75 408 PRO B N 1
ATOM 6899 C CA . PRO B 1 408 ? -8.344 35.219 12.672 1 93.75 408 PRO B CA 1
ATOM 6900 C C . PRO B 1 408 ? -8.398 34.312 13.906 1 93.75 408 PRO B C 1
ATOM 6902 O O . PRO B 1 408 ? -8.859 33.188 13.82 1 93.75 408 PRO B O 1
ATOM 6905 N N . SER B 1 409 ? -7.98 34.875 15.023 1 95.38 409 SER B N 1
ATOM 6906 C CA . SER B 1 409 ? -7.941 34.125 16.281 1 95.38 409 SER B CA 1
ATOM 6907 C C . SER B 1 409 ? -8.109 35.062 17.484 1 95.38 409 SER B C 1
ATOM 6909 O O . SER B 1 409 ? -7.891 36.281 17.375 1 95.38 4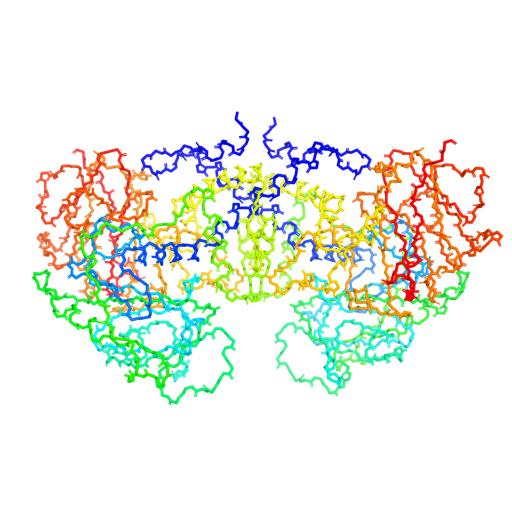09 SER B O 1
ATOM 6911 N N . VAL B 1 410 ? -8.633 34.531 18.531 1 94.25 410 VAL B N 1
ATOM 6912 C CA . VAL B 1 410 ? -8.648 35.094 19.875 1 94.25 410 VAL B CA 1
ATOM 6913 C C . VAL B 1 410 ? -7.863 34.188 20.828 1 94.25 410 VAL B C 1
ATOM 6915 O O . VAL B 1 410 ? -8.086 32.969 20.875 1 94.25 410 VAL B O 1
ATOM 6918 N N . ASN B 1 411 ? -6.887 34.781 21.469 1 92.81 411 ASN B N 1
ATOM 6919 C CA . ASN B 1 411 ? -6.102 33.969 22.391 1 92.81 411 ASN B CA 1
ATOM 6920 C C . ASN B 1 411 ? -5.949 34.656 23.75 1 92.81 411 ASN B C 1
ATOM 6922 O O . ASN B 1 411 ? -6.352 35.781 23.922 1 92.81 411 ASN B O 1
ATOM 6926 N N . THR B 1 412 ? -5.312 34 24.688 1 92.12 412 THR B N 1
ATOM 6927 C CA . THR B 1 412 ? -5.113 34.469 26.047 1 92.12 412 THR B CA 1
ATOM 6928 C C . THR B 1 412 ? -4.383 35.812 26.047 1 92.12 412 THR B C 1
ATOM 6930 O O . THR B 1 412 ? -4.727 36.719 26.812 1 92.12 412 THR B O 1
ATOM 6933 N N . MET B 1 413 ? -3.465 35.969 25.203 1 87.94 413 MET B N 1
ATOM 6934 C CA . MET B 1 413 ? -2.609 37.125 25.203 1 87.94 413 MET B CA 1
ATOM 6935 C C . MET B 1 413 ? -3.354 38.344 24.641 1 87.94 413 MET B C 1
ATOM 6937 O O . MET B 1 413 ? -2.928 39.5 24.828 1 87.94 413 MET B O 1
ATOM 6941 N N . ASP B 1 414 ? -4.465 38.125 23.984 1 88.19 414 ASP B N 1
ATOM 6942 C CA . ASP B 1 414 ? -5.316 39.219 23.5 1 88.19 414 ASP B CA 1
ATOM 6943 C C . ASP B 1 414 ? -6.16 39.781 24.641 1 88.19 414 ASP B C 1
ATOM 6945 O O . ASP B 1 414 ? -6.801 40.812 24.469 1 88.19 414 ASP B O 1
ATOM 6949 N N . LYS B 1 415 ? -6.203 39.094 25.766 1 90.25 415 LYS B N 1
ATOM 6950 C CA . LYS B 1 415 ? -6.957 39.5 26.938 1 90.25 415 LYS B CA 1
ATOM 6951 C C . LYS B 1 415 ? -8.43 39.719 26.609 1 90.25 415 LYS B C 1
ATOM 6953 O O . LYS B 1 415 ? -8.992 40.781 26.891 1 90.25 415 LYS B O 1
ATOM 6958 N N . PRO B 1 416 ? -9.031 38.688 26.062 1 94.12 416 PRO B N 1
ATOM 6959 C CA . PRO B 1 416 ? -10.469 38.781 25.797 1 94.12 416 PRO B CA 1
ATOM 6960 C C . PRO B 1 416 ? -11.281 39.062 27.062 1 94.12 416 PRO B C 1
ATOM 6962 O O . PRO B 1 416 ? -10.875 38.688 28.156 1 94.12 416 PRO B O 1
ATOM 6965 N N . THR B 1 417 ? -12.383 39.812 26.875 1 96.06 417 THR B N 1
ATOM 6966 C CA . THR B 1 417 ? -13.258 40.125 28 1 96.06 417 THR B CA 1
ATOM 6967 C C . THR B 1 417 ? -13.727 38.875 28.703 1 96.06 417 THR B C 1
ATOM 6969 O O . THR B 1 417 ? -14.164 37.906 28.047 1 96.06 417 THR B O 1
ATOM 6972 N N . ILE B 1 418 ? -13.648 38.875 30.016 1 96.25 418 ILE B N 1
ATOM 6973 C CA . ILE B 1 418 ? -14.008 37.719 30.844 1 96.25 418 ILE B CA 1
ATOM 6974 C C . ILE B 1 418 ? -15.359 37.969 31.5 1 96.25 418 ILE B C 1
ATOM 6976 O O . ILE B 1 418 ? -15.648 39.094 31.953 1 96.25 418 ILE B O 1
ATOM 6980 N N . ASN B 1 419 ? -16.188 36.969 31.547 1 97 419 ASN B N 1
ATOM 6981 C CA . ASN B 1 419 ? -17.438 37.062 32.281 1 97 419 ASN B CA 1
ATOM 6982 C C . ASN B 1 419 ? -17.219 37.094 33.781 1 97 419 ASN B C 1
ATOM 6984 O O . ASN B 1 419 ? -16.156 36.688 34.25 1 97 419 ASN B O 1
ATOM 6988 N N . PRO B 1 420 ? -18.219 37.531 34.531 1 97.31 420 PRO B N 1
ATOM 6989 C CA . PRO B 1 420 ? -18.062 37.625 36 1 97.31 420 PRO B CA 1
ATOM 6990 C C . PRO B 1 420 ? -17.719 36.281 36.625 1 97.31 420 PRO B C 1
ATOM 6992 O O . PRO B 1 420 ? -17.016 36.25 37.625 1 97.31 420 PRO B O 1
ATOM 6995 N N . ASP B 1 421 ? -18.141 35.25 36.062 1 97.88 421 ASP B N 1
ATOM 6996 C CA . ASP B 1 421 ? -17.906 33.938 36.656 1 97.88 421 ASP B CA 1
ATOM 6997 C C . ASP B 1 421 ? -16.562 33.344 36.188 1 97.88 421 ASP B C 1
ATOM 6999 O O . ASP B 1 421 ? -16.203 32.219 36.562 1 97.88 421 ASP B O 1
ATOM 7003 N N . GLY B 1 422 ? -15.906 34.031 35.344 1 96.88 422 GLY B N 1
ATOM 7004 C CA . GLY B 1 422 ? -14.594 33.625 34.906 1 96.88 422 GLY B CA 1
ATOM 7005 C C . GLY B 1 422 ? -14.625 32.906 33.562 1 96.88 422 GLY B C 1
ATOM 7006 O O . GLY B 1 422 ? -13.578 32.594 33 1 96.88 422 GLY B O 1
ATOM 7007 N N . SER B 1 423 ? -15.789 32.719 33 1 97.81 423 SER B N 1
ATOM 7008 C CA . SER B 1 423 ? -15.93 32.094 31.688 1 97.81 423 SER B CA 1
ATOM 7009 C C . SER B 1 423 ? -15.703 33.094 30.578 1 97.81 423 SER B C 1
ATOM 7011 O O . SER B 1 423 ? -15.617 34.312 30.828 1 97.81 423 SER B O 1
ATOM 7013 N N . HIS B 1 424 ? -15.438 32.594 29.359 1 97.62 424 HIS B N 1
ATOM 7014 C CA . HIS B 1 424 ? -15.344 33.406 28.156 1 97.62 424 HIS B CA 1
ATOM 7015 C C . HIS B 1 424 ? -16.438 33.062 27.156 1 97.62 424 HIS B C 1
ATOM 7017 O O . HIS B 1 424 ? -16.781 31.875 27 1 97.62 424 HIS B O 1
ATOM 7023 N N . ASP B 1 425 ? -17 34.031 26.562 1 98.12 425 ASP B N 1
ATOM 7024 C CA . ASP B 1 425 ? -17.844 33.844 25.375 1 98.12 425 ASP B CA 1
ATOM 7025 C C . ASP B 1 425 ? -17.156 34.438 24.141 1 98.12 425 ASP B C 1
ATOM 7027 O O . ASP B 1 425 ? -16.859 35.625 24.078 1 98.12 425 ASP B O 1
ATOM 7031 N N . ILE B 1 426 ? -16.859 33.562 23.219 1 98.31 426 ILE B N 1
ATOM 7032 C CA . ILE B 1 426 ? -16.297 33.969 21.938 1 98.31 426 ILE B CA 1
ATOM 7033 C C . ILE B 1 426 ? -17.406 34 20.891 1 98.31 426 ILE B C 1
ATOM 7035 O O . ILE B 1 426 ? -18.203 33.062 20.781 1 98.31 426 ILE B O 1
ATOM 7039 N N . TYR B 1 427 ? -17.469 35.062 20.141 1 98.19 427 TYR B N 1
ATOM 7040 C CA . TYR B 1 427 ? -18.531 35.25 19.172 1 98.19 427 TYR B CA 1
ATOM 7041 C C . TYR B 1 427 ? -18 35.156 17.734 1 98.19 427 TYR B C 1
ATOM 7043 O O . TYR B 1 427 ? -16.859 35.562 17.484 1 98.19 427 TYR B O 1
ATOM 7051 N N . PHE B 1 428 ? -18.812 34.656 16.859 1 98.06 428 PHE B N 1
ATOM 7052 C CA . PHE B 1 428 ? -18.531 34.5 15.438 1 98.06 428 PHE B CA 1
ATOM 7053 C C . PHE B 1 428 ? -19.656 35.094 14.602 1 98.06 428 PHE B C 1
ATOM 7055 O O . PHE B 1 428 ? -20.828 34.938 14.945 1 98.06 428 PHE B O 1
ATOM 7062 N N . GLY B 1 429 ? -19.297 35.719 13.5 1 97.56 429 GLY B N 1
ATOM 7063 C CA . GLY B 1 429 ? -20.312 36.219 12.602 1 97.56 429 GLY B CA 1
ATOM 7064 C C . GLY B 1 429 ? -19.797 37.281 11.633 1 97.56 429 GLY B C 1
ATOM 7065 O O . GLY B 1 429 ? -18.719 37.844 11.844 1 97.56 429 GLY B O 1
ATOM 7066 N N . PRO B 1 430 ? -20.594 37.531 10.57 1 97.31 430 PRO B N 1
ATOM 7067 C CA . PRO B 1 430 ? -20.156 38.5 9.586 1 97.31 430 PRO B CA 1
ATOM 7068 C C . PRO B 1 430 ? -20.188 39.938 10.125 1 97.31 430 PRO B C 1
ATOM 7070 O O . PRO B 1 430 ? -19.469 40.812 9.617 1 97.31 430 PRO B O 1
ATOM 7073 N N . THR B 1 431 ? -21.031 40.156 11.125 1 96.31 431 THR B N 1
ATOM 7074 C CA . THR B 1 431 ? -21.094 41.375 11.898 1 96.31 431 THR B CA 1
ATOM 7075 C C . THR B 1 431 ? -20.984 41.062 13.391 1 96.31 431 THR B C 1
ATOM 7077 O O . THR B 1 431 ? -21.406 40 13.852 1 96.31 431 THR B O 1
ATOM 7080 N N . LYS B 1 432 ? -20.312 41.969 14.031 1 95.06 432 LYS B N 1
ATOM 7081 C CA . LYS B 1 432 ? -20.156 41.75 15.461 1 95.06 432 LYS B CA 1
ATOM 7082 C C . LYS B 1 432 ? -21.5 41.656 16.156 1 95.06 432 LYS B C 1
ATOM 7084 O O . LYS B 1 432 ? -22.297 42.594 16.109 1 95.06 432 LYS B O 1
ATOM 7089 N N . PRO B 1 433 ? -21.781 40.625 16.781 1 92.88 433 PRO B N 1
ATOM 7090 C CA . PRO B 1 433 ? -23.031 40.562 17.562 1 92.88 433 PRO B CA 1
ATOM 7091 C C . PRO B 1 433 ? -23.078 41.625 18.672 1 92.88 433 PRO B C 1
ATOM 7093 O O . PRO B 1 433 ? -22.047 42 19.203 1 92.88 433 PRO B O 1
ATOM 7096 N N . ASN B 1 434 ? -24.281 41.969 19.156 1 90.75 434 ASN B N 1
ATOM 7097 C CA . ASN B 1 434 ? -24.484 43 20.156 1 90.75 434 ASN B CA 1
ATOM 7098 C C . ASN B 1 434 ? -23.844 42.625 21.484 1 90.75 434 ASN B C 1
ATOM 7100 O O . ASN B 1 434 ? -23.312 43.469 22.188 1 90.75 434 ASN B O 1
ATOM 7104 N N . ALA B 1 435 ? -23.875 41.469 21.766 1 88.75 435 ALA B N 1
ATOM 7105 C CA . ALA B 1 435 ? -23.406 40.969 23.047 1 88.75 435 ALA B CA 1
ATOM 7106 C C . ALA B 1 435 ? -21.891 40.906 23.094 1 88.75 435 ALA B C 1
ATOM 7108 O O . ALA B 1 435 ? -21.297 40.781 24.172 1 88.75 435 ALA B O 1
ATOM 7109 N N . ALA B 1 436 ? -21.234 41 22 1 90.44 436 ALA B N 1
ATOM 7110 C CA . ALA B 1 436 ? -19.812 40.719 21.906 1 90.44 436 ALA B CA 1
ATOM 7111 C C . ALA B 1 436 ? -19 42 22.109 1 90.44 436 ALA B C 1
ATOM 7113 O O . ALA B 1 436 ? -19.391 43.094 21.641 1 90.44 436 ALA B O 1
ATOM 7114 N N . ASP B 1 437 ? -17.938 41.875 22.812 1 91.25 437 ASP B N 1
ATOM 7115 C CA . ASP B 1 437 ? -16.875 42.875 22.766 1 91.25 437 ASP B CA 1
ATOM 7116 C C . ASP B 1 437 ? -15.969 42.656 21.562 1 91.25 437 ASP B C 1
ATOM 7118 O O . ASP B 1 437 ? -15.914 41.562 21 1 91.25 437 ASP B O 1
ATOM 7122 N N . GLU B 1 438 ? -15.25 43.688 21.234 1 89 438 GLU B N 1
ATOM 7123 C CA . GLU B 1 438 ? -14.367 43.625 20.078 1 89 438 GLU B CA 1
ATOM 7124 C C . GLU B 1 438 ? -13.305 42.531 20.25 1 89 438 GLU B C 1
ATOM 7126 O O . GLU B 1 438 ? -12.883 41.906 19.281 1 89 438 GLU B O 1
ATOM 7131 N N . THR B 1 439 ? -12.961 42.312 21.438 1 91.25 439 THR B N 1
ATOM 7132 C CA . THR B 1 439 ? -11.867 41.375 21.734 1 91.25 439 THR B CA 1
ATOM 7133 C C . THR B 1 439 ? -12.359 39.938 21.75 1 91.25 439 THR B C 1
ATOM 7135 O O . THR B 1 439 ? -11.562 39 21.719 1 91.25 439 THR B O 1
ATOM 7138 N N . ASN B 1 440 ? -13.68 39.75 21.766 1 96.5 440 ASN B N 1
ATOM 7139 C CA . ASN B 1 440 ? -14.273 38.406 21.844 1 96.5 440 ASN B CA 1
ATOM 7140 C C . ASN B 1 440 ? -15.008 38.031 20.562 1 96.5 440 ASN B C 1
ATOM 7142 O O . ASN B 1 440 ? -15.906 37.188 20.578 1 96.5 440 ASN B O 1
ATOM 7146 N N . TRP B 1 441 ? -14.672 38.781 19.469 1 96.88 441 TRP B N 1
ATOM 7147 C CA . TRP B 1 441 ? -15.398 38.531 18.219 1 96.88 441 TRP B CA 1
ATOM 7148 C C . TRP B 1 441 ? -14.445 38.188 17.094 1 96.88 441 TRP B C 1
ATOM 7150 O O . TRP B 1 441 ? -13.422 38.875 16.906 1 96.88 441 TRP B O 1
ATOM 7160 N N . LEU B 1 442 ? -14.766 37.125 16.344 1 97.38 442 LEU B N 1
ATOM 7161 C CA . LEU B 1 442 ? -14.094 36.719 15.117 1 97.38 442 LEU B CA 1
ATOM 7162 C C . LEU B 1 442 ? -15.031 36.844 13.922 1 97.38 442 LEU B C 1
ATOM 7164 O O . LEU B 1 442 ? -16.078 36.219 13.883 1 97.38 442 LEU B O 1
ATOM 7168 N N . ARG B 1 443 ? -14.625 37.625 12.953 1 97.44 443 ARG B N 1
ATOM 7169 C CA . ARG B 1 443 ? -15.453 37.875 11.781 1 97.44 443 ARG B CA 1
ATOM 7170 C C . ARG B 1 443 ? -15.484 36.656 10.852 1 97.44 443 ARG B C 1
ATOM 7172 O O . ARG B 1 443 ? -14.453 36.031 10.602 1 97.44 443 ARG B O 1
ATOM 7179 N N . THR B 1 444 ? -16.641 36.281 10.469 1 97.94 444 THR B N 1
ATOM 7180 C CA . THR B 1 444 ? -16.812 35.25 9.445 1 97.94 444 THR B CA 1
ATOM 7181 C C . THR B 1 444 ? -17.25 35.875 8.125 1 97.94 444 THR B C 1
ATOM 7183 O O . THR B 1 444 ? -17.422 37.094 8.039 1 97.94 444 THR B O 1
ATOM 7186 N N . LEU B 1 445 ? -17.266 35.156 7.027 1 97.62 445 LEU B N 1
ATOM 7187 C CA . LEU B 1 445 ? -17.547 35.688 5.699 1 97.62 445 LEU B CA 1
ATOM 7188 C C . LEU B 1 445 ? -18.766 35.031 5.09 1 97.62 445 LEU B C 1
ATOM 7190 O O . LEU B 1 445 ? -18.766 33.812 4.855 1 97.62 445 LEU B O 1
ATOM 7194 N N . PRO B 1 446 ? -19.812 35.875 4.77 1 97 446 PRO B N 1
ATOM 7195 C CA . PRO B 1 446 ? -20.969 35.281 4.102 1 97 446 PRO B CA 1
ATOM 7196 C C . PRO B 1 446 ? -20.594 34.5 2.844 1 97 446 PRO B C 1
ATOM 7198 O O . PRO B 1 446 ? -19.734 34.938 2.078 1 97 446 PRO B O 1
ATOM 7201 N N . GLY B 1 447 ? -21.234 33.344 2.682 1 95.62 447 GLY B N 1
ATOM 7202 C CA . GLY B 1 447 ? -21 32.531 1.503 1 95.62 447 GLY B CA 1
ATOM 7203 C C . GLY B 1 447 ? -19.828 31.578 1.665 1 95.62 447 GLY B C 1
ATOM 7204 O O . GLY B 1 447 ? -19.562 30.75 0.79 1 95.62 447 GLY B O 1
ATOM 7205 N N . LYS B 1 448 ? -19.125 31.641 2.766 1 96.5 448 LYS B N 1
ATOM 7206 C CA . LYS B 1 448 ? -18 30.75 3.031 1 96.5 448 LYS B CA 1
ATOM 7207 C C . LYS B 1 448 ? -18.266 29.875 4.262 1 96.5 448 LYS B C 1
ATOM 7209 O O . LYS B 1 448 ? -18.859 30.359 5.242 1 96.5 448 LYS B O 1
ATOM 7214 N N . GLY B 1 449 ? -17.953 28.594 4.137 1 97.88 449 GLY B N 1
ATOM 7215 C CA . GLY B 1 449 ? -17.828 27.781 5.332 1 97.88 449 GLY B CA 1
ATOM 7216 C C . GLY B 1 449 ? -16.484 27.922 6.02 1 97.88 449 GLY B C 1
ATOM 7217 O O . GLY B 1 449 ? -15.555 28.516 5.457 1 97.88 449 GLY B O 1
ATOM 7218 N N . TYR B 1 450 ? -16.406 27.516 7.238 1 98.31 450 TYR B N 1
ATOM 7219 C CA . TYR B 1 450 ? -15.18 27.562 8.016 1 98.31 450 TYR B CA 1
ATOM 7220 C C . TYR B 1 450 ? -15.195 26.516 9.125 1 98.31 450 TYR B C 1
ATOM 7222 O O . TYR B 1 450 ? -16.188 25.812 9.32 1 98.31 450 TYR B O 1
ATOM 7230 N N . PHE B 1 451 ? -14.078 26.297 9.75 1 98.25 451 PHE B N 1
ATOM 7231 C CA . PHE B 1 451 ? -14.031 25.484 10.961 1 98.25 451 PHE B CA 1
ATOM 7232 C C . PHE B 1 451 ? -13.203 26.172 12.039 1 98.25 451 PHE B C 1
ATOM 7234 O O . PHE B 1 451 ? -12.516 27.156 11.766 1 98.25 451 PHE B O 1
ATOM 7241 N N . VAL B 1 452 ? -13.438 25.75 13.25 1 98.5 452 VAL B N 1
ATOM 7242 C CA . VAL B 1 452 ? -12.844 26.359 14.438 1 98.5 452 VAL B CA 1
ATOM 7243 C C . VAL B 1 452 ? -11.914 25.359 15.125 1 98.5 452 VAL B C 1
ATOM 7245 O O . VAL B 1 452 ? -12.258 24.172 15.25 1 98.5 452 VAL B O 1
ATOM 7248 N N . ILE B 1 453 ? -10.727 25.812 15.477 1 98.38 453 ILE B N 1
ATOM 7249 C CA . ILE B 1 453 ? -9.852 25.016 16.328 1 98.38 453 ILE B CA 1
ATOM 7250 C C . ILE B 1 453 ? -9.68 25.703 17.688 1 98.38 453 ILE B C 1
ATOM 7252 O O . ILE B 1 453 ? -9.359 26.891 17.734 1 98.38 453 ILE B O 1
ATOM 7256 N N . LEU B 1 454 ? -9.977 25 18.719 1 98.19 454 LEU B N 1
ATOM 7257 C CA . LEU B 1 454 ? -9.602 25.375 20.078 1 98.19 454 LEU B C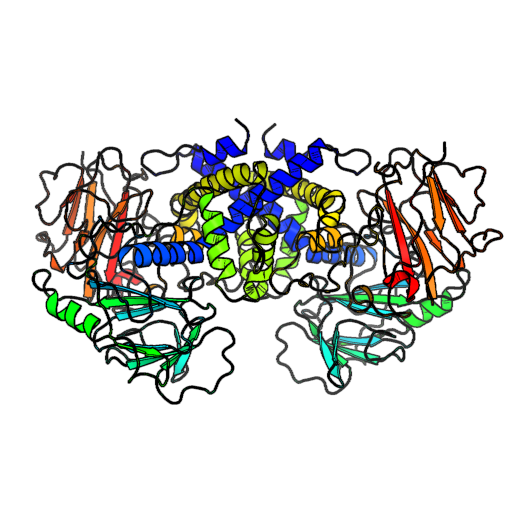A 1
ATOM 7258 C C . LEU B 1 454 ? -8.258 24.766 20.453 1 98.19 454 LEU B C 1
ATOM 7260 O O . LEU B 1 454 ? -8.156 23.547 20.625 1 98.19 454 LEU B O 1
ATOM 7264 N N . ARG B 1 455 ? -7.234 25.594 20.562 1 97 455 ARG B N 1
ATOM 7265 C CA . ARG B 1 455 ? -5.906 25.125 20.938 1 97 455 ARG B CA 1
ATOM 7266 C C . ARG B 1 455 ? -5.684 25.266 22.438 1 97 455 ARG B C 1
ATOM 7268 O O . ARG B 1 455 ? -5.879 26.344 23 1 97 455 ARG B O 1
ATOM 7275 N N . LEU B 1 456 ? -5.352 24.203 23.031 1 95.75 456 LEU B N 1
ATOM 7276 C CA . LEU B 1 456 ? -4.945 24.203 24.438 1 95.75 456 LEU B CA 1
ATOM 7277 C C . LEU B 1 456 ? -3.469 23.859 24.578 1 95.75 456 LEU B C 1
ATOM 7279 O O . LEU B 1 456 ? -3.059 22.734 24.297 1 95.75 456 LEU B O 1
ATOM 7283 N N . TYR B 1 457 ? -2.68 24.812 24.953 1 92.19 457 TYR B N 1
ATOM 7284 C CA . TYR B 1 457 ? -1.266 24.578 25.234 1 92.19 457 TYR B CA 1
ATOM 7285 C C . TYR B 1 457 ? -1.027 24.375 26.719 1 92.19 457 TYR B C 1
ATOM 7287 O O . TYR B 1 457 ? -1.441 25.188 27.547 1 92.19 457 TYR B O 1
ATOM 7295 N N . GLY B 1 458 ? -0.418 23.297 27.016 1 91.69 458 GLY B N 1
ATOM 7296 C CA . GLY B 1 458 ? -0.332 22.859 28.406 1 91.69 458 GLY B CA 1
ATOM 7297 C C . GLY B 1 458 ? -1.66 22.391 28.969 1 91.69 458 GLY B C 1
ATOM 7298 O O . GLY B 1 458 ? -2.088 22.859 30.016 1 91.69 458 GLY B O 1
ATOM 7299 N N . PRO B 1 459 ? -2.34 21.5 28.234 1 95.5 459 PRO B N 1
ATOM 7300 C CA . PRO B 1 459 ? -3.637 21.031 28.75 1 95.5 459 PRO B CA 1
ATOM 7301 C C . PRO B 1 459 ? -3.527 20.328 30.094 1 95.5 459 PRO B C 1
ATOM 7303 O O . PRO B 1 459 ? -2.643 19.484 30.281 1 95.5 459 PRO B O 1
ATOM 7306 N N . GLY B 1 460 ? -4.398 20.719 30.953 1 96.38 460 GLY B N 1
ATOM 7307 C CA . GLY B 1 460 ? -4.379 20.156 32.281 1 96.38 460 GLY B CA 1
ATOM 7308 C C . GLY B 1 460 ? -5.258 18.922 32.438 1 96.38 460 GLY B C 1
ATOM 7309 O O . GLY B 1 460 ? -5.938 18.531 31.484 1 96.38 460 GLY B O 1
ATOM 7310 N N . LYS B 1 461 ? -5.203 18.328 33.594 1 96.81 461 LYS B N 1
ATOM 7311 C CA . LYS B 1 461 ? -5.91 17.094 33.938 1 96.81 461 LYS B CA 1
ATOM 7312 C C . LYS B 1 461 ? -7.398 17.203 33.594 1 96.81 461 LYS B C 1
ATOM 7314 O O . LYS B 1 461 ? -8.008 16.25 33.125 1 96.81 461 LYS B O 1
ATOM 7319 N N . PRO B 1 462 ? -8.016 18.406 33.906 1 97.31 462 PRO B N 1
ATOM 7320 C CA . PRO B 1 462 ? -9.453 18.5 33.625 1 97.31 462 PRO B CA 1
ATOM 7321 C C . PRO B 1 462 ? -9.797 18.297 32.156 1 97.31 462 PRO B C 1
ATOM 7323 O O . PRO B 1 462 ? -10.898 17.844 31.828 1 97.31 462 PRO B O 1
ATOM 7326 N N . PHE B 1 463 ? -8.938 18.609 31.297 1 96.56 463 PHE B N 1
ATOM 7327 C CA . PHE B 1 463 ? -9.156 18.328 29.875 1 96.56 463 PHE B CA 1
ATOM 7328 C C . PHE B 1 463 ? -9.148 16.828 29.609 1 96.56 463 PHE B C 1
ATOM 7330 O O . PHE B 1 463 ? -10.055 16.312 28.953 1 96.56 463 PHE B O 1
ATOM 7337 N N . PHE B 1 464 ? -8.133 16.156 30.141 1 94.12 464 PHE B N 1
ATOM 7338 C CA . PHE B 1 464 ? -7.898 14.742 29.844 1 94.12 464 PHE B CA 1
ATOM 7339 C C . PHE B 1 464 ? -8.953 13.867 30.5 1 94.12 464 PHE B C 1
ATOM 7341 O O . PHE B 1 464 ? -9.367 12.852 29.922 1 94.12 464 PHE B O 1
ATOM 7348 N N . ASP B 1 465 ? -9.406 14.281 31.656 1 94.69 465 ASP B N 1
ATOM 7349 C CA . ASP B 1 465 ? -10.43 13.484 32.344 1 94.69 465 ASP B CA 1
ATOM 7350 C C . ASP B 1 465 ? -11.828 13.969 31.969 1 94.69 465 ASP B C 1
ATOM 7352 O O . ASP B 1 465 ? -12.828 13.43 32.469 1 94.69 465 ASP B O 1
ATOM 7356 N N . GLN B 1 466 ? -11.93 15.109 31.234 1 93.94 466 GLN B N 1
ATOM 7357 C CA . GLN B 1 466 ? -13.156 15.625 30.625 1 93.94 466 GLN B CA 1
ATOM 7358 C C . GLN B 1 466 ? -14.086 16.203 31.688 1 93.94 466 GLN B C 1
ATOM 7360 O O . GLN B 1 466 ? -15.305 16.156 31.547 1 93.94 466 GLN B O 1
ATOM 7365 N N . THR B 1 467 ? -13.445 16.578 32.719 1 96.38 467 THR B N 1
ATOM 7366 C CA . THR B 1 467 ? -14.219 17.328 33.719 1 96.38 467 THR B CA 1
ATOM 7367 C C . THR B 1 467 ? -14.398 18.781 33.25 1 96.38 467 THR B C 1
ATOM 7369 O O . THR B 1 467 ? -15.273 19.484 33.75 1 96.38 467 THR B O 1
ATOM 7372 N N . TRP B 1 468 ? -13.617 19.25 32.375 1 96.94 468 TRP B N 1
ATOM 7373 C CA . TRP B 1 468 ? -13.812 20.484 31.641 1 96.94 468 TRP B CA 1
ATOM 7374 C C . TRP B 1 468 ? -14.062 20.203 30.172 1 96.94 468 TRP B C 1
ATOM 7376 O O . TRP B 1 468 ? -13.289 19.5 29.531 1 96.94 468 TRP B O 1
ATOM 7386 N N . THR B 1 469 ? -15.133 20.703 29.656 1 96.88 469 THR B N 1
ATOM 7387 C CA . THR B 1 469 ? -15.43 20.609 28.234 1 96.88 469 THR B CA 1
ATOM 7388 C C . THR B 1 469 ? -15.828 21.969 27.672 1 96.88 469 THR B C 1
ATOM 7390 O O . THR B 1 469 ? -16.516 22.75 28.344 1 96.88 469 THR B O 1
ATOM 7393 N N . PRO B 1 470 ? -15.32 22.312 26.469 1 97.94 470 PRO B N 1
ATOM 7394 C CA . PRO B 1 470 ? -15.852 23.531 25.844 1 97.94 470 PRO B CA 1
ATOM 7395 C C . PRO B 1 470 ? -17.328 23.406 25.469 1 97.94 470 PRO B C 1
ATOM 7397 O O . PRO B 1 470 ? -17.828 22.297 25.281 1 97.94 470 PRO B O 1
ATOM 7400 N N . GLY B 1 471 ? -18.078 24.516 25.484 1 97.44 471 GLY B N 1
ATOM 7401 C CA . GLY B 1 471 ? -19.375 24.5 24.828 1 97.44 471 GLY B CA 1
ATOM 7402 C C . GLY B 1 471 ? -19.297 24.234 23.344 1 97.44 471 GLY B C 1
ATOM 7403 O O . GLY B 1 471 ? -18.203 24.062 22.797 1 97.44 471 GLY B O 1
ATOM 7404 N N . ASP B 1 472 ? -20.438 24.109 22.734 1 98.06 472 ASP B N 1
ATOM 7405 C CA . ASP B 1 472 ? -20.531 24.031 21.281 1 98.06 472 ASP B CA 1
ATOM 7406 C C . ASP B 1 472 ? -20.828 25.391 20.672 1 98.06 472 ASP B C 1
ATOM 7408 O O . ASP B 1 472 ? -21.141 26.344 21.391 1 98.06 472 ASP B O 1
ATOM 7412 N N . LEU B 1 473 ? -20.516 25.516 19.406 1 98.5 473 LEU B N 1
ATOM 7413 C CA . LEU B 1 473 ? -20.953 26.75 18.75 1 98.5 473 LEU B CA 1
ATOM 7414 C C . LEU B 1 473 ? -22.469 26.812 18.672 1 98.5 473 LEU B C 1
ATOM 7416 O O . LEU B 1 473 ? -23.078 26 17.969 1 98.5 473 LEU B O 1
ATOM 7420 N N . GLU B 1 474 ? -23.078 27.797 19.359 1 98.25 474 GLU B N 1
ATOM 7421 C CA . GLU B 1 474 ? -24.516 27.969 19.391 1 98.25 474 GLU B CA 1
ATOM 7422 C C . GLU B 1 474 ? -24.969 29.094 18.453 1 98.25 474 GLU B C 1
ATOM 7424 O O . GLU B 1 474 ? -24.438 30.203 18.516 1 98.25 474 GLU B O 1
ATOM 7429 N N . PRO B 1 475 ? -25.922 28.766 17.578 1 97.56 475 PRO B N 1
ATOM 7430 C CA . PRO B 1 475 ? -26.453 29.844 16.75 1 97.56 475 PRO B CA 1
ATOM 7431 C C . PRO B 1 475 ? -27.062 30.984 17.562 1 97.56 475 PRO B C 1
ATOM 7433 O O . PRO B 1 475 ? -27.75 30.734 18.562 1 97.56 475 PRO B O 1
ATOM 7436 N N . ILE B 1 476 ? -26.641 32.219 17.078 1 95.19 476 ILE B N 1
ATOM 7437 C CA . ILE B 1 476 ? -27.266 33.406 17.656 1 95.19 476 ILE B CA 1
ATOM 7438 C C . ILE B 1 476 ? -28.453 33.844 16.797 1 95.19 476 ILE B C 1
ATOM 7440 O O . ILE B 1 476 ? -28.312 34.031 15.586 1 95.19 476 ILE B O 1
ATOM 7444 N N . ARG B 1 477 ? -29.719 33.719 17.281 1 81 477 ARG B N 1
ATOM 7445 C CA . ARG B 1 477 ? -30.938 34.094 16.578 1 81 477 ARG B CA 1
ATOM 7446 C C . ARG B 1 477 ? -31.297 35.562 16.844 1 81 477 ARG B C 1
ATOM 7448 O O . ARG B 1 477 ? -31 36.094 17.906 1 81 477 ARG B O 1
#

Radius of gyration: 31.86 Å; Cα contacts (8 Å, |Δi|>4): 2318; chains: 2; bounding box: 64×91×79 Å

Solvent-accessible surface area (backbone atoms only — not comparable to full-atom values): 47762 Å² total; per-residue (Å²): 127,56,74,57,52,51,53,36,62,50,57,61,59,42,55,38,67,38,73,67,38,44,52,53,43,49,50,50,50,46,36,44,34,43,22,50,48,50,52,69,40,30,42,30,42,36,50,47,22,30,46,53,26,44,29,73,70,69,48,74,46,71,31,36,39,34,26,18,64,79,20,50,37,41,53,38,35,35,40,55,68,67,61,81,33,35,40,31,54,33,58,34,50,30,76,84,41,58,39,35,30,38,35,44,36,46,63,36,36,31,39,34,19,19,46,64,36,36,41,24,44,36,51,70,57,96,87,40,70,41,40,25,39,34,13,68,76,16,94,46,55,26,62,30,44,45,35,31,44,34,32,56,80,68,79,70,80,78,78,91,67,59,50,50,28,44,27,73,26,25,39,33,38,38,41,40,36,19,69,59,92,38,94,89,54,41,58,67,30,46,51,37,60,68,57,44,46,46,28,39,64,94,32,65,90,77,35,65,73,72,41,67,45,78,40,42,91,39,77,34,62,22,59,55,65,56,36,41,66,33,58,58,52,46,40,54,50,49,58,67,39,62,80,52,83,66,42,21,64,63,35,18,38,34,48,72,66,43,37,46,71,91,49,81,72,71,64,52,72,70,53,46,54,45,42,23,36,17,30,26,28,28,46,53,40,36,51,39,26,49,74,61,46,24,60,73,40,79,48,8,38,78,42,100,90,50,68,30,35,29,67,56,39,55,46,36,74,77,34,39,59,79,73,63,29,26,43,52,52,39,49,31,23,34,32,65,37,36,68,82,47,32,56,54,57,34,38,93,37,75,49,64,19,36,46,62,46,27,32,49,38,32,70,85,68,44,71,38,49,14,66,46,38,31,36,32,44,36,55,47,81,65,46,29,69,73,38,40,35,43,35,42,22,26,44,71,66,18,13,42,36,76,52,84,53,72,51,47,55,44,36,56,86,69,59,44,68,66,44,95,82,53,23,36,60,41,31,39,10,59,56,83,53,88,89,47,50,81,58,22,50,44,62,34,44,66,80,34,22,36,31,38,37,42,38,24,30,8,28,26,64,43,49,78,72,56,76,47,68,71,54,53,36,35,77,59,130,128,56,74,56,52,53,52,35,62,50,57,61,58,44,56,38,68,38,73,67,37,43,52,52,43,49,50,50,50,45,34,44,34,44,23,51,47,51,51,70,41,29,42,32,41,37,50,48,23,30,45,54,26,45,28,74,72,68,47,74,46,70,31,36,40,34,26,18,64,78,19,50,38,42,52,38,35,36,38,55,69,67,61,82,33,35,40,30,54,33,59,34,49,29,76,83,43,58,39,35,29,38,36,44,36,48,63,35,37,31,40,34,18,20,46,64,36,36,42,24,44,38,52,69,56,96,89,42,68,41,39,24,38,35,13,68,78,16,94,47,55,25,62,31,45,46,36,30,43,33,33,56,82,69,78,70,81,77,77,92,66,59,50,51,28,46,26,74,25,25,40,32,38,39,39,40,34,20,68,59,93,39,94,89,52,40,59,67,31,46,52,38,60,68,58,44,44,45,29,40,63,95,33,65,89,77,35,64,72,72,40,66,45,79,39,43,90,39,78,36,62,23,59,54,66,56,38,39,66,34,58,58,53,47,39,54,50,50,60,67,38,64,81,50,83,66,42,22,65,63,36,18,36,33,47,71,66,44,38,46,70,91,48,80,72,71,62,53,74,69,52,46,55,46,41,23,35,17,30,27,27,28,44,53,41,37,51,39,25,50,74,61,48,27,60,74,40,80,48,8,40,75,44,92,97,47,65,29,34,30,67,56,42,55,44,35,75,77,34,39,57,78,73,63,29,26,43,52,51,38,49,34,24,34,32,65,38,36,71,82,48,34,56,55,56,32,37,90,38,75,49,66,18,38,48,62,45,26,32,48,38,33,70,85,70,43,70,36,48,14,67,46,36,30,37,32,45,34,56,47,80,66,45,28,70,72,38,41,34,42,33,41,20,27,44,72,65,18,13,41,36,76,51,82,51,75,51,48,56,44,35,57,87,68,60,44,69,65,44,96,81,52,23,38,62,40,30,38,11,59,56,82,54,88,89,48,51,81,57,21,48,44,60,33,44,66,78,34,21,36,31,39,37,42,38,25,31,8,26,26,65,43,48,79,72,55,77,46,66,71,53,52,37,35,78,59,130

Foldseek 3Di:
DDPVVCLVCQDDDPNHHDPVNVVVVLLVLLLVLLLVLLLQCLLQLLVLLLQVLCCVFQNADQQEKAKQQLAAFLLEQHFQDDRQWIKIKHKYFCVVFPWKKKWAAAQKWKFKAASSQWFWWWDQDPNDIFTGIDACNGPCNRHTWMEIEGEPPDPDDDDDDTIYTYHQKRMIMIMIIHGDLASVDSVVRVVNRQVMDMHHPPCRVVGDHHDHHHDHPPRTYSGADQFLCNLVSVLVSQQRIDDDPVCVVSVVSVVSLVRDHPGDRDDDPVSSVSSRVSSNVSLVVLLCLLAPVQCVDQQQALDPQAQWGFLLRQLDQQCCNVVPDRPSSSVSNDSSRHHHTGSLARPDDAQAGKGKTKGQAFNVRHGAFQAFKWKKKFAAPQQANPKKKKFKAFSRSSGGDPLVDRGQMQMVSLVADADPNRMAMAMEYCDDDPVGDPNRYGHGDGPTTIMMIMMGGNGHPCSVVVVGDIGGTGTDD/DDPVVCLVCQDDDPRHHDPVNVVVVLLVLLLVLLLVLLLQCLLQLLVLLLQVLCCVFQNADQQEKAKQQLAAFLLEQHFQDDRQWIKIKHKAQCVVFPWKKKWAAAQKWKFKAASSQWFWWWDQDPNDIFTGIDDCNGPCNRHTWMEIEGEPPDPDDDDDDTIYTYHQKRMIMIMIIHGDLASVDSVVRVVNRQPMDMHHPPCRVVGDHHDHHHDHPPRTYSGADQFLCNLVSVLVSQQRIDDDPVCVVSVVSVVSLVRDHPGDRDDDPVSSVSSRVSSNVSLVVLLCLLAPVQCVDQQQAQDDLAQWGFLLRQLDQQCCSVVPDRPSSSVSNDSSRHHHTGSLARHDDAQAGKGKTKGQAFSVRHGAFQAFKWKKKFAAPQQANPKKKKFKAFSRSSGGDPLVDRGQMQMVSLVADADPNRMAMAMEYCDDDPVGDPRRYGHGDGPTGIMMIMMGGNGHPCSVVVVGDIGGTGTDD

Secondary structure (DSSP, 8-state):
--HHHHHHT--EETTEE-HHHHHHHHHHHHHHHHHHHHHHTHHHHHHHHHHHHHHHHH--STTB--EETT---TTEE-SS--TTSEEEEEEEEHHHH-SEEEEEPTT-EEEEEETT-PBPEEEEETTEEEESEESTTSTTTTS-EEEEEE-TT--SPPPSSSEEEE-SSSEEEEEEEE--S-TT--HHHHHHHHT-EEEETT-STTSPPPB--B-TT--EE-PPPSSTHHHHHHHHHHHHS---GGGHHHHHHHHHHT--TTS-----HHHHHHHHHHHHHHHHHHHHIIIIIGGGSTT-BSSTTS--B-TTTT--TTS-TTSSS--HHHHHHHHHH-----HHHHS--TTTSEE--EESB-TTSPBPBTTS-EEEEE-SS-SEEEEEEEEEEETTT-SBP-SSSSSSEEEGGG-----TTS-EEEEEESS--TT--GGGEEE--TT-BEEEEEEEEEE-HHHHTTSS---PEEE--/--HHHHHHT--EETTEE-HHHHHHHHHHHHHHHHHHHHHHTHHHHHHHHHHHHHHHHH--STTB--EETT---TTEE-SS--TTSEEEEEEEEHHHH-SEEEEEPTT-EEEEEETT-PBPEEEEETTEEEESEESTTSTTTTS-EEEEEE-TT--SPPPSSSEEEE-SSSEEEEEEEE--S-TT--HHHHHHHHT-EEEETT-STTSPPPB--B-TT--EE-PPPSSTHHHHHHHHHHHHS---GGGHHHHHHHHHHT--TTS-----HHHHHHHHHHHHHHHHHHHHIIIIIGGGSTT-BSSTTS--B-TTTT--TTS-TTSSS--HHHHHHHHHH-----HHHHS--TTTSEE--EESB-TTSPBPBTTS-EEEEE-SS-SEEEEEEEEEEETTT-SBP-SSSSSSEEEGGG-----TTS-EEEEEESS--TT--GGGEEE--TT-BEEEEEEEEEE-HHHHTTSS----EEE--

Sequence (954 aa):
MGHYDDLADSKFETGFPTRETSISLRNELVFQRAVQSYLWSLPAINIWAMKEGSESTFGAGYNVLPIWQNRIDAKTLVTTPNFDVVYAMGYLDLDKYCPLVVEAPAGVQGIFDDFWQRPIVGPTIEGHTWKGDVGLAGPDAGSGATYVLLPPGYSGPEPAEGYIYRSRTNNVFLFWRAFFADPADLSPAVNRIESTVIYPLGQKDGALPMQFPRASGVECNMLFPQDGTYFEMLDRFIQSEAVDPYDLDLRGFLHTLGIEKGKAFDPTPDDRELLDKAARTAFKMSKVTVTSLLALEPGGTYYPNQPWVNTFAGENTEFQSSGTFTNLEQRGAFFTAAYSNSPGMVVNIVDKGAKYPATMKDSEGNWLDGGNSYSLHLPPDLPAALFWSVALYDSVTASGLDNGQPFPSVNTMDKPTINPDGSHDIYFGPTKPNAADETNWLRTLPGKGYFVILRLYGPGKPFFDQTWTPGDLEPIRMGHYDDLADSKFETGFPTRETSISLRNELVFQRAVQSYLWSLPAINIWAMKEGSESTFGAGYNVLPIWQNRIDAKTLVTTPNFDVVYAMGYLDLDKYCPLVVEAPAGVQGIFDDFWQRPIVGPTIEGHTWKGDVGLAGPDAGSGATYVLLPPGYSGPEPAEGYIYRSRTNNVFLFWRAFFADPADLSPAVNRIESTVIYPLGQKDGALPMQFPRASGVECNMLFPQDGTYFEMLDRFIQSEAVDPYDLDLRGFLHTLGIEKGKAFDPTPDDRELLDKAARTAFKMSKVTVTSLLALEPGGTYYPNQPWVNTFAGENTEFQSSGTFTNLEQRGAFFTAAYSNSPGMVVNIVDKGAKYPATMKDSEGNWLDGGNSYSLHLPPDLPAALFWSVALYDSVTASGLDNGQPFPSVNTMDKPTINPDGSHDIYFGPTKPNAADETNWLRTLPGKGYFVILRLYGPGKPFFDQTWTPGDLEPIR

pLDDT: mean 96.13, std 3.64, range [61.34, 98.94]

Organism: Rhodococcus erythropolis (NCBI:txid1833)

Nearest PDB structures (foldseek):
  3vb9-assembly2_D  TM=9.175E-01  e=1.623E-47  Vibrio parahaemolyticus
  3u07-assembly2_B  TM=6.185E-01  e=3.621E-24  Vibrio parahaemolyticus
  3u07-assembly3_C  TM=6.122E-01  e=7.882E-23  Vibrio parahaemolyticus
  1uww-assembly1_B  TM=3.187E-01  e=1.120E-01  Halalkalibacter akibai
  1znp-assembly4_D  TM=2.373E-01  e=6.042E-01  Agrobacterium fabrum str. C58

InterPro domains:
  IPR010621 Domain of unknown function DUF1214 [PF06742] (354-460)
  IPR010679 Domain of unknown function DUF1254 [PF06863] (63-196)
  IPR037049 Domain of unknown function DUF1214, C-terminal domain superfamily [G3DSA:2.60.120.600] (300-477)
  IPR037050 Domain of unknown function DUF1254 superfamily [G3DSA:2.60.40.1610] (60-218)